Protein AF-A0A432Z5U6-F1 (afdb_monomer)

Nearest PDB structures (foldseek):
  4frx-assembly2_B  TM=1.342E-01  e=3.099E-04  Pseudomonas aeruginosa PAO1
  4fms-assembly1_B  TM=1.562E-01  e=1.590E-03  Pseudomonas aeruginosa PAO1
  3szd-assembly1_B  TM=1.528E-01  e=1.057E-03  Pseudomonas aeruginosa
  5dl6-assembly1_A  TM=1.011E-01  e=5.167E-04  Acinetobacter baumannii AB307-0294
  6ipw-assembly1_A  TM=3.771E-01  e=1.745E+00  Streptomyces exfoliatus

Mean predicted aligned error: 11.71 Å

pLDDT: mean 83.91, std 14.21, range [24.14, 97.88]

Organism: NCBI:txid263724

Foldseek 3Di:
DDDDDDDDPPPPPPPPPDDPPAFDQWFFAADDAFDKFKKKKWKKKKWWFQDPVGIDIKIKIKIWIWMWTWHDDPFKTKIWIATWWMWMDIPVGIDTLQADDDPPDPNVQVLVQRQQGWIWIAGRVQRDTDDIDRRGDDPVCVVLVDDVVCCLVVPLVQDQGSDGGFGPDAQTWDWACDDPPFFTWIKGFHDDDRFKTKIWIWGDDPFKTKTWIFIATRHNSHTAKIWMWMKGWDDPSPDPGTIIMIMIMMMHGLQQQDDDDLVCLQVFDWDWDDADDCVVVDDPAADDPCQLPVFQAWAWDQDPNWTKTKFWRPPHAPQRNADKWKDDKFFAFDVRDTFPWDKRKHTWDWDQDPFRRTIMIMIIITTTHNPCSNVSVVRTFWMKMKMWGFHKDKDKDWFFDDQCWGKDADPNWIWTWHHDPDSFKIKIWTAADPFKTWDPHKHDFPIKIKDFDFQPPDDPVQRSSSRSVNVCRVRVHRTMIMITGHPDDDDRTMIIMMMGTDPHIDDMHMHIYGYLVCLLQDLVGFQSDFAFQAHDPVVPPPDDDPPFDDDDEDDPVPWDWDQVLFQKIKGKYFLLQVLFKDKAKDQPDDDPNFGKGFDFDPCPRVPPPFQFLHDYRITMTITATPVRPGGGHAQDKIKMKMWGQADKDKDFQPADQDVSQQKGAVCSQPNPCCVVCQQVAQQSSSCSFKFFADPVRGTWGWAFQNSDGGHHHSRVGGNVRQADPVRIIGTNGGGPTMIGIDHDDHIDMDMDIDHGHHDDPVVVVVVVD

Structure (mmCIF, N/CA/C/O backbone):
data_AF-A0A432Z5U6-F1
#
_entry.id   AF-A0A432Z5U6-F1
#
loop_
_atom_site.group_PDB
_atom_site.id
_atom_site.type_symbol
_atom_site.label_atom_id
_atom_site.label_alt_id
_atom_site.label_comp_id
_atom_site.label_asym_id
_atom_site.label_entity_id
_atom_site.label_seq_id
_atom_site.pdbx_PDB_ins_code
_atom_site.Cartn_x
_atom_site.Cartn_y
_atom_site.Cartn_z
_atom_site.occupancy
_atom_site.B_iso_or_equiv
_atom_site.auth_seq_id
_atom_site.auth_comp_id
_atom_site.auth_asym_id
_atom_site.auth_atom_id
_atom_site.pdbx_PDB_model_num
ATOM 1 N N . MET A 1 1 ? 15.307 -45.456 68.155 1.00 28.19 1 MET A N 1
ATOM 2 C CA . MET A 1 1 ? 16.019 -44.945 66.967 1.00 28.19 1 MET A CA 1
ATOM 3 C C . MET A 1 1 ? 15.157 -45.295 65.776 1.00 28.19 1 MET A C 1
ATOM 5 O O . MET A 1 1 ? 14.951 -46.466 65.528 1.00 28.19 1 MET A O 1
ATOM 9 N N . LEU A 1 2 ? 14.317 -44.341 65.376 1.00 25.91 2 LEU A N 1
ATOM 10 C CA . LEU A 1 2 ? 14.590 -43.399 64.279 1.00 25.91 2 LEU A CA 1
ATOM 11 C C . LEU A 1 2 ? 14.342 -44.103 62.936 1.00 25.91 2 LEU A C 1
ATOM 13 O O . LEU A 1 2 ? 14.990 -45.097 62.667 1.00 25.91 2 LEU A O 1
ATOM 17 N N . ARG A 1 3 ? 13.478 -43.637 62.039 1.00 24.14 3 ARG A N 1
ATOM 18 C CA . ARG A 1 3 ? 12.598 -42.456 61.955 1.00 24.14 3 ARG A CA 1
ATOM 19 C C . ARG A 1 3 ? 11.677 -42.757 60.750 1.00 24.14 3 ARG A C 1
ATOM 21 O O . ARG A 1 3 ? 12.143 -43.395 59.819 1.00 24.14 3 ARG A O 1
ATOM 28 N N . ARG A 1 4 ? 10.363 -42.504 60.861 1.00 25.80 4 ARG A N 1
ATOM 29 C CA . ARG A 1 4 ? 9.614 -41.411 60.177 1.00 25.80 4 ARG A CA 1
ATOM 30 C C . ARG A 1 4 ? 9.722 -41.510 58.641 1.00 25.80 4 ARG A C 1
ATOM 32 O O . ARG A 1 4 ? 10.829 -41.524 58.136 1.00 25.80 4 ARG A O 1
ATOM 39 N N . ILE A 1 5 ? 8.666 -41.550 57.834 1.00 31.69 5 ILE A N 1
ATOM 40 C CA . ILE A 1 5 ? 7.509 -40.642 57.675 1.00 31.69 5 ILE A CA 1
ATOM 41 C C . ILE A 1 5 ? 6.533 -41.455 56.783 1.00 31.69 5 ILE A C 1
ATOM 43 O O . ILE A 1 5 ? 6.967 -41.958 55.756 1.00 31.69 5 ILE A O 1
ATOM 47 N N . SER A 1 6 ? 5.331 -41.876 57.185 1.00 28.30 6 SER A N 1
ATOM 48 C CA . SER A 1 6 ? 4.087 -41.133 57.456 1.00 28.30 6 SER A CA 1
ATOM 49 C C . SER A 1 6 ? 3.550 -40.301 56.281 1.00 28.30 6 SER A C 1
ATOM 51 O O . SER A 1 6 ? 4.014 -39.201 56.046 1.00 28.30 6 SER A O 1
ATOM 53 N N . ILE A 1 7 ? 2.460 -40.786 55.674 1.00 34.69 7 ILE A N 1
ATOM 54 C CA . ILE A 1 7 ? 1.264 -39.973 55.388 1.00 34.69 7 ILE A CA 1
ATOM 55 C C . ILE A 1 7 ? 1.534 -38.719 54.529 1.00 34.69 7 ILE A C 1
ATOM 57 O O . ILE A 1 7 ? 1.473 -37.606 55.031 1.00 34.69 7 ILE A O 1
ATOM 61 N N . VAL A 1 8 ? 1.776 -38.889 53.224 1.00 29.83 8 VAL A N 1
ATOM 62 C CA . VAL A 1 8 ? 1.579 -37.821 52.212 1.00 29.83 8 VAL A CA 1
ATOM 63 C C . VAL A 1 8 ? 1.070 -38.428 50.892 1.00 29.83 8 VAL A C 1
ATOM 65 O O . VAL A 1 8 ? 1.540 -38.105 49.813 1.00 29.83 8 VAL A O 1
ATOM 68 N N . ALA A 1 9 ? 0.135 -39.380 50.959 1.00 30.05 9 ALA A N 1
ATOM 69 C CA . ALA A 1 9 ? -0.446 -40.005 49.758 1.00 30.05 9 ALA A CA 1
ATOM 70 C C . ALA A 1 9 ? -1.977 -39.870 49.680 1.00 30.05 9 ALA A C 1
ATOM 72 O O . ALA A 1 9 ? -2.604 -40.476 48.822 1.00 30.05 9 ALA A O 1
ATOM 73 N N . PHE A 1 10 ? -2.587 -39.072 50.563 1.00 31.92 10 PHE A N 1
ATOM 74 C CA . PHE A 1 10 ? -4.045 -38.889 50.599 1.00 31.92 10 PHE A CA 1
ATOM 75 C C . PHE A 1 10 ? -4.495 -37.424 50.730 1.00 31.92 10 PHE A C 1
ATOM 77 O O . PHE A 1 10 ? -5.667 -37.157 50.970 1.00 31.92 10 PHE A O 1
ATOM 84 N N . SER A 1 11 ? -3.579 -36.468 50.536 1.00 30.27 11 SER A N 1
ATOM 85 C CA . SER A 1 11 ? -3.868 -35.023 50.612 1.00 30.27 11 SER A CA 1
ATOM 86 C C . SER A 1 11 ? -3.574 -34.262 49.313 1.00 30.27 11 SER A C 1
ATOM 88 O O . SER A 1 11 ? -3.702 -33.048 49.290 1.00 30.27 11 SER A O 1
ATOM 90 N N . ALA A 1 12 ? -3.230 -34.959 48.224 1.00 31.17 12 ALA A N 1
ATOM 91 C CA . ALA A 1 12 ? -2.985 -34.357 46.906 1.00 31.17 12 ALA A CA 1
ATOM 92 C C . ALA A 1 12 ? -4.164 -34.522 45.919 1.00 31.17 12 ALA A C 1
ATOM 94 O O . ALA A 1 12 ? -4.024 -34.228 44.740 1.00 31.17 12 ALA A O 1
ATOM 95 N N . LEU A 1 13 ? -5.328 -34.991 46.390 1.00 34.78 13 LEU A N 1
ATOM 96 C CA . LEU A 1 13 ? -6.533 -35.233 45.573 1.00 34.78 13 LEU A CA 1
ATOM 97 C C . LEU A 1 13 ? -7.724 -34.324 45.939 1.00 34.78 13 LEU A C 1
ATOM 99 O O . LEU A 1 13 ? -8.832 -34.551 45.472 1.00 34.78 13 LEU A O 1
ATOM 103 N N . PHE A 1 14 ? -7.499 -33.277 46.741 1.00 34.06 14 PHE A N 1
ATOM 104 C CA . PHE A 1 14 ? -8.527 -32.295 47.126 1.00 34.06 14 PHE A CA 1
ATOM 105 C C . PHE A 1 14 ? -8.074 -30.832 46.952 1.00 34.06 14 PHE A C 1
ATOM 107 O O . PHE A 1 14 ? -8.511 -29.952 47.683 1.00 34.06 14 PHE A O 1
ATOM 114 N N . ALA A 1 15 ? -7.229 -30.565 45.951 1.00 32.91 15 ALA A N 1
ATOM 115 C CA . ALA A 1 15 ? -6.989 -29.214 45.429 1.00 32.91 15 ALA A CA 1
ATOM 116 C C . ALA A 1 15 ? -7.631 -29.012 44.040 1.00 32.91 15 ALA A C 1
ATOM 118 O O . ALA A 1 15 ? -7.163 -28.211 43.243 1.00 32.91 15 ALA A O 1
ATOM 119 N N . VAL A 1 16 ? -8.723 -29.731 43.753 1.00 38.28 16 VAL A N 1
ATOM 120 C CA . VAL A 1 16 ? -9.719 -29.297 42.761 1.00 38.28 16 VAL A CA 1
ATOM 121 C C . VAL A 1 16 ? -10.714 -28.424 43.523 1.00 38.28 16 VAL A C 1
ATOM 123 O O . VAL A 1 16 ? -11.807 -28.855 43.881 1.00 38.28 16 VAL A O 1
ATOM 126 N N . ALA A 1 17 ? -10.267 -27.229 43.895 1.00 31.73 17 ALA A N 1
ATOM 127 C CA . ALA A 1 17 ? -11.103 -26.204 44.494 1.00 31.73 17 ALA A CA 1
ATOM 128 C C . ALA A 1 17 ? -11.115 -25.012 43.533 1.00 31.73 17 ALA A C 1
ATOM 130 O O . ALA A 1 17 ? -10.195 -24.205 43.522 1.00 31.73 17 ALA A O 1
ATOM 131 N N . CYS A 1 18 ? -12.174 -24.976 42.722 1.00 35.97 18 CYS A N 1
ATOM 132 C CA . CYS A 1 18 ? -12.749 -23.795 42.084 1.00 35.97 18 CYS A CA 1
ATOM 133 C C . CYS A 1 18 ? -11.822 -22.940 41.200 1.00 35.97 18 CYS A C 1
ATOM 135 O O . CYS A 1 18 ? -11.610 -21.770 41.499 1.00 35.97 18 CYS A O 1
ATOM 137 N N . SER A 1 19 ? -11.382 -23.461 40.052 1.00 36.19 19 SER A N 1
ATOM 138 C CA . SER A 1 19 ? -11.446 -22.624 38.849 1.00 36.19 19 SER A CA 1
ATOM 139 C C . SER A 1 19 ? -12.794 -22.908 38.190 1.00 36.19 19 SER A C 1
ATOM 141 O O . SER A 1 19 ? -13.130 -24.063 37.903 1.00 36.19 19 SER A O 1
ATOM 143 N N . GLU A 1 20 ? -13.627 -21.880 38.034 1.00 43.03 20 GLU A N 1
ATOM 144 C CA . GLU A 1 20 ? -14.752 -21.939 37.103 1.00 43.03 20 GLU A CA 1
ATOM 145 C C . GLU A 1 20 ? -14.148 -22.269 35.734 1.00 43.03 20 GLU A C 1
ATOM 147 O O . GLU A 1 20 ? -13.499 -21.445 35.108 1.00 43.03 20 GLU A O 1
ATOM 152 N N . SER A 1 21 ? -14.233 -23.532 35.323 1.00 51.12 21 SER A N 1
ATOM 153 C CA . SER A 1 21 ? -13.428 -24.113 34.233 1.00 51.12 21 SER A CA 1
ATOM 154 C C . SER A 1 21 ? -14.021 -23.812 32.851 1.00 51.12 21 SER A C 1
ATOM 156 O O . SER A 1 21 ? -13.892 -24.597 31.915 1.00 51.12 21 SER A O 1
ATOM 158 N N . GLY A 1 22 ? -14.711 -22.682 32.733 1.00 61.44 22 GLY A N 1
ATOM 159 C CA . GLY A 1 22 ? -15.304 -22.191 31.501 1.00 61.44 22 GLY A CA 1
ATOM 160 C C . GLY A 1 22 ? -15.049 -20.693 31.350 1.00 61.44 22 GLY A C 1
ATOM 161 O O . GLY A 1 22 ? -14.817 -20.017 32.351 1.00 61.44 22 GLY A O 1
ATOM 162 N N . PRO A 1 23 ? -15.098 -20.169 30.115 1.00 77.50 23 PRO A N 1
ATOM 163 C CA . PRO A 1 23 ? -14.891 -18.749 29.869 1.00 77.50 23 PRO A CA 1
ATOM 164 C C . PRO A 1 23 ? -15.911 -17.912 30.663 1.00 77.50 23 PRO A C 1
ATOM 166 O O . PRO A 1 23 ? -17.064 -18.355 30.800 1.00 77.50 23 PRO A O 1
ATOM 169 N N . PRO A 1 24 ? -15.535 -16.715 31.159 1.00 82.81 24 PRO A N 1
ATOM 170 C CA . PRO A 1 24 ? -16.375 -15.905 32.040 1.00 82.81 24 PRO A CA 1
ATOM 171 C C . PRO A 1 24 ? -17.810 -15.766 31.534 1.00 82.81 24 PRO A C 1
ATOM 173 O O . PRO A 1 24 ? -18.055 -15.639 30.333 1.00 82.81 24 PRO A O 1
ATOM 176 N N . THR A 1 25 ? -18.795 -15.825 32.431 1.00 87.31 25 THR A N 1
ATOM 177 C CA . THR A 1 25 ? -20.222 -15.700 32.063 1.00 87.31 25 THR A CA 1
ATOM 178 C C . THR A 1 25 ? -20.772 -14.286 32.220 1.00 87.31 25 THR A C 1
ATOM 180 O O . THR A 1 25 ? -21.944 -14.045 31.932 1.00 87.31 25 THR A O 1
ATOM 183 N N . THR A 1 26 ? -19.940 -13.367 32.692 1.00 90.25 26 THR A N 1
ATOM 184 C CA . THR A 1 26 ? -20.251 -11.956 32.903 1.00 90.25 26 THR A CA 1
ATOM 185 C C . THR A 1 26 ? -19.063 -11.159 32.401 1.00 90.25 26 THR A C 1
ATOM 187 O O . THR A 1 26 ? -17.928 -11.527 32.693 1.00 90.25 26 THR A O 1
ATOM 190 N N . LEU A 1 27 ? -19.332 -10.103 31.644 1.00 88.50 27 LEU A N 1
ATOM 191 C CA . LEU A 1 27 ? -18.308 -9.189 31.171 1.00 88.50 27 LEU A CA 1
ATOM 192 C C . LEU A 1 27 ? -17.824 -8.324 32.340 1.00 88.50 27 LEU A C 1
ATOM 194 O O . LEU A 1 27 ? -18.632 -7.771 33.087 1.00 88.50 27 LEU A O 1
ATOM 198 N N . SER A 1 28 ? -16.514 -8.235 32.518 1.00 88.12 28 SER A N 1
ATOM 199 C CA . SER A 1 28 ? -15.876 -7.381 33.517 1.00 88.12 28 SER A CA 1
ATOM 200 C C . SER A 1 28 ? -14.497 -7.002 33.019 1.00 88.12 28 SER A C 1
ATOM 202 O O . SER A 1 28 ? -13.818 -7.864 32.468 1.00 88.12 28 SER A O 1
ATOM 204 N N . PHE A 1 29 ? -14.074 -5.769 33.272 1.00 89.56 29 PHE A N 1
ATOM 205 C CA . PHE A 1 29 ? -12.701 -5.361 33.025 1.00 89.56 29 PHE A CA 1
ATOM 206 C C . PHE A 1 29 ? -11.813 -5.788 34.192 1.00 89.56 29 PHE A C 1
ATOM 208 O O . PHE A 1 29 ? -12.077 -5.431 35.340 1.00 89.56 29 PHE A O 1
ATOM 215 N N . LYS A 1 30 ? -10.838 -6.648 33.899 1.00 89.06 30 LYS A N 1
ATOM 216 C CA . LYS A 1 30 ? -9.909 -7.264 34.854 1.00 89.06 30 LYS A CA 1
ATOM 217 C C . LYS A 1 30 ? -8.543 -7.448 34.184 1.00 89.06 30 LYS A C 1
ATOM 219 O O . LYS A 1 30 ? -8.174 -8.584 33.884 1.00 89.06 30 LYS A O 1
ATOM 224 N N . PRO A 1 31 ? -7.832 -6.349 33.899 1.00 91.06 31 PRO A N 1
ATOM 225 C CA . PRO A 1 31 ? -6.491 -6.425 33.339 1.00 91.06 31 PRO A CA 1
ATOM 226 C C . PRO A 1 31 ? -5.498 -7.000 34.356 1.00 91.06 31 PRO A C 1
ATOM 228 O O . PRO A 1 31 ? -5.760 -7.009 35.565 1.00 91.06 31 PRO A O 1
ATOM 231 N N . GLU A 1 32 ? -4.341 -7.434 33.867 1.00 92.31 32 GLU A N 1
ATOM 232 C CA . GLU A 1 32 ? -3.211 -7.810 34.723 1.00 92.31 32 GLU A CA 1
ATOM 233 C C . GLU A 1 32 ? -2.380 -6.575 35.127 1.00 92.31 32 GLU A C 1
ATOM 235 O O . GLU A 1 32 ? -2.258 -5.604 34.377 1.00 92.31 32 GLU A O 1
ATOM 240 N N . ASP A 1 33 ? -1.782 -6.592 36.324 1.00 93.69 33 ASP A N 1
ATOM 241 C CA . ASP A 1 33 ? -0.838 -5.547 36.742 1.00 93.69 33 ASP A CA 1
ATOM 242 C C . ASP A 1 33 ? 0.400 -5.540 35.831 1.00 93.69 33 ASP A C 1
ATOM 244 O O . ASP A 1 33 ? 1.036 -6.575 35.615 1.00 93.69 33 ASP A O 1
ATOM 248 N N . GLY A 1 34 ? 0.749 -4.369 35.297 1.00 93.56 34 GLY A N 1
ATOM 249 C CA . GLY A 1 34 ? 1.814 -4.211 34.309 1.00 93.56 34 GLY A CA 1
ATOM 250 C C . GLY A 1 34 ? 1.430 -4.624 32.884 1.00 93.56 34 GLY A C 1
ATOM 251 O O . GLY A 1 34 ? 2.302 -4.604 32.012 1.00 93.56 34 GLY A O 1
ATOM 252 N N . GLU A 1 35 ? 0.166 -4.987 32.625 1.00 94.81 35 GLU A N 1
ATOM 253 C CA . GLU A 1 35 ? -0.310 -5.282 31.272 1.00 94.81 35 GLU A CA 1
ATOM 254 C C . GLU A 1 35 ? -0.159 -4.051 30.368 1.00 94.81 35 GLU A C 1
ATOM 256 O O . GLU A 1 35 ? -0.452 -2.917 30.767 1.00 94.81 35 GLU A O 1
ATOM 261 N N . LYS A 1 36 ? 0.305 -4.285 29.135 1.00 94.25 36 LYS A N 1
ATOM 262 C CA . LYS A 1 36 ? 0.484 -3.256 28.109 1.00 94.25 36 LYS A CA 1
ATOM 263 C C . LYS A 1 36 ? -0.290 -3.613 26.855 1.00 94.25 36 LYS A C 1
ATOM 265 O O . LYS A 1 36 ? -0.267 -4.762 26.420 1.00 94.25 36 LYS A O 1
ATOM 270 N N . ARG A 1 37 ? -0.943 -2.617 26.265 1.00 93.12 37 ARG A N 1
ATOM 271 C CA . ARG A 1 37 ? -1.658 -2.726 24.990 1.00 93.12 37 ARG A CA 1
ATOM 272 C C . ARG A 1 37 ? -1.342 -1.503 24.143 1.00 93.12 37 ARG A C 1
ATOM 274 O O . ARG A 1 37 ? -1.326 -0.395 24.672 1.00 93.12 37 ARG A O 1
ATOM 281 N N . ARG A 1 38 ? -1.162 -1.687 22.840 1.00 92.75 38 ARG A N 1
ATOM 282 C CA . ARG A 1 38 ? -1.118 -0.591 21.870 1.00 92.75 38 ARG A CA 1
ATOM 283 C C . ARG A 1 38 ? -2.300 -0.716 20.923 1.00 92.75 38 ARG A C 1
ATOM 285 O O . ARG A 1 38 ? -2.637 -1.815 20.488 1.00 92.75 38 ARG A O 1
ATOM 292 N N . TYR A 1 39 ? -2.912 0.416 20.598 1.00 92.19 39 TYR A N 1
ATOM 293 C CA . TYR A 1 39 ? -4.012 0.476 19.641 1.00 92.19 39 TYR A CA 1
ATOM 294 C C . TYR A 1 39 ? -3.766 1.522 18.561 1.00 92.19 39 TYR A C 1
ATOM 296 O O . TYR A 1 39 ? -3.197 2.587 18.817 1.00 92.19 39 TYR A O 1
ATOM 304 N N . GLN A 1 40 ? -4.269 1.224 17.366 1.00 91.31 40 GLN A N 1
ATOM 305 C CA . GLN A 1 40 ? -4.496 2.200 16.313 1.00 91.31 40 GLN A CA 1
ATOM 306 C C . GLN A 1 40 ? -5.878 2.828 16.516 1.00 91.31 40 GLN A C 1
ATOM 308 O O . GLN A 1 40 ? -6.892 2.128 16.544 1.00 91.31 40 GLN A O 1
ATOM 313 N N . MET A 1 41 ? -5.928 4.150 16.642 1.00 90.25 41 MET A N 1
ATOM 314 C CA . MET A 1 41 ? -7.163 4.911 16.806 1.00 90.25 41 MET A CA 1
ATOM 315 C C . MET A 1 41 ? -7.371 5.817 15.599 1.00 90.25 41 MET A C 1
ATOM 317 O O . MET A 1 41 ? -6.481 6.581 15.229 1.00 90.25 41 MET A O 1
ATOM 321 N N . TYR A 1 42 ? -8.555 5.745 15.005 1.00 89.75 42 TYR A N 1
ATOM 322 C CA . TYR A 1 42 ? -8.956 6.527 13.843 1.00 89.75 42 TYR A CA 1
ATOM 323 C C . TYR A 1 42 ? -10.179 7.367 14.192 1.00 89.75 42 TYR A C 1
ATOM 325 O O . TYR A 1 42 ? -11.103 6.880 14.841 1.00 89.75 42 TYR A O 1
ATOM 333 N N . SER A 1 43 ? -10.204 8.619 13.745 1.00 88.44 43 SER A N 1
ATOM 334 C CA . SER A 1 43 ? -11.365 9.495 13.891 1.00 88.44 43 SER A CA 1
ATOM 335 C C . SER A 1 43 ? -11.613 10.281 12.612 1.00 88.44 43 SER A C 1
ATOM 337 O O . SER A 1 43 ? -10.686 10.843 12.036 1.00 88.44 43 SER A O 1
ATOM 339 N N . ASP A 1 44 ? -12.872 10.379 12.204 1.00 89.62 44 ASP A N 1
ATOM 340 C CA . ASP A 1 44 ? -13.330 11.262 11.134 1.00 89.62 44 ASP A CA 1
ATOM 341 C C . ASP A 1 44 ? -14.495 12.106 11.637 1.00 89.62 44 ASP A C 1
ATOM 343 O O . ASP A 1 44 ? -15.578 11.599 11.934 1.00 89.62 44 ASP A O 1
ATOM 347 N N . THR A 1 45 ? -14.252 13.406 11.750 1.00 88.00 45 THR A N 1
ATOM 348 C CA . THR A 1 45 ? -15.183 14.367 12.322 1.00 88.00 45 THR A CA 1
ATOM 349 C C . THR A 1 45 ? -15.561 15.398 11.276 1.00 88.00 45 THR A C 1
ATOM 351 O O . THR A 1 45 ? -14.752 16.224 10.854 1.00 88.00 45 THR A O 1
ATOM 354 N N . LYS A 1 46 ? -16.834 15.406 10.889 1.00 89.00 46 LYS A N 1
ATOM 355 C CA . LYS A 1 46 ? -17.436 16.422 10.034 1.00 89.00 46 LYS A CA 1
ATOM 356 C C . LYS A 1 46 ? -18.216 17.421 10.877 1.00 89.00 46 LYS A C 1
ATOM 358 O O . LYS A 1 46 ? -19.253 17.100 11.451 1.00 89.00 46 LYS A O 1
ATOM 363 N N . ILE A 1 47 ? -17.770 18.667 10.860 1.00 86.62 47 ILE A N 1
ATOM 364 C CA . ILE A 1 47 ? -18.441 19.797 11.502 1.00 86.62 47 ILE A CA 1
ATOM 365 C C . ILE A 1 47 ? -19.211 20.564 10.435 1.00 86.62 47 ILE A C 1
ATOM 367 O O . ILE A 1 47 ? -18.652 20.927 9.404 1.00 86.62 47 ILE A O 1
ATOM 371 N N . SER A 1 48 ? -20.497 20.815 10.663 1.00 87.50 48 SER A N 1
ATOM 372 C CA . SER A 1 48 ? -21.354 21.607 9.778 1.00 87.50 48 SER A CA 1
ATOM 373 C C . SER A 1 48 ? -21.957 22.769 10.557 1.00 87.50 48 SER A C 1
ATOM 375 O O . SER A 1 48 ? -22.709 22.557 11.502 1.00 87.50 48 SER A O 1
ATOM 377 N N . ALA A 1 49 ? -21.649 23.998 10.153 1.00 83.81 49 ALA A N 1
ATOM 378 C CA . ALA A 1 49 ? -22.135 25.215 10.793 1.00 83.81 49 ALA A CA 1
ATOM 379 C C . ALA A 1 49 ? -22.972 26.053 9.819 1.00 83.81 49 ALA A C 1
ATOM 381 O O . ALA A 1 49 ? -22.596 26.273 8.661 1.00 83.81 49 ALA A O 1
ATOM 382 N N . GLU A 1 50 ? -24.105 26.558 10.299 1.00 79.69 50 GLU A N 1
ATOM 383 C CA . GLU A 1 50 ? -24.933 27.513 9.571 1.00 79.69 50 GLU A CA 1
ATOM 384 C C . GLU A 1 50 ? -24.373 28.922 9.769 1.00 79.69 50 GLU A C 1
ATOM 386 O O . GLU A 1 50 ? -24.133 29.363 10.887 1.00 79.69 50 GLU A O 1
ATOM 391 N N . SER A 1 51 ? -24.173 29.684 8.697 1.00 71.75 51 SER A N 1
ATOM 392 C CA . SER A 1 51 ? -23.735 31.076 8.816 1.00 71.75 51 SER A CA 1
ATOM 393 C C . SER A 1 51 ? -24.601 32.002 7.974 1.00 71.75 51 SER A C 1
ATOM 395 O O . SER A 1 51 ? -25.251 31.588 7.014 1.00 71.75 51 SER A O 1
ATOM 397 N N . ARG A 1 52 ? -24.537 33.308 8.262 1.00 68.69 52 ARG A N 1
ATOM 398 C CA . ARG A 1 52 ? -25.188 34.347 7.440 1.00 68.69 52 ARG A CA 1
ATOM 399 C C . ARG A 1 52 ? -24.721 34.372 5.975 1.00 68.69 52 ARG A C 1
ATOM 401 O O . ARG A 1 52 ? -25.340 35.051 5.163 1.00 68.69 52 ARG A O 1
ATOM 408 N N . TYR A 1 53 ? -23.619 33.690 5.657 1.00 70.56 53 TYR A N 1
ATOM 409 C CA . TYR A 1 53 ? -23.035 33.592 4.318 1.00 70.56 53 TYR A CA 1
ATOM 410 C C . TYR A 1 53 ? -23.279 32.228 3.651 1.00 70.56 53 TYR A C 1
ATOM 412 O O . TYR A 1 53 ? -22.758 31.986 2.567 1.00 70.56 53 TYR A O 1
ATOM 420 N N . GLY A 1 54 ? -24.072 31.354 4.280 1.00 71.25 54 GLY A N 1
ATOM 421 C CA . GLY A 1 54 ? -24.333 29.986 3.835 1.00 71.25 54 GLY A CA 1
ATOM 422 C C . GLY A 1 54 ? -23.789 28.939 4.805 1.00 71.25 54 GLY A C 1
ATOM 423 O O . GLY A 1 54 ? -23.108 29.262 5.784 1.00 71.25 54 GLY A O 1
ATOM 424 N N . ASN A 1 55 ? -24.107 27.677 4.528 1.00 77.44 55 ASN A N 1
ATOM 425 C CA . ASN A 1 55 ? -23.640 26.543 5.318 1.00 77.44 55 ASN A CA 1
ATOM 426 C C . ASN A 1 55 ? -22.175 26.263 4.992 1.00 77.44 55 ASN A C 1
ATOM 428 O O . ASN A 1 55 ? -21.796 26.197 3.821 1.00 77.44 55 ASN A O 1
ATOM 432 N N . ARG A 1 56 ? -21.360 26.093 6.029 1.00 79.69 56 ARG A N 1
ATOM 433 C CA . ARG A 1 56 ? -19.948 25.743 5.905 1.00 79.69 56 ARG A CA 1
ATOM 434 C C . ARG A 1 56 ? -19.731 24.407 6.594 1.00 79.69 56 ARG A C 1
ATOM 436 O O . ARG A 1 56 ? -20.218 24.211 7.703 1.00 79.69 56 ARG A O 1
ATOM 443 N N . SER A 1 57 ? -19.027 23.495 5.935 1.00 82.56 57 SER A N 1
ATOM 444 C CA . SER A 1 57 ? -18.628 22.232 6.545 1.00 82.56 57 SER A CA 1
ATOM 445 C C . SER A 1 57 ? -17.124 22.063 6.483 1.00 82.56 57 SER A C 1
ATOM 447 O O . SER A 1 57 ? -16.522 22.316 5.439 1.00 82.56 57 SER A O 1
ATOM 449 N N . GLU A 1 58 ? -16.553 21.595 7.578 1.00 84.19 58 GLU A N 1
ATOM 450 C CA . GLU A 1 58 ? -15.147 21.238 7.701 1.00 84.19 58 GLU A CA 1
ATOM 451 C C . GLU A 1 58 ? -15.048 19.778 8.132 1.00 84.19 58 GLU A C 1
ATOM 453 O O . GLU A 1 58 ? -15.974 19.230 8.734 1.00 84.19 58 GLU A O 1
ATOM 458 N N . ARG A 1 59 ? -13.948 19.132 7.758 1.00 86.12 59 ARG A N 1
ATOM 459 C CA . ARG A 1 59 ? -13.695 17.728 8.055 1.00 86.12 59 ARG A CA 1
ATOM 460 C C . ARG A 1 59 ? -12.310 17.597 8.664 1.00 86.12 59 ARG A C 1
ATOM 462 O O . ARG A 1 59 ? -11.365 18.187 8.145 1.00 86.12 59 ARG A O 1
ATOM 469 N N . LEU A 1 60 ? -12.238 16.862 9.760 1.00 85.25 60 LEU A N 1
ATOM 470 C CA . LEU A 1 60 ? -11.032 16.540 10.499 1.00 85.25 60 LEU A CA 1
ATOM 471 C C . LEU A 1 60 ? -10.855 15.026 10.457 1.00 85.25 60 LEU A C 1
ATOM 473 O O . LEU A 1 60 ? -11.725 14.301 10.925 1.00 85.25 60 LEU A O 1
ATOM 477 N N . GLU A 1 61 ? -9.727 14.567 9.934 1.00 87.44 61 GLU A N 1
ATOM 478 C CA . GLU A 1 61 ? -9.336 13.159 9.997 1.00 87.44 61 GLU A CA 1
ATOM 479 C C . GLU A 1 61 ? -8.142 13.014 10.933 1.00 87.44 61 GLU A C 1
ATOM 481 O O . GLU A 1 61 ? -7.206 13.810 10.861 1.00 87.44 61 GLU A O 1
ATOM 486 N N . MET A 1 62 ? -8.162 12.010 11.802 1.00 87.25 62 MET A N 1
ATOM 487 C CA . MET A 1 62 ? -7.100 11.739 12.760 1.00 87.25 62 MET A CA 1
ATOM 488 C C . MET A 1 62 ? -6.743 10.255 12.774 1.00 87.25 62 MET A C 1
ATOM 490 O O . MET A 1 62 ? -7.624 9.400 12.733 1.00 87.25 62 MET A O 1
ATOM 494 N N . MET A 1 63 ? -5.448 9.968 12.878 1.00 88.88 63 MET A N 1
ATOM 495 C CA . MET A 1 63 ? -4.903 8.656 13.208 1.00 88.88 63 MET A CA 1
ATOM 496 C C . MET A 1 63 ? -3.931 8.807 14.380 1.00 88.88 63 MET A C 1
ATOM 498 O O . MET A 1 63 ? -3.178 9.781 14.447 1.00 88.88 63 MET A O 1
ATOM 502 N N . THR A 1 64 ? -3.974 7.889 15.339 1.00 89.81 64 THR A N 1
ATOM 503 C CA . THR A 1 64 ? -3.113 7.894 16.527 1.00 89.81 64 THR A CA 1
ATOM 504 C C . THR A 1 64 ? -2.685 6.474 16.879 1.00 89.81 64 THR A C 1
ATOM 506 O O . THR A 1 64 ? -3.493 5.552 16.794 1.00 89.81 64 THR A O 1
ATOM 509 N N . LEU A 1 65 ? -1.429 6.306 17.298 1.00 92.38 65 LEU A N 1
ATOM 510 C CA . LEU A 1 65 ? -0.967 5.101 17.996 1.00 92.38 65 LEU A CA 1
ATOM 511 C C . LEU A 1 65 ? -0.892 5.419 19.485 1.00 92.38 65 LEU A C 1
ATOM 513 O O . LEU A 1 65 ? -0.202 6.365 19.872 1.00 92.38 65 LEU A O 1
ATOM 517 N N . MET A 1 66 ? -1.621 4.662 20.299 1.00 91.75 66 MET A N 1
ATOM 518 C CA . MET A 1 66 ? -1.776 4.919 21.730 1.00 91.75 66 MET A CA 1
ATOM 519 C C . MET A 1 66 ? -1.360 3.696 22.543 1.00 91.75 66 MET A C 1
ATOM 521 O O . MET A 1 66 ? -1.935 2.621 22.360 1.00 91.75 66 MET A O 1
ATOM 525 N N . ASP A 1 67 ? -0.419 3.891 23.467 1.00 93.81 67 ASP A N 1
ATOM 526 C CA . ASP A 1 67 ? -0.034 2.895 24.467 1.00 93.81 67 ASP A CA 1
ATOM 527 C C . ASP A 1 67 ? -0.884 3.022 25.719 1.00 93.81 67 ASP A C 1
ATOM 529 O O . ASP A 1 67 ? -1.098 4.119 26.227 1.00 93.81 67 ASP A O 1
ATOM 533 N N . TYR A 1 68 ? -1.303 1.880 26.242 1.00 92.94 68 TYR A N 1
ATOM 534 C CA . TYR A 1 68 ? -2.009 1.723 27.499 1.00 92.94 68 TYR A CA 1
ATOM 535 C C . TYR A 1 68 ? -1.151 0.848 28.406 1.00 92.94 68 TYR A C 1
ATOM 537 O O . TYR A 1 68 ? -0.817 -0.276 28.038 1.00 92.94 68 TYR A O 1
ATOM 545 N N . GLU A 1 69 ? -0.800 1.348 29.586 1.00 95.69 69 GLU A N 1
ATOM 546 C CA . GLU A 1 69 ? -0.064 0.606 30.613 1.00 95.69 69 GLU A CA 1
ATOM 547 C C . GLU A 1 69 ? -0.871 0.589 31.908 1.00 95.69 69 GLU A C 1
ATOM 549 O O . GLU A 1 69 ? -1.241 1.641 32.434 1.00 95.69 69 GLU A O 1
ATOM 554 N N . VAL A 1 70 ? -1.150 -0.609 32.418 1.00 94.50 70 VAL A N 1
ATOM 555 C CA . VAL A 1 70 ? -1.930 -0.806 33.639 1.00 94.50 70 VAL A CA 1
ATOM 556 C C . VAL A 1 70 ? -1.008 -0.842 34.845 1.00 94.50 70 VAL A C 1
ATOM 558 O O . VAL A 1 70 ? -0.015 -1.566 34.875 1.00 94.50 70 VAL A O 1
ATOM 561 N N . SER A 1 71 ? -1.381 -0.096 35.876 1.00 93.62 71 SER A N 1
ATOM 562 C CA . SER A 1 71 ? -0.817 -0.229 37.211 1.00 93.62 71 SER A CA 1
ATOM 563 C C . SER A 1 71 ? -1.925 -0.475 38.226 1.00 93.62 71 SER A C 1
ATOM 565 O O . SER A 1 71 ? -2.953 0.209 38.250 1.00 93.62 71 SER A O 1
ATOM 567 N N . GLU A 1 72 ? -1.731 -1.486 39.061 1.00 89.56 72 GLU A N 1
ATOM 568 C CA . GLU A 1 72 ? -2.722 -1.919 40.031 1.00 89.56 72 GLU A CA 1
ATOM 569 C C . GLU A 1 72 ? -2.401 -1.382 41.437 1.00 89.56 72 GLU A C 1
ATOM 571 O O . GLU A 1 72 ? -1.335 -1.612 42.008 1.00 89.56 72 GLU A O 1
ATOM 576 N N . SER A 1 73 ? -3.368 -0.701 42.055 1.00 88.00 73 SER A N 1
ATOM 577 C CA . SER A 1 73 ? -3.353 -0.377 43.492 1.00 88.00 73 SER A CA 1
ATOM 578 C C . SER A 1 73 ? -4.490 -1.110 44.207 1.00 88.00 73 SER A C 1
ATOM 580 O O . SER A 1 73 ? -5.256 -1.795 43.550 1.00 88.00 73 SER A O 1
ATOM 582 N N . SER A 1 74 ? -4.656 -1.021 45.535 1.00 84.06 74 SER A N 1
ATOM 583 C CA . SER A 1 74 ? -5.614 -1.885 46.262 1.00 84.06 74 SER A CA 1
ATOM 584 C C . SER A 1 74 ? -7.034 -1.910 45.671 1.00 84.06 74 SER A C 1
ATOM 586 O O . SER A 1 74 ? -7.577 -2.999 45.504 1.00 84.06 74 SER A O 1
ATOM 588 N N . ASN A 1 75 ? -7.589 -0.753 45.288 1.00 91.12 75 ASN A N 1
ATOM 589 C CA . ASN A 1 75 ? -8.979 -0.634 44.817 1.00 91.12 75 ASN A CA 1
ATOM 590 C C . ASN A 1 75 ? -9.110 0.011 43.428 1.00 91.12 75 ASN A C 1
ATOM 592 O O . ASN A 1 75 ? -10.227 0.214 42.969 1.00 91.12 75 ASN A O 1
ATOM 596 N N . ILE A 1 76 ? -7.997 0.363 42.777 1.00 92.88 76 ILE A N 1
ATOM 597 C CA . ILE A 1 76 ? -8.008 1.151 41.539 1.00 92.88 76 ILE A CA 1
ATOM 598 C C . ILE A 1 76 ? -7.092 0.493 40.509 1.00 92.88 76 ILE A C 1
ATOM 600 O O . ILE A 1 76 ? -5.971 0.099 40.854 1.00 92.88 76 ILE A O 1
ATOM 604 N N . TYR A 1 77 ? -7.566 0.401 39.268 1.00 92.06 77 TYR A N 1
ATOM 605 C CA . TYR A 1 77 ? -6.729 0.247 38.081 1.00 92.06 77 TYR A CA 1
ATOM 606 C C . TYR A 1 77 ? -6.376 1.641 37.562 1.00 92.06 77 TYR A C 1
ATOM 608 O O . TYR A 1 77 ? -7.274 2.406 37.223 1.00 92.06 77 TYR A O 1
ATOM 616 N N . SER A 1 78 ? -5.089 1.980 37.522 1.00 93.56 78 SER A N 1
ATOM 617 C CA . SER A 1 78 ? -4.612 3.236 36.943 1.00 93.56 78 SER A CA 1
ATOM 618 C C . SER A 1 78 ? -3.977 2.941 35.592 1.00 93.56 78 SER A C 1
ATOM 620 O O . SER A 1 78 ? -2.978 2.220 35.510 1.00 93.56 78 SER A O 1
ATOM 622 N N . ILE A 1 79 ? -4.599 3.445 34.529 1.00 92.38 79 ILE A N 1
ATOM 623 C CA . ILE A 1 79 ? -4.226 3.175 33.143 1.00 92.38 79 ILE A CA 1
ATOM 624 C C . ILE A 1 79 ? -3.540 4.410 32.586 1.00 92.38 79 ILE A C 1
ATOM 626 O O . ILE A 1 79 ? -4.169 5.451 32.391 1.00 92.38 79 ILE A O 1
ATOM 630 N N . ARG A 1 80 ? -2.242 4.303 32.317 1.00 93.88 80 ARG A N 1
ATOM 631 C CA . ARG A 1 80 ? -1.486 5.361 31.654 1.00 93.88 80 ARG A CA 1
ATOM 632 C C . ARG A 1 80 ? -1.662 5.243 30.148 1.00 93.88 80 ARG A C 1
ATOM 634 O O . ARG A 1 80 ? -1.314 4.219 29.572 1.00 93.88 80 ARG A O 1
ATOM 641 N N . MET A 1 81 ? -2.154 6.310 29.534 1.00 92.56 81 MET A N 1
ATOM 642 C CA . MET A 1 81 ? -2.360 6.436 28.096 1.00 92.56 81 MET A CA 1
ATOM 643 C C . MET A 1 81 ? -1.283 7.349 27.512 1.00 92.56 81 MET A C 1
ATOM 645 O O . MET A 1 81 ? -1.190 8.518 27.887 1.00 92.56 81 MET A O 1
ATOM 649 N N . THR A 1 82 ? -0.458 6.824 26.613 1.00 92.19 82 THR A N 1
ATOM 650 C CA . THR A 1 82 ? 0.650 7.567 26.003 1.00 92.19 82 THR A CA 1
ATOM 651 C C . THR A 1 82 ? 0.493 7.562 24.483 1.00 92.19 82 THR A C 1
ATOM 653 O O . THR A 1 82 ? 0.739 6.532 23.851 1.00 92.19 82 THR A O 1
ATOM 656 N N . PRO A 1 83 ? 0.083 8.686 23.868 1.00 92.06 83 PRO A N 1
ATOM 657 C CA . PRO A 1 83 ? 0.112 8.824 22.421 1.00 92.06 83 PRO A CA 1
ATOM 658 C C . PRO A 1 83 ? 1.566 8.764 21.960 1.00 92.06 83 PRO A C 1
ATOM 660 O O . PRO A 1 83 ? 2.396 9.527 22.445 1.00 92.06 83 PRO A O 1
ATOM 663 N N . LEU A 1 84 ? 1.887 7.889 21.016 1.00 91.62 84 LEU A N 1
ATOM 664 C CA . LEU A 1 84 ? 3.237 7.771 20.460 1.00 91.62 84 LEU A CA 1
ATOM 665 C C . LEU A 1 84 ? 3.331 8.300 19.036 1.00 91.62 84 LEU A C 1
ATOM 667 O O . LEU A 1 84 ? 4.393 8.730 18.606 1.00 91.62 84 LEU A O 1
ATOM 671 N N . TYR A 1 85 ? 2.225 8.304 18.307 1.00 91.19 85 TYR A N 1
ATOM 672 C CA . TYR A 1 85 ? 2.146 8.868 16.969 1.00 91.19 85 TYR A CA 1
ATOM 673 C C . TYR A 1 85 ? 0.811 9.572 16.807 1.00 91.19 85 TYR A C 1
ATOM 675 O O . TYR A 1 85 ? -0.202 9.077 17.300 1.00 91.19 85 TYR A O 1
ATOM 683 N N . MET A 1 86 ? 0.795 10.685 16.077 1.00 89.19 86 MET A N 1
ATOM 684 C CA . MET A 1 86 ? -0.441 11.360 15.701 1.00 89.19 86 MET A CA 1
ATOM 685 C C . MET A 1 86 ? -0.316 11.987 14.317 1.00 89.19 86 MET A C 1
ATOM 687 O O . MET A 1 86 ? 0.648 12.696 14.027 1.00 89.19 86 MET A O 1
ATOM 691 N N . GLN A 1 87 ? -1.340 11.782 13.496 1.00 87.56 87 GLN A N 1
ATOM 692 C CA . GLN A 1 87 ? -1.563 12.500 12.251 1.00 87.56 87 GLN A CA 1
ATOM 693 C C . GLN A 1 87 ? -2.972 13.086 12.271 1.00 87.56 87 GLN A C 1
ATOM 695 O O . GLN A 1 87 ? -3.937 12.350 12.439 1.00 87.56 87 GLN A O 1
ATOM 700 N N . MET A 1 88 ? -3.095 14.392 12.046 1.00 86.19 88 MET A N 1
ATOM 701 C CA . MET A 1 88 ? -4.367 15.087 11.859 1.00 86.19 88 MET A CA 1
ATOM 702 C C . MET A 1 88 ? -4.377 15.789 10.503 1.00 86.19 88 MET A C 1
ATOM 704 O O . MET A 1 88 ? -3.392 16.416 10.107 1.00 86.19 88 MET A O 1
ATOM 708 N N . LYS A 1 89 ? -5.496 15.715 9.789 1.00 84.06 89 LYS A N 1
ATOM 709 C CA . LYS A 1 89 ? -5.715 16.402 8.515 1.00 84.06 89 LYS A CA 1
ATOM 710 C C . LYS A 1 89 ? -6.900 17.346 8.642 1.00 84.06 89 LYS A C 1
ATOM 712 O O . LYS A 1 89 ? -7.975 16.946 9.080 1.00 84.06 89 LYS A O 1
ATOM 717 N N . PHE A 1 90 ? -6.698 18.585 8.213 1.00 81.50 90 PHE A N 1
ATOM 718 C CA . PHE A 1 90 ? -7.691 19.654 8.192 1.00 81.50 90 PHE A CA 1
ATOM 719 C C . PHE A 1 90 ? -7.813 20.217 6.764 1.00 81.50 90 PHE A C 1
ATOM 721 O O . PHE A 1 90 ? -6.893 20.079 5.956 1.00 81.50 90 PHE A O 1
ATOM 728 N N . PRO A 1 91 ? -8.886 20.955 6.424 1.00 71.00 91 PRO A N 1
ATOM 729 C CA . PRO A 1 91 ? -9.044 21.509 5.076 1.00 71.00 91 PRO A CA 1
ATOM 730 C C . PRO A 1 91 ? -7.953 22.514 4.666 1.00 71.00 91 PRO A C 1
ATOM 732 O O . PRO A 1 91 ? -7.772 22.767 3.478 1.00 71.00 91 PRO A O 1
ATOM 735 N N . GLN A 1 92 ? -7.260 23.126 5.634 1.00 68.50 92 GLN A N 1
ATOM 736 C CA . GLN A 1 92 ? -6.240 24.162 5.408 1.00 68.50 92 GLN A CA 1
ATOM 737 C C . GLN A 1 92 ? -4.812 23.706 5.762 1.00 68.50 92 GLN A C 1
ATOM 739 O O . GLN A 1 92 ? -3.898 24.526 5.727 1.00 68.50 92 GLN A O 1
ATOM 744 N N . GLY A 1 93 ? -4.602 22.430 6.108 1.00 72.44 93 GLY A N 1
ATOM 745 C CA . GLY A 1 93 ? -3.292 21.917 6.517 1.00 72.44 93 GLY A CA 1
ATOM 746 C C . GLY A 1 93 ? -3.372 20.588 7.266 1.00 72.44 93 GLY A C 1
ATOM 747 O O . GLY A 1 93 ? -4.412 19.940 7.298 1.00 72.44 93 GLY A O 1
ATOM 748 N N . GLY A 1 94 ? -2.275 20.182 7.893 1.00 77.56 94 GLY A N 1
ATOM 749 C CA . GLY A 1 94 ? -2.213 18.980 8.719 1.00 77.56 94 GLY A CA 1
ATOM 750 C C . GLY A 1 94 ? -1.289 19.184 9.910 1.00 77.56 94 GLY A C 1
ATOM 751 O O . GLY A 1 94 ? -0.525 20.144 9.945 1.00 77.56 94 GLY A O 1
ATOM 752 N N . TYR A 1 95 ? -1.383 18.279 10.873 1.00 80.88 95 TYR A N 1
ATOM 753 C CA . TYR A 1 95 ? -0.484 18.185 12.014 1.00 80.88 95 TYR A CA 1
ATOM 754 C C . TYR A 1 95 ? 0.057 16.761 12.093 1.00 80.88 95 TYR A C 1
ATOM 756 O O . TYR A 1 95 ? -0.695 15.805 11.892 1.00 80.88 95 TYR A O 1
ATOM 764 N N . ARG A 1 96 ? 1.354 16.609 12.364 1.00 84.25 96 ARG A N 1
ATOM 765 C CA . ARG A 1 96 ? 2.012 15.302 12.473 1.00 84.25 96 ARG A CA 1
ATOM 766 C C . ARG A 1 96 ? 3.016 15.315 13.613 1.00 84.25 96 ARG A C 1
ATOM 768 O O . ARG A 1 96 ? 3.792 16.263 13.731 1.00 84.25 96 ARG A O 1
ATOM 775 N N . SER A 1 97 ? 3.063 14.246 14.403 1.00 85.25 97 SER A N 1
ATOM 776 C CA . SER A 1 97 ? 3.999 14.120 15.532 1.00 85.25 97 SER A CA 1
ATOM 777 C C . SER A 1 97 ? 5.469 14.215 15.106 1.00 85.25 97 SER A C 1
ATOM 779 O O . SER A 1 97 ? 6.292 14.694 15.878 1.00 85.25 97 SER A O 1
ATOM 781 N N . PHE A 1 98 ? 5.796 13.899 13.855 1.00 80.56 98 PHE A N 1
ATOM 782 C CA . PHE A 1 98 ? 7.163 13.890 13.329 1.00 80.56 98 PHE A CA 1
ATOM 783 C C . PHE A 1 98 ? 7.486 15.056 12.366 1.00 80.56 98 PHE A C 1
ATOM 785 O O . PHE A 1 98 ? 8.492 15.014 11.662 1.00 80.56 98 PHE A O 1
ATOM 792 N N . GLU A 1 99 ? 6.683 16.128 12.346 1.00 78.38 99 GLU A N 1
ATOM 793 C CA . GLU A 1 99 ? 6.991 17.366 11.603 1.00 78.38 99 GLU A CA 1
ATOM 794 C C . GLU A 1 99 ? 7.449 18.512 12.514 1.00 78.38 99 GLU A C 1
ATOM 796 O O . GLU A 1 99 ? 7.026 18.612 13.665 1.00 78.38 99 GLU A O 1
ATOM 801 N N . LYS A 1 100 ? 8.286 19.432 12.009 1.00 70.50 100 LYS A N 1
ATOM 802 C CA . LYS A 1 100 ? 8.712 20.599 12.801 1.00 70.50 100 LYS A CA 1
ATOM 803 C C . LYS A 1 100 ? 7.505 21.465 13.183 1.00 70.50 100 LYS A C 1
ATOM 805 O O . LYS A 1 100 ? 6.809 21.932 12.280 1.00 70.50 100 LYS A O 1
ATOM 810 N N . PRO A 1 101 ? 7.279 21.743 14.482 1.00 66.12 101 PRO A N 1
ATOM 811 C CA . PRO A 1 101 ? 6.240 22.676 14.890 1.00 66.12 101 PRO A CA 1
ATOM 812 C C . PRO A 1 101 ? 6.579 24.099 14.436 1.00 66.12 101 PRO A C 1
ATOM 814 O O . PRO A 1 101 ? 7.749 24.484 14.292 1.00 66.12 101 PRO A O 1
ATOM 817 N N . SER A 1 102 ? 5.547 24.920 14.261 1.00 62.91 102 SER A N 1
ATOM 818 C CA . SER A 1 102 ? 5.740 26.363 14.134 1.00 62.91 102 SER A CA 1
ATOM 819 C C . SER A 1 102 ? 6.226 26.918 15.480 1.00 62.91 102 SER A C 1
ATOM 821 O O . SER A 1 102 ? 5.460 26.945 16.438 1.00 62.91 102 SER A O 1
ATOM 823 N N . ARG A 1 103 ? 7.495 27.356 15.568 1.00 55.72 103 ARG A N 1
ATOM 824 C CA . ARG A 1 103 ? 8.129 27.806 16.830 1.00 55.72 103 ARG A CA 1
ATOM 825 C C . ARG A 1 103 ? 7.257 28.779 17.635 1.00 55.72 103 ARG A C 1
ATOM 827 O O . ARG A 1 103 ? 6.973 29.877 17.149 1.00 55.72 103 ARG A O 1
ATOM 834 N N . GLY A 1 104 ? 6.966 28.429 18.891 1.00 56.41 104 GLY A N 1
ATOM 835 C CA . GLY A 1 104 ? 6.230 29.273 19.839 1.00 56.41 104 GLY A CA 1
ATOM 836 C C . GLY A 1 104 ? 4.745 29.426 19.503 1.00 56.41 104 GLY A C 1
ATOM 837 O O . GLY A 1 104 ? 4.135 30.424 19.890 1.00 56.41 104 GLY A O 1
ATOM 838 N N . GLY A 1 105 ? 4.201 28.493 18.718 1.00 60.75 105 GLY A N 1
ATOM 839 C CA . GLY A 1 105 ? 2.789 28.409 18.372 1.00 60.75 105 GLY A CA 1
ATOM 840 C C . GLY A 1 105 ? 2.050 27.311 19.150 1.00 60.75 105 GLY A C 1
ATOM 841 O O . GLY A 1 105 ? 2.673 26.555 19.891 1.00 60.75 105 GLY A O 1
ATOM 842 N N . PRO A 1 106 ? 0.728 27.180 18.936 1.00 62.97 106 PRO A N 1
ATOM 843 C CA . PRO A 1 106 ? -0.125 26.179 19.596 1.00 62.97 106 PRO A CA 1
ATOM 844 C C . PRO A 1 106 ? 0.342 24.724 19.420 1.00 62.97 106 PRO A C 1
ATOM 846 O O . PRO A 1 106 ? -0.006 23.863 20.222 1.00 62.97 106 PRO A O 1
ATOM 849 N N . ASP A 1 107 ? 1.132 24.449 18.378 1.00 70.81 107 ASP A N 1
ATOM 850 C CA . ASP A 1 107 ? 1.684 23.124 18.092 1.00 70.81 107 ASP A CA 1
ATOM 851 C C . ASP A 1 107 ? 2.646 22.641 19.189 1.00 70.81 107 ASP A C 1
ATOM 853 O O . ASP A 1 107 ? 2.682 21.443 19.464 1.00 70.81 107 ASP A O 1
ATOM 857 N N . ASP A 1 108 ? 3.411 23.548 19.813 1.00 75.19 108 ASP A N 1
ATOM 858 C CA . ASP A 1 108 ? 4.367 23.209 20.879 1.00 75.19 108 ASP A CA 1
ATOM 859 C C . ASP A 1 108 ? 3.628 22.757 22.151 1.00 75.19 108 ASP A C 1
ATOM 861 O O . ASP A 1 108 ? 4.014 21.767 22.773 1.00 75.19 108 ASP A O 1
ATOM 865 N N . ASP A 1 109 ? 2.518 23.418 22.492 1.00 76.81 109 ASP A N 1
ATOM 866 C CA . ASP A 1 109 ? 1.721 23.065 23.669 1.00 76.81 109 ASP A CA 1
ATOM 867 C C . ASP A 1 109 ? 0.991 21.722 23.481 1.00 76.81 109 ASP A C 1
ATOM 869 O O . ASP A 1 109 ? 0.948 20.897 24.395 1.00 76.81 109 ASP A O 1
ATOM 873 N N . ILE A 1 110 ? 0.451 21.461 22.281 1.00 78.69 110 ILE A N 1
ATOM 874 C CA . ILE A 1 110 ? -0.169 20.164 21.956 1.00 78.69 110 ILE A CA 1
ATOM 875 C C . ILE A 1 110 ? 0.869 19.043 22.055 1.00 78.69 110 ILE A C 1
ATOM 877 O O . ILE A 1 110 ? 0.571 17.991 22.615 1.00 78.69 110 ILE A O 1
ATOM 881 N N . ARG A 1 111 ? 2.095 19.262 21.560 1.00 83.12 111 ARG A N 1
ATOM 882 C CA . ARG A 1 111 ? 3.185 18.279 21.675 1.00 83.12 111 ARG A CA 1
ATOM 883 C C . ARG A 1 111 ? 3.498 17.951 23.126 1.00 83.12 111 ARG A C 1
ATOM 885 O O . ARG A 1 111 ? 3.592 16.774 23.453 1.00 83.12 111 ARG A O 1
ATOM 892 N N . ALA A 1 112 ? 3.625 18.967 23.976 1.00 84.44 112 ALA A N 1
ATOM 893 C CA . ALA A 1 112 ? 3.928 18.773 25.389 1.00 84.44 112 ALA A CA 1
ATOM 894 C C . ALA A 1 112 ? 2.819 17.978 26.102 1.00 84.44 112 ALA A C 1
ATOM 896 O O . ALA A 1 112 ? 3.106 17.014 26.809 1.00 84.44 112 ALA A O 1
ATOM 897 N N . MET A 1 113 ? 1.549 18.293 25.818 1.00 86.00 113 MET A N 1
ATOM 898 C CA . MET A 1 113 ? 0.402 17.519 26.307 1.00 86.00 113 MET A CA 1
ATOM 899 C C . MET A 1 113 ? 0.462 16.049 25.877 1.00 86.00 113 MET A C 1
ATOM 901 O O . MET A 1 113 ? 0.303 15.156 26.709 1.00 86.00 113 MET A O 1
ATOM 905 N N . MET A 1 114 ? 0.705 15.783 24.589 1.00 87.81 114 MET A N 1
ATOM 906 C CA . MET A 1 114 ? 0.767 14.409 24.083 1.00 87.81 114 MET A CA 1
ATOM 907 C C . MET A 1 114 ? 1.976 13.637 24.616 1.00 87.81 114 MET A C 1
ATOM 909 O O . MET A 1 114 ? 1.852 12.453 24.910 1.00 87.81 114 MET A O 1
ATOM 913 N N . GLU A 1 115 ? 3.128 14.294 24.767 1.00 88.56 115 GLU A N 1
ATOM 914 C CA . GLU A 1 115 ? 4.336 13.694 25.340 1.00 88.56 115 GLU A CA 1
ATOM 915 C C . GLU A 1 115 ? 4.140 13.339 26.821 1.00 88.56 115 GLU A C 1
ATOM 917 O O . GLU A 1 115 ? 4.556 12.266 27.265 1.00 88.56 115 GLU A O 1
ATOM 922 N N . ALA A 1 116 ? 3.484 14.213 27.591 1.00 90.06 116 ALA A N 1
ATOM 923 C CA . ALA A 1 116 ? 3.174 13.961 28.995 1.00 90.06 116 ALA A CA 1
ATOM 924 C C . ALA A 1 116 ? 2.147 12.823 29.165 1.00 90.06 116 ALA A C 1
ATOM 926 O O . ALA A 1 116 ? 2.240 12.031 30.112 1.00 90.06 116 ALA A O 1
ATOM 927 N N . GLY A 1 117 ? 1.209 12.715 28.220 1.00 90.75 117 GLY A N 1
ATOM 928 C CA . GLY A 1 117 ? 0.174 11.691 28.173 1.00 90.75 117 GLY A CA 1
ATOM 929 C C . GLY A 1 117 ? -0.956 11.924 29.176 1.00 90.75 117 GLY A C 1
ATOM 930 O O . GLY A 1 117 ? -1.131 13.010 29.738 1.00 90.75 117 GLY A O 1
ATOM 931 N N . PHE A 1 118 ? -1.726 10.866 29.418 1.00 90.88 118 PHE A N 1
ATOM 932 C CA . PHE A 1 118 ? -2.959 10.899 30.204 1.00 90.88 118 PHE A CA 1
ATOM 933 C C . PHE A 1 118 ? -3.025 9.716 31.172 1.00 90.88 118 PHE A C 1
ATOM 935 O O . PHE A 1 118 ? -2.341 8.705 30.990 1.00 90.88 118 PHE A O 1
ATOM 942 N N . THR A 1 119 ? -3.860 9.821 32.202 1.00 91.56 119 THR A N 1
ATOM 943 C CA . THR A 1 119 ? -4.156 8.707 33.110 1.00 91.56 119 THR A CA 1
ATOM 944 C C . THR A 1 119 ? -5.648 8.599 33.369 1.00 91.56 119 THR A C 1
ATOM 946 O O . THR A 1 119 ? -6.301 9.601 33.647 1.00 91.56 119 THR A O 1
ATOM 949 N N . VAL A 1 120 ? -6.161 7.372 33.313 1.00 89.69 120 VAL A N 1
ATOM 950 C CA . VAL A 1 120 ? -7.535 7.032 33.690 1.00 89.69 120 VAL A CA 1
ATOM 951 C C . VAL A 1 120 ? -7.497 6.140 34.916 1.00 89.69 120 VAL A C 1
ATOM 953 O O . VAL A 1 120 ? -6.886 5.072 34.882 1.00 89.69 120 VAL A O 1
ATOM 956 N N . ASP A 1 121 ? -8.171 6.562 35.979 1.00 91.12 121 ASP A N 1
ATOM 957 C CA . ASP A 1 121 ? -8.339 5.752 37.183 1.00 91.12 121 ASP A CA 1
ATOM 958 C C . ASP A 1 121 ? -9.722 5.093 37.168 1.00 91.12 121 ASP A C 1
ATOM 960 O O . ASP A 1 121 ? -10.737 5.764 36.980 1.00 91.12 121 ASP A O 1
ATOM 964 N N . ILE A 1 122 ? -9.766 3.778 37.379 1.00 89.25 122 ILE A N 1
ATOM 965 C CA . ILE A 1 122 ? -10.984 2.959 37.355 1.00 89.25 122 ILE A CA 1
ATOM 966 C C . ILE A 1 122 ? -11.126 2.224 38.688 1.00 89.25 122 ILE A C 1
ATOM 968 O O . ILE A 1 122 ? -10.188 1.559 39.135 1.00 89.25 122 ILE A O 1
ATOM 972 N N . ASP A 1 123 ? -12.297 2.311 39.320 1.00 89.75 123 ASP A N 1
ATOM 973 C CA . ASP A 1 123 ? -12.612 1.527 40.517 1.00 89.75 123 ASP A CA 1
ATOM 974 C C . ASP A 1 123 ? -12.748 0.041 40.168 1.00 89.75 123 ASP A C 1
ATOM 976 O O . ASP A 1 123 ? -13.487 -0.326 39.262 1.00 89.75 123 ASP A O 1
ATOM 980 N N . LYS A 1 124 ? -12.060 -0.842 40.892 1.00 87.94 124 LYS A N 1
ATOM 981 C CA . LYS A 1 124 ? -12.053 -2.280 40.571 1.00 87.94 124 LYS A CA 1
ATOM 982 C C . LYS A 1 124 ? -13.375 -2.996 40.818 1.00 87.94 124 LYS A C 1
ATOM 984 O O . LYS A 1 124 ? -13.617 -4.049 40.227 1.00 87.94 124 LYS A O 1
ATOM 989 N N . ASP A 1 125 ? -14.176 -2.500 41.757 1.00 84.44 125 ASP A N 1
ATOM 990 C CA . ASP A 1 125 ? -15.403 -3.170 42.173 1.00 84.44 125 ASP A CA 1
ATOM 991 C C . ASP A 1 125 ? -16.563 -2.767 41.257 1.00 84.44 125 ASP A C 1
ATOM 993 O O . ASP A 1 125 ? -17.353 -3.626 40.851 1.00 84.44 125 ASP A O 1
ATOM 997 N N . SER A 1 126 ? -16.670 -1.478 40.916 1.00 82.12 126 SER A N 1
ATOM 998 C CA . SER A 1 126 ? -17.721 -0.965 40.030 1.00 82.12 126 SER A CA 1
ATOM 999 C C . SER A 1 126 ? -17.323 -0.919 38.550 1.00 82.12 126 SER A C 1
ATOM 1001 O O . SER A 1 126 ? -18.212 -0.961 37.698 1.00 82.12 126 SER A O 1
ATOM 1003 N N . ASN A 1 127 ? -16.023 -0.894 38.231 1.00 82.31 127 ASN A N 1
ATOM 1004 C CA . ASN A 1 127 ? -15.469 -0.541 36.914 1.00 82.31 127 ASN A CA 1
ATOM 1005 C C . ASN A 1 127 ? -15.900 0.852 36.422 1.00 82.31 127 ASN A C 1
ATOM 1007 O O . ASN A 1 127 ? -15.873 1.129 35.225 1.00 82.31 127 ASN A O 1
ATOM 1011 N N . GLU A 1 128 ? -16.292 1.739 37.340 1.00 82.81 128 GLU A N 1
ATOM 1012 C CA . GLU A 1 128 ? -16.578 3.136 37.021 1.00 82.81 128 GLU A CA 1
ATOM 1013 C C . GLU A 1 128 ? -15.277 3.941 36.956 1.00 82.81 128 GLU A C 1
ATOM 1015 O O . GLU A 1 128 ? -14.358 3.747 37.760 1.00 82.81 128 GLU A O 1
ATOM 1020 N N . MET A 1 129 ? -15.213 4.875 36.006 1.00 82.50 129 MET A N 1
ATOM 1021 C CA . MET A 1 129 ? -14.126 5.845 35.938 1.00 82.50 129 MET A CA 1
ATOM 1022 C C . MET A 1 129 ? -14.210 6.792 37.138 1.00 82.50 129 MET A C 1
ATOM 1024 O O . MET A 1 129 ? -15.251 7.394 37.401 1.00 82.50 129 MET A O 1
ATOM 1028 N N . LEU A 1 130 ? -13.097 6.933 37.848 1.00 86.56 130 LEU A N 1
ATOM 1029 C CA . LEU A 1 130 ? -12.953 7.820 38.995 1.00 86.56 130 LEU A CA 1
ATOM 1030 C C . LEU A 1 130 ? -12.391 9.184 38.591 1.00 86.56 130 LEU A C 1
ATOM 1032 O O . LEU A 1 130 ? -12.848 10.201 39.112 1.00 86.56 130 LEU A O 1
ATOM 1036 N N . ASP A 1 131 ? -11.403 9.202 37.692 1.00 85.94 131 ASP A N 1
ATOM 1037 C CA . ASP A 1 131 ? -10.737 10.427 37.246 1.00 85.94 131 ASP A CA 1
ATOM 1038 C C . ASP A 1 131 ? -10.116 10.267 35.846 1.00 85.94 131 ASP A C 1
ATOM 1040 O O . ASP A 1 131 ? -9.753 9.160 35.437 1.00 85.94 131 ASP A O 1
ATOM 1044 N N . PHE A 1 132 ? -9.969 11.393 35.143 1.00 86.44 132 PHE A N 1
ATOM 1045 C CA . PHE A 1 132 ? -9.226 11.520 33.888 1.00 86.44 132 PHE A CA 1
ATOM 1046 C C . PHE A 1 132 ? -8.209 12.656 34.029 1.00 86.44 132 PHE A C 1
ATOM 1048 O O . PHE A 1 132 ? -8.553 13.842 34.040 1.00 86.44 132 PHE A O 1
ATOM 1055 N N . ILE A 1 133 ? -6.938 12.289 34.133 1.00 88.62 133 ILE A N 1
ATOM 1056 C CA . ILE A 1 133 ? -5.840 13.202 34.434 1.00 88.62 133 ILE A CA 1
ATOM 1057 C C . ILE A 1 133 ? -5.084 13.519 33.145 1.00 88.62 133 ILE A C 1
ATOM 1059 O O . ILE A 1 133 ? -4.533 12.630 32.498 1.00 88.62 133 ILE A O 1
ATOM 1063 N N . VAL A 1 134 ? -5.010 14.807 32.812 1.00 87.00 134 VAL A N 1
ATOM 1064 C CA . VAL A 1 134 ? -4.112 15.345 31.781 1.00 87.00 134 VAL A CA 1
ATOM 1065 C C . VAL A 1 134 ? -2.834 15.809 32.477 1.00 87.00 134 VAL A C 1
ATOM 1067 O O . VAL A 1 134 ? -2.895 16.696 33.331 1.00 87.00 134 VAL A O 1
ATOM 1070 N N . HIS A 1 135 ? -1.685 15.214 32.147 1.00 89.50 135 HIS A N 1
ATOM 1071 C CA . HIS A 1 135 ? -0.433 15.502 32.864 1.00 89.50 135 HIS A CA 1
ATOM 1072 C C . HIS A 1 135 ? 0.155 16.876 32.522 1.00 89.50 135 HIS A C 1
ATOM 1074 O O . HIS A 1 135 ? 0.802 17.490 33.372 1.00 89.50 135 HIS A O 1
ATOM 1080 N N . GLU A 1 136 ? -0.119 17.390 31.321 1.00 87.00 136 GLU A N 1
ATOM 1081 C CA . GLU A 1 136 ? 0.278 18.731 30.888 1.00 87.00 136 GLU A CA 1
ATOM 1082 C C . GLU A 1 136 ? -0.841 19.387 30.071 1.00 87.00 136 GLU A C 1
ATOM 1084 O O . GLU A 1 136 ? -1.235 18.882 29.027 1.00 87.00 136 GLU A O 1
ATOM 1089 N N . GLU A 1 137 ? -1.393 20.499 30.567 1.00 77.56 137 GLU A N 1
ATOM 1090 C CA . GLU A 1 137 ? -2.556 21.160 29.962 1.00 77.56 137 GLU A CA 1
ATOM 1091 C C . GLU A 1 137 ? -2.152 22.511 29.337 1.00 77.56 137 GLU A C 1
ATOM 1093 O O . GLU A 1 137 ? -1.729 23.414 30.069 1.00 77.56 137 GLU A O 1
ATOM 1098 N N . PRO A 1 138 ? -2.317 22.690 28.015 1.00 71.94 138 PRO A N 1
ATOM 1099 C CA . PRO A 1 138 ? -2.043 23.947 27.320 1.00 71.94 138 PRO A CA 1
ATOM 1100 C C . PRO A 1 138 ? -2.830 25.140 27.878 1.00 71.94 138 PRO A C 1
ATOM 1102 O O . PRO A 1 138 ? -4.051 25.070 28.062 1.00 71.94 138 PRO A O 1
ATOM 1105 N N . GLU A 1 139 ? -2.161 26.282 28.083 1.00 67.62 139 GLU A N 1
ATOM 1106 C CA . GLU A 1 139 ? -2.808 27.506 28.589 1.00 67.62 139 GLU A CA 1
ATOM 1107 C C . GLU A 1 139 ? -3.939 27.989 27.662 1.00 67.62 139 GLU A C 1
ATOM 1109 O O . GLU A 1 139 ? -4.988 28.455 28.122 1.00 67.62 139 GLU A O 1
ATOM 1114 N N . ASP A 1 140 ? -3.754 27.825 26.351 1.00 64.25 140 ASP A N 1
ATOM 1115 C CA . ASP A 1 140 ? -4.682 28.289 25.323 1.00 64.25 140 ASP A CA 1
ATOM 1116 C C . ASP A 1 140 ? -6.006 27.494 25.315 1.00 64.25 140 ASP A C 1
ATOM 1118 O O . ASP A 1 140 ? -7.062 28.073 25.035 1.00 64.25 140 ASP A O 1
ATOM 1122 N N . PHE A 1 141 ? -5.999 26.208 25.696 1.00 64.12 141 PHE A N 1
ATOM 1123 C CA . PHE A 1 141 ? -7.215 25.381 25.759 1.00 64.12 141 PHE A CA 1
ATOM 1124 C C . PHE A 1 141 ? -8.148 25.796 26.893 1.00 64.12 141 PHE A C 1
ATOM 1126 O O . PHE A 1 141 ? -9.358 25.930 26.681 1.00 64.12 141 PHE A O 1
ATOM 1133 N N . ARG A 1 142 ? -7.591 26.148 28.058 1.00 58.03 142 ARG A N 1
ATOM 1134 C CA . ARG A 1 142 ? -8.370 26.706 29.176 1.00 58.03 142 ARG A CA 1
ATOM 1135 C C . ARG A 1 142 ? -9.102 27.995 28.798 1.00 58.03 142 ARG A C 1
ATOM 1137 O O . ARG A 1 142 ? -10.155 28.287 29.358 1.00 58.03 142 ARG A O 1
ATOM 1144 N N . SER A 1 143 ? -8.559 28.766 27.855 1.00 56.81 143 SER A N 1
ATOM 1145 C CA . SER A 1 143 ? -9.148 30.035 27.412 1.00 56.81 143 SER A CA 1
ATOM 1146 C C . SER A 1 143 ? -10.268 29.882 26.370 1.00 56.81 143 SER A C 1
ATOM 1148 O O . SER A 1 143 ? -11.126 30.763 26.278 1.00 56.81 143 SER A O 1
ATOM 1150 N N . LYS A 1 144 ? -10.279 28.780 25.600 1.00 56.31 144 LYS A N 1
ATOM 1151 C CA . LYS A 1 144 ? -11.204 28.547 24.471 1.00 56.31 144 LYS A CA 1
ATOM 1152 C C . LYS A 1 144 ? -12.384 27.628 24.806 1.00 56.31 144 LYS A C 1
ATOM 1154 O O . LYS A 1 144 ? -13.356 27.628 24.061 1.00 56.31 144 LYS A O 1
ATOM 1159 N N . GLY A 1 145 ? -12.336 26.892 25.920 1.00 54.84 145 GLY A N 1
ATOM 1160 C CA . GLY A 1 145 ? -13.480 26.147 26.469 1.00 54.84 145 GLY A CA 1
ATOM 1161 C C . GLY A 1 145 ? -13.891 24.873 25.716 1.00 54.84 145 GLY A C 1
ATOM 1162 O O . GLY A 1 145 ? -14.799 24.191 26.172 1.00 54.84 145 GLY A O 1
ATOM 1163 N N . PHE A 1 146 ? -13.230 24.539 24.605 1.00 56.72 146 PHE A N 1
ATOM 1164 C CA . PHE A 1 146 ? -13.411 23.293 23.858 1.00 56.72 146 PHE A CA 1
ATOM 1165 C C . PHE A 1 146 ? -12.058 22.844 23.297 1.00 56.72 146 PHE A C 1
ATOM 1167 O O . PHE A 1 146 ? -11.406 23.608 22.578 1.00 56.72 146 PHE A O 1
ATOM 1174 N N . ASP A 1 147 ? -11.647 21.620 23.630 1.00 65.75 147 ASP A N 1
ATOM 1175 C CA . ASP A 1 147 ? -10.463 20.968 23.073 1.00 65.75 147 ASP A CA 1
ATOM 1176 C C . ASP A 1 147 ? -10.904 19.681 22.360 1.00 65.75 147 ASP A C 1
ATOM 1178 O O . ASP A 1 147 ? -11.198 18.685 23.024 1.00 65.75 147 ASP A O 1
ATOM 1182 N N . PRO A 1 148 ? -10.963 19.678 21.017 1.00 61.97 148 PRO A N 1
ATOM 1183 C CA . PRO A 1 148 ? -11.401 18.510 20.269 1.00 61.97 148 PRO A CA 1
ATOM 1184 C C . PRO A 1 148 ? -10.502 17.298 20.514 1.00 61.97 148 PRO A C 1
ATOM 1186 O O . PRO A 1 148 ? -10.993 16.180 20.442 1.00 61.97 148 PRO A O 1
ATOM 1189 N N . VAL A 1 149 ? -9.214 17.482 20.819 1.00 65.31 149 VAL A N 1
ATOM 1190 C CA . VAL A 1 149 ? -8.317 16.349 21.056 1.00 65.31 149 VAL A CA 1
ATOM 1191 C C . VAL A 1 149 ? -8.607 15.718 22.410 1.00 65.31 149 VAL A C 1
ATOM 1193 O O . VAL A 1 149 ? -8.719 14.498 22.502 1.00 65.31 149 VAL A O 1
ATOM 1196 N N . LYS A 1 150 ? -8.823 16.536 23.442 1.00 68.06 150 LYS A N 1
ATOM 1197 C CA . LYS A 1 150 ? -9.282 16.047 24.744 1.00 68.06 150 LYS A CA 1
ATOM 1198 C C . LYS A 1 150 ? -10.624 15.327 24.642 1.00 68.06 150 LYS A C 1
ATOM 1200 O O . LYS A 1 150 ? -10.750 14.267 25.233 1.00 68.06 150 LYS A O 1
ATOM 1205 N N . GLU A 1 151 ? -11.597 15.851 23.899 1.00 68.25 151 GLU A N 1
ATOM 1206 C CA . GLU A 1 151 ? -12.896 15.180 23.725 1.00 68.25 151 GLU A CA 1
ATOM 1207 C C . GLU A 1 151 ? -12.757 13.824 23.022 1.00 68.25 151 GLU A C 1
ATOM 1209 O O . GLU A 1 151 ? -13.395 12.857 23.426 1.00 68.25 151 GLU A O 1
ATOM 1214 N N . ILE A 1 152 ? -11.877 13.721 22.019 1.00 66.31 152 ILE A N 1
ATOM 1215 C CA . ILE A 1 152 ? -11.605 12.442 21.349 1.00 66.31 152 ILE A CA 1
ATOM 1216 C C . ILE A 1 152 ? -10.930 11.448 22.305 1.00 66.31 152 ILE A C 1
ATOM 1218 O O . ILE A 1 152 ? -11.270 10.269 22.316 1.00 66.31 152 ILE A O 1
ATOM 1222 N N . LEU A 1 153 ? -9.966 11.902 23.108 1.00 67.00 153 LEU A N 1
ATOM 1223 C CA . LEU A 1 153 ? -9.224 11.037 24.034 1.00 67.00 153 LEU A CA 1
ATOM 1224 C C . LEU A 1 153 ? -10.021 10.677 25.289 1.00 67.00 153 LEU A C 1
ATOM 1226 O O . LEU A 1 153 ? -9.799 9.627 25.886 1.00 67.00 153 LEU A O 1
ATOM 1230 N N . ASN A 1 154 ? -10.961 11.535 25.667 1.00 67.00 154 ASN A N 1
ATOM 1231 C CA . ASN A 1 154 ? -11.916 11.302 26.732 1.00 67.00 154 ASN A CA 1
ATOM 1232 C C . ASN A 1 154 ? -13.169 10.563 26.225 1.00 67.00 154 ASN A C 1
ATOM 1234 O O . ASN A 1 154 ? -14.143 10.498 26.968 1.00 67.00 154 ASN A O 1
ATOM 1238 N N . ASP A 1 155 ? -13.178 10.016 25.002 1.00 69.31 155 ASP A N 1
ATOM 1239 C CA . ASP A 1 155 ? -14.325 9.285 24.449 1.00 69.31 155 ASP A CA 1
ATOM 1240 C C . ASP A 1 155 ? -14.729 8.124 25.364 1.00 69.31 155 ASP A C 1
ATOM 1242 O O . ASP A 1 155 ? -13.985 7.159 25.539 1.00 69.31 155 ASP A O 1
ATOM 1246 N N . GLU A 1 156 ? -15.926 8.213 25.944 1.00 67.38 156 GLU A N 1
ATOM 1247 C CA . GLU A 1 156 ? -16.412 7.273 26.953 1.00 67.38 156 GLU A CA 1
ATOM 1248 C C . GLU A 1 156 ? -16.545 5.848 26.408 1.00 67.38 156 GLU A C 1
ATOM 1250 O O . GLU A 1 156 ? -16.348 4.890 27.153 1.00 67.38 156 GLU A O 1
ATOM 1255 N N . PHE A 1 157 ? -16.832 5.701 25.110 1.00 67.38 157 PHE A N 1
ATOM 1256 C CA . PHE A 1 157 ? -17.061 4.399 24.481 1.00 67.38 157 PHE A CA 1
ATOM 1257 C C . PHE A 1 157 ? -15.770 3.617 24.238 1.00 67.38 157 PHE A C 1
ATOM 1259 O O . PHE A 1 157 ? -15.791 2.386 24.229 1.00 67.38 157 PHE A O 1
ATOM 1266 N N . GLY A 1 158 ? -14.653 4.322 24.039 1.00 63.38 158 GLY A N 1
ATOM 1267 C CA . GLY A 1 158 ? -13.327 3.733 23.859 1.00 63.38 158 GLY A CA 1
ATOM 1268 C C . GLY A 1 158 ? -12.640 3.329 25.163 1.00 63.38 158 GLY A C 1
ATOM 1269 O O . GLY A 1 158 ? -11.619 2.641 25.120 1.00 63.38 158 GLY A O 1
ATOM 1270 N N . ARG A 1 159 ? -13.180 3.736 26.321 1.00 72.44 159 ARG A N 1
ATOM 1271 C CA . ARG A 1 159 ? -12.536 3.518 27.621 1.00 72.44 159 ARG A CA 1
ATOM 1272 C C . ARG A 1 159 ? -12.554 2.038 28.027 1.00 72.44 159 ARG A C 1
ATOM 1274 O O . ARG A 1 159 ? -13.590 1.371 27.912 1.00 72.44 159 ARG A O 1
ATOM 1281 N N . PRO A 1 160 ? -11.449 1.522 28.591 1.00 69.19 160 PRO A N 1
ATOM 1282 C CA . PRO A 1 160 ? -11.448 0.210 29.223 1.00 69.19 160 PRO A CA 1
ATOM 1283 C C . PRO A 1 160 ? -12.513 0.136 30.325 1.00 69.19 160 PRO A C 1
ATOM 1285 O O . PRO A 1 160 ? -12.700 1.083 31.083 1.00 69.19 160 PRO A O 1
ATOM 1288 N N . GLY A 1 161 ? -13.245 -0.976 30.398 1.00 68.25 161 GLY A N 1
ATOM 1289 C CA . GLY A 1 161 ? -14.283 -1.162 31.418 1.00 68.25 161 GLY A CA 1
ATOM 1290 C C . GLY A 1 161 ? -15.605 -0.431 31.203 1.00 68.25 161 GLY A C 1
ATOM 1291 O O . GLY A 1 161 ? -16.487 -0.595 32.042 1.00 68.25 161 GLY A O 1
ATOM 1292 N N . PHE A 1 162 ? -15.802 0.249 30.065 1.00 74.94 162 PHE A N 1
ATOM 1293 C CA . PHE A 1 162 ? -17.069 0.912 29.712 1.00 74.94 162 PHE A CA 1
ATOM 1294 C C . PHE A 1 162 ? -18.310 0.015 29.902 1.00 74.94 162 PHE A C 1
ATOM 1296 O O . PHE A 1 162 ? -19.368 0.479 30.326 1.00 74.94 162 PHE A O 1
ATOM 1303 N N . VAL A 1 163 ? -18.184 -1.294 29.642 1.00 79.25 163 VAL A N 1
ATOM 1304 C CA . VAL A 1 163 ? -19.247 -2.277 29.891 1.00 79.25 163 VAL A CA 1
ATOM 1305 C C . VAL A 1 163 ? -18.788 -3.286 30.934 1.00 79.25 163 VAL A C 1
ATOM 1307 O O . VAL A 1 163 ? -17.918 -4.120 30.687 1.00 79.25 163 VAL A O 1
ATOM 1310 N N . SER A 1 164 ? -19.427 -3.251 32.100 1.00 81.31 164 SER A N 1
ATOM 1311 C CA . SER A 1 164 ? -19.133 -4.143 33.221 1.00 81.31 164 SER A CA 1
ATOM 1312 C C . SER A 1 164 ? -20.412 -4.682 33.854 1.00 81.31 164 SER A C 1
ATOM 1314 O O . SER A 1 164 ? -21.444 -4.014 33.898 1.00 81.31 164 SER A O 1
ATOM 1316 N N . GLY A 1 165 ? -20.352 -5.921 34.344 1.00 84.19 165 GLY A N 1
ATOM 1317 C CA . GLY A 1 165 ? -21.461 -6.592 35.023 1.00 84.19 165 GLY A CA 1
ATOM 1318 C C . GLY A 1 165 ? -22.522 -7.171 34.081 1.00 84.19 165 GLY A C 1
ATOM 1319 O O . GLY A 1 165 ? -23.458 -7.830 34.544 1.00 84.19 165 GLY A O 1
ATOM 1320 N N . LEU A 1 166 ? -22.375 -6.994 32.764 1.00 89.00 166 LEU A N 1
ATOM 1321 C CA . LEU A 1 166 ? -23.312 -7.514 31.774 1.00 89.00 166 LEU A CA 1
ATOM 1322 C C . LEU A 1 166 ? -23.170 -9.032 31.631 1.00 89.00 166 LEU A C 1
ATOM 1324 O O . LEU A 1 166 ? -22.122 -9.563 31.257 1.00 89.00 166 LEU A O 1
ATOM 1328 N N . LYS A 1 167 ? -24.252 -9.762 31.908 1.00 92.19 167 LYS A N 1
ATOM 1329 C CA . LYS A 1 167 ? -24.273 -11.219 31.752 1.00 92.19 167 LYS A CA 1
ATOM 1330 C C . LYS A 1 167 ? -24.148 -11.602 30.279 1.00 92.19 167 LYS A C 1
ATOM 1332 O O . LYS A 1 167 ? -24.987 -11.213 29.469 1.00 92.19 167 LYS A O 1
ATOM 1337 N N . ILE A 1 168 ? -23.182 -12.461 29.961 1.00 92.50 168 ILE A N 1
ATOM 1338 C CA . ILE A 1 168 ? -22.903 -12.911 28.597 1.00 92.50 168 ILE A CA 1
ATOM 1339 C C . ILE A 1 168 ? -23.994 -13.876 28.134 1.00 92.50 168 ILE A C 1
ATOM 1341 O O . ILE A 1 168 ? -23.995 -15.075 28.420 1.00 92.50 168 ILE A O 1
ATOM 1345 N N . LYS A 1 169 ? -24.985 -13.311 27.450 1.00 93.94 169 LYS A N 1
ATOM 1346 C CA . LYS A 1 169 ? -26.094 -14.004 26.806 1.00 93.94 169 LYS A CA 1
ATOM 1347 C C . LYS A 1 169 ? -26.580 -13.149 25.642 1.00 93.94 169 LYS A C 1
ATOM 1349 O O . LYS A 1 169 ? -26.820 -11.962 25.819 1.00 93.94 169 LYS A O 1
ATOM 1354 N N . LYS A 1 170 ? -26.805 -13.765 24.481 1.00 95.12 170 LYS A N 1
ATOM 1355 C CA . LYS A 1 170 ? -27.344 -13.079 23.300 1.00 95.12 170 LYS A CA 1
ATOM 1356 C C . LYS A 1 170 ? -28.637 -12.328 23.638 1.00 95.12 170 LYS A C 1
ATOM 1358 O O . LYS A 1 170 ? -29.552 -12.909 24.230 1.00 95.12 170 LYS A O 1
ATOM 1363 N N . GLY A 1 171 ? -28.686 -11.052 23.271 1.00 94.75 171 GLY A N 1
ATOM 1364 C CA . GLY A 1 171 ? -29.775 -10.126 23.565 1.00 94.75 171 GLY A CA 1
ATOM 1365 C C . GLY A 1 171 ? -29.821 -9.603 25.004 1.00 94.75 171 GLY A C 1
ATOM 1366 O O . GLY A 1 171 ? -30.800 -8.954 25.352 1.00 94.75 171 GLY A O 1
ATOM 1367 N N . ALA A 1 172 ? -28.834 -9.896 25.860 1.00 95.75 172 ALA A N 1
ATOM 1368 C CA . ALA A 1 172 ? -28.716 -9.222 27.153 1.00 95.75 172 ALA A CA 1
ATOM 1369 C C . ALA A 1 172 ? -28.380 -7.745 26.940 1.00 95.75 172 ALA A C 1
ATOM 1371 O O . ALA A 1 172 ? -27.608 -7.421 26.038 1.00 95.75 172 ALA A O 1
ATOM 1372 N N . GLU A 1 173 ? -28.956 -6.883 27.774 1.00 96.12 173 GLU A N 1
ATOM 1373 C CA . GLU A 1 173 ? -28.869 -5.432 27.639 1.00 96.12 173 GLU A CA 1
ATOM 1374 C C . GLU A 1 173 ? -28.466 -4.766 28.950 1.00 96.12 173 GLU A C 1
ATOM 1376 O O . GLU A 1 173 ? -28.816 -5.240 30.035 1.00 96.12 173 GLU A O 1
ATOM 1381 N N . GLN A 1 174 ? -27.784 -3.636 28.823 1.00 93.62 174 GLN A N 1
ATOM 1382 C CA . GLN A 1 174 ? -27.487 -2.699 29.895 1.00 93.62 174 GLN A CA 1
ATOM 1383 C C . GLN A 1 174 ? -27.651 -1.285 29.350 1.00 93.62 174 GLN A C 1
ATOM 1385 O O . GLN A 1 174 ? -27.260 -1.003 28.220 1.00 93.62 174 GLN A O 1
ATOM 1390 N N . VAL A 1 175 ? -28.255 -0.408 30.147 1.00 92.88 175 VAL A N 1
ATOM 1391 C CA . VAL A 1 175 ? -28.350 1.016 29.826 1.00 92.88 175 VAL A CA 1
ATOM 1392 C C . VAL A 1 175 ? -27.231 1.732 30.562 1.00 92.88 175 VAL A C 1
ATOM 1394 O O . VAL A 1 175 ? -27.043 1.507 3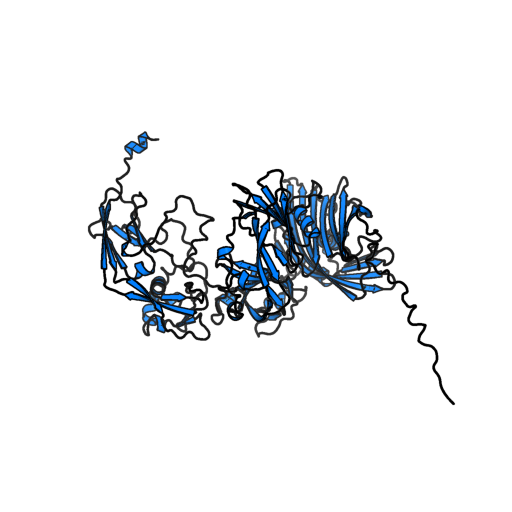1.758 1.00 92.88 175 VAL A O 1
ATOM 1397 N N . ILE A 1 176 ? -26.494 2.555 29.830 1.00 88.38 176 ILE A N 1
ATOM 1398 C CA . ILE A 1 176 ? -25.429 3.409 30.335 1.00 88.38 176 ILE A CA 1
ATOM 1399 C C . ILE A 1 176 ? -25.924 4.844 30.200 1.00 88.38 176 ILE A C 1
ATOM 1401 O O . ILE A 1 176 ? -26.298 5.284 29.110 1.00 88.38 176 ILE A O 1
ATOM 1405 N N . GLU A 1 177 ? -25.995 5.544 31.325 1.00 88.38 177 GLU A N 1
ATOM 1406 C CA . GLU A 1 177 ? -26.348 6.960 31.345 1.00 88.38 177 GLU A CA 1
ATOM 1407 C C . GLU A 1 177 ? -25.134 7.769 30.887 1.00 88.38 177 GLU A C 1
ATOM 1409 O O . GLU A 1 177 ? -24.038 7.572 31.405 1.00 88.38 177 GLU A O 1
ATOM 1414 N N . MET A 1 178 ? -25.342 8.658 29.919 1.00 83.62 178 MET A N 1
ATOM 1415 C CA . MET A 1 178 ? -24.298 9.511 29.351 1.00 83.62 178 MET A CA 1
ATOM 1416 C C . MET A 1 178 ? -24.516 10.957 29.792 1.00 83.62 178 MET A C 1
ATOM 1418 O O . MET A 1 178 ? -25.645 11.366 30.093 1.00 83.62 178 MET A O 1
ATOM 1422 N N . GLU A 1 179 ? -23.458 11.761 29.786 1.00 80.56 179 GLU A N 1
ATOM 1423 C CA . GLU A 1 179 ? -23.604 13.196 30.005 1.00 80.56 179 GLU A CA 1
ATOM 1424 C C . GLU A 1 179 ? -24.303 13.885 28.819 1.00 80.56 179 GLU A C 1
ATOM 1426 O O . GLU A 1 179 ? -24.064 13.596 27.645 1.00 80.56 179 GLU A O 1
ATOM 1431 N N . SER A 1 180 ? -25.188 14.837 29.128 1.00 76.00 180 SER A N 1
ATOM 1432 C CA . SER A 1 180 ? -25.867 15.661 28.120 1.00 76.00 180 SER A CA 1
ATOM 1433 C C . SER A 1 180 ? -24.839 16.387 27.236 1.00 76.00 180 SER A C 1
ATOM 1435 O O . SER A 1 180 ? -23.919 16.991 27.784 1.00 76.00 180 SER A O 1
ATOM 1437 N N . PRO A 1 181 ? -25.025 16.456 25.900 1.00 81.00 181 PRO A N 1
ATOM 1438 C CA . PRO A 1 181 ? -26.256 16.179 25.144 1.00 81.00 181 PRO A CA 1
ATOM 1439 C C . PRO A 1 181 ? -26.439 14.723 24.686 1.00 81.00 181 PRO A C 1
ATOM 1441 O O . PRO A 1 181 ? -27.441 14.420 24.029 1.00 81.00 181 PRO A O 1
ATOM 1444 N N . LEU A 1 182 ? -25.507 13.818 25.002 1.00 86.06 182 LEU A N 1
ATOM 1445 C CA . LEU A 1 182 ? -25.603 12.431 24.558 1.00 86.06 182 LEU A CA 1
ATOM 1446 C C . LEU A 1 182 ? -26.810 11.727 25.208 1.00 86.06 182 LEU A C 1
ATOM 1448 O O . LEU A 1 182 ? -27.142 11.980 26.369 1.00 86.06 182 LEU A O 1
ATOM 1452 N N . PRO A 1 183 ? -27.519 10.862 24.464 1.00 90.31 183 PRO A N 1
ATOM 1453 C CA . PRO A 1 183 ? -28.604 10.064 25.017 1.00 90.31 183 PRO A CA 1
ATOM 1454 C C . PRO A 1 183 ? -28.057 8.954 25.918 1.00 90.31 183 PRO A C 1
ATOM 1456 O O . PRO A 1 183 ? -26.934 8.495 25.727 1.00 90.31 183 PRO A O 1
ATOM 1459 N N . ALA A 1 184 ? -28.893 8.438 26.823 1.00 92.81 184 ALA A N 1
ATOM 1460 C CA . ALA A 1 184 ? -28.617 7.152 27.453 1.00 92.81 184 ALA A CA 1
ATOM 1461 C C . ALA A 1 184 ? -28.441 6.077 26.366 1.00 92.81 184 ALA A C 1
ATOM 1463 O O . ALA A 1 184 ? -29.250 5.969 25.435 1.00 92.81 184 ALA A O 1
ATOM 1464 N N . VAL A 1 185 ? -27.380 5.284 26.479 1.00 93.44 185 VAL A N 1
ATOM 1465 C CA . VAL A 1 185 ? -27.002 4.288 25.478 1.00 93.44 185 VAL A CA 1
ATOM 1466 C C . VAL A 1 185 ? -27.379 2.904 25.968 1.00 93.44 185 VAL A C 1
ATOM 1468 O O . VAL A 1 185 ? -26.981 2.465 27.042 1.00 93.44 185 VAL A O 1
ATOM 1471 N N . THR A 1 186 ? -28.140 2.182 25.152 1.00 95.75 186 THR A N 1
ATOM 1472 C CA . THR A 1 186 ? -28.396 0.760 25.374 1.00 95.75 186 THR A CA 1
ATOM 1473 C C . THR A 1 186 ? -27.297 -0.049 24.705 1.00 95.75 186 THR A C 1
ATOM 1475 O O . THR A 1 186 ? -27.167 -0.038 23.480 1.00 95.75 186 THR A O 1
ATOM 1478 N N . VAL A 1 187 ? -26.527 -0.770 25.513 1.00 94.56 187 VAL A N 1
ATOM 1479 C CA . VAL A 1 187 ? -25.563 -1.769 25.060 1.00 94.56 187 VAL A CA 1
ATOM 1480 C C . VAL A 1 187 ? -26.238 -3.133 25.048 1.00 94.56 187 VAL A C 1
ATOM 1482 O O . VAL A 1 187 ? -26.869 -3.518 26.031 1.00 94.56 187 VAL A O 1
ATOM 1485 N N . ARG A 1 188 ? -26.105 -3.881 23.950 1.00 96.06 188 ARG A N 1
ATOM 1486 C CA . ARG A 1 188 ? -26.704 -5.209 23.766 1.00 96.06 188 ARG A CA 1
ATOM 1487 C C . ARG A 1 188 ? -25.678 -6.218 23.271 1.00 96.06 188 ARG A C 1
ATOM 1489 O O . ARG A 1 188 ? -24.930 -5.932 22.344 1.00 96.06 188 ARG A O 1
ATOM 1496 N N . ILE A 1 189 ? -25.707 -7.432 23.819 1.00 96.25 189 ILE A N 1
ATOM 1497 C CA . ILE A 1 189 ? -24.910 -8.557 23.309 1.00 96.25 189 ILE A CA 1
ATOM 1498 C C . ILE A 1 189 ? -25.516 -9.090 22.010 1.00 96.25 189 ILE A C 1
ATOM 1500 O O . ILE A 1 189 ? -26.590 -9.699 22.018 1.00 96.25 189 ILE A O 1
ATOM 1504 N N . GLU A 1 190 ? -24.797 -8.929 20.906 1.00 95.88 190 GLU A N 1
ATOM 1505 C CA . GLU A 1 190 ? -25.208 -9.398 19.582 1.00 95.88 190 GLU A CA 1
ATOM 1506 C C . GLU A 1 190 ? -24.725 -10.824 19.306 1.00 95.88 190 GLU A C 1
ATOM 1508 O O . GLU A 1 190 ? -25.493 -11.663 18.815 1.00 95.88 190 GLU A O 1
ATOM 1513 N N . ASP A 1 191 ? -23.469 -11.104 19.659 1.00 95.12 191 ASP A N 1
ATOM 1514 C CA . ASP A 1 191 ? -22.847 -12.419 19.524 1.00 95.12 191 ASP A CA 1
ATOM 1515 C C . ASP A 1 191 ? -21.678 -12.605 20.501 1.00 95.12 191 ASP A C 1
ATOM 1517 O O . ASP A 1 191 ? -21.237 -11.647 21.137 1.00 95.12 191 ASP A O 1
ATOM 1521 N N . PHE A 1 192 ? -21.196 -13.837 20.661 1.00 94.31 192 PHE A N 1
ATOM 1522 C CA . PHE A 1 192 ? -20.013 -14.130 21.475 1.00 94.31 192 PHE A CA 1
ATOM 1523 C C . PHE A 1 192 ? -19.369 -15.468 21.096 1.00 94.31 192 PHE A C 1
ATOM 1525 O O . PHE A 1 192 ? -20.045 -16.427 20.721 1.00 94.31 192 PHE A O 1
ATOM 1532 N N . THR A 1 193 ? -18.052 -15.546 21.269 1.00 91.81 193 THR A N 1
ATOM 1533 C CA . THR A 1 193 ? -17.241 -16.756 21.115 1.00 91.81 193 THR A CA 1
ATOM 1534 C C . THR A 1 193 ? -16.656 -17.181 22.472 1.00 91.81 193 THR A C 1
ATOM 1536 O O . THR A 1 193 ? -17.104 -16.747 23.543 1.00 91.81 193 THR A O 1
ATOM 1539 N N . ASN A 1 194 ? -15.670 -18.081 22.458 1.00 90.25 194 ASN A N 1
ATOM 1540 C CA . ASN A 1 194 ? -14.911 -18.408 23.664 1.00 90.25 194 ASN A CA 1
ATOM 1541 C C . ASN A 1 194 ? -13.940 -17.286 24.059 1.00 90.25 194 ASN A C 1
ATOM 1543 O O . ASN A 1 194 ? -13.695 -17.135 25.252 1.00 90.25 194 ASN A O 1
ATOM 1547 N N . SER A 1 195 ? -13.439 -16.509 23.094 1.00 91.75 195 SER A N 1
ATOM 1548 C CA . SER A 1 195 ? -12.455 -15.443 23.314 1.00 91.75 195 SER A CA 1
ATOM 1549 C C . SER A 1 195 ? -13.062 -14.043 23.299 1.00 91.75 195 SER A C 1
ATOM 1551 O O . SER A 1 195 ? -12.550 -13.173 23.987 1.00 91.75 195 SER A O 1
ATOM 1553 N N . THR A 1 196 ? -14.168 -13.822 22.583 1.00 93.94 196 THR A N 1
ATOM 1554 C CA . THR A 1 196 ? -14.697 -12.472 22.322 1.00 93.94 196 THR A CA 1
ATOM 1555 C C . THR A 1 196 ? -16.191 -12.331 22.584 1.00 93.94 196 THR A C 1
ATOM 1557 O O . THR A 1 196 ? -16.954 -13.298 22.527 1.00 93.94 196 THR A O 1
ATOM 1560 N N . VAL A 1 197 ? -16.631 -11.102 22.845 1.00 94.75 197 VAL A N 1
ATOM 1561 C CA . VAL A 1 197 ? -18.039 -10.701 22.949 1.00 94.75 197 VAL A CA 1
ATOM 1562 C C . VAL A 1 197 ? -18.271 -9.502 22.035 1.00 94.75 197 VAL A C 1
ATOM 1564 O O . VAL A 1 197 ? -17.564 -8.505 22.132 1.00 94.75 197 VAL A O 1
ATOM 1567 N N . THR A 1 198 ? -19.272 -9.582 21.158 1.00 95.56 198 THR A N 1
ATOM 1568 C CA . THR A 1 198 ? -19.670 -8.482 20.271 1.00 95.56 198 THR A CA 1
ATOM 1569 C C . THR A 1 198 ? -20.901 -7.781 20.830 1.00 95.56 198 THR A C 1
ATOM 1571 O O . THR A 1 198 ? -21.963 -8.388 21.007 1.00 95.56 198 THR A O 1
ATOM 1574 N N . LEU A 1 199 ? -20.763 -6.483 21.065 1.00 95.25 199 LEU A N 1
ATOM 1575 C CA . LEU A 1 199 ? -21.776 -5.601 21.622 1.00 95.25 199 LEU A CA 1
ATOM 1576 C C . LEU A 1 199 ? -22.206 -4.578 20.574 1.00 95.25 199 LEU A C 1
ATOM 1578 O O . LEU A 1 199 ? -21.355 -4.014 19.893 1.00 95.25 199 LEU A O 1
ATOM 1582 N N . SER A 1 200 ? -23.503 -4.301 20.465 1.00 95.94 200 SER A N 1
ATOM 1583 C CA . SER A 1 200 ? -23.994 -3.076 19.823 1.00 95.94 200 SER A CA 1
ATOM 1584 C C . SER A 1 200 ? -24.286 -2.023 20.880 1.00 95.94 200 SER A C 1
ATOM 1586 O O . SER A 1 200 ? -24.914 -2.350 21.886 1.00 95.94 200 SER A O 1
ATOM 1588 N N . ALA A 1 201 ? -23.928 -0.774 20.620 1.00 94.69 201 ALA A N 1
ATOM 1589 C CA . ALA A 1 201 ? -24.294 0.379 21.430 1.00 94.69 201 ALA A CA 1
ATOM 1590 C C . ALA A 1 201 ? -25.225 1.281 20.612 1.00 94.69 201 ALA A C 1
ATOM 1592 O O . ALA A 1 201 ? -24.905 1.623 19.476 1.00 94.69 201 ALA A O 1
ATOM 1593 N N . SER A 1 202 ? -26.388 1.646 21.155 1.00 95.88 202 SER A N 1
ATOM 1594 C CA . SER A 1 202 ? -27.332 2.539 20.473 1.00 95.88 202 SER A CA 1
ATOM 1595 C C . SER A 1 202 ? -28.056 3.472 21.438 1.00 95.88 202 SER A C 1
ATOM 1597 O O . SER A 1 202 ? -28.567 3.011 22.460 1.00 95.88 202 SER A O 1
ATOM 1599 N N . GLY A 1 203 ? -28.177 4.746 21.078 1.00 95.06 203 GLY A N 1
ATOM 1600 C CA . GLY A 1 203 ? -28.970 5.738 21.801 1.00 95.06 203 GLY A CA 1
ATOM 1601 C C . GLY A 1 203 ? -29.416 6.862 20.868 1.00 95.06 203 GLY A C 1
ATOM 1602 O O . GLY A 1 203 ? -28.682 7.250 19.963 1.00 95.06 203 GLY A O 1
ATOM 1603 N N . GLU A 1 204 ? -30.623 7.382 21.063 1.00 95.25 204 GLU A N 1
ATOM 1604 C CA . GLU A 1 204 ? -31.164 8.498 20.278 1.00 95.25 204 GLU A CA 1
ATOM 1605 C C . GLU A 1 204 ? -32.074 9.351 21.169 1.00 95.25 204 GLU A C 1
ATOM 1607 O O . GLU A 1 204 ? -32.949 8.825 21.860 1.00 95.25 204 GLU A O 1
ATOM 1612 N N . ASN A 1 205 ? -31.854 10.664 21.164 1.00 93.12 205 ASN A N 1
ATOM 1613 C CA . ASN A 1 205 ? -32.759 11.668 21.721 1.00 93.12 205 ASN A CA 1
ATOM 1614 C C . ASN A 1 205 ? -33.022 12.763 20.659 1.00 93.12 205 ASN A C 1
ATOM 1616 O O . ASN A 1 205 ? -32.642 12.613 19.497 1.00 93.12 205 ASN A O 1
ATOM 1620 N N . ASP A 1 206 ? -33.697 13.851 21.036 1.00 87.88 206 ASP A N 1
ATOM 1621 C CA . ASP A 1 206 ? -34.039 14.933 20.099 1.00 87.88 206 ASP A CA 1
ATOM 1622 C C . ASP A 1 206 ? -32.817 15.743 19.609 1.00 87.88 206 ASP A C 1
ATOM 1624 O O . ASP A 1 206 ? -32.923 16.470 18.621 1.00 87.88 206 ASP A O 1
ATOM 1628 N N . GLU A 1 207 ? -31.669 15.636 20.284 1.00 86.88 207 GLU A N 1
ATOM 1629 C CA . GLU A 1 207 ? -30.455 16.410 20.006 1.00 86.88 207 GLU A CA 1
ATOM 1630 C C . GLU A 1 207 ? -29.347 15.556 19.371 1.00 86.88 207 GLU A C 1
ATOM 1632 O O . GLU A 1 207 ? -28.716 15.991 18.411 1.00 86.88 207 GLU A O 1
ATOM 1637 N N . ALA A 1 208 ? -29.119 14.341 19.870 1.00 91.69 208 ALA A N 1
ATOM 1638 C CA . ALA A 1 208 ? -27.978 13.508 19.530 1.00 91.69 208 ALA A CA 1
ATOM 1639 C C . ALA A 1 208 ? -28.347 12.037 19.286 1.00 91.69 208 ALA A C 1
ATOM 1641 O O . ALA A 1 208 ? -29.302 11.485 19.848 1.00 91.69 208 ALA A O 1
ATOM 1642 N N . LYS A 1 209 ? -27.537 11.388 18.448 1.00 95.12 209 LYS A N 1
ATOM 1643 C CA . LYS A 1 209 ? -27.651 9.980 18.062 1.00 95.12 209 LYS A CA 1
ATOM 1644 C C . LYS A 1 209 ? -26.303 9.298 18.181 1.00 95.12 209 LYS A C 1
ATOM 1646 O O . LYS A 1 209 ? -25.283 9.858 17.788 1.00 95.12 209 LYS A O 1
ATOM 1651 N N . VAL A 1 210 ? -26.324 8.070 18.674 1.00 94.38 210 VAL A N 1
ATOM 1652 C CA . VAL A 1 210 ? -25.152 7.218 18.846 1.00 94.38 210 VAL A CA 1
ATOM 1653 C C . VAL A 1 210 ? -25.488 5.829 18.327 1.00 94.38 210 VAL A C 1
ATOM 1655 O O . VAL A 1 210 ? -26.522 5.258 18.686 1.00 94.38 210 VAL A O 1
ATOM 1658 N N . PHE A 1 211 ? -24.618 5.270 17.493 1.00 96.38 211 PHE A N 1
ATOM 1659 C CA . PHE A 1 211 ? -24.688 3.868 17.101 1.00 96.38 211 PHE A CA 1
ATOM 1660 C C . PHE A 1 211 ? -23.299 3.302 16.833 1.00 96.38 211 PHE A C 1
ATOM 1662 O O . PHE A 1 211 ? -22.493 3.937 16.157 1.00 96.38 211 PHE A O 1
ATOM 1669 N N . GLY A 1 212 ? -23.033 2.086 17.297 1.00 95.81 212 GLY A N 1
ATOM 1670 C CA . GLY A 1 212 ? -21.778 1.423 16.989 1.00 95.81 212 GLY A CA 1
ATOM 1671 C C . GLY A 1 212 ? -21.660 0.001 17.501 1.00 95.81 212 GLY A C 1
ATOM 1672 O O . GLY A 1 212 ? -22.601 -0.560 18.073 1.00 95.81 212 GLY A O 1
ATOM 1673 N N . TYR A 1 213 ? -20.481 -0.571 17.284 1.00 95.50 213 TYR A N 1
ATOM 1674 C CA . TYR A 1 213 ? -20.111 -1.901 17.744 1.00 95.50 213 TYR A CA 1
ATOM 1675 C C . TYR A 1 213 ? -18.819 -1.862 18.547 1.00 95.50 213 TYR A C 1
ATOM 1677 O O . TYR A 1 213 ? -17.874 -1.163 18.186 1.00 95.50 213 TYR A O 1
ATOM 1685 N N . VAL A 1 214 ? -18.777 -2.684 19.593 1.00 94.19 214 VAL A N 1
ATOM 1686 C CA . VAL A 1 214 ? -17.581 -2.949 20.393 1.00 94.19 214 VAL A CA 1
ATOM 1687 C C . VAL A 1 214 ? -17.381 -4.458 20.450 1.00 94.19 214 VAL A C 1
ATOM 1689 O O . VAL A 1 214 ? -18.297 -5.201 20.806 1.00 94.19 214 VAL A O 1
ATOM 1692 N N . VAL A 1 215 ? -16.200 -4.927 20.068 1.00 94.06 215 VAL A N 1
ATOM 1693 C CA . VAL A 1 215 ? -15.765 -6.313 20.239 1.00 94.06 215 VAL A CA 1
ATOM 1694 C C . VAL A 1 215 ? -14.752 -6.328 21.368 1.00 94.06 215 VAL A C 1
ATOM 1696 O O . VAL A 1 215 ? -13.734 -5.646 21.292 1.00 94.06 215 VAL A O 1
ATOM 1699 N N . MET A 1 216 ? -15.053 -7.080 22.420 1.00 93.12 216 MET A N 1
ATOM 1700 C CA . MET A 1 216 ? -14.245 -7.127 23.635 1.00 93.12 216 MET A CA 1
ATOM 1701 C C . MET A 1 216 ? -13.730 -8.536 23.887 1.00 93.12 216 MET A C 1
ATOM 1703 O O . MET A 1 216 ? -14.445 -9.513 23.644 1.00 93.12 216 MET A O 1
ATOM 1707 N N . GLU A 1 217 ? -12.529 -8.632 24.441 1.00 92.50 217 GLU A N 1
ATOM 1708 C CA . GLU A 1 217 ? -12.005 -9.859 25.015 1.00 92.50 217 GLU A CA 1
ATOM 1709 C C . GLU A 1 217 ? -12.890 -10.305 26.174 1.00 92.50 217 GLU A C 1
ATOM 1711 O O . GLU A 1 217 ? -13.254 -9.546 27.074 1.00 92.50 217 GLU A O 1
ATOM 1716 N N . ARG A 1 218 ? -13.235 -11.585 26.163 1.00 91.12 218 ARG A N 1
ATOM 1717 C CA . ARG A 1 218 ? -14.135 -12.172 27.147 1.00 91.12 218 ARG A CA 1
ATOM 1718 C C . ARG A 1 218 ? -13.470 -12.376 28.506 1.00 91.12 218 ARG A C 1
ATOM 1720 O O . ARG A 1 218 ? -14.172 -12.396 29.514 1.00 91.12 218 ARG A O 1
ATOM 1727 N N . GLU A 1 219 ? -12.159 -12.591 28.519 1.00 89.75 219 GLU A N 1
ATOM 1728 C CA . GLU A 1 219 ? -11.393 -12.883 29.732 1.00 89.75 219 GLU A CA 1
ATOM 1729 C C . GLU A 1 219 ? -11.015 -11.611 30.494 1.00 89.75 219 GLU A C 1
ATOM 1731 O O . GLU A 1 219 ? -11.356 -11.479 31.669 1.00 89.75 219 GLU A O 1
ATOM 1736 N N . SER A 1 220 ? -10.376 -10.667 29.804 1.00 89.62 220 SER A N 1
ATOM 1737 C CA . SER A 1 220 ? -9.839 -9.433 30.382 1.00 89.62 220 SER A CA 1
ATOM 1738 C C . SER A 1 220 ? -10.825 -8.259 30.344 1.00 89.62 220 SER A C 1
ATOM 1740 O O . SER A 1 220 ? -10.723 -7.339 31.154 1.00 89.62 220 SER A O 1
ATOM 1742 N N . GLY A 1 221 ? -11.778 -8.264 29.404 1.00 89.25 221 GLY A N 1
ATOM 1743 C CA . GLY A 1 221 ? -12.637 -7.116 29.119 1.00 89.25 221 GLY A CA 1
ATOM 1744 C C . GLY A 1 221 ? -11.953 -6.001 28.320 1.00 89.25 221 GLY A C 1
ATOM 1745 O O . GLY A 1 221 ? -12.507 -4.904 28.256 1.00 89.25 221 GLY A O 1
ATOM 1746 N N . TRP A 1 222 ? -10.777 -6.235 27.729 1.00 91.00 222 TRP A N 1
ATOM 1747 C CA . TRP A 1 222 ? -10.155 -5.279 26.806 1.00 91.00 222 TRP A CA 1
ATOM 1748 C C . TRP A 1 222 ? -10.960 -5.135 25.515 1.00 91.00 222 TRP A C 1
ATOM 1750 O O . TRP A 1 222 ? -11.522 -6.101 25.004 1.00 91.00 222 TRP A O 1
ATOM 1760 N N . THR A 1 223 ? -11.003 -3.925 24.966 1.00 90.81 223 THR A N 1
ATOM 1761 C CA . THR A 1 223 ? -11.563 -3.679 23.634 1.00 90.81 223 THR A CA 1
ATOM 1762 C C . THR A 1 223 ? -10.596 -4.205 22.580 1.00 90.81 223 THR A C 1
ATOM 1764 O O . THR A 1 223 ? -9.499 -3.685 22.458 1.00 90.81 223 THR A O 1
ATOM 1767 N N . GLU A 1 224 ? -11.002 -5.192 21.783 1.00 90.75 224 GLU A N 1
ATOM 1768 C CA . GLU A 1 224 ? -10.228 -5.596 20.604 1.00 90.75 224 GLU A CA 1
ATOM 1769 C C . GLU A 1 224 ? -10.468 -4.628 19.451 1.00 90.75 224 GLU A C 1
ATOM 1771 O O . GLU A 1 224 ? -9.536 -4.187 18.786 1.00 90.75 224 GLU A O 1
ATOM 1776 N N . ARG A 1 225 ? -11.744 -4.330 19.180 1.00 92.75 225 ARG A N 1
ATOM 1777 C CA . ARG A 1 225 ? -12.172 -3.516 18.042 1.00 92.75 225 ARG A CA 1
ATOM 1778 C C . ARG A 1 225 ? -13.379 -2.682 18.411 1.00 92.75 225 ARG A C 1
ATOM 1780 O O . ARG A 1 225 ? -14.298 -3.172 19.066 1.00 92.75 225 ARG A O 1
ATOM 1787 N N . LEU A 1 226 ? -13.427 -1.454 17.923 1.00 93.25 226 LEU A N 1
ATOM 1788 C CA . LEU A 1 226 ? -14.565 -0.566 18.121 1.00 93.25 226 LEU A CA 1
ATOM 1789 C C . LEU A 1 226 ? -14.791 0.278 16.876 1.00 93.25 226 LEU A C 1
ATOM 1791 O O . LEU A 1 226 ? -13.830 0.726 16.263 1.00 93.25 226 LEU A O 1
ATOM 1795 N N . THR A 1 227 ? -16.056 0.522 16.539 1.00 93.88 227 THR A N 1
ATOM 1796 C CA . THR A 1 227 ? -16.457 1.642 15.684 1.00 93.88 227 THR A CA 1
ATOM 1797 C C . THR A 1 227 ? -17.731 2.252 16.236 1.00 93.88 227 THR A C 1
ATOM 1799 O O . THR A 1 227 ? -18.729 1.552 16.409 1.00 93.88 227 THR A O 1
ATOM 1802 N N . MET A 1 228 ? -17.702 3.558 16.474 1.00 93.06 228 MET A N 1
ATOM 1803 C CA . MET A 1 228 ? -18.816 4.338 17.001 1.00 93.06 228 MET A CA 1
ATOM 1804 C C . MET A 1 228 ? -19.098 5.522 16.084 1.00 93.06 228 MET A C 1
ATOM 1806 O O . MET A 1 228 ? -18.181 6.218 15.657 1.00 93.06 228 MET A O 1
ATOM 1810 N N . VAL A 1 229 ? -20.377 5.744 15.786 1.00 94.31 229 VAL A N 1
ATOM 1811 C CA . VAL A 1 229 ? -20.870 6.889 15.020 1.00 94.31 229 VAL A CA 1
ATOM 1812 C C . VAL A 1 229 ? -21.721 7.752 15.937 1.00 94.31 229 VAL A C 1
ATOM 1814 O O . VAL A 1 229 ? -22.698 7.271 16.518 1.00 94.31 229 VAL A O 1
ATOM 1817 N N . ILE A 1 230 ? -21.360 9.025 16.040 1.00 92.50 230 ILE A N 1
ATOM 1818 C CA . ILE A 1 230 ? -22.035 10.022 16.868 1.00 92.50 230 ILE A CA 1
ATOM 1819 C C . ILE A 1 230 ? -22.475 11.176 15.967 1.00 92.50 230 ILE A C 1
ATOM 1821 O O . ILE A 1 230 ? -21.694 11.678 15.163 1.00 92.50 230 ILE A O 1
ATOM 1825 N N . ASP A 1 231 ? -23.727 11.600 16.086 1.00 92.94 231 ASP A N 1
ATOM 1826 C CA . ASP A 1 231 ? -24.277 12.788 15.428 1.00 92.94 231 ASP A CA 1
ATOM 1827 C C . ASP A 1 231 ? -24.924 13.660 16.499 1.00 92.94 231 ASP A C 1
ATOM 1829 O O . ASP A 1 231 ? -25.846 13.209 17.175 1.00 92.94 231 ASP A O 1
ATOM 1833 N N . MET A 1 232 ? -24.413 14.869 16.714 1.00 90.25 232 MET A N 1
ATOM 1834 C CA . MET A 1 232 ? -24.812 15.723 17.837 1.00 90.25 232 MET A CA 1
ATOM 1835 C C . MET A 1 232 ? -24.740 17.213 17.471 1.00 90.25 232 MET A C 1
ATOM 1837 O O . MET A 1 232 ? -24.069 17.575 16.499 1.00 90.25 232 MET A O 1
ATOM 1841 N N . PRO A 1 233 ? -25.414 18.120 18.203 1.00 87.25 233 PRO A N 1
ATOM 1842 C CA . PRO A 1 233 ? -25.255 19.553 17.983 1.00 87.25 233 PRO A CA 1
ATOM 1843 C C . PRO A 1 233 ? -23.826 19.999 18.303 1.00 87.25 233 PRO A C 1
ATOM 1845 O O . PRO A 1 233 ? -23.112 19.359 19.076 1.00 87.25 233 PRO A O 1
ATOM 1848 N N . LEU A 1 234 ? -23.412 21.140 17.745 1.00 81.44 234 LEU A N 1
ATOM 1849 C CA . LEU A 1 234 ? -22.149 21.744 18.166 1.00 81.44 234 LEU A CA 1
ATOM 1850 C C . LEU A 1 234 ? -22.206 22.146 19.651 1.00 81.44 234 LEU A C 1
ATOM 1852 O O . LEU A 1 234 ? -23.214 22.727 20.072 1.00 81.44 234 LEU A O 1
ATOM 1856 N N . PRO A 1 235 ? -21.132 21.896 20.429 1.00 70.62 235 PRO A N 1
ATOM 1857 C CA . PRO A 1 235 ? -21.025 22.373 21.804 1.00 70.62 235 PRO A CA 1
ATOM 1858 C C . PRO A 1 235 ? -21.276 23.880 21.886 1.00 70.62 235 PRO A C 1
ATOM 1860 O O . PRO A 1 235 ? -20.860 24.641 21.005 1.00 70.62 235 PRO A O 1
ATOM 1863 N N . LYS A 1 236 ? -21.949 24.333 22.948 1.00 66.94 236 LYS A N 1
ATOM 1864 C CA . LYS A 1 236 ? -22.327 25.750 23.116 1.00 66.94 236 LYS A CA 1
ATOM 1865 C C . LYS A 1 236 ? -21.102 26.661 23.182 1.00 66.94 236 LYS A C 1
ATOM 1867 O O . LYS A 1 236 ? -21.171 27.818 22.783 1.00 66.94 236 LYS A O 1
ATOM 1872 N N . GLU A 1 237 ? -19.995 26.114 23.659 1.00 62.16 237 GLU A N 1
ATOM 1873 C CA . GLU A 1 237 ? -18.683 26.728 23.809 1.00 62.16 237 GLU A CA 1
ATOM 1874 C C . GLU A 1 237 ? -18.000 26.936 22.446 1.00 62.16 237 GLU A C 1
ATOM 1876 O O . GLU A 1 237 ? -17.305 27.930 22.248 1.00 62.16 237 GLU A O 1
ATOM 1881 N N . ALA A 1 238 ? -18.258 26.045 21.480 1.00 58.00 238 ALA A N 1
ATOM 1882 C CA . ALA A 1 238 ? -17.725 26.104 20.117 1.00 58.00 238 ALA A CA 1
ATOM 1883 C C . ALA A 1 238 ? -18.632 26.886 19.140 1.00 58.00 238 ALA A C 1
ATOM 1885 O O . ALA A 1 238 ? -18.207 27.268 18.045 1.00 58.00 238 ALA A O 1
ATOM 1886 N N . ALA A 1 239 ? -19.891 27.132 19.510 1.00 56.31 239 ALA A N 1
ATOM 1887 C CA . ALA A 1 239 ? -20.927 27.618 18.608 1.00 56.31 239 ALA A CA 1
ATOM 1888 C C . ALA A 1 239 ? -21.169 29.140 18.706 1.00 56.31 239 ALA A C 1
ATOM 1890 O O . ALA A 1 239 ? -21.906 29.628 19.560 1.00 56.31 239 ALA A O 1
ATOM 1891 N N . ALA A 1 240 ? -20.662 29.903 17.729 1.00 57.62 240 ALA A N 1
ATOM 1892 C CA . ALA A 1 240 ? -21.202 31.233 17.396 1.00 57.62 240 ALA A CA 1
ATOM 1893 C C . ALA A 1 240 ? -22.502 31.154 16.549 1.00 57.62 240 ALA A C 1
ATOM 1895 O O . ALA A 1 240 ? -23.095 32.186 16.221 1.00 57.62 240 ALA A O 1
ATOM 1896 N N . SER A 1 241 ? -22.928 29.942 16.170 1.00 62.34 241 SER A N 1
ATOM 1897 C CA . SER A 1 241 ? -24.030 29.638 15.245 1.00 62.34 241 SER A CA 1
ATOM 1898 C C . SER A 1 241 ? -24.620 28.236 15.468 1.00 62.34 241 SER A C 1
ATOM 1900 O O . SER A 1 241 ? -23.935 27.370 16.001 1.00 62.34 241 SER A O 1
ATOM 1902 N N . SER A 1 242 ? -25.855 27.988 15.008 1.00 76.44 242 SER A N 1
ATOM 1903 C CA . SER A 1 242 ? -26.439 26.639 14.917 1.00 76.44 242 SER A CA 1
ATOM 1904 C C . SER A 1 242 ? -25.603 25.736 14.002 1.00 76.44 242 SER A C 1
ATOM 1906 O O . SER A 1 242 ? -25.051 26.186 12.996 1.00 76.44 242 SER A O 1
ATOM 1908 N N . GLY A 1 243 ? -25.497 24.455 14.347 1.00 83.56 243 GLY A N 1
ATOM 1909 C CA . GLY A 1 243 ? -24.756 23.476 13.561 1.00 83.56 243 GLY A CA 1
ATOM 1910 C C . GLY A 1 243 ? -24.753 22.094 14.201 1.00 83.56 243 GLY A C 1
ATOM 1911 O O . GLY A 1 243 ? -25.259 21.918 15.311 1.00 83.56 243 GLY A O 1
ATOM 1912 N N . SER A 1 244 ? -24.171 21.132 13.496 1.00 88.25 244 SER A N 1
ATOM 1913 C CA . SER A 1 244 ? -24.005 19.756 13.953 1.00 88.25 244 SER A CA 1
ATOM 1914 C C . SER A 1 244 ? -22.575 19.271 13.758 1.00 88.25 244 SER A C 1
ATOM 1916 O O . SER A 1 244 ? -21.809 19.792 12.941 1.00 88.25 244 SER A O 1
ATOM 1918 N N . MET A 1 245 ? -22.229 18.250 14.522 1.00 88.12 245 MET A N 1
ATOM 1919 C CA . MET A 1 245 ? -20.992 17.510 14.430 1.00 88.12 245 MET A CA 1
ATOM 1920 C C . MET A 1 245 ? -21.334 16.039 14.250 1.00 88.12 245 MET A C 1
ATOM 1922 O O . MET A 1 245 ? -22.102 15.475 15.026 1.00 88.12 245 MET A O 1
ATOM 1926 N N . ARG A 1 246 ? -20.739 15.431 13.227 1.00 91.12 246 ARG A N 1
ATOM 1927 C CA . ARG A 1 246 ? -20.824 14.001 12.972 1.00 91.12 246 ARG A CA 1
ATOM 1928 C C . ARG A 1 246 ? -19.439 13.396 13.077 1.00 91.12 246 ARG A C 1
ATOM 1930 O O . ARG A 1 246 ? -18.541 13.844 12.372 1.00 91.12 246 ARG A O 1
ATOM 1937 N N . MET A 1 247 ? -19.280 12.409 13.940 1.00 89.50 247 MET A N 1
ATOM 1938 C CA . MET A 1 247 ? -18.004 11.802 14.281 1.00 89.50 247 MET A CA 1
ATOM 1939 C C . MET A 1 247 ? -18.069 10.290 14.091 1.00 89.50 247 MET A C 1
ATOM 1941 O O . MET A 1 247 ? -19.057 9.659 14.466 1.00 89.50 247 MET A O 1
ATOM 1945 N N . VAL A 1 248 ? -17.013 9.723 13.518 1.00 91.75 248 VAL A N 1
ATOM 1946 C CA . VAL A 1 248 ? -16.796 8.281 13.402 1.00 91.75 248 VAL A CA 1
ATOM 1947 C C . VAL A 1 248 ? -15.465 7.956 14.062 1.00 91.75 248 VAL A C 1
ATOM 1949 O O . VAL A 1 248 ? -14.424 8.330 13.529 1.00 91.75 248 VAL A O 1
ATOM 1952 N N . THR A 1 249 ? -15.495 7.255 15.192 1.00 90.56 249 THR A N 1
ATOM 1953 C CA . THR A 1 249 ? -14.296 6.781 15.903 1.00 90.56 249 THR A CA 1
ATOM 1954 C C . THR A 1 249 ? -14.131 5.297 15.660 1.00 90.56 249 THR A C 1
ATOM 1956 O O . THR A 1 249 ? -15.119 4.568 15.723 1.00 90.56 249 THR A O 1
ATOM 1959 N N . SER A 1 250 ? -12.907 4.825 15.434 1.00 91.50 250 SER A N 1
ATOM 1960 C CA . SER A 1 250 ? -12.601 3.398 15.493 1.00 91.50 250 SER A CA 1
ATOM 1961 C C . SER A 1 250 ? -11.297 3.095 16.210 1.00 91.50 250 SER A C 1
ATOM 1963 O O . SER A 1 250 ? -10.352 3.877 16.157 1.00 91.50 250 SER A O 1
ATOM 1965 N N . ILE A 1 251 ? -11.254 1.933 16.854 1.00 91.38 251 ILE A N 1
ATOM 1966 C CA . ILE A 1 251 ? -10.094 1.413 17.577 1.00 91.38 251 ILE A CA 1
ATOM 1967 C C . ILE A 1 251 ? -9.810 0.017 17.038 1.00 91.38 251 ILE A C 1
ATOM 1969 O O . ILE A 1 251 ? -10.734 -0.793 16.928 1.00 91.38 251 ILE A O 1
ATOM 1973 N N . TYR A 1 252 ? -8.550 -0.249 16.715 1.00 91.19 252 TYR A N 1
ATOM 1974 C CA . TYR A 1 252 ? -8.058 -1.547 16.267 1.00 91.19 252 TYR A CA 1
ATOM 1975 C C . TYR A 1 252 ? -6.742 -1.890 16.977 1.00 91.19 252 TYR A C 1
ATOM 1977 O O . TYR A 1 252 ? -6.048 -0.972 17.427 1.00 91.19 252 TYR A O 1
ATOM 1985 N N . PRO A 1 253 ? -6.374 -3.177 17.076 1.00 90.50 253 PRO A N 1
ATOM 1986 C CA . PRO A 1 253 ? -5.091 -3.594 17.639 1.00 90.50 253 PRO A CA 1
ATOM 1987 C C . PRO A 1 253 ? -3.899 -3.001 16.871 1.00 90.50 253 PRO A C 1
ATOM 1989 O O . PRO A 1 253 ? -4.040 -2.575 15.723 1.00 90.50 253 PRO A O 1
ATOM 1992 N N . GLU A 1 254 ? -2.719 -2.958 17.493 1.00 88.75 254 GLU A N 1
ATOM 1993 C CA . GLU A 1 254 ? -1.516 -2.371 16.881 1.00 88.75 254 GLU A CA 1
ATOM 1994 C C . GLU A 1 254 ? -1.103 -3.024 15.556 1.00 88.75 254 GLU A C 1
ATOM 1996 O O . GLU A 1 254 ? -0.628 -2.331 14.659 1.00 88.75 254 GLU A O 1
ATOM 2001 N N . ASP A 1 255 ? -1.327 -4.329 15.419 1.00 84.94 255 ASP A N 1
ATOM 2002 C CA . ASP A 1 255 ? -0.955 -5.166 14.276 1.00 84.94 255 ASP A CA 1
ATOM 2003 C C . ASP A 1 255 ? -2.025 -5.191 13.175 1.00 84.94 255 ASP A C 1
ATOM 2005 O O . ASP A 1 255 ? -1.883 -5.885 12.167 1.00 84.94 255 ASP A O 1
ATOM 2009 N N . TRP A 1 256 ? -3.091 -4.402 13.333 1.00 84.94 256 TRP A N 1
ATOM 2010 C CA . TRP A 1 256 ? -4.140 -4.267 12.338 1.00 84.94 256 TRP A CA 1
ATOM 2011 C C . TRP A 1 256 ? -3.555 -3.791 11.001 1.00 84.94 256 TRP A C 1
ATOM 2013 O O . TRP A 1 256 ? -3.193 -2.627 10.818 1.00 84.94 256 TRP A O 1
ATOM 2023 N N . MET A 1 257 ? -3.470 -4.720 10.047 1.00 71.50 257 MET A N 1
ATOM 2024 C CA . MET A 1 257 ? -2.809 -4.500 8.755 1.00 71.50 257 MET A CA 1
ATOM 2025 C C . MET A 1 257 ? -3.527 -3.476 7.869 1.00 71.50 257 MET A C 1
ATOM 2027 O O . MET A 1 257 ? -2.963 -2.953 6.911 1.00 71.50 257 MET A O 1
ATOM 2031 N N . PHE A 1 258 ? -4.795 -3.202 8.156 1.00 66.38 258 PHE A N 1
ATOM 2032 C CA . PHE A 1 258 ? -5.653 -2.406 7.302 1.00 66.38 258 PHE A CA 1
ATOM 2033 C C . PHE A 1 258 ? -5.758 -0.970 7.822 1.00 66.38 258 PHE A C 1
ATOM 2035 O O . PHE A 1 258 ? -6.503 -0.698 8.754 1.00 66.38 258 PHE A O 1
ATOM 2042 N N . GLY A 1 259 ? -5.105 0.005 7.190 1.00 63.38 259 GLY A N 1
ATOM 2043 C CA . GLY A 1 259 ? -5.431 1.407 7.484 1.00 63.38 259 GLY A CA 1
ATOM 2044 C C . GLY A 1 259 ? -6.940 1.647 7.316 1.00 63.38 259 GLY A C 1
ATOM 2045 O O . GLY A 1 259 ? -7.521 1.223 6.311 1.00 63.38 259 GLY A O 1
ATOM 2046 N N . GLN A 1 260 ? -7.607 2.275 8.293 1.00 69.06 260 GLN A N 1
ATOM 2047 C CA . GLN A 1 260 ? -9.024 2.596 8.131 1.00 69.06 260 GLN A CA 1
ATOM 2048 C C . GLN A 1 260 ? -9.163 3.829 7.238 1.00 69.06 260 GLN A C 1
ATOM 2050 O O . GLN A 1 260 ? -8.932 4.959 7.663 1.00 69.06 260 GLN A O 1
ATOM 2055 N N . ASP A 1 261 ? -9.558 3.603 5.989 1.00 74.44 261 ASP A N 1
ATOM 2056 C CA . ASP A 1 261 ? -9.843 4.669 5.037 1.00 74.44 261 ASP A CA 1
ATOM 2057 C C . ASP A 1 261 ? -11.360 4.861 4.910 1.00 74.44 261 ASP A C 1
ATOM 2059 O O . ASP A 1 261 ? -12.050 4.246 4.092 1.00 74.44 261 ASP A O 1
ATOM 2063 N N . LEU A 1 262 ? -11.902 5.718 5.776 1.00 75.19 262 LEU A N 1
ATOM 2064 C CA . LEU A 1 262 ? -13.326 6.054 5.768 1.00 75.19 262 LEU A CA 1
ATOM 2065 C C . LEU A 1 262 ? -13.743 6.782 4.482 1.00 75.19 262 LEU A C 1
ATOM 2067 O O . LEU A 1 262 ? -14.896 6.665 4.059 1.00 75.19 262 LEU A O 1
ATOM 2071 N N . GLU A 1 263 ? -12.824 7.494 3.827 1.00 78.62 263 GLU A N 1
ATOM 2072 C CA . GLU A 1 263 ? -13.095 8.176 2.563 1.00 78.62 263 GLU A CA 1
ATOM 2073 C C . GLU A 1 263 ? -13.242 7.165 1.419 1.00 78.62 263 GLU A C 1
ATOM 2075 O O . GLU A 1 263 ? -14.196 7.263 0.637 1.00 78.62 263 GLU A O 1
ATOM 2080 N N . PHE A 1 264 ? -12.369 6.154 1.370 1.00 84.06 264 PHE A N 1
ATOM 2081 C CA . PHE A 1 264 ? -12.517 4.992 0.495 1.00 84.06 264 PHE A CA 1
ATOM 2082 C C . PHE A 1 264 ? -13.850 4.285 0.750 1.00 84.06 264 PHE A C 1
ATOM 2084 O O . PHE A 1 264 ? -14.653 4.141 -0.172 1.00 84.06 264 PHE A O 1
ATOM 2091 N N . LEU A 1 265 ? -14.154 3.920 2.001 1.00 86.00 265 LEU A N 1
ATOM 2092 C CA . LEU A 1 265 ? -15.390 3.200 2.339 1.00 86.00 265 LEU A CA 1
ATOM 2093 C C . LEU A 1 265 ? -16.657 3.986 1.984 1.00 86.00 265 LEU A C 1
ATOM 2095 O O . LEU A 1 265 ? -17.670 3.399 1.587 1.00 86.00 265 LEU A O 1
ATOM 2099 N N . ARG A 1 266 ? -16.610 5.318 2.076 1.00 83.06 266 ARG A N 1
ATOM 2100 C CA . ARG A 1 266 ? -17.700 6.211 1.666 1.00 83.06 266 ARG A CA 1
ATOM 2101 C C . ARG A 1 266 ? -17.965 6.172 0.164 1.00 83.06 266 ARG A C 1
ATOM 2103 O O . ARG A 1 266 ? -19.116 6.328 -0.238 1.00 83.06 266 ARG A O 1
ATOM 2110 N N . ARG A 1 267 ? -16.925 5.974 -0.647 1.00 84.50 267 ARG A N 1
ATOM 2111 C CA . ARG A 1 267 ? -16.976 5.981 -2.119 1.00 84.50 267 ARG A CA 1
ATOM 2112 C C . ARG A 1 267 ? -16.880 4.589 -2.744 1.00 84.50 267 ARG A C 1
ATOM 2114 O O . ARG A 1 267 ? -16.819 4.490 -3.963 1.00 84.50 267 ARG A O 1
ATOM 2121 N N . ALA A 1 268 ? -16.833 3.535 -1.931 1.00 85.31 268 ALA A N 1
ATOM 2122 C CA . ALA A 1 268 ? -16.677 2.164 -2.391 1.00 85.31 268 ALA A CA 1
ATOM 2123 C C . ALA A 1 268 ? -17.918 1.709 -3.178 1.00 85.31 268 ALA A C 1
ATOM 2125 O O . ALA A 1 268 ? -18.884 1.179 -2.615 1.00 85.31 268 ALA A O 1
ATOM 2126 N N . ASP A 1 269 ? -17.893 1.956 -4.483 1.00 83.44 269 ASP A N 1
ATOM 2127 C CA . ASP A 1 269 ? -18.870 1.461 -5.442 1.00 83.44 269 ASP A CA 1
ATOM 2128 C C . ASP A 1 269 ? -18.553 0.009 -5.836 1.00 83.44 269 ASP A C 1
ATOM 2130 O O . ASP A 1 269 ? -17.411 -0.438 -5.691 1.00 83.44 269 ASP A O 1
ATOM 2134 N N . PRO A 1 270 ? -19.550 -0.763 -6.310 1.00 87.88 270 PRO A N 1
ATOM 2135 C CA . PRO A 1 270 ? -19.313 -2.124 -6.770 1.00 87.88 270 PRO A CA 1
ATOM 2136 C C . PRO A 1 270 ? -18.266 -2.168 -7.888 1.00 87.88 270 PRO A C 1
ATOM 2138 O O . PRO A 1 270 ? -18.403 -1.488 -8.906 1.00 87.88 270 PRO A O 1
ATOM 2141 N N . ILE A 1 271 ? -17.243 -3.002 -7.719 1.00 88.81 271 ILE A N 1
ATOM 2142 C CA . ILE A 1 271 ? -16.154 -3.151 -8.689 1.00 88.81 271 ILE A CA 1
ATOM 2143 C C . ILE A 1 271 ? -16.544 -4.265 -9.654 1.00 88.81 271 ILE A C 1
ATOM 2145 O O . ILE A 1 271 ? -16.816 -5.386 -9.227 1.00 88.81 271 ILE A O 1
ATOM 2149 N N . SER A 1 272 ? -16.619 -3.963 -10.950 1.00 89.44 272 SER A N 1
ATOM 2150 C CA . SER A 1 272 ? -16.855 -4.994 -11.968 1.00 89.44 272 SER A CA 1
ATOM 2151 C C . SER A 1 272 ? -15.593 -5.825 -12.147 1.00 89.44 272 SER A C 1
ATOM 2153 O O . SER A 1 272 ? -14.505 -5.271 -12.281 1.00 89.44 272 SER A O 1
ATOM 2155 N N . MET A 1 273 ? -15.747 -7.141 -12.166 1.00 85.06 273 MET A N 1
ATOM 2156 C CA . MET A 1 273 ? -14.659 -8.083 -12.380 1.00 85.06 273 MET A CA 1
ATOM 2157 C C . MET A 1 273 ? -14.960 -8.935 -13.608 1.00 85.06 273 MET A C 1
ATOM 2159 O O . MET A 1 273 ? -16.102 -9.349 -13.837 1.00 85.06 273 MET A O 1
ATOM 2163 N N . SER A 1 274 ? -13.923 -9.185 -14.396 1.00 79.81 274 SER A N 1
ATOM 2164 C CA . SER A 1 274 ? -13.966 -10.128 -15.505 1.00 79.81 274 SER A CA 1
ATOM 2165 C C . SER A 1 274 ? -13.852 -11.564 -15.004 1.00 79.81 274 SER A C 1
ATOM 2167 O O . SER A 1 274 ? -13.351 -11.816 -13.910 1.00 79.81 274 SER A O 1
ATOM 2169 N N . ASN A 1 275 ? -14.291 -12.504 -15.838 1.00 85.44 275 ASN A N 1
ATOM 2170 C CA . ASN A 1 275 ? -13.934 -13.906 -15.678 1.00 85.44 275 ASN A CA 1
ATOM 2171 C C . ASN A 1 275 ? -12.405 -14.058 -15.752 1.00 85.44 275 ASN A C 1
ATOM 2173 O O . ASN A 1 275 ? -11.792 -13.508 -16.671 1.00 85.44 275 ASN A O 1
ATOM 2177 N N . THR A 1 276 ? -11.811 -14.788 -14.811 1.00 84.88 276 THR A N 1
ATOM 2178 C CA . THR A 1 276 ? -10.367 -15.069 -14.785 1.00 84.88 276 THR A CA 1
ATOM 2179 C C . THR A 1 276 ? -10.124 -16.489 -15.277 1.00 84.88 276 THR A C 1
ATOM 2181 O O . THR A 1 276 ? -10.733 -17.412 -14.754 1.00 84.88 276 THR A O 1
ATOM 2184 N N . ASP A 1 277 ? -9.253 -16.675 -16.270 1.00 83.56 277 ASP A N 1
ATOM 2185 C CA . ASP A 1 277 ? -8.817 -18.008 -16.695 1.00 83.56 277 ASP A CA 1
ATOM 2186 C C . ASP A 1 277 ? -7.607 -18.440 -15.860 1.00 83.56 277 ASP A C 1
ATOM 2188 O O . ASP A 1 277 ? -6.502 -17.933 -16.043 1.00 83.56 277 ASP A O 1
ATOM 2192 N N . PHE A 1 278 ? -7.812 -19.374 -14.931 1.00 81.69 278 PHE A N 1
ATOM 2193 C CA . PHE A 1 278 ? -6.733 -19.862 -14.073 1.00 81.69 278 PHE A CA 1
ATOM 2194 C C . PHE A 1 278 ? -5.772 -20.828 -14.783 1.00 81.69 278 PHE A C 1
ATOM 2196 O O . PHE A 1 278 ? -4.716 -21.136 -14.234 1.00 81.69 278 PHE A O 1
ATOM 2203 N N . SER A 1 279 ? -6.095 -21.305 -15.992 1.00 71.06 279 SER A N 1
ATOM 2204 C CA . SER A 1 279 ? -5.241 -22.253 -16.722 1.00 71.06 279 SER A CA 1
ATOM 2205 C C . SER A 1 279 ? -3.948 -21.625 -17.257 1.00 71.06 279 SER A C 1
ATOM 2207 O O . SER A 1 279 ? -2.978 -22.344 -17.494 1.00 71.06 279 SER A O 1
ATOM 2209 N N . GLU A 1 280 ? -3.910 -20.296 -17.390 1.00 58.66 280 GLU A N 1
ATOM 2210 C CA . GLU A 1 280 ? -2.710 -19.533 -17.756 1.00 58.66 280 GLU A CA 1
ATOM 2211 C C . GLU A 1 280 ? -1.886 -19.083 -16.528 1.00 58.66 280 GLU A C 1
ATOM 2213 O O . GLU A 1 280 ? -0.744 -18.656 -16.689 1.00 58.66 280 GLU A O 1
ATOM 2218 N N . GLU A 1 281 ? -2.430 -19.196 -15.306 1.00 57.19 281 GLU A N 1
ATOM 2219 C CA . GLU A 1 281 ? -1.880 -18.594 -14.075 1.00 57.19 281 GLU A CA 1
ATOM 2220 C C . GLU A 1 281 ? -1.147 -19.568 -13.133 1.00 57.19 281 GLU A C 1
ATOM 2222 O O . GLU A 1 281 ? -0.685 -19.137 -12.078 1.00 57.19 281 GLU A O 1
ATOM 2227 N N . ALA A 1 282 ? -1.045 -20.864 -13.445 1.00 53.44 282 ALA A N 1
ATOM 2228 C CA . ALA A 1 282 ? -0.349 -21.830 -12.588 1.00 53.44 282 ALA A CA 1
ATOM 2229 C C . ALA A 1 282 ? 1.088 -22.076 -13.091 1.00 53.44 282 ALA A C 1
ATOM 2231 O O . ALA A 1 282 ? 1.297 -22.969 -13.915 1.00 53.44 282 ALA A O 1
ATOM 2232 N N . PRO A 1 283 ? 2.094 -21.297 -12.651 1.00 58.12 283 PRO A N 1
ATOM 2233 C CA . PRO A 1 283 ? 3.485 -21.633 -12.910 1.00 58.12 283 PRO A CA 1
ATOM 2234 C C . PRO A 1 283 ? 3.832 -22.960 -12.227 1.00 58.12 283 PRO A C 1
ATOM 2236 O O . PRO A 1 283 ? 3.417 -23.212 -11.098 1.00 58.12 283 PRO A O 1
ATOM 2239 N N . ASP A 1 284 ? 4.612 -23.798 -12.912 1.00 60.25 284 ASP A N 1
ATOM 2240 C CA . ASP A 1 284 ? 4.969 -25.136 -12.421 1.00 60.25 284 ASP A CA 1
ATOM 2241 C C . ASP A 1 284 ? 5.867 -25.102 -11.160 1.00 60.25 284 ASP A C 1
ATOM 2243 O O . ASP A 1 284 ? 5.882 -26.083 -10.420 1.00 60.25 284 ASP A O 1
ATOM 2247 N N . ASP A 1 285 ? 6.581 -23.993 -10.891 1.00 77.25 285 ASP A N 1
ATOM 2248 C CA . ASP A 1 285 ? 7.555 -23.872 -9.792 1.00 77.25 285 ASP A CA 1
ATOM 2249 C C . ASP A 1 285 ? 7.522 -22.500 -9.074 1.00 77.25 285 ASP A C 1
ATOM 2251 O O . ASP A 1 285 ? 7.445 -21.432 -9.702 1.00 77.25 285 ASP A O 1
ATOM 2255 N N . ASP A 1 286 ? 7.697 -22.526 -7.746 1.00 85.31 286 ASP A N 1
ATOM 2256 C CA . ASP A 1 286 ? 7.917 -21.342 -6.901 1.00 85.31 286 ASP A CA 1
ATOM 2257 C C . ASP A 1 286 ? 9.172 -20.558 -7.326 1.00 85.31 286 ASP A C 1
ATOM 2259 O O . ASP A 1 286 ? 10.132 -21.107 -7.875 1.00 85.31 286 ASP A O 1
ATOM 2263 N N . ALA A 1 287 ? 9.209 -19.254 -7.038 1.00 88.69 287 ALA A N 1
ATOM 2264 C CA . ALA A 1 287 ? 10.406 -18.451 -7.274 1.00 88.69 287 ALA A CA 1
ATOM 2265 C C . ALA A 1 287 ? 11.548 -18.883 -6.337 1.00 88.69 287 ALA A C 1
ATOM 2267 O O . ALA A 1 287 ? 11.343 -19.254 -5.179 1.00 88.69 287 ALA A O 1
ATOM 2268 N N . THR A 1 288 ? 12.783 -18.801 -6.806 1.00 90.94 288 THR A N 1
ATOM 2269 C CA . THR A 1 288 ? 13.982 -18.999 -5.988 1.00 90.94 288 THR A CA 1
ATOM 2270 C C . THR A 1 288 ? 14.259 -17.771 -5.118 1.00 90.94 288 THR A C 1
ATOM 2272 O O . THR A 1 288 ? 13.833 -16.658 -5.421 1.00 90.94 288 THR A O 1
ATOM 2275 N N . ASP A 1 289 ? 15.033 -17.934 -4.043 1.00 91.44 289 ASP A N 1
ATOM 2276 C CA . ASP A 1 289 ? 15.422 -16.800 -3.190 1.00 91.44 289 ASP A CA 1
ATOM 2277 C C . ASP A 1 289 ? 16.238 -15.739 -3.945 1.00 91.44 289 ASP A C 1
ATOM 2279 O O . ASP A 1 289 ? 16.161 -14.556 -3.622 1.00 91.44 289 ASP A O 1
ATOM 2283 N N . ALA A 1 290 ? 17.007 -16.148 -4.960 1.00 89.50 290 ALA A N 1
ATOM 2284 C CA . ALA A 1 290 ? 17.778 -15.231 -5.795 1.00 89.50 290 ALA A CA 1
ATOM 2285 C C . ALA A 1 290 ? 16.869 -14.341 -6.658 1.00 89.50 290 ALA A C 1
ATOM 2287 O O . ALA A 1 290 ? 17.174 -13.165 -6.836 1.00 89.50 290 ALA A O 1
ATOM 2288 N N . GLU A 1 291 ? 15.748 -14.883 -7.144 1.00 88.38 291 GLU A N 1
ATOM 2289 C CA . GLU A 1 291 ? 14.729 -14.125 -7.879 1.00 88.38 291 GLU A CA 1
ATOM 2290 C C . GLU A 1 291 ? 13.945 -13.207 -6.931 1.00 88.38 291 GLU A C 1
ATOM 2292 O O . GLU A 1 291 ? 13.866 -12.000 -7.156 1.00 88.38 291 GLU A O 1
ATOM 2297 N N . VAL A 1 292 ? 13.433 -13.751 -5.819 1.00 91.50 292 VAL A N 1
ATOM 2298 C CA . VAL A 1 292 ? 12.641 -12.992 -4.834 1.00 91.50 292 VAL A CA 1
ATOM 2299 C C . VAL A 1 292 ? 13.430 -11.834 -4.240 1.00 91.50 292 VAL A C 1
ATOM 2301 O O . VAL A 1 292 ? 12.880 -10.748 -4.049 1.00 91.50 292 VAL A O 1
ATOM 2304 N N . PHE A 1 293 ? 14.715 -12.054 -3.966 1.00 92.62 293 PHE A N 1
ATOM 2305 C CA . PHE A 1 293 ? 15.600 -11.069 -3.372 1.00 92.62 293 PHE A CA 1
ATOM 2306 C C . PHE A 1 293 ? 16.677 -10.556 -4.339 1.00 92.62 293 PHE A C 1
ATOM 2308 O O . PHE A 1 293 ? 17.819 -10.318 -3.929 1.00 92.62 293 PHE A O 1
ATOM 2315 N N . ALA A 1 294 ? 16.339 -10.344 -5.613 1.00 87.62 294 ALA A N 1
ATOM 2316 C CA . ALA A 1 294 ? 17.284 -9.845 -6.619 1.00 87.62 294 ALA A CA 1
ATOM 2317 C C . ALA A 1 294 ? 17.880 -8.463 -6.261 1.00 87.62 294 ALA A C 1
ATOM 2319 O O . ALA A 1 294 ? 19.041 -8.150 -6.555 1.00 87.62 294 ALA A O 1
ATOM 2320 N N . ASN A 1 295 ? 17.107 -7.623 -5.568 1.00 89.00 295 ASN A N 1
ATOM 2321 C CA . ASN A 1 295 ? 17.535 -6.295 -5.140 1.00 89.00 295 ASN A CA 1
ATOM 2322 C C . ASN A 1 295 ? 18.149 -6.318 -3.731 1.00 89.00 295 ASN A C 1
ATOM 2324 O O . ASN A 1 295 ? 17.689 -7.036 -2.842 1.00 89.00 295 ASN A O 1
ATOM 2328 N N . ASN A 1 296 ? 19.197 -5.516 -3.518 1.00 91.94 296 ASN A N 1
ATOM 2329 C CA . ASN A 1 296 ? 19.748 -5.215 -2.183 1.00 91.94 296 ASN A CA 1
ATOM 2330 C C . ASN A 1 296 ? 19.154 -3.925 -1.597 1.00 91.94 296 ASN A C 1
ATOM 2332 O O . ASN A 1 296 ? 19.367 -3.626 -0.423 1.00 91.94 296 ASN A O 1
ATOM 2336 N N . ALA A 1 297 ? 18.444 -3.161 -2.428 1.00 94.50 297 ALA A N 1
ATOM 2337 C CA . ALA A 1 297 ? 17.893 -1.869 -2.080 1.00 94.50 297 ALA A CA 1
ATOM 2338 C C . ALA A 1 297 ? 16.383 -1.818 -2.325 1.00 94.50 297 ALA A C 1
ATOM 2340 O O . ALA A 1 297 ? 15.867 -2.491 -3.218 1.00 94.50 297 ALA A O 1
ATOM 2341 N N . GLY A 1 298 ? 15.701 -1.001 -1.532 1.00 95.25 298 GLY A N 1
ATOM 2342 C CA . GLY A 1 298 ? 14.296 -0.647 -1.698 1.00 95.25 298 GLY A CA 1
ATOM 2343 C C . GLY A 1 298 ? 14.105 0.870 -1.727 1.00 95.25 298 GLY A C 1
ATOM 2344 O O . GLY A 1 298 ? 15.060 1.643 -1.614 1.00 95.25 298 GLY A O 1
ATOM 2345 N N . LYS A 1 299 ? 12.863 1.308 -1.916 1.00 94.38 299 LYS A N 1
ATOM 2346 C CA . LYS A 1 299 ? 12.501 2.722 -2.011 1.00 94.38 299 LYS A CA 1
ATOM 2347 C C . LYS A 1 299 ? 11.750 3.173 -0.764 1.00 94.38 299 LYS A C 1
ATOM 2349 O O . LYS A 1 299 ? 10.843 2.482 -0.314 1.00 94.38 299 LYS A O 1
ATOM 2354 N N . ILE A 1 300 ? 12.086 4.356 -0.261 1.00 94.12 300 ILE A N 1
ATOM 2355 C CA . ILE A 1 300 ? 11.276 5.102 0.701 1.00 94.12 300 ILE A CA 1
ATOM 2356 C C . ILE A 1 300 ? 10.366 6.047 -0.086 1.00 94.12 300 ILE A C 1
ATOM 2358 O O . ILE A 1 300 ? 10.825 6.865 -0.889 1.00 94.12 300 ILE A O 1
ATOM 2362 N N . LEU A 1 301 ? 9.062 5.921 0.129 1.00 89.94 301 LEU A N 1
ATOM 2363 C CA . LEU A 1 301 ? 8.041 6.799 -0.423 1.00 89.94 301 LEU A CA 1
ATOM 2364 C C . LEU A 1 301 ? 7.503 7.699 0.685 1.00 89.94 301 LEU A C 1
ATOM 2366 O O . LEU A 1 301 ? 7.068 7.213 1.723 1.00 89.94 301 LEU A O 1
ATOM 2370 N N . PHE A 1 302 ? 7.487 9.006 0.432 1.00 84.38 302 PHE A N 1
ATOM 2371 C CA . PHE A 1 302 ? 6.796 9.973 1.278 1.00 84.38 302 PHE A CA 1
ATOM 2372 C C . PHE A 1 302 ? 5.528 10.423 0.564 1.00 84.38 302 PHE A C 1
ATOM 2374 O O . PHE A 1 302 ? 5.587 11.215 -0.379 1.00 84.38 302 PHE A O 1
ATOM 2381 N N . TYR A 1 303 ? 4.377 9.910 0.989 1.00 71.00 303 TYR A N 1
ATOM 2382 C CA . TYR A 1 303 ? 3.086 10.289 0.420 1.00 71.00 303 TYR A CA 1
ATOM 2383 C C . TYR A 1 303 ? 2.090 10.594 1.530 1.00 71.00 303 TYR A C 1
ATOM 2385 O O . TYR A 1 303 ? 1.955 9.828 2.477 1.00 71.00 303 TYR A O 1
ATOM 2393 N N . ASP A 1 304 ? 1.415 11.742 1.428 1.00 67.50 304 ASP A N 1
ATOM 2394 C CA . ASP A 1 304 ? 0.358 12.157 2.361 1.00 67.50 304 ASP A CA 1
ATOM 2395 C C . ASP A 1 304 ? 0.756 12.070 3.854 1.00 67.50 304 ASP A C 1
ATOM 2397 O O . ASP A 1 304 ? -0.055 11.805 4.743 1.00 67.50 304 ASP A O 1
ATOM 2401 N N . GLY A 1 305 ? 2.040 12.305 4.149 1.00 64.75 305 GLY A N 1
ATOM 2402 C CA . GLY A 1 305 ? 2.554 12.225 5.518 1.00 64.75 305 GLY A CA 1
ATOM 2403 C C . GLY A 1 305 ? 2.741 10.832 6.067 1.00 64.75 305 GLY A C 1
ATOM 2404 O O . GLY A 1 305 ? 2.718 10.662 7.281 1.00 64.75 305 GLY A O 1
ATOM 2405 N N . ARG A 1 306 ? 2.890 9.847 5.192 1.00 76.81 306 ARG A N 1
ATOM 2406 C CA . ARG A 1 306 ? 3.288 8.495 5.544 1.00 76.81 306 ARG A CA 1
ATOM 2407 C C . ARG A 1 306 ? 4.622 8.201 4.889 1.00 76.81 306 ARG A C 1
ATOM 2409 O O . ARG A 1 306 ? 4.891 8.671 3.780 1.00 76.81 306 ARG A O 1
ATOM 2416 N N . MET A 1 307 ? 5.447 7.465 5.615 1.00 88.12 307 MET A N 1
ATOM 2417 C CA . MET A 1 307 ? 6.689 6.911 5.112 1.00 88.12 307 MET A CA 1
ATOM 2418 C C . MET A 1 307 ? 6.423 5.449 4.783 1.00 88.12 307 MET A C 1
ATOM 2420 O O . MET A 1 307 ? 6.111 4.678 5.679 1.00 88.12 307 MET A O 1
ATOM 2424 N N . THR A 1 308 ? 6.531 5.070 3.519 1.00 92.06 308 THR A N 1
ATOM 2425 C CA . THR A 1 308 ? 6.274 3.700 3.070 1.00 92.06 308 THR A CA 1
ATOM 2426 C C . THR A 1 308 ? 7.566 3.111 2.528 1.00 92.06 308 THR A C 1
ATOM 2428 O O . THR A 1 308 ? 8.194 3.695 1.640 1.00 92.06 308 THR A O 1
ATOM 2431 N N . LEU A 1 309 ? 7.968 1.952 3.040 1.00 94.75 309 LEU A N 1
ATOM 2432 C CA . LEU A 1 309 ? 9.018 1.150 2.423 1.00 94.75 309 LEU A CA 1
ATOM 2433 C C . LEU A 1 309 ? 8.404 0.353 1.279 1.00 94.75 309 LEU A C 1
ATOM 2435 O O . LEU A 1 309 ? 7.377 -0.290 1.463 1.00 94.75 309 LEU A O 1
ATOM 2439 N N . SER A 1 310 ? 9.036 0.384 0.112 1.00 94.38 310 SER A N 1
ATOM 2440 C CA . SER A 1 310 ? 8.606 -0.341 -1.079 1.00 94.38 310 SER A CA 1
ATOM 2441 C C . SER A 1 310 ? 9.755 -1.180 -1.614 1.00 94.38 310 SER A C 1
ATOM 2443 O O . SER A 1 310 ? 10.833 -0.660 -1.909 1.00 94.38 310 SER A O 1
ATOM 2445 N N . TYR A 1 311 ? 9.517 -2.475 -1.774 1.00 94.25 311 TYR A N 1
ATOM 2446 C CA . TYR A 1 311 ? 10.452 -3.424 -2.357 1.00 94.25 311 TYR A CA 1
ATOM 2447 C C . TYR A 1 311 ? 9.827 -4.080 -3.587 1.00 94.25 311 TYR A C 1
ATOM 2449 O O . TYR A 1 311 ? 8.789 -4.730 -3.501 1.00 94.25 311 TYR A O 1
ATOM 2457 N N . SER A 1 312 ? 10.463 -3.882 -4.739 1.00 91.25 312 SER A N 1
ATOM 2458 C CA . SER A 1 312 ? 10.088 -4.528 -5.997 1.00 91.25 312 SER A CA 1
ATOM 2459 C C . SER A 1 312 ? 10.741 -5.906 -6.070 1.00 91.25 312 SER A C 1
ATOM 2461 O O . SER A 1 312 ? 11.940 -6.009 -5.788 1.00 91.25 312 SER A O 1
ATOM 2463 N N . HIS A 1 313 ? 9.972 -6.924 -6.469 1.00 89.81 313 HIS A N 1
ATOM 2464 C CA . HIS A 1 313 ? 10.429 -8.280 -6.786 1.00 89.81 313 HIS A CA 1
ATOM 2465 C C . HIS A 1 313 ? 10.444 -8.452 -8.319 1.00 89.81 313 HIS A C 1
ATOM 2467 O O . HIS A 1 313 ? 9.444 -8.876 -8.904 1.00 89.81 313 HIS A O 1
ATOM 2473 N N . PRO A 1 314 ? 11.523 -8.055 -9.020 1.00 79.31 314 PRO A N 1
ATOM 2474 C CA . PRO A 1 314 ? 11.502 -7.958 -10.476 1.00 79.31 314 PRO A CA 1
ATOM 2475 C C . PRO A 1 314 ? 11.357 -9.337 -11.124 1.00 79.31 314 PRO A C 1
ATOM 2477 O O . PRO A 1 314 ? 12.118 -10.246 -10.804 1.00 79.31 314 PRO A O 1
ATOM 2480 N N . GLY A 1 315 ? 10.405 -9.484 -12.050 1.00 76.50 315 GLY A N 1
ATOM 2481 C CA . GLY A 1 315 ? 10.164 -10.743 -12.763 1.00 76.50 315 GLY A CA 1
ATOM 2482 C C . GLY A 1 315 ? 9.548 -11.856 -11.909 1.00 76.50 315 GLY A C 1
ATOM 2483 O O . GLY A 1 315 ? 9.517 -13.005 -12.348 1.00 76.50 315 GLY A O 1
ATOM 2484 N N . VAL A 1 316 ? 9.078 -11.537 -10.699 1.00 84.44 316 VAL A N 1
ATOM 2485 C CA . VAL A 1 316 ? 8.393 -12.478 -9.812 1.00 84.44 316 VAL A CA 1
ATOM 2486 C C . VAL A 1 316 ? 6.932 -12.073 -9.690 1.00 84.44 316 VAL A C 1
ATOM 2488 O O . VAL A 1 316 ? 6.618 -10.980 -9.213 1.00 84.44 316 VAL A O 1
ATOM 2491 N N . ASP A 1 317 ? 6.050 -12.978 -10.097 1.00 81.56 317 ASP A N 1
ATOM 2492 C CA . ASP A 1 317 ? 4.609 -12.837 -9.914 1.00 81.56 317 ASP A CA 1
ATOM 2493 C C . ASP A 1 317 ? 4.208 -13.156 -8.468 1.00 81.56 317 ASP A C 1
ATOM 2495 O O . ASP A 1 317 ? 4.911 -13.873 -7.746 1.00 81.56 317 ASP A O 1
ATOM 2499 N N . PHE A 1 318 ? 3.058 -12.632 -8.044 1.00 83.69 318 PHE A N 1
ATOM 2500 C CA . PHE A 1 318 ? 2.558 -12.762 -6.674 1.00 83.69 318 PHE A CA 1
ATOM 2501 C C . PHE A 1 318 ? 2.453 -14.230 -6.227 1.00 83.69 318 PHE A C 1
ATOM 2503 O O . PHE A 1 318 ? 2.872 -14.576 -5.125 1.00 83.69 318 PHE A O 1
ATOM 2510 N N . GLU A 1 319 ? 1.974 -15.104 -7.108 1.00 83.12 319 GLU A N 1
ATOM 2511 C CA . GLU A 1 319 ? 1.726 -16.524 -6.854 1.00 83.12 319 GLU A CA 1
ATOM 2512 C C . GLU A 1 319 ? 3.003 -17.330 -6.588 1.00 83.12 319 GLU A C 1
ATOM 2514 O O . GLU A 1 319 ? 2.951 -18.352 -5.913 1.00 83.12 319 GLU A O 1
ATOM 2519 N N . ARG A 1 320 ? 4.155 -16.885 -7.104 1.00 86.38 320 ARG A N 1
ATOM 2520 C CA . ARG A 1 320 ? 5.449 -17.581 -6.952 1.00 86.38 320 ARG A CA 1
ATOM 2521 C C . ARG A 1 320 ? 6.274 -17.047 -5.784 1.00 86.38 320 ARG A C 1
ATOM 2523 O O . ARG A 1 320 ? 7.297 -17.632 -5.417 1.00 86.38 320 ARG A O 1
ATOM 2530 N N . LEU A 1 321 ? 5.881 -15.899 -5.233 1.00 89.50 321 LEU A N 1
ATOM 2531 C CA . LEU A 1 321 ? 6.674 -15.144 -4.268 1.00 89.50 321 LEU A CA 1
ATOM 2532 C C . LEU A 1 321 ? 6.700 -15.801 -2.882 1.00 89.50 321 LEU A C 1
ATOM 2534 O O . LEU A 1 321 ? 7.721 -15.744 -2.191 1.00 89.50 321 LEU A O 1
ATOM 2538 N N . GLY A 1 322 ? 5.614 -16.458 -2.479 1.00 90.56 322 GLY A N 1
ATOM 2539 C CA . GLY A 1 322 ? 5.386 -16.812 -1.079 1.00 90.56 322 GLY A CA 1
ATOM 2540 C C . GLY A 1 322 ? 4.810 -15.632 -0.284 1.00 90.56 322 GLY A C 1
ATOM 2541 O O . GLY A 1 322 ? 4.324 -14.658 -0.853 1.00 90.56 322 GLY A O 1
ATOM 2542 N N . SER A 1 323 ? 4.885 -15.698 1.046 1.00 91.75 323 SER A N 1
ATOM 2543 C CA . SER A 1 323 ? 4.503 -14.583 1.926 1.00 91.75 323 SER A CA 1
ATOM 2544 C C . SER A 1 323 ? 5.742 -13.838 2.410 1.00 91.75 323 SER A C 1
ATOM 2546 O O . SER A 1 323 ? 6.677 -14.458 2.915 1.00 91.75 323 SER A O 1
ATOM 2548 N N . ILE A 1 324 ? 5.733 -12.509 2.326 1.00 94.38 324 ILE A N 1
ATOM 2549 C CA . ILE A 1 324 ? 6.808 -11.659 2.849 1.00 94.38 324 ILE A CA 1
ATOM 2550 C C . ILE A 1 324 ? 6.368 -11.032 4.172 1.00 94.38 324 ILE A C 1
ATOM 2552 O O . ILE A 1 324 ? 5.290 -10.452 4.261 1.00 94.38 324 ILE A O 1
ATOM 2556 N N . LYS A 1 325 ? 7.211 -11.135 5.201 1.00 93.31 325 LYS A N 1
ATOM 2557 C CA . LYS A 1 325 ? 7.100 -10.374 6.454 1.00 93.31 325 LYS A CA 1
ATOM 2558 C C . LYS A 1 325 ? 8.315 -9.454 6.583 1.00 93.31 325 LYS A C 1
ATOM 2560 O O . LYS A 1 325 ? 9.372 -9.726 6.014 1.00 93.31 325 LYS A O 1
ATOM 2565 N N . ILE A 1 326 ? 8.170 -8.362 7.325 1.00 93.50 326 ILE A N 1
ATOM 2566 C CA . ILE A 1 326 ? 9.245 -7.395 7.579 1.00 93.50 326 ILE A CA 1
ATOM 2567 C C . ILE A 1 326 ? 9.518 -7.361 9.081 1.00 93.50 326 ILE A C 1
ATOM 2569 O O . ILE A 1 326 ? 8.584 -7.434 9.875 1.00 93.50 326 ILE A O 1
ATOM 2573 N N . LYS A 1 327 ? 10.794 -7.271 9.463 1.00 93.62 327 LYS A N 1
ATOM 2574 C CA . LYS A 1 327 ? 11.240 -7.111 10.852 1.00 93.62 327 LYS A CA 1
ATOM 2575 C C . LYS A 1 327 ? 12.518 -6.274 10.946 1.00 93.62 327 LYS A C 1
ATOM 2577 O O . LYS A 1 327 ? 13.124 -5.935 9.929 1.00 93.62 327 LYS A O 1
ATOM 2582 N N . ASP A 1 328 ? 12.951 -6.009 12.178 1.00 94.00 328 ASP A N 1
ATOM 2583 C CA . ASP A 1 328 ? 14.232 -5.361 12.500 1.00 94.00 328 ASP A CA 1
ATOM 2584 C C . ASP A 1 328 ? 14.437 -4.024 11.763 1.00 94.00 328 ASP A C 1
ATOM 2586 O O . ASP A 1 328 ? 15.519 -3.743 11.250 1.00 94.00 328 ASP A O 1
ATOM 2590 N N . VAL A 1 329 ? 13.382 -3.205 11.689 1.00 95.25 329 VAL A N 1
ATOM 2591 C CA . VAL A 1 329 ? 13.417 -1.891 11.035 1.00 95.25 329 VAL A CA 1
ATOM 2592 C C . VAL A 1 329 ? 14.311 -0.941 11.836 1.00 95.25 329 VAL A C 1
ATOM 2594 O O . VAL A 1 329 ? 14.074 -0.705 13.018 1.00 95.25 329 VAL A O 1
ATOM 2597 N N . GLN A 1 330 ? 15.337 -0.387 11.190 1.00 95.44 330 GLN A N 1
ATOM 2598 C CA . GLN A 1 330 ? 16.304 0.535 11.783 1.00 95.44 330 GLN A CA 1
ATOM 2599 C C . GLN A 1 330 ? 16.512 1.757 10.894 1.00 95.44 330 GLN A C 1
ATOM 2601 O O . GLN A 1 330 ? 16.813 1.636 9.708 1.00 95.44 330 GLN A O 1
ATOM 2606 N N . VAL A 1 331 ? 16.442 2.947 11.482 1.00 95.19 331 VAL A N 1
ATOM 2607 C CA . VAL A 1 331 ? 16.757 4.200 10.786 1.00 95.19 331 VAL A CA 1
ATOM 2608 C C . VAL A 1 331 ? 18.264 4.432 10.803 1.00 95.19 331 VAL A C 1
ATOM 2610 O O . VAL A 1 331 ? 18.898 4.301 11.850 1.00 95.19 331 VAL A O 1
ATOM 2613 N N . LYS A 1 332 ? 18.850 4.779 9.655 1.00 95.88 332 LYS A N 1
ATOM 2614 C CA . LYS A 1 332 ? 20.294 5.001 9.502 1.00 95.88 332 LYS A CA 1
ATOM 2615 C C . LYS A 1 332 ? 20.602 6.453 9.153 1.00 95.88 332 LYS A C 1
ATOM 2617 O O . LYS A 1 332 ? 19.969 7.031 8.265 1.00 95.88 332 LYS A O 1
ATOM 2622 N N . GLY A 1 333 ? 21.596 7.013 9.836 1.00 94.06 333 GLY A N 1
ATOM 2623 C CA . GLY A 1 333 ? 22.130 8.350 9.586 1.00 94.06 333 GLY A CA 1
ATOM 2624 C C . GLY A 1 333 ? 23.218 8.387 8.508 1.00 94.06 333 GLY A C 1
ATOM 2625 O O . GLY A 1 333 ? 23.401 7.440 7.737 1.00 94.06 333 GLY A O 1
ATOM 2626 N N . LYS A 1 334 ? 23.947 9.506 8.438 1.00 86.50 334 LYS A N 1
ATOM 2627 C CA . LYS A 1 334 ? 24.931 9.791 7.373 1.00 86.50 334 LYS A CA 1
ATOM 2628 C C . LYS A 1 334 ? 26.209 8.962 7.459 1.00 86.50 334 LYS A C 1
ATOM 2630 O O . LYS A 1 334 ? 26.809 8.701 6.419 1.00 86.50 334 LYS A O 1
ATOM 2635 N N . ASP A 1 335 ? 26.603 8.538 8.654 1.00 85.88 335 ASP A N 1
ATOM 2636 C CA . ASP A 1 335 ? 27.804 7.734 8.888 1.00 85.88 335 ASP A CA 1
ATOM 2637 C C . ASP A 1 335 ? 27.468 6.230 9.024 1.00 85.88 335 ASP A C 1
ATOM 2639 O O . ASP A 1 335 ? 28.331 5.419 9.373 1.00 85.88 335 ASP A O 1
ATOM 2643 N N . GLY A 1 336 ? 26.220 5.840 8.721 1.00 86.94 336 GLY A N 1
ATOM 2644 C CA . GLY A 1 336 ? 25.708 4.472 8.859 1.00 86.94 336 GLY A CA 1
ATOM 2645 C C . GLY A 1 336 ? 25.360 4.077 10.299 1.00 86.94 336 GLY A C 1
ATOM 2646 O O . GLY A 1 336 ? 25.071 2.912 10.575 1.00 86.94 336 GLY A O 1
ATOM 2647 N N . GLU A 1 337 ? 25.391 5.029 11.228 1.00 94.12 337 GLU A N 1
ATOM 2648 C CA . GLU A 1 337 ? 24.930 4.873 12.598 1.00 94.12 337 GLU A CA 1
ATOM 2649 C C . GLU A 1 337 ? 23.416 4.636 12.651 1.00 94.12 337 GLU A C 1
ATOM 2651 O O . GLU A 1 337 ? 22.651 5.229 11.890 1.00 94.12 337 GLU A O 1
ATOM 2656 N N . THR A 1 338 ? 22.975 3.767 13.562 1.00 94.50 338 THR A N 1
ATOM 2657 C CA . THR A 1 338 ? 21.547 3.607 13.853 1.00 94.50 338 THR A CA 1
ATOM 2658 C C . THR A 1 338 ? 21.073 4.802 14.675 1.00 94.50 338 THR A C 1
ATOM 2660 O O . THR A 1 338 ? 21.620 5.063 15.749 1.00 94.50 338 THR A O 1
ATOM 2663 N N . LEU A 1 339 ? 20.069 5.513 14.166 1.00 92.88 339 LEU A N 1
ATOM 2664 C CA . LEU A 1 339 ? 19.403 6.605 14.871 1.00 92.88 339 LEU A CA 1
ATOM 2665 C C . LEU A 1 339 ? 18.434 6.031 15.912 1.00 92.88 339 LEU A C 1
ATOM 2667 O O . LEU A 1 339 ? 17.821 4.988 15.687 1.00 92.88 339 LEU A O 1
ATOM 2671 N N . ASP A 1 340 ? 18.300 6.719 17.045 1.00 90.44 340 ASP A N 1
ATOM 2672 C CA . ASP A 1 340 ? 17.418 6.332 18.155 1.00 90.44 340 ASP A CA 1
ATOM 2673 C C . ASP A 1 340 ? 15.969 6.755 17.861 1.00 90.44 340 ASP A C 1
ATOM 2675 O O . ASP A 1 340 ? 15.418 7.653 18.494 1.00 90.44 340 ASP A O 1
ATOM 2679 N N . VAL A 1 341 ? 15.383 6.160 16.818 1.00 89.00 341 VAL A N 1
ATOM 2680 C CA . VAL A 1 341 ? 13.998 6.408 16.401 1.00 89.00 341 VAL A CA 1
ATOM 2681 C C . VAL A 1 341 ? 13.244 5.089 16.396 1.00 89.00 341 VAL A C 1
ATOM 2683 O O . VAL A 1 341 ? 13.446 4.248 15.517 1.00 89.00 341 VAL A O 1
ATOM 2686 N N . ASP A 1 342 ? 12.344 4.933 17.361 1.00 89.50 342 ASP A N 1
ATOM 2687 C CA . ASP A 1 342 ? 11.427 3.802 17.400 1.00 89.50 342 ASP A CA 1
ATOM 2688 C C . ASP A 1 342 ? 10.436 3.894 16.232 1.00 89.50 342 ASP A C 1
ATOM 2690 O O . ASP A 1 342 ? 9.824 4.935 15.988 1.00 89.50 342 ASP A O 1
ATOM 2694 N N . MET A 1 343 ? 10.267 2.793 15.500 1.00 89.69 343 MET A N 1
ATOM 2695 C CA . MET A 1 343 ? 9.372 2.704 14.348 1.00 89.69 343 MET A CA 1
ATOM 2696 C C . MET A 1 343 ? 8.297 1.660 14.605 1.00 89.69 343 MET A C 1
ATOM 2698 O O . MET A 1 343 ? 8.606 0.500 14.876 1.00 89.69 343 MET A O 1
ATOM 2702 N N . HIS A 1 344 ? 7.035 2.053 14.454 1.00 90.25 344 HIS A N 1
ATOM 2703 C CA . HIS A 1 344 ? 5.932 1.108 14.294 1.00 90.25 344 HIS A CA 1
ATOM 2704 C C . HIS A 1 344 ? 5.701 0.830 12.813 1.00 90.25 344 HIS A C 1
ATOM 2706 O O . HIS A 1 344 ? 5.842 1.733 11.989 1.00 90.25 344 HIS A O 1
ATOM 2712 N N . TYR A 1 345 ? 5.327 -0.397 12.467 1.00 88.50 345 TYR A N 1
ATOM 2713 C CA . TYR A 1 345 ? 4.978 -0.770 11.101 1.00 88.50 345 TYR A CA 1
ATOM 2714 C C . TYR A 1 345 ? 3.870 -1.815 11.094 1.00 88.50 345 TYR A C 1
ATOM 2716 O O . TYR A 1 345 ? 3.813 -2.695 11.953 1.00 88.50 345 TYR A O 1
ATOM 2724 N N . ASN A 1 346 ? 2.984 -1.708 10.109 1.00 78.81 346 ASN A N 1
ATOM 2725 C CA . ASN A 1 346 ? 1.812 -2.570 9.996 1.00 78.81 346 ASN A CA 1
ATOM 2726 C C . ASN A 1 346 ? 2.099 -3.677 8.983 1.00 78.81 346 ASN A C 1
ATOM 2728 O O . ASN A 1 346 ? 1.878 -3.479 7.791 1.00 78.81 346 ASN A O 1
ATOM 2732 N N . GLY A 1 347 ? 2.604 -4.825 9.450 1.00 81.62 347 GLY A N 1
ATOM 2733 C CA . GLY A 1 347 ? 2.852 -6.004 8.610 1.00 81.62 347 GLY A CA 1
ATOM 2734 C C . GLY A 1 347 ? 3.567 -5.685 7.289 1.00 81.62 347 GLY A C 1
ATOM 2735 O O . GLY A 1 347 ? 4.313 -4.712 7.181 1.00 81.62 347 GLY A O 1
ATOM 2736 N N . ALA A 1 348 ? 3.343 -6.504 6.266 1.00 89.19 348 ALA A N 1
ATOM 2737 C CA . ALA A 1 348 ? 3.753 -6.195 4.902 1.00 89.19 348 ALA A CA 1
ATOM 2738 C C . ALA A 1 348 ? 2.625 -6.576 3.940 1.00 89.19 348 ALA A C 1
ATOM 2740 O O . ALA A 1 348 ? 2.048 -7.657 4.045 1.00 89.19 348 ALA A O 1
ATOM 2741 N N . LEU A 1 349 ? 2.305 -5.683 3.006 1.00 88.25 349 LEU A N 1
ATOM 2742 C CA . LEU A 1 349 ? 1.326 -5.921 1.953 1.00 88.25 349 LEU A CA 1
ATOM 2743 C C . LEU A 1 349 ? 2.064 -6.188 0.648 1.00 88.25 349 LEU A C 1
ATOM 2745 O O . LEU A 1 349 ? 2.877 -5.376 0.221 1.00 88.25 349 LEU A O 1
ATOM 2749 N N . THR A 1 350 ? 1.734 -7.288 -0.018 1.00 89.06 350 THR A N 1
ATOM 2750 C CA . THR A 1 350 ? 2.254 -7.591 -1.354 1.00 89.06 350 THR A CA 1
ATOM 2751 C C . THR A 1 350 ? 1.140 -7.455 -2.387 1.00 89.06 350 THR A C 1
ATOM 2753 O O . THR A 1 350 ? 0.042 -7.962 -2.171 1.00 89.06 350 THR A O 1
ATOM 2756 N N . TYR A 1 351 ? 1.412 -6.783 -3.506 1.00 85.69 351 TYR A N 1
ATOM 2757 C CA . TYR A 1 351 ? 0.483 -6.649 -4.630 1.00 85.69 351 TYR A CA 1
ATOM 2758 C C . TYR A 1 351 ? 1.215 -6.686 -5.979 1.00 85.69 351 TYR A C 1
ATOM 2760 O O . TYR A 1 351 ? 2.402 -6.371 -6.058 1.00 85.69 351 TYR A O 1
ATOM 2768 N N . THR A 1 352 ? 0.507 -7.026 -7.056 1.00 80.31 352 THR A N 1
ATOM 2769 C CA . THR A 1 352 ? 1.027 -6.919 -8.429 1.00 80.31 352 THR A CA 1
ATOM 2770 C C . THR A 1 352 ? 0.991 -5.462 -8.887 1.00 80.31 352 THR A C 1
ATOM 2772 O O . THR A 1 352 ? -0.074 -4.843 -8.954 1.00 80.31 352 THR A O 1
ATOM 2775 N N . ALA A 1 353 ? 2.151 -4.884 -9.194 1.00 67.06 353 ALA A N 1
ATOM 2776 C CA . ALA A 1 353 ? 2.254 -3.496 -9.622 1.00 67.06 353 ALA A CA 1
ATOM 2777 C C . ALA A 1 353 ? 1.623 -3.283 -11.007 1.00 67.06 353 ALA A C 1
ATOM 2779 O O . ALA A 1 353 ? 1.949 -3.959 -11.980 1.00 67.06 353 ALA A O 1
ATOM 2780 N N . MET A 1 354 ? 0.757 -2.269 -11.115 1.00 54.34 354 MET A N 1
ATOM 2781 C CA . MET A 1 354 ? -0.037 -2.001 -12.326 1.00 54.34 354 MET A CA 1
ATOM 2782 C C . MET A 1 354 ? 0.796 -1.632 -13.566 1.00 54.34 354 MET A C 1
ATOM 2784 O O . MET A 1 354 ? 0.290 -1.661 -14.683 1.00 54.34 354 MET A O 1
ATOM 2788 N N . THR A 1 355 ? 2.049 -1.201 -13.396 1.00 53.09 355 THR A N 1
ATOM 2789 C CA . THR A 1 355 ? 2.863 -0.631 -14.483 1.00 53.09 355 THR A CA 1
ATOM 2790 C C . THR A 1 355 ? 3.798 -1.634 -15.150 1.00 53.09 355 THR A C 1
ATOM 2792 O O . THR A 1 355 ? 4.151 -1.434 -16.314 1.00 53.09 355 THR A O 1
ATOM 2795 N N . ASN A 1 356 ? 4.217 -2.675 -14.431 1.00 56.16 356 ASN A N 1
ATOM 2796 C CA . ASN A 1 356 ? 5.238 -3.627 -14.873 1.00 56.16 356 ASN A CA 1
ATOM 2797 C C . ASN A 1 356 ? 4.916 -5.089 -14.515 1.00 56.16 356 ASN A C 1
ATOM 2799 O O . ASN A 1 356 ? 5.743 -5.947 -14.797 1.00 56.16 356 ASN A O 1
ATOM 2803 N N . ASN A 1 357 ? 3.744 -5.361 -13.930 1.00 64.25 357 ASN A N 1
ATOM 2804 C CA . ASN A 1 357 ? 3.292 -6.676 -13.464 1.00 64.25 357 ASN A CA 1
ATOM 2805 C C . ASN A 1 357 ? 4.204 -7.360 -12.428 1.00 64.25 357 ASN A C 1
ATOM 2807 O O . ASN A 1 357 ? 3.965 -8.510 -12.090 1.00 64.25 357 ASN A O 1
ATOM 2811 N N . ASN A 1 358 ? 5.204 -6.673 -11.869 1.00 73.75 358 ASN A N 1
ATOM 2812 C CA . ASN A 1 358 ? 6.041 -7.251 -10.818 1.00 73.75 358 ASN A CA 1
ATOM 2813 C C . ASN A 1 358 ? 5.281 -7.291 -9.489 1.00 73.75 358 ASN A C 1
ATOM 2815 O O . ASN A 1 358 ? 4.578 -6.333 -9.145 1.00 73.75 358 ASN A O 1
ATOM 2819 N N . ALA A 1 359 ? 5.493 -8.331 -8.683 1.00 88.00 359 ALA A N 1
ATOM 2820 C CA . ALA A 1 359 ? 5.090 -8.286 -7.286 1.00 88.00 359 ALA A CA 1
ATOM 2821 C C . ALA A 1 359 ? 5.875 -7.186 -6.550 1.00 88.00 359 ALA A C 1
ATOM 2823 O O . ALA A 1 359 ? 7.084 -7.013 -6.718 1.00 88.00 359 ALA A O 1
ATOM 2824 N N . THR A 1 360 ? 5.177 -6.413 -5.727 1.00 91.31 360 THR A N 1
ATOM 2825 C CA . THR A 1 360 ? 5.746 -5.341 -4.912 1.00 91.31 360 THR A CA 1
ATOM 2826 C C . THR A 1 360 ? 5.275 -5.504 -3.479 1.00 91.31 360 THR A C 1
ATOM 2828 O O . THR A 1 360 ? 4.072 -5.547 -3.225 1.00 91.31 360 THR A O 1
ATOM 2831 N N . THR A 1 361 ? 6.228 -5.561 -2.550 1.00 93.62 361 THR A N 1
ATOM 2832 C CA . THR A 1 361 ? 5.968 -5.568 -1.110 1.00 93.62 361 THR A CA 1
ATOM 2833 C C . THR A 1 361 ? 6.092 -4.154 -0.560 1.00 93.62 361 THR A C 1
ATOM 2835 O O . THR A 1 361 ? 7.098 -3.482 -0.792 1.00 93.62 361 THR A O 1
ATOM 2838 N N . VAL A 1 362 ? 5.093 -3.705 0.195 1.00 92.81 362 VAL A N 1
ATOM 2839 C CA . VAL A 1 362 ? 5.085 -2.408 0.872 1.00 92.81 362 VAL A CA 1
ATOM 2840 C C . VAL A 1 362 ? 4.783 -2.539 2.359 1.00 92.81 362 VAL A C 1
ATOM 2842 O O . VAL A 1 362 ? 4.043 -3.428 2.779 1.00 92.81 362 VAL A O 1
ATOM 2845 N N . THR A 1 363 ? 5.326 -1.626 3.160 1.00 92.06 363 THR A N 1
ATOM 2846 C CA . THR A 1 363 ? 4.919 -1.437 4.558 1.00 92.06 363 THR A CA 1
ATOM 2847 C C . THR A 1 363 ? 4.958 0.038 4.931 1.00 92.06 363 THR A C 1
ATOM 2849 O O . THR A 1 363 ? 5.881 0.758 4.540 1.00 92.06 363 THR A O 1
ATOM 2852 N N . ASP A 1 364 ? 3.947 0.487 5.666 1.00 90.06 364 ASP A N 1
ATOM 2853 C CA . ASP A 1 364 ? 3.895 1.838 6.217 1.00 90.06 364 ASP A CA 1
ATOM 2854 C C . ASP A 1 364 ? 4.662 1.881 7.543 1.00 90.06 364 ASP A C 1
ATOM 2856 O O . ASP A 1 364 ? 4.470 1.030 8.412 1.00 90.06 364 ASP A O 1
ATOM 2860 N N . LEU A 1 365 ? 5.510 2.896 7.695 1.00 90.50 365 LEU A N 1
ATOM 2861 C CA . LEU A 1 365 ? 6.281 3.190 8.894 1.00 90.50 365 LEU A CA 1
ATOM 2862 C C . LEU A 1 365 ? 5.725 4.422 9.608 1.00 90.50 365 LEU A C 1
ATOM 2864 O O . LEU A 1 365 ? 5.490 5.473 9.001 1.00 90.50 365 LEU A O 1
ATOM 2868 N N . TYR A 1 366 ? 5.614 4.311 10.926 1.00 89.44 366 TYR A N 1
ATOM 2869 C CA . TYR A 1 366 ? 5.155 5.362 11.821 1.00 89.44 366 TYR A CA 1
ATOM 2870 C C . TYR A 1 366 ? 6.249 5.643 12.860 1.00 89.44 366 TYR A C 1
ATOM 2872 O O . TYR A 1 366 ? 6.444 4.832 13.770 1.00 89.44 366 TYR A O 1
ATOM 2880 N N . PRO A 1 367 ? 6.968 6.775 12.741 1.00 90.75 367 PRO A N 1
ATOM 2881 C CA . PRO A 1 367 ? 7.952 7.184 13.737 1.00 90.75 367 PRO A CA 1
ATOM 2882 C C . PRO A 1 367 ? 7.263 7.459 15.072 1.00 90.75 367 PRO A C 1
ATOM 2884 O O . PRO A 1 367 ? 6.338 8.273 15.140 1.00 90.75 367 PRO A O 1
ATOM 2887 N N . LEU A 1 368 ? 7.703 6.774 16.121 1.00 90.56 368 LEU A N 1
ATOM 2888 C CA . LEU A 1 368 ? 7.131 6.873 17.454 1.00 90.56 368 LEU A CA 1
ATOM 2889 C C . LEU A 1 368 ? 7.870 7.914 18.293 1.00 90.56 368 LEU A C 1
ATOM 2891 O O . LEU A 1 368 ? 9.089 8.052 18.234 1.00 90.56 368 LEU A O 1
ATOM 2895 N N . GLY A 1 369 ? 7.108 8.611 19.127 1.00 87.44 369 GLY A N 1
ATOM 2896 C CA . GLY A 1 369 ? 7.587 9.630 20.042 1.00 87.44 369 GLY A CA 1
ATOM 2897 C C . GLY A 1 369 ? 7.365 11.059 19.545 1.00 87.44 369 GLY A C 1
ATOM 2898 O O . GLY A 1 369 ? 6.956 11.327 18.414 1.00 87.44 369 GLY A O 1
ATOM 2899 N N . TRP A 1 370 ? 7.640 11.998 20.447 1.00 84.62 370 TRP A N 1
ATOM 2900 C CA . TRP A 1 370 ? 7.406 13.434 20.249 1.00 84.62 370 TRP A CA 1
ATOM 2901 C C . TRP A 1 370 ? 8.689 14.260 20.262 1.00 84.62 370 TRP A C 1
ATOM 2903 O O . TRP A 1 370 ? 8.764 15.317 19.632 1.00 84.62 370 TRP A O 1
ATOM 2913 N N . LYS A 1 371 ? 9.698 13.773 20.985 1.00 75.81 371 LYS A N 1
ATOM 2914 C CA . LYS A 1 371 ? 10.939 14.480 21.279 1.00 75.81 371 LYS A CA 1
ATOM 2915 C C . LYS A 1 371 ? 12.057 13.989 20.374 1.00 75.81 371 LYS A C 1
ATOM 2917 O O . LYS A 1 371 ? 12.248 12.788 20.254 1.00 75.81 371 LYS A O 1
ATOM 2922 N N . ASN A 1 372 ? 12.812 14.915 19.785 1.00 78.25 372 ASN A N 1
ATOM 2923 C CA . ASN A 1 372 ? 13.966 14.676 18.902 1.00 78.25 372 ASN A CA 1
ATOM 2924 C C . ASN A 1 372 ? 13.689 13.896 17.603 1.00 78.25 372 ASN A C 1
ATOM 2926 O O . ASN A 1 372 ? 14.443 14.089 16.660 1.00 78.25 372 ASN A O 1
ATOM 2930 N N . VAL A 1 373 ? 12.583 13.146 17.491 1.00 83.62 373 VAL A N 1
ATOM 2931 C CA . VAL A 1 373 ? 12.187 12.378 16.291 1.00 83.62 373 VAL A CA 1
ATOM 2932 C C . VAL A 1 373 ? 12.341 13.192 15.010 1.00 83.62 373 VAL A C 1
ATOM 2934 O O . VAL A 1 373 ? 12.856 12.704 14.015 1.00 83.62 373 VAL A O 1
ATOM 2937 N N . VAL A 1 374 ? 11.931 14.460 15.034 1.00 82.75 374 VAL A N 1
ATOM 2938 C CA . VAL A 1 374 ? 12.046 15.356 13.880 1.00 82.75 374 VAL A CA 1
ATOM 2939 C C . VAL A 1 374 ? 13.504 15.617 13.494 1.00 82.75 374 VAL A C 1
ATOM 2941 O O . VAL A 1 374 ? 13.855 15.535 12.322 1.00 82.75 374 VAL A O 1
ATOM 2944 N N . ASP A 1 375 ? 14.350 15.934 14.475 1.00 84.12 375 ASP A N 1
ATOM 2945 C CA . ASP A 1 375 ? 15.766 16.233 14.252 1.00 84.12 375 ASP A CA 1
ATOM 2946 C C . ASP A 1 375 ? 16.546 14.965 13.855 1.00 84.12 375 ASP A C 1
ATO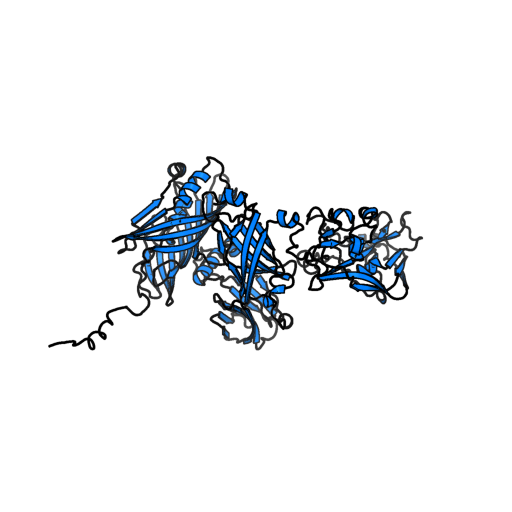M 2948 O O . ASP A 1 375 ? 17.491 15.038 13.068 1.00 84.12 375 ASP A O 1
ATOM 2952 N N . ASP A 1 376 ? 16.139 13.798 14.356 1.00 86.38 376 ASP A N 1
ATOM 2953 C CA . ASP A 1 376 ? 16.719 12.506 13.991 1.00 86.38 376 ASP A CA 1
ATOM 2954 C C . ASP A 1 376 ? 16.295 12.089 12.574 1.00 86.38 376 ASP A C 1
ATOM 2956 O O . ASP A 1 376 ? 17.133 11.690 11.767 1.00 86.38 376 ASP A O 1
ATOM 2960 N N . LEU A 1 377 ? 15.026 12.283 12.198 1.00 87.62 377 LEU A N 1
ATOM 2961 C CA . LEU A 1 377 ? 14.555 12.040 10.829 1.00 87.62 377 LEU A CA 1
ATOM 2962 C C . LEU A 1 377 ? 15.164 13.004 9.805 1.00 87.62 377 LEU A C 1
ATOM 2964 O O . LEU A 1 377 ? 15.365 12.613 8.660 1.00 87.62 377 LEU A O 1
ATOM 2968 N N . GLU A 1 378 ? 15.527 14.232 10.187 1.00 88.00 378 GLU A N 1
ATOM 2969 C CA . GLU A 1 378 ? 16.305 15.130 9.315 1.00 88.00 378 GLU A CA 1
ATOM 2970 C C . GLU A 1 378 ? 17.731 14.626 9.038 1.00 88.00 378 GLU A C 1
ATOM 2972 O O . GLU A 1 378 ? 18.366 15.048 8.067 1.00 88.00 378 GLU A O 1
ATOM 2977 N N . GLN A 1 379 ? 18.253 13.743 9.891 1.00 90.44 379 GLN A N 1
ATOM 2978 C CA . GLN A 1 379 ? 19.558 13.104 9.720 1.00 90.44 379 GLN A CA 1
ATOM 2979 C C . GLN A 1 379 ? 19.465 11.764 8.983 1.00 90.44 379 GLN A C 1
ATOM 2981 O O . GLN A 1 379 ? 20.502 11.240 8.568 1.00 90.44 379 GLN A O 1
ATOM 2986 N N . MET A 1 380 ? 18.255 11.230 8.794 1.00 92.75 380 MET A N 1
ATOM 2987 C CA . MET A 1 380 ? 18.023 9.967 8.104 1.00 92.75 380 MET A CA 1
ATOM 2988 C C . MET A 1 380 ? 18.530 10.021 6.662 1.00 92.75 380 MET A C 1
ATOM 2990 O O . MET A 1 380 ? 18.226 10.937 5.901 1.00 92.75 380 MET A O 1
ATOM 2994 N N . VAL A 1 381 ? 19.274 8.985 6.287 1.00 93.88 381 VAL A N 1
ATOM 2995 C CA . VAL A 1 381 ? 19.733 8.738 4.914 1.00 93.88 381 VAL A CA 1
ATOM 2996 C C . VAL A 1 381 ? 19.093 7.483 4.337 1.00 93.88 381 VAL A C 1
ATOM 2998 O O . VAL A 1 381 ? 18.850 7.395 3.136 1.00 93.88 381 VAL A O 1
ATOM 3001 N N . SER A 1 382 ? 18.825 6.491 5.182 1.00 95.62 382 SER A N 1
ATOM 3002 C CA . SER A 1 382 ? 18.203 5.241 4.758 1.00 95.62 382 SER A CA 1
ATOM 3003 C C . SER A 1 382 ? 17.477 4.561 5.910 1.00 95.62 382 SER A C 1
ATOM 3005 O O . SER A 1 382 ? 17.643 4.923 7.076 1.00 95.62 382 SER A O 1
ATOM 3007 N N . VAL A 1 383 ? 16.676 3.559 5.569 1.00 96.88 383 VAL A N 1
ATOM 3008 C CA . VAL A 1 383 ? 16.075 2.630 6.524 1.00 96.88 383 VAL A CA 1
ATOM 3009 C C . VAL A 1 383 ? 16.564 1.233 6.180 1.00 96.88 383 VAL A C 1
ATOM 3011 O O . VAL A 1 383 ? 16.484 0.815 5.034 1.00 96.88 383 VAL A O 1
ATOM 3014 N N . GLU A 1 384 ? 17.080 0.502 7.154 1.00 97.31 384 GLU A N 1
ATOM 3015 C CA . GLU A 1 384 ? 17.441 -0.904 7.010 1.00 97.31 384 GLU A CA 1
ATOM 3016 C C . GLU A 1 384 ? 16.305 -1.761 7.572 1.00 97.31 384 GLU A C 1
ATOM 3018 O O . GLU A 1 384 ? 15.799 -1.470 8.652 1.00 97.31 384 GLU A O 1
ATOM 3023 N N . ALA A 1 385 ? 15.882 -2.797 6.851 1.00 97.31 385 ALA A N 1
ATOM 3024 C CA . ALA A 1 385 ? 14.905 -3.757 7.360 1.00 97.31 385 ALA A CA 1
ATOM 3025 C C . ALA A 1 385 ? 15.194 -5.165 6.832 1.00 97.31 385 ALA A C 1
ATOM 3027 O O . ALA A 1 385 ? 15.713 -5.336 5.726 1.00 97.31 385 ALA A O 1
ATOM 3028 N N . THR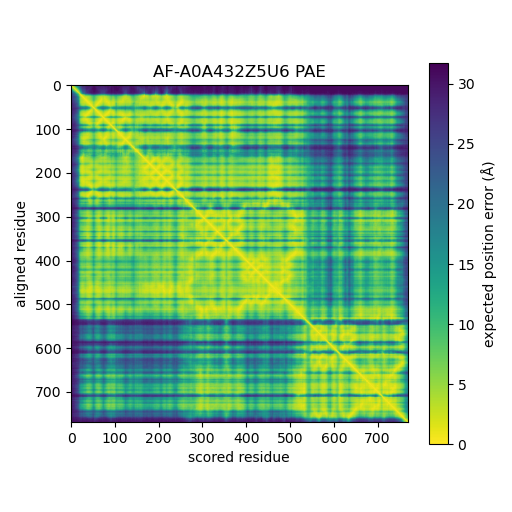 A 1 386 ? 14.838 -6.183 7.612 1.00 97.50 386 THR A N 1
ATOM 3029 C CA . THR A 1 386 ? 14.969 -7.585 7.203 1.00 97.50 386 THR A CA 1
ATOM 3030 C C . THR A 1 386 ? 13.646 -8.082 6.644 1.00 97.50 386 THR A C 1
ATOM 3032 O O . THR A 1 386 ? 12.629 -8.068 7.335 1.00 97.50 386 THR A O 1
ATOM 3035 N N . LEU A 1 387 ? 13.670 -8.535 5.392 1.00 97.38 387 LEU A N 1
ATOM 3036 C CA . LEU A 1 387 ? 12.540 -9.189 4.745 1.00 97.38 387 LEU A CA 1
ATOM 3037 C C . LEU A 1 387 ? 12.682 -10.693 4.948 1.00 97.38 387 LEU A C 1
ATOM 3039 O O . LEU A 1 387 ? 13.708 -11.276 4.601 1.00 97.38 387 LEU A O 1
ATOM 3043 N N . GLU A 1 388 ? 11.654 -11.317 5.502 1.00 96.75 388 GLU A N 1
ATOM 3044 C CA . GLU A 1 388 ? 11.562 -12.759 5.691 1.00 96.75 388 GLU A CA 1
ATOM 3045 C C . GLU A 1 388 ? 10.543 -13.344 4.719 1.00 96.75 388 GLU A C 1
ATOM 3047 O O . GLU A 1 388 ? 9.419 -12.852 4.614 1.00 96.75 388 GLU A O 1
ATOM 3052 N N . ARG A 1 389 ? 10.931 -14.416 4.034 1.00 96.06 389 ARG A N 1
ATOM 3053 C CA . ARG A 1 389 ? 10.081 -15.147 3.101 1.00 96.06 389 ARG A CA 1
ATOM 3054 C C . ARG A 1 389 ? 9.551 -16.414 3.757 1.00 96.06 389 ARG A C 1
ATOM 3056 O O . ARG A 1 389 ? 10.321 -17.176 4.342 1.00 96.06 389 ARG A O 1
ATOM 3063 N N . TYR A 1 390 ? 8.260 -16.660 3.600 1.00 94.88 390 TYR A N 1
ATOM 3064 C CA . TYR A 1 390 ? 7.530 -17.803 4.137 1.00 94.88 390 TYR A CA 1
ATOM 3065 C C . TYR A 1 390 ? 6.800 -18.558 3.025 1.00 94.88 390 TYR A C 1
ATOM 3067 O O . TYR A 1 390 ? 6.474 -17.981 1.983 1.00 94.88 390 TYR A O 1
ATOM 3075 N N . VAL A 1 391 ? 6.524 -19.841 3.255 1.00 92.81 391 VAL A N 1
ATOM 3076 C CA . VAL A 1 391 ? 5.757 -20.675 2.320 1.00 92.81 391 VAL A CA 1
ATOM 3077 C C . VAL A 1 391 ? 4.328 -20.140 2.171 1.00 92.81 391 VAL A C 1
ATOM 3079 O O . VAL A 1 391 ? 3.626 -19.926 3.166 1.00 92.81 391 VAL A O 1
ATOM 3082 N N . ALA A 1 392 ? 3.893 -19.987 0.919 1.00 91.19 392 ALA A N 1
ATOM 3083 C CA . ALA A 1 392 ? 2.501 -19.786 0.533 1.00 91.19 392 ALA A CA 1
ATOM 3084 C C . ALA A 1 392 ? 2.082 -20.888 -0.440 1.00 91.19 392 ALA A C 1
ATOM 3086 O O . ALA A 1 392 ? 2.891 -21.365 -1.228 1.00 91.19 392 ALA A O 1
ATOM 3087 N N . THR A 1 393 ? 0.819 -21.283 -0.379 1.00 89.25 393 THR A N 1
ATOM 3088 C CA . THR A 1 393 ? 0.219 -22.256 -1.293 1.00 89.25 393 THR A CA 1
ATOM 3089 C C . THR A 1 393 ? -0.998 -21.634 -1.950 1.00 89.25 393 THR A C 1
ATOM 3091 O O . THR A 1 393 ? -1.779 -20.942 -1.289 1.00 89.25 393 THR A O 1
ATOM 3094 N N . HIS A 1 394 ? -1.144 -21.876 -3.250 1.00 88.50 394 HIS A N 1
ATOM 3095 C CA . HIS A 1 394 ? -2.256 -21.397 -4.056 1.00 88.50 394 HIS A CA 1
ATOM 3096 C C . HIS A 1 394 ? -2.880 -22.586 -4.782 1.00 88.50 394 HIS A C 1
ATOM 3098 O O . HIS A 1 394 ? -2.197 -23.308 -5.503 1.00 88.50 394 HIS A O 1
ATOM 3104 N N . GLU A 1 395 ? -4.175 -22.803 -4.578 1.00 89.50 395 GLU A N 1
ATOM 3105 C CA . GLU A 1 395 ? -4.903 -23.942 -5.131 1.00 89.50 395 GLU A CA 1
ATOM 3106 C C . GLU A 1 395 ? -6.142 -23.453 -5.879 1.00 89.50 395 GLU A C 1
ATOM 3108 O O . GLU A 1 395 ? -6.937 -22.674 -5.350 1.00 89.50 395 GLU A O 1
ATOM 3113 N N . VAL A 1 396 ? -6.330 -23.928 -7.109 1.00 92.31 396 VAL A N 1
ATOM 3114 C CA . VAL A 1 396 ? -7.593 -23.753 -7.833 1.00 92.31 396 VAL A CA 1
ATOM 3115 C C . VAL A 1 396 ? -8.532 -24.872 -7.408 1.00 92.31 396 VAL A C 1
ATOM 3117 O O . VAL A 1 396 ? -8.180 -26.051 -7.471 1.00 92.31 396 VAL A O 1
ATOM 3120 N N . ILE A 1 397 ? -9.722 -24.498 -6.954 1.00 93.75 397 ILE A N 1
ATOM 3121 C CA . ILE A 1 397 ? -10.722 -25.423 -6.440 1.00 93.75 397 ILE A CA 1
ATOM 3122 C C . ILE A 1 397 ? -12.004 -25.368 -7.268 1.00 93.75 397 ILE A C 1
ATOM 3124 O O . ILE A 1 397 ? -12.527 -24.294 -7.570 1.00 93.75 397 ILE A O 1
ATOM 3128 N N . ASP A 1 398 ? -12.558 -26.541 -7.562 1.00 94.75 398 ASP A N 1
ATOM 3129 C CA . ASP A 1 398 ? -13.909 -26.663 -8.102 1.00 94.75 398 ASP A CA 1
ATOM 3130 C C . ASP A 1 398 ? -14.938 -26.337 -7.012 1.00 94.75 398 ASP A C 1
ATOM 3132 O O . ASP A 1 398 ? -15.029 -27.011 -5.980 1.00 94.75 398 ASP A O 1
ATOM 3136 N N . PHE A 1 399 ? -15.751 -25.314 -7.252 1.00 96.12 399 PHE A N 1
ATOM 3137 C CA . PHE A 1 399 ? -16.824 -24.886 -6.369 1.00 96.12 399 PHE A CA 1
ATOM 3138 C C . PHE A 1 399 ? -18.194 -25.167 -7.012 1.00 96.12 399 PHE A C 1
ATOM 3140 O O . PHE A 1 399 ? -18.509 -24.614 -8.068 1.00 96.12 399 PHE A O 1
ATOM 3147 N N . PRO A 1 400 ? -19.047 -26.007 -6.398 1.00 94.19 400 PRO A N 1
ATOM 3148 C CA . PRO A 1 400 ? -20.312 -26.413 -7.002 1.00 94.19 400 PRO A CA 1
ATOM 3149 C C . PRO A 1 400 ? -21.334 -25.270 -7.028 1.00 94.19 400 PRO A C 1
ATOM 3151 O O . PRO A 1 400 ? -21.544 -24.590 -6.019 1.00 94.19 400 PRO A O 1
ATOM 3154 N N . ILE A 1 401 ? -22.045 -25.115 -8.146 1.00 93.12 401 ILE A N 1
ATOM 3155 C CA . ILE A 1 401 ? -23.183 -24.195 -8.252 1.00 93.12 401 ILE A CA 1
ATOM 3156 C C . ILE A 1 401 ? -24.479 -24.963 -7.979 1.00 93.12 401 ILE A C 1
ATOM 3158 O O . ILE A 1 401 ? -24.926 -25.774 -8.785 1.00 93.12 401 ILE A O 1
ATOM 3162 N N . ASP A 1 402 ? -25.107 -24.685 -6.833 1.00 89.31 402 ASP A N 1
ATOM 3163 C CA . ASP A 1 402 ? -26.428 -25.206 -6.469 1.00 89.31 402 ASP A CA 1
ATOM 3164 C C . ASP A 1 402 ? -27.439 -24.052 -6.389 1.00 89.31 402 ASP A C 1
ATOM 3166 O O . ASP A 1 402 ? -27.157 -22.986 -5.834 1.00 89.31 402 ASP A O 1
ATOM 3170 N N . LYS A 1 403 ? -28.645 -24.277 -6.922 1.00 86.81 403 LYS A N 1
ATOM 3171 C CA . LYS A 1 403 ? -29.765 -23.327 -6.871 1.00 86.81 403 LYS A CA 1
ATOM 3172 C C . LYS A 1 403 ? -30.240 -23.048 -5.447 1.00 86.81 403 LYS A C 1
ATOM 3174 O O . LYS A 1 403 ? -30.789 -21.979 -5.207 1.00 86.81 403 LYS A O 1
ATOM 3179 N N . GLU A 1 404 ? -30.034 -23.978 -4.518 1.00 90.00 404 GLU A N 1
ATOM 3180 C CA . GLU A 1 404 ? -30.349 -23.791 -3.096 1.00 90.00 404 GLU A CA 1
ATOM 3181 C C . GLU A 1 404 ? -29.186 -23.145 -2.314 1.00 90.00 404 GLU A C 1
ATOM 3183 O O . GLU A 1 404 ? -29.345 -22.771 -1.150 1.00 90.00 404 GLU A O 1
ATOM 3188 N N . GLY A 1 405 ? -28.029 -22.962 -2.960 1.00 92.44 405 GLY A N 1
ATOM 3189 C CA . GLY A 1 405 ? -26.795 -22.457 -2.365 1.00 92.44 405 GLY A CA 1
ATOM 3190 C C . GLY A 1 405 ? -25.785 -23.557 -2.030 1.00 92.44 405 GLY A C 1
ATOM 3191 O O . GLY A 1 405 ? -26.132 -24.715 -1.808 1.00 92.44 405 GLY A O 1
ATOM 3192 N N . SER A 1 406 ? -24.515 -23.162 -1.957 1.00 95.06 406 SER A N 1
ATOM 3193 C CA . SER A 1 406 ? -23.364 -24.052 -1.756 1.00 95.06 406 SER A CA 1
ATOM 3194 C C . SER A 1 406 ? -22.392 -23.450 -0.748 1.00 95.06 406 SER A C 1
ATOM 3196 O O . SER A 1 406 ? -22.327 -22.233 -0.588 1.00 95.06 406 SER A O 1
ATOM 3198 N N . SER A 1 407 ? -21.579 -24.274 -0.088 1.00 96.50 407 SER A N 1
ATOM 3199 C CA . SER A 1 407 ? -20.492 -23.769 0.757 1.00 96.50 407 SER A CA 1
ATOM 3200 C C . SER A 1 407 ? -19.299 -24.711 0.786 1.00 96.50 407 SER A C 1
ATOM 3202 O O . SER A 1 407 ? -19.488 -25.922 0.902 1.00 96.50 407 SER A O 1
ATOM 3204 N N . ILE A 1 408 ? -18.093 -24.150 0.800 1.00 96.31 408 ILE A N 1
ATOM 3205 C CA . ILE A 1 408 ? -16.843 -24.868 1.067 1.00 96.31 408 ILE A CA 1
ATOM 3206 C C . ILE A 1 408 ? -16.076 -24.166 2.193 1.00 96.31 408 ILE A C 1
ATOM 3208 O O . ILE A 1 408 ? -16.199 -22.952 2.381 1.00 96.31 408 ILE A O 1
ATOM 3212 N N . ALA A 1 409 ? -15.312 -24.936 2.967 1.00 96.12 409 ALA A N 1
ATOM 3213 C CA . ALA A 1 409 ? -14.449 -24.426 4.024 1.00 96.12 409 ALA A CA 1
ATOM 3214 C C . ALA A 1 409 ? -13.083 -25.119 3.973 1.00 96.12 409 ALA A C 1
ATOM 3216 O O . ALA A 1 409 ? -13.033 -26.347 3.917 1.00 96.12 409 ALA A O 1
ATOM 3217 N N . MET A 1 410 ? -12.004 -24.340 4.019 1.00 95.12 410 MET A N 1
ATOM 3218 C CA . MET A 1 410 ? -10.612 -24.803 3.955 1.00 95.12 410 MET A CA 1
ATOM 3219 C C . MET A 1 410 ? -9.772 -23.960 4.913 1.00 95.12 410 MET A C 1
ATOM 3221 O O . MET A 1 410 ? -9.880 -22.739 4.887 1.00 95.12 410 MET A O 1
ATOM 3225 N N . GLU A 1 411 ? -9.008 -24.597 5.807 1.00 93.75 411 GLU A N 1
ATOM 3226 C CA . GLU A 1 411 ? -8.180 -23.918 6.829 1.00 93.75 411 GLU A CA 1
ATOM 3227 C C . GLU A 1 411 ? -8.910 -22.784 7.583 1.00 93.75 411 GLU A C 1
ATOM 3229 O O . GLU A 1 411 ? -8.377 -21.715 7.870 1.00 93.75 411 GLU A O 1
ATOM 3234 N N . GLY A 1 412 ? -10.197 -22.997 7.876 1.00 91.19 412 GLY A N 1
ATOM 3235 C CA . GLY A 1 412 ? -11.062 -22.021 8.546 1.00 91.19 412 GLY A CA 1
ATOM 3236 C C . GLY A 1 412 ? -11.661 -20.942 7.635 1.00 91.19 412 GLY A C 1
ATOM 3237 O O . GLY A 1 412 ? -12.731 -20.425 7.972 1.00 91.19 412 GLY A O 1
ATOM 3238 N N . ALA A 1 413 ? -11.059 -20.662 6.476 1.00 93.75 413 ALA A N 1
ATOM 3239 C CA . ALA A 1 413 ? -11.639 -19.797 5.454 1.00 93.75 413 ALA A CA 1
ATOM 3240 C C . ALA A 1 413 ? -12.884 -20.448 4.841 1.00 93.75 413 ALA A C 1
ATOM 3242 O O . ALA A 1 413 ? -12.996 -21.676 4.770 1.00 93.75 413 ALA A O 1
ATOM 3243 N N . LYS A 1 414 ? -13.849 -19.635 4.403 1.00 95.25 414 LYS A N 1
ATOM 3244 C CA . LYS A 1 414 ? -15.132 -20.115 3.868 1.00 95.25 414 LYS A CA 1
ATOM 3245 C C . LYS A 1 414 ? -15.560 -19.331 2.640 1.00 95.25 414 LYS A C 1
ATOM 3247 O O . LYS A 1 414 ? -15.511 -18.106 2.642 1.00 95.25 414 LYS A O 1
ATOM 3252 N N . ALA A 1 415 ? -16.078 -20.046 1.650 1.00 96.25 415 ALA A N 1
ATOM 3253 C CA . ALA A 1 415 ? -16.804 -19.481 0.522 1.00 96.25 415 ALA A CA 1
ATOM 3254 C C . ALA A 1 415 ? -18.238 -20.021 0.559 1.00 96.25 415 ALA A C 1
ATOM 3256 O O . ALA A 1 415 ? -18.449 -21.233 0.608 1.00 96.25 415 ALA A O 1
ATOM 3257 N N . THR A 1 416 ? -19.227 -19.127 0.619 1.00 96.88 416 THR A N 1
ATOM 3258 C CA . THR A 1 416 ? -20.652 -19.480 0.731 1.00 96.88 416 THR A CA 1
ATOM 3259 C C . THR A 1 416 ? -21.451 -18.787 -0.360 1.00 96.88 416 THR A C 1
ATOM 3261 O O . THR A 1 416 ? -21.569 -17.565 -0.362 1.00 96.88 416 THR A O 1
ATOM 3264 N N . LEU A 1 417 ? -22.020 -19.573 -1.266 1.00 96.44 417 LEU A N 1
ATOM 3265 C CA . LEU A 1 417 ? -22.898 -19.122 -2.333 1.00 96.44 417 LEU A CA 1
ATOM 3266 C C . LEU A 1 417 ? -24.344 -19.110 -1.843 1.00 96.44 417 LEU A C 1
ATOM 3268 O O . LEU A 1 417 ? -24.860 -20.122 -1.368 1.00 96.44 417 LEU A O 1
ATOM 3272 N N . VAL A 1 418 ? -25.001 -17.968 -1.994 1.00 96.19 418 VAL A N 1
ATOM 3273 C CA . VAL A 1 418 ? -26.392 -17.746 -1.615 1.00 96.19 418 VAL A CA 1
ATOM 3274 C C . VAL A 1 418 ? -27.183 -17.377 -2.874 1.00 96.19 418 VAL A C 1
ATOM 3276 O O . VAL A 1 418 ? -26.800 -16.428 -3.565 1.00 96.19 418 VAL A O 1
ATOM 3279 N N . PRO A 1 419 ? -28.270 -18.096 -3.206 1.00 93.50 419 PRO A N 1
ATOM 3280 C CA . PRO A 1 419 ? -29.116 -17.733 -4.336 1.00 93.50 419 PRO A CA 1
ATOM 3281 C C . PRO A 1 419 ? -29.815 -16.397 -4.083 1.00 93.50 419 PRO A C 1
ATOM 3283 O O . PRO A 1 419 ? -30.188 -16.074 -2.951 1.00 93.50 419 PRO A O 1
ATOM 3286 N N . THR A 1 420 ? -30.015 -15.619 -5.144 1.00 92.75 420 THR A N 1
ATOM 3287 C CA . THR A 1 420 ? -30.830 -14.401 -5.072 1.00 92.75 420 THR A CA 1
ATOM 3288 C C . THR A 1 420 ? -32.268 -14.675 -5.524 1.00 92.75 420 THR A C 1
ATOM 3290 O O . THR A 1 420 ? -32.655 -15.811 -5.790 1.00 92.75 420 THR A O 1
ATOM 3293 N N . GLY A 1 421 ? -33.096 -13.628 -5.604 1.00 88.19 421 GLY A N 1
ATOM 3294 C CA . GLY A 1 421 ? -34.429 -13.737 -6.207 1.00 88.19 421 GLY A CA 1
ATOM 3295 C C . GLY A 1 421 ? -34.415 -13.968 -7.726 1.00 88.19 421 GLY A C 1
ATOM 3296 O O . GLY A 1 421 ? -35.470 -14.248 -8.291 1.00 88.19 421 GLY A O 1
ATOM 3297 N N . ASP A 1 422 ? -33.255 -13.836 -8.376 1.00 90.62 422 ASP A N 1
ATOM 3298 C CA . ASP A 1 422 ? -33.034 -14.157 -9.786 1.00 90.62 422 ASP A CA 1
ATOM 3299 C C . ASP A 1 422 ? -32.279 -15.490 -9.890 1.00 90.62 422 ASP A C 1
ATOM 3301 O O . ASP A 1 422 ? -31.211 -15.654 -9.301 1.00 90.62 422 ASP A O 1
ATOM 3305 N N . GLU A 1 423 ? -32.823 -16.439 -10.659 1.00 88.62 423 GLU A N 1
ATOM 3306 C CA . GLU A 1 423 ? -32.260 -17.786 -10.826 1.00 88.62 423 GLU A CA 1
ATOM 3307 C C . GLU A 1 423 ? -30.858 -17.796 -11.460 1.00 88.62 423 GLU A C 1
ATOM 3309 O O . GLU A 1 423 ? -30.194 -18.831 -11.443 1.00 88.62 423 GLU A O 1
ATOM 3314 N N . ARG A 1 424 ? -30.406 -16.679 -12.040 1.00 90.75 424 ARG A N 1
ATOM 3315 C CA . ARG A 1 424 ? -29.098 -16.550 -12.700 1.00 90.75 424 ARG A CA 1
ATOM 3316 C C . ARG A 1 424 ? -28.133 -15.612 -11.985 1.00 90.75 424 ARG A C 1
ATOM 3318 O O . ARG A 1 424 ? -27.075 -15.292 -12.531 1.00 90.75 424 ARG A O 1
ATOM 3325 N N . VAL A 1 425 ? -28.488 -15.165 -10.783 1.00 94.50 425 VAL A N 1
ATOM 3326 C CA . VAL A 1 425 ? -27.659 -14.270 -9.977 1.00 94.50 425 VAL A CA 1
ATOM 3327 C C . VAL A 1 425 ? -27.491 -14.846 -8.579 1.00 94.50 425 VAL A C 1
ATOM 3329 O O . VAL A 1 425 ? -28.465 -15.208 -7.915 1.00 94.50 425 VAL A O 1
ATOM 3332 N N . PHE A 1 426 ? -26.246 -14.891 -8.115 1.00 96.19 426 PHE A N 1
ATOM 3333 C CA . PHE A 1 426 ? -25.873 -15.446 -6.816 1.00 96.19 426 PHE A CA 1
ATOM 3334 C C . PHE A 1 426 ? -24.966 -14.478 -6.056 1.00 96.19 426 PHE A C 1
ATOM 3336 O O . PHE A 1 426 ? -24.241 -13.687 -6.657 1.00 96.19 426 PHE A O 1
ATOM 3343 N N . GLU A 1 427 ? -24.994 -14.550 -4.730 1.00 96.56 427 GLU A N 1
ATOM 3344 C CA . GLU A 1 427 ? -24.058 -13.855 -3.846 1.00 96.56 427 GLU A CA 1
ATOM 3345 C C . GLU A 1 427 ? -23.058 -14.858 -3.271 1.00 96.56 427 GLU A C 1
ATOM 3347 O O . GLU A 1 427 ? -23.430 -15.737 -2.497 1.00 96.56 427 GLU A O 1
ATOM 3352 N N . LEU A 1 428 ? -21.785 -14.726 -3.630 1.00 96.75 428 LEU A N 1
ATOM 3353 C CA . LEU A 1 428 ? -20.688 -15.500 -3.069 1.00 96.75 428 LEU A CA 1
ATOM 3354 C C . LEU A 1 428 ? -20.016 -14.692 -1.953 1.00 96.75 428 LEU A C 1
ATOM 3356 O O . LEU A 1 428 ? -19.330 -13.702 -2.203 1.00 96.75 428 LEU A O 1
ATOM 3360 N N . LYS A 1 429 ? -20.234 -15.121 -0.711 1.00 95.44 429 LYS A N 1
ATOM 3361 C CA . LYS A 1 429 ? -19.659 -14.524 0.498 1.00 95.44 429 LYS A CA 1
ATOM 3362 C C . LYS A 1 429 ? -18.340 -15.195 0.829 1.00 95.44 429 LYS A C 1
ATOM 3364 O O . LYS A 1 429 ? -18.303 -16.419 0.983 1.00 95.44 429 LYS A O 1
ATOM 3369 N N . LEU A 1 430 ? -17.289 -14.394 0.970 1.00 93.25 430 LEU A N 1
ATOM 3370 C CA . LEU A 1 430 ? -15.940 -14.865 1.264 1.00 93.25 430 LEU A CA 1
ATOM 3371 C C . LEU A 1 430 ? -15.566 -14.462 2.692 1.00 93.25 430 LEU A C 1
ATOM 3373 O O . LEU A 1 430 ? -15.674 -13.302 3.078 1.00 93.25 430 LEU A O 1
ATOM 3377 N N . THR A 1 431 ? -15.157 -15.431 3.503 1.00 91.00 431 THR A N 1
ATOM 3378 C CA . THR A 1 431 ? -14.668 -15.212 4.867 1.00 91.00 431 THR A CA 1
ATOM 3379 C C . THR A 1 431 ? -13.241 -15.727 4.959 1.00 91.00 431 THR A C 1
ATOM 3381 O O . THR A 1 431 ? -13.004 -16.909 4.705 1.00 91.00 431 THR A O 1
ATOM 3384 N N . SER A 1 432 ? -12.307 -14.851 5.320 1.00 89.69 432 SER A N 1
ATOM 3385 C CA . SER A 1 432 ? -10.896 -15.184 5.515 1.00 89.69 432 SER A CA 1
ATOM 3386 C C . SER A 1 432 ? -10.562 -15.461 6.980 1.00 89.69 432 SER A C 1
ATOM 3388 O O . SER A 1 432 ? -11.293 -15.067 7.892 1.00 89.69 432 SER A O 1
ATOM 3390 N N . THR A 1 433 ? -9.435 -16.131 7.192 1.00 87.38 433 THR A N 1
ATOM 3391 C CA . THR A 1 433 ? -8.676 -16.115 8.444 1.00 87.38 433 THR A CA 1
ATOM 3392 C C . THR A 1 433 ? -7.445 -15.218 8.267 1.00 87.38 433 THR A C 1
ATOM 3394 O O . THR A 1 433 ? -7.285 -14.574 7.229 1.00 87.38 433 THR A O 1
ATOM 3397 N N . GLU A 1 434 ? -6.579 -15.156 9.276 1.00 81.69 434 GLU A N 1
ATOM 3398 C CA . GLU A 1 434 ? -5.297 -14.447 9.188 1.00 81.69 434 GLU A CA 1
ATOM 3399 C C . GLU A 1 434 ? -4.353 -15.073 8.148 1.00 81.69 434 GLU A C 1
ATOM 3401 O O . GLU A 1 434 ? -3.617 -14.366 7.467 1.00 81.69 434 GLU A O 1
ATOM 3406 N N . THR A 1 435 ? -4.408 -16.398 7.985 1.00 88.44 435 THR A N 1
ATOM 3407 C CA . THR A 1 435 ? -3.464 -17.151 7.152 1.00 88.44 435 THR A CA 1
ATOM 3408 C C . THR A 1 435 ? -4.088 -17.771 5.907 1.00 88.44 435 THR A C 1
ATOM 3410 O O . THR A 1 435 ? -3.352 -18.233 5.043 1.00 88.44 435 THR A O 1
ATOM 3413 N N . ALA A 1 436 ? -5.416 -17.800 5.774 1.00 92.25 436 ALA A N 1
ATOM 3414 C CA . ALA A 1 436 ? -6.100 -18.467 4.669 1.00 92.25 436 ALA A CA 1
ATOM 3415 C C . ALA A 1 436 ? -7.284 -17.654 4.130 1.00 92.25 436 ALA A C 1
ATOM 3417 O O . ALA A 1 436 ? -8.084 -17.103 4.890 1.00 92.25 436 ALA A O 1
ATOM 3418 N N . TYR A 1 437 ? -7.445 -17.612 2.807 1.00 92.56 437 TYR A N 1
ATOM 3419 C CA . TYR A 1 437 ? -8.553 -16.906 2.162 1.00 92.56 437 TYR A CA 1
ATOM 3420 C C . TYR A 1 437 ? -8.851 -17.432 0.755 1.00 92.56 437 TYR A C 1
ATOM 3422 O O . TYR A 1 437 ? -7.998 -17.996 0.076 1.00 92.56 437 TYR A O 1
ATOM 3430 N N . PHE A 1 438 ? -10.087 -17.215 0.305 1.00 92.94 438 PHE A N 1
ATOM 3431 C CA . PHE A 1 438 ? -10.455 -17.341 -1.103 1.00 92.94 438 PHE A CA 1
ATOM 3432 C C . PHE A 1 438 ? -10.256 -15.987 -1.782 1.00 92.94 438 PHE A C 1
ATOM 3434 O O . PHE A 1 438 ? -10.713 -14.965 -1.265 1.00 92.94 438 PHE A O 1
ATOM 3441 N N . ASN A 1 439 ? -9.576 -15.982 -2.924 1.00 89.69 439 ASN A N 1
ATOM 3442 C CA . ASN A 1 439 ? -9.377 -14.785 -3.730 1.00 89.69 439 ASN A CA 1
ATOM 3443 C C . ASN A 1 439 ? -10.705 -14.300 -4.317 1.00 89.69 439 ASN A C 1
ATOM 3445 O O . ASN A 1 439 ? -11.699 -15.024 -4.384 1.00 89.69 439 ASN A O 1
ATOM 3449 N N . THR A 1 440 ? -10.706 -13.051 -4.770 1.00 90.38 440 THR A N 1
ATOM 3450 C CA . THR A 1 440 ? -11.873 -12.444 -5.409 1.00 90.38 440 THR A CA 1
ATOM 3451 C C . THR A 1 440 ? -11.995 -12.822 -6.885 1.00 90.38 440 THR A C 1
ATOM 3453 O O . THR A 1 440 ? -13.071 -12.678 -7.449 1.00 90.38 440 THR A O 1
ATOM 3456 N N . GLN A 1 441 ? -10.937 -13.332 -7.518 1.00 88.81 441 GLN A N 1
ATOM 3457 C CA . GLN A 1 441 ? -10.986 -13.857 -8.884 1.00 88.81 441 GLN A CA 1
ATOM 3458 C C . GLN A 1 441 ? -11.847 -15.128 -8.955 1.00 88.81 441 GLN A C 1
ATOM 3460 O O . GLN A 1 441 ? -11.792 -15.976 -8.062 1.00 88.81 441 GLN A O 1
ATOM 3465 N N . VAL A 1 442 ? -12.625 -15.265 -10.031 1.00 91.75 442 VAL A N 1
ATOM 3466 C CA . VAL A 1 442 ? -13.530 -16.401 -10.265 1.00 91.75 442 VAL A CA 1
ATOM 3467 C C . VAL A 1 442 ? -13.490 -16.782 -11.744 1.00 91.75 442 VAL A C 1
ATOM 3469 O O . VAL A 1 442 ? -13.545 -15.896 -12.603 1.00 91.75 442 VAL A O 1
ATOM 3472 N N . ASN A 1 443 ? -13.453 -18.085 -12.030 1.00 93.12 443 ASN A N 1
ATOM 3473 C CA . ASN A 1 443 ? -13.625 -18.627 -13.380 1.00 93.12 443 ASN A CA 1
ATOM 3474 C C . ASN A 1 443 ? -14.999 -19.293 -13.538 1.00 93.12 443 ASN A C 1
ATOM 3476 O O . ASN A 1 443 ? -15.575 -19.790 -12.573 1.00 93.12 443 ASN A O 1
ATOM 3480 N N . GLY A 1 444 ? -15.511 -19.359 -14.764 1.00 92.19 444 GLY A N 1
ATOM 3481 C CA . GLY A 1 444 ? -16.787 -19.991 -15.098 1.00 92.19 444 GLY A CA 1
ATOM 3482 C C . GLY A 1 444 ? -18.010 -19.084 -14.932 1.00 92.19 444 GLY A C 1
ATOM 3483 O O . GLY A 1 444 ? -19.132 -19.585 -14.866 1.00 92.19 444 GLY A O 1
ATOM 3484 N N . VAL A 1 445 ? -17.832 -17.759 -14.872 1.00 93.06 445 VAL A N 1
ATOM 3485 C CA . VAL A 1 445 ? -18.930 -16.782 -14.733 1.00 93.06 445 VAL A CA 1
ATOM 3486 C C . VAL A 1 445 ? -19.047 -15.885 -15.964 1.00 93.06 445 VAL A C 1
ATOM 3488 O O . VAL A 1 445 ? -18.060 -15.580 -16.627 1.00 93.06 445 VAL A O 1
ATOM 3491 N N . SER A 1 446 ? -20.256 -15.404 -16.273 1.00 92.81 446 SER A N 1
ATOM 3492 C CA . SER A 1 446 ? -20.438 -14.410 -17.349 1.00 92.81 446 SER A CA 1
ATOM 3493 C C . SER A 1 446 ? -20.096 -12.990 -16.894 1.00 92.81 446 SER A C 1
ATOM 3495 O O . SER A 1 446 ? -19.779 -12.131 -17.712 1.00 92.81 446 SER A O 1
ATOM 3497 N N . GLY A 1 447 ? -20.165 -12.736 -15.588 1.00 91.31 447 GLY A N 1
ATOM 3498 C CA . GLY A 1 447 ? -19.705 -11.501 -14.970 1.00 91.31 447 GLY A CA 1
ATOM 3499 C C . GLY A 1 447 ? -19.747 -11.594 -13.451 1.00 91.31 447 GLY A C 1
ATOM 3500 O O . GLY A 1 447 ? -20.563 -12.328 -12.888 1.00 91.31 447 GLY A O 1
ATOM 3501 N N . ALA A 1 448 ? -18.883 -10.831 -12.789 1.00 93.56 448 ALA A N 1
ATOM 3502 C CA . ALA A 1 448 ? -18.873 -10.715 -11.340 1.00 93.56 448 ALA A CA 1
ATOM 3503 C C . ALA A 1 448 ? -18.775 -9.247 -10.910 1.00 93.56 448 ALA A C 1
ATOM 3505 O O . ALA A 1 448 ? -18.211 -8.407 -11.610 1.00 93.56 448 ALA A O 1
ATOM 3506 N N . SER A 1 449 ? -19.336 -8.924 -9.747 1.00 94.44 449 SER A N 1
ATOM 3507 C CA . SER A 1 449 ? -19.188 -7.606 -9.134 1.00 94.44 449 SER A CA 1
ATOM 3508 C C . SER A 1 449 ? -18.857 -7.731 -7.654 1.00 94.44 449 SER A C 1
ATOM 3510 O O . SER A 1 449 ? -19.645 -8.285 -6.888 1.00 94.44 449 SER A O 1
ATOM 3512 N N . LEU A 1 450 ? -17.703 -7.205 -7.252 1.00 93.81 450 LEU A N 1
ATOM 3513 C CA . LEU A 1 450 ? -17.268 -7.159 -5.863 1.00 93.81 450 LEU A CA 1
ATOM 3514 C C . LEU A 1 450 ? -17.941 -6.006 -5.131 1.00 93.81 450 LEU A C 1
ATOM 3516 O O . LEU A 1 450 ? -17.942 -4.867 -5.600 1.00 93.81 450 LEU A O 1
ATOM 3520 N N . LYS A 1 451 ? -18.483 -6.299 -3.950 1.00 92.44 451 LYS A N 1
ATOM 3521 C CA . LYS A 1 451 ? -19.106 -5.324 -3.056 1.00 92.44 451 LYS A CA 1
ATOM 3522 C C . LYS A 1 451 ? -18.492 -5.448 -1.670 1.00 92.44 451 LYS A C 1
ATOM 3524 O O . LYS A 1 451 ? -18.385 -6.547 -1.139 1.00 92.44 451 LYS A O 1
ATOM 3529 N N . TYR A 1 452 ? -18.152 -4.310 -1.075 1.00 90.94 452 TYR A N 1
ATOM 3530 C CA . TYR A 1 452 ? -17.851 -4.232 0.352 1.00 90.94 452 TYR A CA 1
ATOM 3531 C C . TYR A 1 452 ? -19.156 -4.247 1.143 1.00 90.94 452 TYR A C 1
ATOM 3533 O O . TYR A 1 452 ? -20.039 -3.408 0.899 1.00 90.94 452 TYR A O 1
ATOM 3541 N N . ASP A 1 453 ? -19.267 -5.196 2.067 1.00 91.62 453 ASP A N 1
ATOM 3542 C CA . ASP A 1 453 ? -20.498 -5.448 2.803 1.00 91.62 453 ASP A CA 1
ATOM 3543 C C . ASP A 1 453 ? -20.833 -4.292 3.747 1.00 91.62 453 ASP A C 1
ATOM 3545 O O . ASP A 1 453 ? -19.973 -3.680 4.381 1.00 91.62 453 ASP A O 1
ATOM 3549 N N . LYS A 1 454 ? -22.130 -4.012 3.852 1.00 93.00 454 LYS A N 1
ATOM 3550 C CA . LYS A 1 454 ? -22.706 -3.036 4.779 1.00 93.00 454 LYS A CA 1
ATOM 3551 C C . LYS A 1 454 ? -23.315 -3.768 5.968 1.00 93.00 454 LYS A C 1
ATOM 3553 O O . LYS A 1 454 ? -23.885 -4.851 5.807 1.00 93.00 454 LYS A O 1
ATOM 3558 N N . ASP A 1 455 ? -23.283 -3.161 7.148 1.00 93.69 455 ASP A N 1
ATOM 3559 C CA . ASP A 1 455 ? -24.037 -3.683 8.278 1.00 93.69 455 ASP A CA 1
ATOM 3560 C C . ASP A 1 455 ? -25.546 -3.482 8.074 1.00 93.69 455 ASP A C 1
ATOM 3562 O O . ASP A 1 455 ? -26.079 -2.376 8.147 1.00 93.69 455 ASP A O 1
ATOM 3566 N N . THR A 1 456 ? -26.255 -4.588 7.852 1.00 90.81 456 THR A N 1
ATOM 3567 C CA . THR A 1 456 ? -27.708 -4.605 7.601 1.00 90.81 456 THR A CA 1
ATOM 3568 C C . THR A 1 456 ? -28.557 -4.212 8.812 1.00 90.81 456 THR A C 1
ATOM 3570 O O . THR A 1 456 ? -29.758 -3.985 8.664 1.00 90.81 456 THR A O 1
ATOM 3573 N N . LYS A 1 457 ? -27.959 -4.147 10.007 1.00 92.38 457 LYS A N 1
ATOM 3574 C CA . LYS A 1 457 ? -28.619 -3.718 11.247 1.00 92.38 457 LYS A CA 1
ATOM 3575 C C . LYS A 1 457 ? -28.410 -2.235 11.556 1.00 92.38 457 LYS A C 1
ATOM 3577 O O . LYS A 1 457 ? -29.031 -1.743 12.499 1.00 92.38 457 LYS A O 1
ATOM 3582 N N . ALA A 1 458 ? -27.579 -1.534 10.784 1.00 93.94 458 ALA A N 1
ATOM 3583 C CA . ALA A 1 458 ? -27.319 -0.122 10.993 1.00 93.94 458 ALA A CA 1
ATOM 3584 C C . ALA A 1 458 ? -28.617 0.702 10.831 1.00 93.94 458 ALA A C 1
ATOM 3586 O O . ALA A 1 458 ? -29.391 0.464 9.896 1.00 93.94 458 ALA A O 1
ATOM 3587 N N . PRO A 1 459 ? -28.882 1.677 11.720 1.00 95.25 459 PRO A N 1
ATOM 3588 C CA . PRO A 1 459 ? -30.005 2.596 11.577 1.00 95.25 459 PRO A CA 1
ATOM 3589 C C . PRO A 1 459 ? -29.976 3.354 10.246 1.00 95.25 459 PRO A C 1
ATOM 3591 O O . PRO A 1 459 ? -28.914 3.667 9.720 1.00 95.25 459 PRO A O 1
ATOM 3594 N N . SER A 1 460 ? -31.141 3.766 9.741 1.00 94.50 460 SER A N 1
ATOM 3595 C CA . SER A 1 460 ? -31.254 4.458 8.445 1.00 94.50 460 SER A CA 1
ATOM 3596 C C . SER A 1 460 ? -30.569 5.830 8.375 1.00 94.50 460 SER A C 1
ATOM 3598 O O . SER A 1 460 ? -30.482 6.410 7.297 1.00 94.50 460 SER A O 1
ATOM 3600 N N . TRP A 1 461 ? -30.159 6.394 9.516 1.00 94.44 461 TRP A N 1
ATOM 3601 C CA . TRP A 1 461 ? -29.406 7.650 9.580 1.00 94.44 461 TRP A CA 1
ATOM 3602 C C . TRP A 1 461 ? -27.889 7.440 9.446 1.00 94.44 461 TRP A C 1
ATOM 3604 O O . TRP A 1 461 ? -27.153 8.416 9.295 1.00 94.44 461 TRP A O 1
ATOM 3614 N N . ILE A 1 462 ? -27.417 6.192 9.495 1.00 95.25 462 ILE A N 1
ATOM 3615 C CA . ILE A 1 462 ? -26.032 5.813 9.215 1.00 95.25 462 ILE A CA 1
ATOM 3616 C C . ILE A 1 462 ? -25.827 5.782 7.702 1.00 95.25 462 ILE A C 1
ATOM 3618 O O . ILE A 1 462 ? -26.637 5.230 6.958 1.00 95.25 462 ILE A O 1
ATOM 3622 N N . SER A 1 463 ? -24.748 6.404 7.237 1.00 93.06 463 SER A N 1
ATOM 3623 C CA . SER A 1 463 ? -24.387 6.412 5.823 1.00 93.06 463 SER A CA 1
ATOM 3624 C C . SER A 1 463 ? -23.803 5.070 5.385 1.00 93.06 463 SER A C 1
ATOM 3626 O O . SER A 1 463 ? -23.330 4.272 6.191 1.00 93.06 463 SER A O 1
ATOM 3628 N N . ASP A 1 464 ? -23.767 4.836 4.076 1.00 91.81 464 ASP A N 1
ATOM 3629 C CA . ASP A 1 464 ? -23.203 3.610 3.510 1.00 91.81 464 ASP A CA 1
ATOM 3630 C C . ASP A 1 464 ? -21.736 3.375 3.904 1.00 91.81 464 ASP A C 1
ATOM 3632 O O . ASP A 1 464 ? -21.362 2.243 4.199 1.00 91.81 464 ASP A O 1
ATOM 3636 N N . GLY A 1 465 ? -20.910 4.427 3.934 1.00 91.44 465 GLY A N 1
ATOM 3637 C CA . GLY A 1 465 ? -19.499 4.316 4.324 1.00 91.44 465 GLY A CA 1
ATOM 3638 C C . GLY A 1 465 ? -19.321 3.936 5.791 1.00 91.44 465 GLY A C 1
ATOM 3639 O O . GLY A 1 465 ? -18.548 3.038 6.113 1.00 91.44 465 GLY A O 1
ATOM 3640 N N . GLU A 1 466 ? -20.102 4.557 6.673 1.00 94.31 466 GLU A N 1
ATOM 3641 C CA . GLU A 1 466 ? -20.121 4.234 8.104 1.00 94.31 466 GLU A CA 1
ATOM 3642 C C . GLU A 1 466 ? -20.649 2.819 8.355 1.00 94.31 466 GLU A C 1
ATOM 3644 O O . GLU A 1 466 ? -20.099 2.081 9.165 1.00 94.31 466 GLU A O 1
ATOM 3649 N N . SER A 1 467 ? -21.678 2.399 7.616 1.00 94.81 467 SER A N 1
ATOM 3650 C CA . SER A 1 467 ? -22.220 1.041 7.690 1.00 94.81 467 SER A CA 1
ATOM 3651 C C . SER A 1 467 ? -21.189 -0.020 7.286 1.00 94.81 467 SER A C 1
ATOM 3653 O O . SER A 1 467 ? -21.160 -1.099 7.880 1.00 94.81 467 SER A O 1
ATOM 3655 N N . ARG A 1 468 ? -20.303 0.282 6.327 1.00 93.56 468 ARG A N 1
ATOM 3656 C CA . ARG A 1 468 ? -19.166 -0.592 5.989 1.00 93.56 468 ARG A CA 1
ATOM 3657 C C . ARG A 1 468 ? -18.118 -0.619 7.095 1.00 93.56 468 ARG A C 1
ATOM 3659 O O . ARG A 1 468 ? -17.656 -1.698 7.442 1.00 93.56 468 ARG A O 1
ATOM 3666 N N . ALA A 1 469 ? -17.784 0.527 7.692 1.00 92.81 469 ALA A N 1
ATOM 3667 C CA . ALA A 1 469 ? -16.865 0.572 8.831 1.00 92.81 469 ALA A CA 1
ATOM 3668 C C . ALA A 1 469 ? -17.372 -0.292 10.001 1.00 92.81 469 ALA A C 1
ATOM 3670 O O . ALA A 1 469 ? -16.626 -1.101 10.536 1.00 92.81 469 ALA A O 1
ATOM 3671 N N . LEU A 1 470 ? -18.669 -0.218 10.313 1.00 94.50 470 LEU A N 1
ATOM 3672 C CA . LEU A 1 470 ? -19.322 -1.064 11.319 1.00 94.50 470 LEU A CA 1
ATOM 3673 C C . LEU A 1 470 ? -19.264 -2.564 10.974 1.00 94.50 470 LEU A C 1
ATOM 3675 O O . LEU A 1 470 ? -19.127 -3.409 11.864 1.00 94.50 470 LEU A O 1
ATOM 3679 N N . ALA A 1 471 ? -19.371 -2.910 9.688 1.00 93.44 471 ALA A N 1
ATOM 3680 C CA . ALA A 1 471 ? -19.217 -4.286 9.223 1.00 93.44 471 ALA A CA 1
ATOM 3681 C C . ALA A 1 471 ? -17.774 -4.788 9.411 1.00 93.44 471 ALA A C 1
ATOM 3683 O O . ALA A 1 471 ? -17.588 -5.912 9.885 1.00 93.44 471 ALA A O 1
ATOM 3684 N N . VAL A 1 472 ? -16.775 -3.942 9.128 1.00 91.94 472 VAL A N 1
ATOM 3685 C CA . VAL A 1 472 ? -15.346 -4.225 9.361 1.00 91.94 472 VAL A CA 1
ATOM 3686 C C . VAL A 1 472 ? -15.078 -4.516 10.835 1.00 91.94 472 VAL A C 1
ATOM 3688 O O . VAL A 1 472 ? -14.478 -5.542 11.153 1.00 91.94 472 VAL A O 1
ATOM 3691 N N . THR A 1 473 ? -15.593 -3.691 11.753 1.00 91.94 473 THR A N 1
ATOM 3692 C CA . THR A 1 473 ? -15.430 -3.894 13.204 1.00 91.94 473 THR A CA 1
ATOM 3693 C C . THR A 1 473 ? -15.898 -5.275 13.638 1.00 91.94 473 THR A C 1
ATOM 3695 O O . THR A 1 473 ? -15.202 -5.963 14.380 1.00 91.94 473 THR A O 1
ATOM 3698 N N . LYS A 1 474 ? -17.073 -5.702 13.161 1.00 91.44 474 LYS A N 1
ATOM 3699 C CA . LYS A 1 474 ? -17.670 -6.994 13.519 1.00 91.44 474 LYS A CA 1
ATOM 3700 C C . LYS A 1 474 ? -16.892 -8.160 12.930 1.00 91.44 474 LYS A C 1
ATOM 3702 O O . LYS A 1 474 ? -16.636 -9.133 13.635 1.00 91.44 474 LYS A O 1
ATOM 3707 N N . ALA A 1 475 ? -16.532 -8.061 11.653 1.00 88.00 475 ALA A N 1
ATOM 3708 C CA . ALA A 1 475 ? -15.887 -9.145 10.925 1.00 88.00 475 ALA A CA 1
ATOM 3709 C C . ALA A 1 475 ? -14.416 -9.328 11.325 1.00 88.00 475 ALA A C 1
ATOM 3711 O O . ALA A 1 475 ? -13.970 -10.459 11.479 1.00 88.00 475 ALA A O 1
ATOM 3712 N N . GLY A 1 476 ? -13.685 -8.234 11.565 1.00 86.69 476 GLY A N 1
ATOM 3713 C CA . GLY A 1 476 ? -12.239 -8.274 11.829 1.00 86.69 476 GLY A CA 1
ATOM 3714 C C . GLY A 1 476 ? -11.405 -8.370 10.557 1.00 86.69 476 GLY A C 1
ATOM 3715 O O . GLY A 1 476 ? -10.257 -8.783 10.595 1.00 86.69 476 GLY A O 1
ATOM 3716 N N . ASN A 1 477 ? -11.997 -8.003 9.426 1.00 85.25 477 ASN A N 1
ATOM 3717 C CA . ASN A 1 477 ? -11.385 -7.838 8.112 1.00 85.25 477 ASN A CA 1
ATOM 3718 C C . ASN A 1 477 ? -12.307 -6.923 7.285 1.00 85.25 477 ASN A C 1
ATOM 3720 O O . ASN A 1 477 ? -13.315 -6.442 7.806 1.00 85.25 477 ASN A O 1
ATOM 3724 N N . TYR A 1 478 ? -11.993 -6.678 6.012 1.00 85.88 478 TYR A N 1
ATOM 3725 C CA . TYR A 1 478 ? -12.951 -6.076 5.082 1.00 85.88 478 TYR A CA 1
ATOM 3726 C C . TYR A 1 478 ? -13.901 -7.150 4.537 1.00 85.88 478 TYR A C 1
ATOM 3728 O O . TYR A 1 478 ? -13.494 -7.906 3.652 1.00 85.88 478 TYR A O 1
ATOM 3736 N N . PRO A 1 479 ? -15.158 -7.237 5.018 1.00 88.62 479 PRO A N 1
ATOM 3737 C CA . PRO A 1 479 ? -16.095 -8.222 4.503 1.00 88.62 479 PRO A CA 1
ATOM 3738 C C . PRO A 1 479 ? -16.482 -7.871 3.064 1.00 88.62 479 PRO A C 1
ATOM 3740 O O . PRO A 1 479 ? -16.864 -6.733 2.763 1.00 88.62 479 PRO A O 1
ATOM 3743 N N . VAL A 1 480 ? -16.389 -8.861 2.178 1.00 90.50 480 VAL A N 1
ATOM 3744 C CA . VAL A 1 480 ? -16.710 -8.715 0.757 1.00 90.50 480 VAL A CA 1
ATOM 3745 C C . VAL A 1 480 ? -17.670 -9.803 0.287 1.00 90.50 480 VAL A C 1
ATOM 3747 O O . VAL A 1 480 ? -17.557 -10.976 0.653 1.00 90.50 480 VAL A O 1
ATOM 3750 N N . THR A 1 481 ? -18.581 -9.402 -0.594 1.00 94.56 481 THR A N 1
ATOM 3751 C CA . THR A 1 481 ? -19.485 -10.293 -1.321 1.00 94.56 481 THR A CA 1
ATOM 3752 C C . THR A 1 481 ? -19.297 -10.086 -2.818 1.00 94.56 481 THR A C 1
ATOM 3754 O O . THR A 1 481 ? -19.332 -8.956 -3.313 1.00 94.56 481 THR A O 1
ATOM 3757 N N . LEU A 1 482 ? -19.144 -11.180 -3.560 1.00 95.75 482 LEU A N 1
ATOM 3758 C CA . LEU A 1 482 ? -19.176 -11.169 -5.017 1.00 95.75 482 LEU A CA 1
ATOM 3759 C C . LEU A 1 482 ? -20.596 -11.460 -5.497 1.00 95.75 482 LEU A C 1
ATOM 3761 O O . LEU A 1 482 ? -21.178 -12.486 -5.160 1.00 95.75 482 LEU A O 1
ATOM 3765 N N . GLN A 1 483 ? -21.159 -10.579 -6.314 1.00 96.06 483 GLN A N 1
ATOM 3766 C CA . GLN A 1 483 ? -22.372 -10.876 -7.064 1.00 96.06 483 GLN A CA 1
ATOM 3767 C C . GLN A 1 483 ? -21.986 -11.537 -8.385 1.00 96.06 483 GLN A C 1
ATOM 3769 O O . GLN A 1 483 ? -21.424 -10.878 -9.256 1.00 96.06 483 GLN A O 1
ATOM 3774 N N . LEU A 1 484 ? -22.293 -12.822 -8.527 1.00 95.62 484 LEU A N 1
ATOM 3775 C CA . LEU A 1 484 ? -22.009 -13.612 -9.721 1.00 95.62 484 LEU A CA 1
ATOM 3776 C C . LEU A 1 484 ? -23.230 -13.610 -10.640 1.00 95.62 484 LEU A C 1
ATOM 3778 O O . LEU A 1 484 ? -24.357 -13.776 -10.171 1.00 95.62 484 LEU A O 1
ATOM 3782 N N . THR A 1 485 ? -23.007 -13.421 -11.939 1.00 94.44 485 THR A N 1
ATOM 3783 C CA . THR A 1 485 ? -24.054 -13.407 -12.968 1.00 94.44 485 THR A CA 1
ATOM 3784 C C . THR A 1 485 ? -23.736 -14.410 -14.068 1.00 94.44 485 THR A C 1
ATOM 3786 O O . THR A 1 485 ? -22.606 -14.477 -14.557 1.00 94.44 485 THR A O 1
ATOM 3789 N N . PHE A 1 486 ? -24.763 -15.138 -14.502 1.00 93.44 486 PHE A N 1
ATOM 3790 C CA . PHE A 1 486 ? -24.691 -16.110 -15.589 1.00 93.44 486 PHE A CA 1
ATOM 3791 C C . PHE A 1 486 ? -25.648 -15.698 -16.720 1.00 93.44 486 PHE A C 1
ATOM 3793 O O . PHE A 1 486 ? -26.844 -15.505 -16.500 1.00 93.44 486 PHE A O 1
ATOM 3800 N N . MET A 1 487 ? -25.137 -15.518 -17.940 1.00 88.12 487 MET A N 1
ATOM 3801 C CA . MET A 1 487 ? -25.958 -15.140 -19.102 1.00 88.12 487 MET A CA 1
ATOM 3802 C C . MET A 1 487 ? -26.597 -16.358 -19.781 1.00 88.12 487 MET A C 1
ATOM 3804 O O . MET A 1 487 ? -27.737 -16.270 -20.252 1.00 88.12 487 MET A O 1
ATOM 3808 N N . ASP A 1 488 ? -25.893 -17.488 -19.779 1.00 82.00 488 ASP A N 1
ATOM 3809 C CA . ASP A 1 488 ? -26.306 -18.737 -20.421 1.00 82.00 488 ASP A CA 1
ATOM 3810 C C . ASP A 1 488 ? -26.957 -19.711 -19.413 1.00 82.00 488 ASP A C 1
ATOM 3812 O O . ASP A 1 488 ? -27.682 -19.287 -18.506 1.00 82.00 488 ASP A O 1
ATOM 3816 N N . GLU A 1 489 ? -26.788 -21.023 -19.603 1.00 84.69 489 GLU A N 1
ATOM 3817 C CA . GLU A 1 489 ? -27.192 -22.035 -18.620 1.00 84.69 489 GLU A CA 1
ATOM 3818 C C . GLU A 1 489 ? -26.255 -22.012 -17.404 1.00 84.69 489 GLU A C 1
ATOM 3820 O O . GLU A 1 489 ? -25.077 -21.675 -17.520 1.00 84.69 489 GLU A O 1
ATOM 3825 N N . LEU A 1 490 ? -26.790 -22.352 -16.227 1.00 89.25 490 LEU A N 1
ATOM 3826 C CA . LEU A 1 490 ? -25.981 -22.455 -15.013 1.00 89.25 490 LEU A CA 1
ATOM 3827 C C . LEU A 1 490 ? -24.990 -23.615 -15.166 1.00 89.25 490 LEU A C 1
ATOM 3829 O O . LEU A 1 490 ? -25.442 -24.724 -15.468 1.00 89.25 490 LEU A O 1
ATOM 3833 N N . PRO A 1 491 ? -23.682 -23.388 -14.960 1.00 92.19 491 PRO A N 1
ATOM 3834 C CA . PRO A 1 491 ? -22.711 -24.470 -14.969 1.00 92.19 491 PRO A CA 1
ATOM 3835 C C . PRO A 1 491 ? -22.882 -25.351 -13.725 1.00 92.19 491 PRO A C 1
ATOM 3837 O O . PRO A 1 491 ? -23.453 -24.917 -12.725 1.00 92.19 491 PRO A O 1
ATOM 3840 N N . ASP A 1 492 ? -22.357 -26.576 -13.771 1.00 92.81 492 ASP A N 1
ATOM 3841 C CA . ASP A 1 492 ? -22.348 -27.472 -12.604 1.00 92.81 492 ASP A CA 1
ATOM 3842 C C . ASP A 1 492 ? -21.380 -26.969 -11.510 1.00 92.81 492 ASP A C 1
ATOM 3844 O O . ASP A 1 492 ? -21.621 -27.144 -10.311 1.00 92.81 492 ASP A O 1
ATOM 3848 N N . SER A 1 493 ? -20.290 -26.310 -11.912 1.00 94.62 493 SER A N 1
ATOM 3849 C CA . SER A 1 493 ? -19.291 -25.709 -11.027 1.00 94.62 493 SER A CA 1
ATOM 3850 C C . SER A 1 493 ? -18.691 -24.435 -11.624 1.00 94.62 493 SER A C 1
ATOM 3852 O O . SER A 1 493 ? -18.751 -24.192 -12.828 1.00 94.62 493 SER A O 1
ATOM 3854 N N . ILE A 1 494 ? -18.117 -23.623 -10.744 1.00 95.12 494 ILE A N 1
ATOM 3855 C CA . ILE A 1 494 ? -17.185 -22.533 -11.050 1.00 95.12 494 ILE A CA 1
ATOM 3856 C C . ILE A 1 494 ? -15.844 -22.859 -10.393 1.00 95.12 494 ILE A C 1
ATOM 3858 O O . ILE A 1 494 ? -15.794 -23.719 -9.514 1.00 95.12 494 ILE A O 1
ATOM 3862 N N . GLU A 1 495 ? -14.780 -22.150 -10.748 1.00 95.62 495 GLU A N 1
ATOM 3863 C CA . GLU A 1 495 ? -13.489 -22.312 -10.072 1.00 95.62 495 GLU A CA 1
ATOM 3864 C C . GLU A 1 495 ? -13.209 -21.104 -9.178 1.00 95.62 495 GLU A C 1
ATOM 3866 O O . GLU A 1 495 ? -13.460 -19.955 -9.560 1.00 95.62 495 GLU A O 1
ATOM 3871 N N . LEU A 1 496 ? -12.677 -21.367 -7.985 1.00 94.75 496 LEU A N 1
ATOM 3872 C CA . LEU A 1 496 ? -12.182 -20.351 -7.057 1.00 94.75 496 LEU A CA 1
ATOM 3873 C C . LEU A 1 496 ? -10.697 -20.592 -6.787 1.00 94.75 496 LEU A C 1
ATOM 3875 O O . LEU A 1 496 ? -10.249 -21.734 -6.756 1.00 94.75 496 LEU A O 1
ATOM 3879 N N . LYS A 1 497 ? -9.942 -19.527 -6.518 1.00 92.44 497 LYS A N 1
ATOM 3880 C CA . LYS A 1 497 ? -8.533 -19.620 -6.111 1.00 92.44 497 LYS A CA 1
ATOM 3881 C C . LYS A 1 497 ? -8.429 -19.489 -4.593 1.00 92.44 497 LYS A C 1
ATOM 3883 O O . LYS A 1 497 ? -8.802 -18.454 -4.038 1.00 92.44 497 LYS A O 1
ATOM 3888 N N . PHE A 1 498 ? -7.935 -20.514 -3.915 1.00 93.50 498 PHE A N 1
ATOM 3889 C CA . PHE A 1 498 ? -7.663 -20.533 -2.479 1.00 93.50 498 PHE A CA 1
ATOM 3890 C C . PHE A 1 498 ? -6.181 -20.256 -2.215 1.00 93.50 498 PHE A C 1
ATOM 3892 O O . PHE A 1 498 ? -5.323 -20.818 -2.886 1.00 93.50 498 PHE A O 1
ATOM 3899 N N . SER A 1 499 ? -5.885 -19.399 -1.241 1.00 91.94 499 SER A N 1
ATOM 3900 C CA . SER A 1 499 ? -4.526 -19.064 -0.812 1.00 91.94 499 SER A CA 1
ATOM 3901 C C . SER A 1 499 ? -4.355 -19.387 0.672 1.00 91.94 499 SER A C 1
ATOM 3903 O O . SER A 1 499 ? -5.212 -19.023 1.484 1.00 91.94 499 SER A O 1
ATOM 3905 N N . HIS A 1 500 ? -3.235 -20.011 1.037 1.00 93.06 500 HIS A N 1
ATOM 3906 C CA . HIS A 1 500 ? -2.874 -20.309 2.424 1.00 93.06 500 HIS A CA 1
ATOM 3907 C C . HIS A 1 500 ? -1.388 -20.049 2.694 1.00 93.06 500 HIS A C 1
ATOM 3909 O O . HIS A 1 500 ? -0.517 -20.511 1.957 1.00 93.06 500 HIS A O 1
ATOM 3915 N N . PHE A 1 501 ? -1.111 -19.324 3.774 1.00 90.56 501 PHE A N 1
ATOM 3916 C CA . PHE A 1 501 ? 0.216 -18.954 4.251 1.00 90.56 501 PHE A CA 1
ATOM 3917 C C . PHE A 1 501 ? 0.576 -19.745 5.504 1.00 90.56 501 PHE A C 1
ATOM 3919 O O . PHE A 1 501 ? -0.263 -19.948 6.379 1.00 90.56 501 PHE A O 1
ATOM 3926 N N . THR A 1 502 ? 1.837 -20.149 5.628 1.00 89.56 502 THR A N 1
ATOM 3927 C CA . THR A 1 50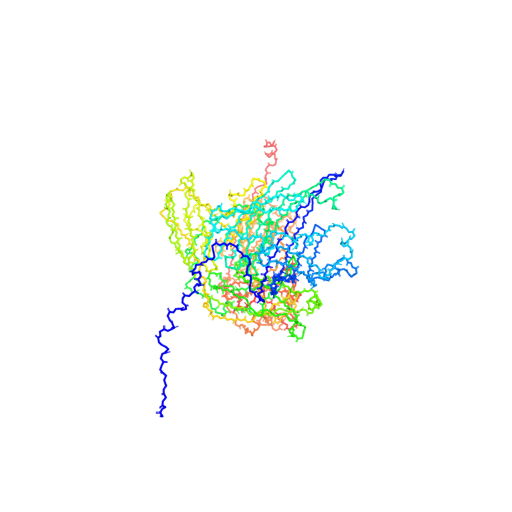2 ? 2.322 -20.866 6.816 1.00 89.56 502 THR A CA 1
ATOM 3928 C C . THR A 1 502 ? 3.442 -20.096 7.509 1.00 89.56 502 THR A C 1
ATOM 3930 O O . THR A 1 502 ? 4.066 -19.217 6.918 1.00 89.56 502 THR A O 1
ATOM 3933 N N . ASP A 1 503 ? 3.750 -20.465 8.752 1.00 90.69 503 ASP A N 1
ATOM 3934 C CA . ASP A 1 503 ? 4.907 -19.928 9.479 1.00 90.69 503 ASP A CA 1
ATOM 3935 C C . ASP A 1 503 ? 6.228 -20.650 9.138 1.00 90.69 503 ASP A C 1
ATOM 3937 O O . ASP A 1 503 ? 7.249 -20.440 9.797 1.00 90.69 503 ASP A O 1
ATOM 3941 N N . GLU A 1 504 ? 6.247 -21.499 8.102 1.00 94.56 504 GLU A N 1
ATOM 3942 C CA . GLU A 1 504 ? 7.485 -22.096 7.601 1.00 94.56 504 GLU A CA 1
ATOM 3943 C C . GLU A 1 504 ? 8.312 -21.052 6.845 1.00 94.56 504 GLU A C 1
ATOM 3945 O O . GLU A 1 504 ? 8.005 -20.667 5.715 1.00 94.56 504 GLU A O 1
ATOM 3950 N N . LYS A 1 505 ? 9.382 -20.588 7.491 1.00 95.88 505 LYS A N 1
ATOM 3951 C CA . LYS A 1 505 ? 10.334 -19.642 6.914 1.00 95.88 505 LYS A CA 1
ATOM 3952 C C . LYS A 1 505 ? 11.243 -20.322 5.888 1.00 95.88 505 LYS A C 1
ATOM 3954 O O . LYS A 1 505 ? 11.954 -21.269 6.222 1.00 95.88 505 LYS A O 1
ATOM 3959 N N . LEU A 1 506 ? 11.280 -19.766 4.681 1.00 95.31 506 LEU A N 1
ATOM 3960 C CA . LEU A 1 506 ? 12.151 -20.182 3.581 1.00 95.31 506 LEU A CA 1
ATOM 3961 C C . LEU A 1 506 ? 13.518 -19.493 3.658 1.00 95.31 506 LEU A C 1
ATOM 3963 O O . LEU A 1 506 ? 14.554 -20.154 3.687 1.00 95.31 506 LEU A O 1
ATOM 3967 N N . SER A 1 507 ? 13.526 -18.162 3.730 1.00 96.75 507 SER A N 1
ATOM 3968 C CA . SER A 1 507 ? 14.751 -17.357 3.674 1.00 96.75 507 SER A CA 1
ATOM 3969 C C . SER A 1 507 ? 14.561 -15.972 4.301 1.00 96.75 507 SER A C 1
ATOM 3971 O O . SER A 1 507 ? 13.458 -15.591 4.696 1.00 96.75 507 SER A O 1
ATOM 3973 N N . GLU A 1 508 ? 15.648 -15.215 4.455 1.00 97.19 508 GLU A N 1
ATOM 3974 C CA . GLU A 1 508 ? 15.588 -13.798 4.822 1.00 97.19 508 GLU A CA 1
ATOM 3975 C C . GLU A 1 508 ? 16.716 -13.006 4.165 1.00 97.19 508 GLU A C 1
ATOM 3977 O O . GLU A 1 508 ? 17.780 -13.557 3.864 1.00 97.19 508 GLU A O 1
ATOM 3982 N N . LYS A 1 509 ? 16.501 -11.702 3.983 1.00 97.69 509 LYS A N 1
ATOM 3983 C CA . LYS A 1 509 ? 17.533 -10.780 3.517 1.00 97.69 509 LYS A CA 1
ATOM 3984 C C . LYS A 1 509 ? 17.340 -9.388 4.103 1.00 97.69 509 LYS A C 1
ATOM 3986 O O . LYS A 1 509 ? 16.235 -8.853 4.116 1.00 97.69 509 LYS A O 1
ATOM 3991 N N . THR A 1 510 ? 18.439 -8.783 4.537 1.00 97.88 510 THR A N 1
ATOM 3992 C CA . THR A 1 510 ? 18.473 -7.374 4.933 1.00 97.88 510 THR A CA 1
ATOM 3993 C C . THR A 1 510 ? 18.526 -6.484 3.696 1.00 97.88 510 THR A C 1
ATOM 3995 O O . THR A 1 510 ? 19.386 -6.660 2.829 1.00 97.88 510 THR A O 1
ATOM 3998 N N . ILE A 1 511 ? 17.601 -5.533 3.623 1.00 97.50 511 ILE A N 1
ATOM 3999 C CA . ILE A 1 511 ? 17.443 -4.579 2.530 1.00 97.50 511 ILE A CA 1
ATOM 4000 C C . ILE A 1 511 ? 17.644 -3.167 3.070 1.00 97.50 511 ILE A C 1
ATOM 4002 O O . ILE A 1 511 ? 17.153 -2.834 4.150 1.00 97.50 511 ILE A O 1
ATOM 4006 N N . VAL A 1 512 ? 18.330 -2.329 2.291 1.00 97.12 512 VAL A N 1
ATOM 4007 C CA . VAL A 1 512 ? 18.484 -0.904 2.602 1.00 97.12 512 VAL A CA 1
ATOM 4008 C C . VAL A 1 512 ? 17.566 -0.079 1.707 1.00 97.12 512 VAL A C 1
ATOM 4010 O O . VAL A 1 512 ? 17.651 -0.114 0.483 1.00 97.12 512 VAL A O 1
ATOM 4013 N N . PHE A 1 513 ? 16.657 0.660 2.317 1.00 97.00 513 PHE A N 1
ATOM 4014 C CA . PHE A 1 513 ? 15.686 1.506 1.650 1.00 97.00 513 PHE A CA 1
ATOM 4015 C C . PHE A 1 513 ? 16.202 2.938 1.595 1.00 97.00 513 PHE A C 1
ATOM 4017 O O . PHE A 1 513 ? 16.620 3.487 2.613 1.00 97.00 513 PHE A O 1
ATOM 4024 N N . TYR A 1 514 ? 16.136 3.549 0.417 1.00 95.31 514 TYR A N 1
ATOM 4025 C CA . TYR A 1 514 ? 16.614 4.910 0.177 1.00 95.31 514 TYR A CA 1
ATOM 4026 C C . TYR A 1 514 ? 15.503 5.794 -0.380 1.00 95.31 514 TYR A C 1
ATOM 4028 O O . TYR A 1 514 ? 14.587 5.312 -1.053 1.00 95.31 514 TYR A O 1
ATOM 4036 N N . ASP A 1 515 ? 15.595 7.100 -0.137 1.00 92.06 515 ASP A N 1
ATOM 4037 C CA . ASP A 1 515 ? 14.725 8.068 -0.799 1.00 92.06 515 ASP A CA 1
ATOM 4038 C C . ASP A 1 515 ? 14.981 8.130 -2.319 1.00 92.06 515 ASP A C 1
ATOM 4040 O O . ASP A 1 515 ? 15.980 7.640 -2.856 1.00 92.06 515 ASP A O 1
ATOM 4044 N N . GLU A 1 516 ? 14.047 8.744 -3.043 1.00 86.69 516 GLU A N 1
ATOM 4045 C CA . GLU A 1 516 ? 14.107 8.811 -4.500 1.00 86.69 516 GLU A CA 1
ATOM 4046 C C . GLU A 1 516 ? 15.285 9.641 -5.041 1.00 86.69 516 GLU A C 1
ATOM 4048 O O . GLU A 1 516 ? 15.776 9.345 -6.132 1.00 86.69 516 GLU A O 1
ATOM 4053 N N . GLU A 1 517 ? 15.746 10.668 -4.325 1.00 87.12 517 GLU A N 1
ATOM 4054 C CA . GLU A 1 517 ? 16.884 11.486 -4.759 1.00 87.12 517 GLU A CA 1
ATOM 4055 C C . GLU A 1 517 ? 18.187 10.693 -4.664 1.00 87.12 517 GLU A C 1
ATOM 4057 O O . GLU A 1 517 ? 18.976 10.686 -5.612 1.00 87.12 517 GLU A O 1
ATOM 4062 N N . THR A 1 518 ? 18.367 9.949 -3.574 1.00 89.81 518 THR A N 1
ATOM 4063 C CA . THR A 1 518 ? 19.518 9.074 -3.350 1.00 89.81 518 THR A CA 1
ATOM 4064 C C . THR A 1 518 ? 19.572 7.963 -4.399 1.00 89.81 518 THR A C 1
ATOM 4066 O O . THR A 1 518 ? 20.603 7.775 -5.044 1.00 89.81 518 THR A O 1
ATOM 4069 N N . LEU A 1 519 ? 18.448 7.289 -4.672 1.00 88.50 519 LEU A N 1
ATOM 4070 C CA . LEU A 1 519 ? 18.368 6.254 -5.716 1.00 88.50 519 LEU A CA 1
ATOM 4071 C C . LEU A 1 519 ? 18.707 6.784 -7.118 1.00 88.50 519 LEU A C 1
ATOM 4073 O O . LEU A 1 519 ? 19.280 6.066 -7.946 1.00 88.50 519 LEU A O 1
ATOM 4077 N N . LYS A 1 520 ? 18.357 8.044 -7.401 1.00 81.44 520 LYS A N 1
ATOM 4078 C CA . LYS A 1 520 ? 18.702 8.714 -8.661 1.00 81.44 520 LYS A CA 1
ATOM 4079 C C . LYS A 1 520 ? 20.179 9.080 -8.719 1.00 81.44 520 LYS A C 1
ATOM 4081 O O . LYS A 1 520 ? 20.819 8.792 -9.728 1.00 81.44 520 LYS A O 1
ATOM 4086 N N . GLY A 1 521 ? 20.708 9.703 -7.670 1.00 82.44 521 GLY A N 1
ATOM 4087 C CA . GLY A 1 521 ? 22.064 10.246 -7.653 1.00 82.44 521 GLY A CA 1
ATOM 4088 C C . GLY A 1 521 ? 23.158 9.189 -7.514 1.00 82.44 521 GLY A C 1
ATOM 4089 O O . GLY A 1 521 ? 24.229 9.338 -8.105 1.00 82.44 521 GLY A O 1
ATOM 4090 N N . ASP A 1 522 ? 22.901 8.112 -6.773 1.00 87.00 522 ASP A N 1
ATOM 4091 C CA . ASP A 1 522 ? 23.902 7.088 -6.498 1.00 87.00 522 ASP A CA 1
ATOM 4092 C C . ASP A 1 522 ? 23.866 5.958 -7.539 1.00 87.00 522 ASP A C 1
ATOM 4094 O O . ASP A 1 522 ? 23.002 5.081 -7.548 1.00 87.00 522 ASP A O 1
ATOM 4098 N N . THR A 1 523 ? 24.850 5.971 -8.437 1.00 85.50 523 THR A N 1
ATOM 4099 C CA . THR A 1 523 ? 25.018 4.952 -9.488 1.00 85.50 523 THR A CA 1
ATOM 4100 C C . THR A 1 523 ? 25.584 3.628 -8.968 1.00 85.50 523 THR A C 1
ATOM 4102 O O . THR A 1 523 ? 25.624 2.638 -9.704 1.00 85.50 523 THR A O 1
ATOM 4105 N N . THR A 1 524 ? 26.022 3.578 -7.705 1.00 87.19 524 THR A N 1
ATOM 4106 C CA . THR A 1 524 ? 26.415 2.330 -7.040 1.00 87.19 524 THR A CA 1
ATOM 4107 C C . THR A 1 524 ? 25.212 1.485 -6.626 1.00 87.19 524 THR A C 1
ATOM 4109 O O . THR A 1 524 ? 25.384 0.290 -6.393 1.00 87.19 524 THR A O 1
ATOM 4112 N N . ILE A 1 525 ? 24.011 2.070 -6.610 1.00 89.31 525 ILE A N 1
ATOM 4113 C CA . ILE A 1 525 ? 22.758 1.380 -6.319 1.00 89.31 525 ILE A CA 1
ATOM 4114 C C . ILE A 1 525 ? 22.093 0.951 -7.635 1.00 89.31 525 ILE A C 1
ATOM 4116 O O . ILE A 1 525 ? 21.856 1.766 -8.539 1.00 89.31 525 ILE A O 1
ATOM 4120 N N . ALA A 1 526 ? 21.775 -0.342 -7.729 1.00 88.31 526 ALA A N 1
ATOM 4121 C CA . ALA A 1 526 ? 21.005 -0.897 -8.835 1.00 88.31 526 ALA A CA 1
ATOM 4122 C C . ALA A 1 526 ? 19.628 -0.219 -8.928 1.00 88.31 526 ALA A C 1
ATOM 4124 O O . ALA A 1 526 ? 19.002 0.028 -7.894 1.00 88.31 526 ALA A O 1
ATOM 4125 N N . PRO A 1 527 ? 19.114 0.075 -10.132 1.00 87.12 527 PRO A N 1
ATOM 4126 C CA . PRO A 1 527 ? 17.730 0.504 -10.279 1.00 87.12 527 PRO A CA 1
ATOM 4127 C C . PRO A 1 527 ? 16.780 -0.549 -9.712 1.00 87.12 527 PRO A C 1
ATOM 4129 O O . PRO A 1 527 ? 16.835 -1.713 -10.090 1.00 87.12 527 PRO A O 1
ATOM 4132 N N . ILE A 1 528 ? 15.924 -0.118 -8.788 1.00 85.25 528 ILE A N 1
ATOM 4133 C CA . ILE A 1 528 ? 15.020 -1.013 -8.051 1.00 85.25 528 ILE A CA 1
ATOM 4134 C C . ILE A 1 528 ? 13.850 -1.469 -8.930 1.00 85.25 528 ILE A C 1
ATOM 4136 O O . ILE A 1 528 ? 13.380 -2.600 -8.808 1.00 85.25 528 ILE A O 1
ATOM 4140 N N . ASP A 1 529 ? 13.401 -0.592 -9.829 1.00 78.19 529 ASP A N 1
ATOM 4141 C CA . ASP A 1 529 ? 12.357 -0.885 -10.806 1.00 78.19 529 ASP A CA 1
ATOM 4142 C C . ASP A 1 529 ? 12.986 -1.182 -12.166 1.00 78.19 529 ASP A C 1
ATOM 4144 O O . ASP A 1 529 ? 13.847 -0.420 -12.622 1.00 78.19 529 ASP A O 1
ATOM 4148 N N . ASN A 1 530 ? 12.473 -2.203 -12.857 1.00 81.06 530 ASN A N 1
ATOM 4149 C CA . ASN A 1 530 ? 12.723 -2.364 -14.284 1.00 81.06 530 ASN A CA 1
ATOM 4150 C C . ASN A 1 530 ? 11.902 -1.315 -15.045 1.00 81.06 530 ASN A C 1
ATOM 4152 O O . ASN A 1 530 ? 10.673 -1.260 -14.943 1.00 81.06 530 ASN A O 1
ATOM 4156 N N . ILE A 1 531 ? 12.593 -0.456 -15.789 1.00 83.25 531 ILE A N 1
ATOM 4157 C CA . ILE A 1 531 ? 12.007 0.557 -16.659 1.00 83.25 531 ILE A CA 1
ATOM 4158 C C . ILE A 1 531 ? 12.049 -0.004 -18.083 1.00 83.25 531 ILE A C 1
ATOM 4160 O O . ILE A 1 531 ? 13.128 -0.052 -18.681 1.00 83.25 531 ILE A O 1
ATOM 4164 N N . PRO A 1 532 ? 10.905 -0.426 -18.649 1.00 84.25 532 PRO A N 1
ATOM 4165 C CA . PRO A 1 532 ? 10.884 -1.003 -19.983 1.00 84.25 532 PRO A CA 1
ATOM 4166 C C . PRO A 1 532 ? 11.228 0.054 -21.033 1.00 84.25 532 PRO A C 1
ATOM 4168 O O . PRO A 1 532 ? 10.706 1.172 -21.002 1.00 84.25 532 PRO A O 1
ATOM 4171 N N . LEU A 1 533 ? 12.036 -0.339 -22.020 1.00 87.06 533 LEU A N 1
ATOM 4172 C CA . LEU A 1 533 ? 12.389 0.486 -23.175 1.00 87.06 533 LEU A CA 1
ATOM 4173 C C . LEU A 1 533 ? 11.155 0.874 -23.991 1.00 87.06 533 LEU A C 1
ATOM 4175 O O . LEU A 1 533 ? 11.116 1.945 -24.582 1.00 87.06 533 LEU A O 1
ATOM 4179 N N . PHE A 1 534 ? 10.141 0.013 -24.045 1.00 82.56 534 PHE A N 1
ATOM 4180 C CA . PHE A 1 534 ? 8.967 0.212 -24.884 1.00 82.56 534 PHE A CA 1
ATOM 4181 C C . PHE A 1 534 ? 7.696 0.411 -24.056 1.00 82.56 534 PHE A C 1
ATOM 4183 O O . PHE A 1 534 ? 7.426 -0.359 -23.135 1.00 82.56 534 PHE A O 1
ATOM 4190 N N . LYS A 1 535 ? 6.847 1.370 -24.453 1.00 68.38 535 LYS A N 1
ATOM 4191 C CA . LYS A 1 535 ? 5.506 1.570 -23.861 1.00 68.38 535 LYS A CA 1
ATOM 4192 C C . LYS A 1 535 ? 4.696 0.269 -23.871 1.00 68.38 535 LYS A C 1
ATOM 4194 O O . LYS A 1 535 ? 4.628 -0.392 -24.912 1.00 68.38 535 LYS A O 1
ATOM 4199 N N . SER A 1 536 ? 4.062 -0.084 -22.748 1.00 61.06 536 SER A N 1
ATOM 4200 C CA . SER A 1 536 ? 3.085 -1.179 -22.724 1.00 61.06 536 SER A CA 1
ATOM 4201 C C . SER A 1 536 ? 1.870 -0.787 -23.572 1.00 61.06 536 SER A C 1
ATOM 4203 O O . SER A 1 536 ? 1.409 0.357 -23.536 1.00 61.06 536 SER A O 1
ATOM 4205 N N . GLU A 1 537 ? 1.366 -1.711 -24.393 1.00 54.28 537 GLU A N 1
ATOM 4206 C CA . GLU A 1 537 ? 0.131 -1.457 -25.147 1.00 54.28 537 GLU A CA 1
ATOM 4207 C C . GLU A 1 537 ? -1.115 -1.558 -24.244 1.00 54.28 537 GLU A C 1
ATOM 4209 O O . GLU A 1 537 ? -2.140 -0.991 -24.600 1.00 54.28 537 GLU A O 1
ATOM 4214 N N . GLN A 1 538 ? -1.006 -2.189 -23.066 1.00 45.31 538 GLN A N 1
ATOM 4215 C CA . GLN A 1 538 ? -2.106 -2.445 -22.121 1.00 45.31 538 GLN A CA 1
ATOM 4216 C C . GLN A 1 538 ? -2.561 -1.214 -21.320 1.00 45.31 538 GLN A C 1
ATOM 4218 O O . GLN A 1 538 ? -3.745 -1.076 -21.041 1.00 45.31 538 GLN A O 1
ATOM 4223 N N . ASN A 1 539 ? -1.688 -0.234 -21.046 1.00 43.22 539 ASN A N 1
ATOM 4224 C CA . ASN A 1 539 ? -2.098 1.021 -20.384 1.00 43.22 539 ASN A CA 1
ATOM 4225 C C . ASN A 1 539 ? -2.974 1.936 -21.272 1.00 43.22 539 ASN A C 1
ATOM 4227 O O . ASN A 1 539 ? -3.212 3.099 -20.944 1.00 43.22 539 ASN A O 1
ATOM 4231 N N . ARG A 1 540 ? -3.437 1.442 -22.428 1.00 47.47 540 ARG A N 1
ATOM 4232 C CA . ARG A 1 540 ? -4.246 2.190 -23.394 1.00 47.47 540 ARG A CA 1
ATOM 4233 C C . ARG A 1 540 ? -5.740 2.198 -23.073 1.00 47.47 540 ARG A C 1
ATOM 4235 O O . ARG A 1 540 ? -6.415 3.100 -23.559 1.00 47.47 540 ARG A O 1
ATOM 4242 N N . ASP A 1 541 ? -6.251 1.295 -22.243 1.00 41.78 541 ASP A N 1
ATOM 4243 C CA . ASP A 1 541 ? -7.707 1.116 -22.114 1.00 41.78 541 ASP A CA 1
ATOM 4244 C C . ASP A 1 541 ? -8.440 2.256 -21.382 1.00 41.78 541 ASP A C 1
ATOM 4246 O O . ASP A 1 541 ? -9.656 2.375 -21.497 1.00 41.78 541 ASP A O 1
ATOM 4250 N N . TYR A 1 542 ? -7.730 3.171 -20.710 1.00 42.81 542 TYR A N 1
ATOM 4251 C CA . TYR A 1 542 ? -8.375 4.262 -19.964 1.00 42.81 542 TYR A CA 1
ATOM 4252 C C . TYR A 1 542 ? -8.637 5.553 -20.766 1.00 42.81 542 TYR A C 1
ATOM 4254 O O . TYR A 1 542 ? -9.416 6.388 -20.309 1.00 42.81 542 TYR A O 1
ATOM 4262 N N . TYR A 1 543 ? -8.037 5.746 -21.953 1.00 44.97 543 TYR A N 1
ATOM 4263 C CA . TYR A 1 543 ? -8.136 7.025 -22.695 1.00 44.97 543 TYR A CA 1
ATOM 4264 C C . TYR A 1 543 ? -8.198 6.908 -24.229 1.00 44.97 543 TYR A C 1
ATOM 4266 O O . TYR A 1 543 ? -7.998 7.903 -24.937 1.00 44.97 543 TYR A O 1
ATOM 4274 N N . VAL A 1 544 ? -8.450 5.726 -24.798 1.00 44.44 544 VAL A N 1
ATOM 4275 C CA . VAL A 1 544 ? -8.569 5.614 -26.261 1.00 44.44 544 VAL A CA 1
ATOM 4276 C C . VAL A 1 544 ? -9.924 6.160 -26.704 1.00 44.44 544 VAL A C 1
ATOM 4278 O O . VAL A 1 544 ? -10.969 5.571 -26.478 1.00 44.44 544 VAL A O 1
ATOM 4281 N N . ASN A 1 545 ? -9.886 7.307 -27.375 1.00 48.59 545 ASN A N 1
ATOM 4282 C CA . ASN A 1 545 ? -10.989 7.780 -28.200 1.00 48.59 545 ASN A CA 1
ATOM 4283 C C . ASN A 1 545 ? -11.150 6.808 -29.391 1.00 48.59 545 ASN A C 1
ATOM 4285 O O . ASN A 1 545 ? -10.144 6.508 -30.044 1.00 48.59 545 ASN A O 1
ATOM 4289 N N . ASP A 1 546 ? -12.375 6.376 -29.714 1.00 48.81 546 ASP A N 1
ATOM 4290 C CA . ASP A 1 546 ? -12.736 5.394 -30.770 1.00 48.81 546 ASP A CA 1
ATOM 4291 C C . ASP A 1 546 ? -12.233 5.737 -32.198 1.00 48.81 546 ASP A C 1
ATOM 4293 O O . ASP A 1 546 ? -12.476 5.014 -33.161 1.00 48.81 546 ASP A O 1
ATOM 4297 N N . GLN A 1 547 ? -11.530 6.859 -32.377 1.00 55.38 547 GLN A N 1
ATOM 4298 C CA . GLN A 1 547 ? -11.046 7.375 -33.662 1.00 55.38 547 GLN A CA 1
ATOM 4299 C C . GLN A 1 547 ? -9.552 7.143 -33.937 1.00 55.38 547 GLN A C 1
ATOM 4301 O O . GLN A 1 547 ? -9.034 7.640 -34.945 1.00 55.38 547 GLN A O 1
ATOM 4306 N N . ALA A 1 548 ? -8.833 6.452 -33.054 1.00 69.00 548 ALA A N 1
ATOM 4307 C CA . ALA A 1 548 ? -7.402 6.234 -33.231 1.00 69.00 548 ALA A CA 1
ATOM 4308 C C . ALA A 1 548 ? -7.084 5.258 -34.373 1.00 69.00 548 ALA A C 1
ATOM 4310 O O . ALA A 1 548 ? -7.723 4.221 -34.511 1.00 69.00 548 ALA A O 1
ATOM 4311 N N . LEU A 1 549 ? -6.066 5.581 -35.175 1.00 77.81 549 LEU A N 1
ATOM 4312 C CA . LEU A 1 549 ? -5.582 4.696 -36.232 1.00 77.81 549 LEU A CA 1
ATOM 4313 C C . LEU A 1 549 ? -4.828 3.509 -35.621 1.00 77.81 549 LEU A C 1
ATOM 4315 O O . LEU A 1 549 ? -3.944 3.695 -34.774 1.00 77.81 549 LEU A O 1
ATOM 4319 N N . GLU A 1 550 ? -5.166 2.306 -36.079 1.00 82.94 550 GLU A N 1
ATOM 4320 C CA . GLU A 1 550 ? -4.536 1.056 -35.665 1.00 82.94 550 GLU A CA 1
ATOM 4321 C C . GLU A 1 550 ? -3.379 0.708 -36.609 1.00 82.94 550 GLU A C 1
ATOM 4323 O O . GLU A 1 550 ? -3.570 0.233 -37.726 1.00 82.94 550 GLU A O 1
ATOM 4328 N N . PHE A 1 551 ? -2.151 0.973 -36.169 1.00 84.88 551 PHE A N 1
ATOM 4329 C CA . PHE A 1 551 ? -0.948 0.641 -36.929 1.00 84.88 551 PHE A CA 1
ATOM 4330 C C . PHE A 1 551 ? -0.475 -0.765 -36.576 1.00 84.88 551 PHE A C 1
ATOM 4332 O O . PHE A 1 551 ? -0.172 -1.034 -35.410 1.00 84.88 551 PHE A O 1
ATOM 4339 N N . ASN A 1 552 ? -0.351 -1.630 -37.581 1.00 84.62 552 ASN A N 1
ATOM 4340 C CA . ASN A 1 552 ? 0.107 -3.008 -37.423 1.00 84.62 552 ASN A CA 1
ATOM 4341 C C . ASN A 1 552 ? 1.427 -3.224 -38.164 1.00 84.62 552 ASN A C 1
ATOM 4343 O O . ASN A 1 552 ? 1.623 -2.726 -39.271 1.00 84.62 552 ASN A O 1
ATOM 4347 N N . THR A 1 553 ? 2.352 -3.939 -37.527 1.00 84.88 553 THR A N 1
ATOM 4348 C CA . THR A 1 553 ? 3.612 -4.357 -38.149 1.00 84.88 553 THR A CA 1
ATOM 4349 C C . THR A 1 553 ? 3.399 -5.665 -38.909 1.00 84.88 553 THR A C 1
ATOM 4351 O O . THR A 1 553 ? 2.431 -6.393 -38.688 1.00 84.88 553 THR A O 1
ATOM 4354 N N . SER A 1 554 ? 4.279 -5.969 -39.856 1.00 87.25 554 SER A N 1
ATOM 4355 C CA . SER A 1 554 ? 4.229 -7.207 -40.637 1.00 87.25 554 SER A CA 1
ATOM 4356 C C . SER A 1 554 ? 5.638 -7.670 -40.971 1.00 87.25 554 SER A C 1
ATOM 4358 O O . SER A 1 554 ? 6.601 -6.913 -40.848 1.00 87.25 554 SER A O 1
ATOM 4360 N N . THR A 1 555 ? 5.777 -8.925 -41.388 1.00 87.69 555 THR A N 1
ATOM 4361 C CA . THR A 1 555 ? 7.048 -9.419 -41.921 1.00 87.69 555 THR A CA 1
ATOM 4362 C C . THR A 1 555 ? 7.416 -8.656 -43.197 1.00 87.69 555 THR A C 1
ATOM 4364 O O . THR A 1 555 ? 6.540 -8.185 -43.925 1.00 87.69 555 THR A O 1
ATOM 4367 N N . LEU A 1 556 ? 8.715 -8.530 -43.488 1.00 84.56 556 LEU A N 1
ATOM 4368 C CA . LEU A 1 556 ? 9.213 -7.735 -44.620 1.00 84.56 556 LEU A CA 1
ATOM 4369 C C . LEU A 1 556 ? 8.577 -8.146 -45.964 1.00 84.56 556 LEU A C 1
ATOM 4371 O O . LEU A 1 556 ? 8.275 -7.294 -46.797 1.00 84.56 556 LEU A O 1
ATOM 4375 N N . ASP A 1 557 ? 8.274 -9.432 -46.161 1.00 83.31 557 ASP A N 1
ATOM 4376 C CA . ASP A 1 557 ? 7.603 -9.983 -47.346 1.00 83.31 557 ASP A CA 1
ATOM 4377 C C . ASP A 1 557 ? 6.111 -9.621 -47.449 1.00 83.31 557 ASP A C 1
ATOM 4379 O O . ASP A 1 557 ? 5.591 -9.538 -48.561 1.00 83.31 557 ASP A O 1
ATOM 4383 N N . LYS A 1 558 ? 5.451 -9.288 -46.337 1.00 88.38 558 LYS A N 1
ATOM 4384 C CA . LYS A 1 558 ? 4.027 -8.904 -46.275 1.00 88.38 558 LYS A CA 1
ATOM 4385 C C . LYS A 1 558 ? 3.789 -7.417 -46.030 1.00 88.38 558 LYS A C 1
ATOM 4387 O O . LYS A 1 558 ? 2.648 -6.988 -45.935 1.00 88.38 558 LYS A O 1
ATOM 4392 N N . LEU A 1 559 ? 4.860 -6.640 -45.906 1.00 89.81 559 LEU A N 1
ATOM 4393 C CA . LEU A 1 559 ? 4.772 -5.203 -45.704 1.00 89.81 559 LEU A CA 1
ATOM 4394 C C . LEU A 1 559 ? 4.037 -4.508 -46.867 1.00 89.81 559 LEU A C 1
ATOM 4396 O O . LEU A 1 559 ? 4.390 -4.745 -48.030 1.00 89.81 559 LEU A O 1
ATOM 4400 N N . GLU A 1 560 ? 3.078 -3.635 -46.544 1.00 91.12 560 GLU A N 1
ATOM 4401 C CA . GLU A 1 560 ? 2.327 -2.804 -47.494 1.00 91.12 560 GLU A CA 1
ATOM 4402 C C . GLU A 1 560 ? 2.002 -1.409 -46.905 1.00 91.12 560 GLU A C 1
ATOM 4404 O O . GLU A 1 560 ? 1.726 -1.293 -45.706 1.00 91.12 560 GLU A O 1
ATOM 4409 N N . PRO A 1 561 ? 2.003 -0.336 -47.722 1.00 91.62 561 PRO A N 1
ATOM 4410 C CA . PRO A 1 561 ? 1.533 0.984 -47.310 1.00 91.62 561 PRO A CA 1
ATOM 4411 C C . PRO A 1 561 ? 0.029 0.996 -47.014 1.00 91.62 561 PRO A C 1
ATOM 4413 O O . PRO A 1 561 ? -0.768 0.443 -47.770 1.00 91.62 561 PRO A O 1
ATOM 4416 N N . THR A 1 562 ? -0.380 1.694 -45.955 1.00 91.31 562 THR A N 1
ATOM 4417 C CA . THR A 1 562 ? -1.780 1.779 -45.515 1.00 91.31 562 THR A CA 1
ATOM 4418 C C . THR A 1 562 ? -2.265 3.225 -45.498 1.00 91.31 562 THR A C 1
ATOM 4420 O O . THR A 1 562 ? -1.571 4.114 -45.008 1.00 91.31 562 THR A O 1
ATOM 4423 N N . SER A 1 563 ? -3.479 3.468 -45.999 1.00 86.56 563 SER A N 1
ATOM 4424 C CA . SER A 1 563 ? -4.118 4.794 -45.990 1.00 86.56 563 SER A CA 1
ATOM 4425 C C . SER A 1 563 ? -5.330 4.900 -45.063 1.00 86.56 563 SER A C 1
ATOM 4427 O O . SER A 1 563 ? -5.836 5.997 -44.846 1.00 86.56 563 SER A O 1
ATOM 4429 N N . PHE A 1 564 ? -5.817 3.784 -44.506 1.00 85.38 564 PHE A N 1
ATOM 4430 C CA . PHE A 1 564 ? -7.036 3.721 -43.679 1.00 85.38 564 PHE A CA 1
ATOM 4431 C C . PHE A 1 564 ? -8.270 4.371 -44.339 1.00 85.38 564 PHE A C 1
ATOM 4433 O O . PHE A 1 564 ? -9.140 4.906 -43.655 1.00 85.38 564 PHE A O 1
ATOM 4440 N N . GLY A 1 565 ? -8.325 4.384 -45.678 1.00 80.31 565 GLY A N 1
ATOM 4441 C CA . GLY A 1 565 ? -9.373 5.080 -46.433 1.00 80.31 565 GLY A CA 1
ATOM 4442 C C . GLY A 1 565 ? -9.309 6.611 -46.334 1.00 80.31 565 GLY A C 1
ATOM 4443 O O . GLY A 1 565 ? -10.294 7.285 -46.626 1.00 80.31 565 GLY A O 1
ATOM 4444 N N . ARG A 1 566 ? -8.174 7.173 -45.904 1.00 85.25 566 ARG A N 1
ATOM 4445 C CA . ARG A 1 566 ? -7.937 8.611 -45.730 1.00 85.25 566 ARG A CA 1
ATOM 4446 C C . ARG A 1 566 ? -6.979 9.136 -46.810 1.00 85.25 566 ARG A C 1
ATOM 4448 O O . ARG A 1 566 ? -6.227 8.360 -47.394 1.00 85.25 566 ARG A O 1
ATOM 4455 N N . PRO A 1 567 ? -6.949 10.457 -47.064 1.00 87.88 567 PRO A N 1
ATOM 4456 C CA . PRO A 1 567 ? -5.999 11.101 -47.981 1.00 87.88 567 PRO A CA 1
ATOM 4457 C C . PRO A 1 567 ? -4.595 11.217 -47.371 1.00 87.88 567 PRO A C 1
ATOM 4459 O O . PRO A 1 567 ? -3.945 12.252 -47.446 1.00 87.88 567 PRO A O 1
ATOM 4462 N N . GLN A 1 568 ? -4.147 10.167 -46.693 1.00 90.44 568 GLN A N 1
ATOM 4463 C CA . GLN A 1 568 ? -2.875 10.071 -45.992 1.00 90.44 568 GLN A CA 1
ATOM 4464 C C . GLN A 1 568 ? -2.289 8.702 -46.309 1.00 90.44 568 GLN A C 1
ATOM 4466 O O . GLN A 1 568 ? -3.034 7.750 -46.530 1.00 90.44 568 GLN A O 1
ATOM 4471 N N . LEU A 1 569 ? -0.968 8.593 -46.314 1.00 91.69 569 LEU A N 1
ATOM 4472 C CA . LEU A 1 569 ? -0.288 7.333 -46.575 1.00 91.69 569 LEU A CA 1
ATOM 4473 C C . LEU A 1 569 ? 0.723 7.067 -45.472 1.00 91.69 569 LEU A C 1
ATOM 4475 O O . LEU A 1 569 ? 1.482 7.963 -45.097 1.00 91.69 569 LEU A O 1
ATOM 4479 N N . TYR A 1 570 ? 0.712 5.839 -44.967 1.00 92.94 570 TYR A N 1
ATOM 4480 C CA . TYR A 1 570 ? 1.566 5.389 -43.883 1.00 92.94 570 TYR A CA 1
ATOM 4481 C C . TYR A 1 570 ? 2.289 4.100 -44.255 1.00 92.94 570 TYR A C 1
ATOM 4483 O O . TYR A 1 570 ? 1.761 3.277 -45.000 1.00 92.94 570 TYR A O 1
ATOM 4491 N N . LEU A 1 571 ? 3.471 3.899 -43.681 1.00 93.88 571 LEU A N 1
ATOM 4492 C CA . LEU A 1 571 ? 4.161 2.615 -43.660 1.00 93.88 571 LEU A CA 1
ATOM 4493 C C . LEU A 1 571 ? 4.614 2.340 -42.229 1.00 93.88 571 LEU A C 1
ATOM 4495 O O . LEU A 1 571 ? 5.246 3.193 -41.607 1.00 93.88 571 LEU A O 1
ATOM 4499 N N . THR A 1 572 ? 4.273 1.173 -41.694 1.00 93.19 572 THR A N 1
ATOM 4500 C CA . THR A 1 572 ? 4.599 0.804 -40.313 1.00 93.19 572 THR A CA 1
ATOM 4501 C C . THR A 1 572 ? 5.634 -0.307 -40.303 1.00 93.19 572 THR A C 1
ATOM 4503 O O . THR A 1 572 ? 5.377 -1.393 -40.810 1.00 93.19 572 THR A O 1
ATOM 4506 N N . LEU A 1 573 ? 6.788 -0.032 -39.703 1.00 92.19 573 LEU A N 1
ATOM 4507 C CA . LEU A 1 573 ? 7.891 -0.972 -39.523 1.00 92.19 573 LEU A CA 1
ATOM 4508 C C . LEU A 1 573 ? 8.040 -1.342 -38.043 1.00 92.19 573 LEU A C 1
ATOM 4510 O O . LEU A 1 573 ? 7.639 -0.579 -37.155 1.00 92.19 573 LEU A O 1
ATOM 4514 N N . THR A 1 574 ? 8.643 -2.498 -37.761 1.00 89.75 574 THR A N 1
ATOM 4515 C CA . THR A 1 574 ? 9.231 -2.723 -36.429 1.00 89.75 574 THR A CA 1
ATOM 4516 C C . THR A 1 574 ? 10.483 -1.845 -36.261 1.00 89.75 574 THR A C 1
ATOM 4518 O O . THR A 1 574 ? 11.065 -1.431 -37.271 1.00 89.75 574 THR A O 1
ATOM 4521 N N . PRO A 1 575 ? 10.924 -1.540 -35.025 1.00 87.56 575 PRO A N 1
ATOM 4522 C CA . PRO A 1 575 ? 12.171 -0.808 -34.795 1.00 87.56 575 PRO A CA 1
ATOM 4523 C C . PRO A 1 575 ? 13.377 -1.435 -35.507 1.00 87.56 575 PRO A C 1
ATOM 4525 O O . PRO A 1 575 ? 14.166 -0.721 -36.119 1.00 87.56 575 PRO A O 1
ATOM 4528 N N . GLU A 1 576 ? 13.466 -2.765 -35.520 1.00 89.88 576 GLU A N 1
ATOM 4529 C CA . GLU A 1 576 ? 14.546 -3.505 -36.175 1.00 89.88 576 GLU A CA 1
ATOM 4530 C C . GLU A 1 576 ? 14.516 -3.353 -37.698 1.00 89.88 576 GLU A C 1
ATOM 4532 O O . GLU A 1 576 ? 15.547 -3.152 -38.336 1.00 89.88 576 GLU A O 1
ATOM 4537 N N . GLN A 1 577 ? 13.323 -3.424 -38.296 1.00 91.44 577 GLN A N 1
ATOM 4538 C CA . GLN A 1 577 ? 13.147 -3.212 -39.733 1.00 91.44 577 GLN A CA 1
ATOM 4539 C C . GLN A 1 577 ? 13.508 -1.778 -40.129 1.00 91.44 577 GLN A C 1
ATOM 4541 O O . GLN A 1 577 ? 14.158 -1.573 -41.148 1.00 91.44 577 GLN A O 1
ATOM 4546 N N . ALA A 1 578 ? 13.112 -0.787 -39.327 1.00 90.00 578 ALA A N 1
ATOM 4547 C CA . ALA A 1 578 ? 13.435 0.616 -39.576 1.00 90.00 578 ALA A CA 1
ATOM 4548 C C . ALA A 1 578 ? 14.939 0.915 -39.467 1.00 90.00 578 ALA A C 1
ATOM 4550 O O . ALA A 1 578 ? 15.400 1.880 -40.069 1.00 90.00 578 ALA A O 1
ATOM 4551 N N . ASN A 1 579 ? 15.696 0.097 -38.729 1.00 88.88 579 ASN A N 1
ATOM 4552 C CA . ASN A 1 579 ? 17.144 0.247 -38.613 1.00 88.88 579 ASN A CA 1
ATOM 4553 C C . ASN A 1 579 ? 17.889 -0.208 -39.878 1.00 88.88 579 ASN A C 1
ATOM 4555 O O . ASN A 1 579 ? 18.856 0.418 -40.295 1.00 88.88 579 ASN A O 1
ATOM 4559 N N . VAL A 1 580 ? 17.424 -1.292 -40.508 1.00 90.38 580 VAL A N 1
ATOM 4560 C CA . VAL A 1 580 ? 18.121 -1.941 -41.638 1.00 90.38 580 VAL A CA 1
ATOM 4561 C C . VAL A 1 580 ? 17.534 -1.591 -43.008 1.00 90.38 580 VAL A C 1
ATOM 4563 O O . VAL A 1 580 ? 18.048 -2.035 -44.036 1.00 90.38 580 VAL A O 1
ATOM 4566 N N . CYS A 1 581 ? 16.440 -0.827 -43.040 1.00 90.62 581 CYS A N 1
ATOM 4567 C CA . CYS A 1 581 ? 15.742 -0.447 -44.262 1.00 90.62 581 CYS A CA 1
ATOM 4568 C C . CYS A 1 581 ? 15.674 1.072 -44.439 1.00 90.62 581 CYS A C 1
ATOM 4570 O O . CYS A 1 581 ? 15.375 1.822 -43.513 1.00 90.62 581 CYS A O 1
ATOM 4572 N N . ARG A 1 582 ? 15.863 1.528 -45.677 1.00 90.56 582 ARG A N 1
ATOM 4573 C CA . ARG A 1 582 ? 15.716 2.923 -46.095 1.00 90.56 582 ARG A CA 1
ATOM 4574 C C . ARG A 1 582 ? 14.501 3.066 -46.994 1.00 90.56 582 ARG A C 1
ATOM 4576 O O . ARG A 1 582 ? 14.396 2.398 -48.020 1.00 90.56 582 ARG A O 1
ATOM 4583 N N . LEU A 1 583 ? 13.595 3.955 -46.603 1.00 88.88 583 LEU A N 1
ATOM 4584 C CA . LEU A 1 583 ? 12.392 4.273 -47.359 1.00 88.88 583 LEU A CA 1
ATOM 4585 C C . LEU A 1 583 ? 12.632 5.514 -48.218 1.00 88.88 583 LEU A C 1
ATOM 4587 O O . LEU A 1 583 ? 12.983 6.577 -47.708 1.00 88.88 583 LEU A O 1
ATOM 4591 N N . GLN A 1 584 ? 12.421 5.373 -49.519 1.00 85.31 584 GLN A N 1
ATOM 4592 C CA . GLN A 1 584 ? 12.481 6.440 -50.502 1.00 85.31 584 GLN A CA 1
ATOM 4593 C C . GLN A 1 584 ? 11.097 6.655 -51.115 1.00 85.31 584 GLN A C 1
ATOM 4595 O O . GLN A 1 584 ? 10.275 5.746 -51.245 1.00 85.31 584 GLN A O 1
ATOM 4600 N N . THR A 1 585 ? 10.819 7.908 -51.444 1.00 82.94 585 THR A N 1
ATOM 4601 C CA . THR A 1 585 ? 9.636 8.331 -52.194 1.00 82.94 585 THR A CA 1
ATOM 4602 C C . THR A 1 585 ? 10.143 8.871 -53.520 1.00 82.94 585 THR A C 1
ATOM 4604 O O . THR A 1 585 ? 11.191 9.513 -53.543 1.00 82.94 585 THR A O 1
ATOM 4607 N N . ASP A 1 586 ? 9.445 8.570 -54.611 1.00 74.69 586 ASP A N 1
ATOM 4608 C CA . ASP A 1 586 ? 9.866 9.008 -55.942 1.00 74.69 586 ASP A CA 1
ATOM 4609 C C . ASP A 1 586 ? 10.051 10.539 -56.009 1.00 74.69 586 ASP A C 1
ATOM 4611 O O . ASP A 1 586 ? 9.207 11.310 -55.543 1.00 74.69 586 ASP A O 1
ATOM 4615 N N . VAL A 1 587 ? 11.179 10.959 -56.586 1.00 54.00 587 VAL A N 1
ATOM 4616 C CA . VAL A 1 587 ? 11.772 12.307 -56.508 1.00 54.00 587 VAL A CA 1
ATOM 4617 C C . VAL A 1 587 ? 10.941 13.355 -57.268 1.00 54.00 587 VAL A C 1
ATOM 4619 O O . VAL A 1 587 ? 11.060 14.554 -57.015 1.00 54.00 587 VAL A O 1
ATOM 4622 N N . ASP A 1 588 ? 10.045 12.914 -58.157 1.00 58.41 588 ASP A N 1
ATOM 4623 C CA . ASP A 1 588 ? 9.186 13.787 -58.968 1.00 58.41 588 ASP A CA 1
ATOM 4624 C C . ASP A 1 588 ? 7.833 14.122 -58.300 1.00 58.41 588 ASP A C 1
ATOM 4626 O O . ASP A 1 588 ? 7.068 14.960 -58.799 1.00 58.41 588 ASP A O 1
ATOM 4630 N N . ALA A 1 589 ? 7.515 13.507 -57.155 1.00 64.25 589 ALA A N 1
ATOM 4631 C CA . ALA A 1 589 ? 6.282 13.776 -56.426 1.00 64.25 589 ALA A CA 1
ATOM 4632 C C . ALA A 1 589 ? 6.395 15.102 -55.652 1.00 64.25 589 ALA A C 1
ATOM 4634 O O . ALA A 1 589 ? 6.908 15.155 -54.537 1.00 64.25 589 ALA A O 1
ATOM 4635 N N . THR A 1 590 ? 5.888 16.190 -56.241 1.00 70.56 590 THR A N 1
ATOM 4636 C CA . THR A 1 590 ? 5.813 17.505 -55.584 1.00 70.56 590 THR A CA 1
ATOM 4637 C C . THR A 1 590 ? 4.375 17.921 -55.280 1.00 70.56 590 THR A C 1
ATOM 4639 O O . THR A 1 590 ? 3.413 17.531 -55.956 1.00 70.56 590 THR A O 1
ATOM 4642 N N . GLU A 1 591 ? 4.221 18.737 -54.242 1.00 72.69 591 GLU A N 1
ATOM 4643 C CA . GLU A 1 591 ? 2.981 19.423 -53.904 1.00 72.69 591 GLU A CA 1
ATOM 4644 C C . GLU A 1 591 ? 3.282 20.889 -53.614 1.00 72.69 591 GLU A C 1
ATOM 4646 O O . GLU A 1 591 ? 4.092 21.214 -52.752 1.00 72.69 591 GLU A O 1
ATOM 4651 N N . SER A 1 592 ? 2.669 21.793 -54.381 1.00 72.50 592 SER A N 1
ATOM 4652 C CA . SER A 1 592 ? 2.920 23.241 -54.279 1.00 72.50 592 SER A CA 1
ATOM 4653 C C . SER A 1 592 ? 4.409 23.644 -54.350 1.00 72.50 592 SER A C 1
ATOM 4655 O O . SER A 1 592 ? 4.800 24.677 -53.814 1.00 72.50 592 SER A O 1
ATOM 4657 N N . GLY A 1 593 ? 5.242 22.849 -55.035 1.00 75.56 593 GLY A N 1
ATOM 4658 C CA . GLY A 1 593 ? 6.687 23.077 -55.162 1.00 75.56 593 GLY A CA 1
ATOM 4659 C C . GLY A 1 593 ? 7.547 22.493 -54.033 1.00 75.56 593 GLY A C 1
ATOM 4660 O O . GLY A 1 593 ? 8.767 22.595 -54.125 1.00 75.56 593 GLY A O 1
ATOM 4661 N N . ALA A 1 594 ? 6.942 21.867 -53.019 1.00 81.81 594 ALA A N 1
ATOM 4662 C CA . ALA A 1 594 ? 7.628 21.102 -51.977 1.00 81.81 594 ALA A CA 1
ATOM 4663 C C . ALA A 1 594 ? 7.704 19.614 -52.354 1.00 81.81 594 ALA A C 1
ATOM 4665 O O . ALA A 1 594 ? 6.770 19.069 -52.948 1.00 81.81 594 ALA A O 1
ATOM 4666 N N . GLU A 1 595 ? 8.811 18.956 -52.018 1.00 84.56 595 GLU A N 1
ATOM 4667 C CA . GLU A 1 595 ? 9.025 17.527 -52.277 1.00 84.56 595 GLU A CA 1
ATOM 4668 C C . GLU A 1 595 ? 8.218 16.678 -51.286 1.00 84.56 595 GLU A C 1
ATOM 4670 O O . GLU A 1 595 ? 8.172 16.982 -50.092 1.00 84.56 595 GLU A O 1
ATOM 4675 N N . LEU A 1 596 ? 7.581 15.609 -51.765 1.00 85.75 596 LEU A N 1
ATOM 4676 C CA . LEU A 1 596 ? 6.894 14.652 -50.905 1.00 85.75 596 LEU A CA 1
ATOM 4677 C C . LEU A 1 596 ? 7.870 13.588 -50.413 1.00 85.75 596 LEU A C 1
ATOM 4679 O O . LEU A 1 596 ? 8.553 12.938 -51.198 1.00 85.75 596 LEU A O 1
ATOM 4683 N N . ARG A 1 597 ? 7.912 13.383 -49.097 1.00 89.00 597 ARG A N 1
ATOM 4684 C CA . ARG A 1 597 ? 8.780 12.403 -48.449 1.00 89.00 597 ARG A CA 1
ATOM 4685 C C . ARG A 1 597 ? 8.025 11.622 -47.393 1.00 89.00 597 ARG A C 1
ATOM 4687 O O . ARG A 1 597 ? 7.267 12.183 -46.602 1.00 89.00 597 ARG A O 1
ATOM 4694 N N . MET A 1 598 ? 8.290 10.325 -47.336 1.00 90.19 598 MET A N 1
ATOM 4695 C CA . MET A 1 598 ? 7.954 9.529 -46.164 1.00 90.19 598 MET A CA 1
ATOM 4696 C C . MET A 1 598 ? 8.886 9.911 -45.011 1.00 90.19 598 MET A C 1
ATOM 4698 O O . MET A 1 598 ? 10.098 9.719 -45.089 1.00 90.19 598 MET A O 1
ATOM 4702 N N . LYS A 1 599 ? 8.322 10.456 -43.934 1.00 89.31 599 LYS A N 1
ATOM 4703 C CA . LYS A 1 599 ? 9.051 10.830 -42.717 1.00 89.31 599 LYS A CA 1
ATOM 4704 C C . LYS A 1 599 ? 8.501 10.087 -41.517 1.00 89.31 599 LYS A C 1
ATOM 4706 O O . LYS A 1 599 ? 7.298 9.863 -41.432 1.00 89.31 599 LYS A O 1
ATOM 4711 N N . GLU A 1 600 ? 9.373 9.727 -40.583 1.00 88.56 600 GLU A N 1
ATOM 4712 C CA . GLU A 1 600 ? 8.945 9.140 -39.317 1.00 88.56 600 GLU A CA 1
ATOM 4713 C C . GLU A 1 600 ? 8.055 10.138 -38.560 1.00 88.56 600 GLU A C 1
ATOM 4715 O O . GLU A 1 600 ? 8.477 11.244 -38.217 1.00 88.56 600 GLU A O 1
ATOM 4720 N N . ASN A 1 601 ? 6.800 9.757 -38.328 1.00 85.50 601 ASN A N 1
ATOM 4721 C CA . ASN A 1 601 ? 5.863 10.499 -37.506 1.00 85.50 601 ASN A CA 1
ATOM 4722 C C . ASN A 1 601 ? 5.794 9.841 -36.126 1.00 85.50 601 ASN A C 1
ATOM 4724 O O . ASN A 1 601 ? 5.189 8.783 -35.960 1.00 85.50 601 ASN A O 1
ATOM 4728 N N . ARG A 1 602 ? 6.401 10.505 -35.139 1.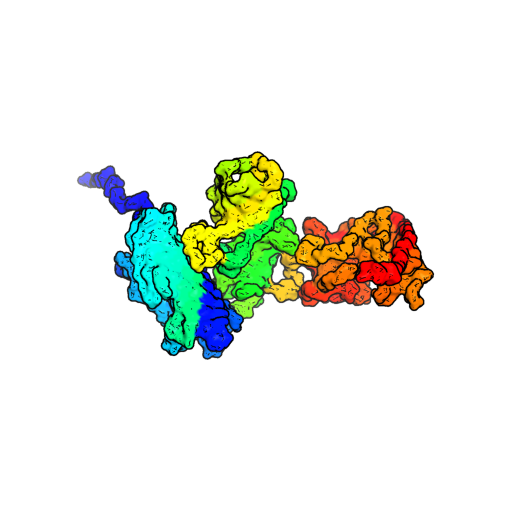00 77.06 602 ARG A N 1
ATOM 4729 C CA . ARG A 1 602 ? 6.504 10.027 -33.752 1.00 77.06 602 ARG A CA 1
ATOM 4730 C C . ARG A 1 602 ? 5.171 10.060 -32.993 1.00 77.06 602 ARG A C 1
ATOM 4732 O O . ARG A 1 602 ? 5.012 9.323 -32.028 1.00 77.06 602 ARG A O 1
ATOM 4739 N N . ASP A 1 603 ? 4.201 10.862 -33.443 1.00 74.81 603 ASP A N 1
ATOM 4740 C CA . ASP A 1 603 ? 2.858 10.944 -32.852 1.00 74.81 603 ASP A CA 1
ATOM 4741 C C . ASP A 1 603 ? 1.757 10.916 -33.933 1.00 74.81 603 ASP A C 1
ATOM 4743 O O . ASP A 1 603 ? 1.075 11.917 -34.199 1.00 74.81 603 ASP A O 1
ATOM 4747 N N . PRO A 1 604 ? 1.553 9.765 -34.598 1.00 74.00 604 PRO A N 1
ATOM 4748 C CA . PRO A 1 604 ? 0.619 9.667 -35.714 1.00 74.00 604 PRO A CA 1
ATOM 4749 C C . PRO A 1 604 ? -0.847 9.818 -35.289 1.00 74.00 604 PRO A C 1
ATOM 4751 O O . PRO A 1 604 ? -1.680 10.182 -36.117 1.00 74.00 604 PRO A O 1
ATOM 4754 N N . ASN A 1 605 ? -1.152 9.609 -34.004 1.00 73.69 605 ASN A N 1
ATOM 4755 C CA . ASN A 1 605 ? -2.490 9.752 -33.431 1.00 73.69 605 ASN A CA 1
ATOM 4756 C C . ASN A 1 605 ? -2.688 11.068 -32.649 1.00 73.69 605 ASN A C 1
ATOM 4758 O O . ASN A 1 605 ? -3.751 11.243 -32.055 1.00 73.69 605 ASN A O 1
ATOM 4762 N N . ARG A 1 606 ? -1.712 11.994 -32.665 1.00 63.66 606 ARG A N 1
ATOM 4763 C CA . ARG A 1 606 ? -1.751 13.290 -31.951 1.00 63.66 606 ARG A CA 1
ATOM 4764 C C . ARG A 1 606 ? -2.120 13.149 -30.472 1.00 63.66 606 ARG A C 1
ATOM 4766 O O . ARG A 1 606 ? -2.917 13.923 -29.943 1.00 63.66 606 ARG A O 1
ATOM 4773 N N . ARG A 1 607 ? -1.591 12.118 -29.823 1.00 56.91 607 ARG A N 1
ATOM 4774 C CA . ARG A 1 607 ? -1.932 11.765 -28.445 1.00 56.91 607 ARG A CA 1
ATOM 4775 C C . ARG A 1 607 ? -1.163 12.574 -27.407 1.00 56.91 607 ARG A C 1
ATOM 4777 O O . ARG A 1 607 ? -1.367 12.300 -26.234 1.00 56.91 607 ARG A O 1
ATOM 4784 N N . TYR A 1 608 ? -0.344 13.552 -27.817 1.00 51.75 608 TYR A N 1
ATOM 4785 C CA . TYR A 1 608 ? 0.687 14.147 -26.966 1.00 51.75 608 TYR A CA 1
ATOM 4786 C C . TYR A 1 608 ? 1.552 13.012 -26.423 1.00 51.75 608 TYR A C 1
ATOM 4788 O O . TYR A 1 608 ? 1.302 12.470 -25.349 1.00 51.75 608 TYR A O 1
ATOM 4796 N N . VAL A 1 609 ? 2.539 12.580 -27.208 1.00 51.06 609 VAL A N 1
ATOM 4797 C CA . VAL A 1 609 ? 3.545 11.650 -26.693 1.00 51.06 609 VAL A CA 1
ATOM 4798 C C . VAL A 1 609 ? 4.263 12.370 -25.560 1.00 51.06 609 VAL A C 1
ATOM 4800 O O . VAL A 1 609 ? 5.119 13.214 -25.800 1.00 51.06 609 VAL A O 1
ATOM 4803 N N . ASP A 1 610 ? 3.856 12.074 -24.330 1.00 50.88 610 ASP A N 1
ATOM 4804 C CA . ASP A 1 610 ? 4.592 12.495 -23.151 1.00 50.88 610 ASP A CA 1
ATOM 4805 C C . ASP A 1 610 ? 6.024 11.964 -23.296 1.00 50.88 610 ASP A C 1
ATOM 4807 O O . ASP A 1 610 ? 6.207 10.789 -23.660 1.00 50.88 610 ASP A O 1
ATOM 4811 N N . ALA A 1 611 ? 7.010 12.842 -23.096 1.00 51.00 611 ALA A N 1
ATOM 4812 C CA . ALA A 1 611 ? 8.435 12.609 -23.337 1.00 51.00 611 ALA A CA 1
ATOM 4813 C C . ALA A 1 611 ? 9.037 11.702 -22.248 1.00 51.00 611 ALA A C 1
ATOM 4815 O O . ALA A 1 611 ? 10.002 12.029 -21.572 1.00 51.00 611 ALA A O 1
ATOM 4816 N N . SER A 1 612 ? 8.428 10.550 -22.013 1.00 58.31 612 SER A N 1
ATOM 4817 C CA . SER A 1 612 ? 8.933 9.519 -21.113 1.00 58.31 612 SER A CA 1
ATOM 4818 C C . SER A 1 612 ? 10.079 8.746 -21.777 1.00 58.31 612 SER A C 1
ATOM 4820 O O . SER A 1 612 ? 10.033 8.566 -22.992 1.00 58.31 612 SER A O 1
ATOM 4822 N N . LEU A 1 613 ? 11.018 8.224 -20.975 1.00 65.19 613 LEU A N 1
ATOM 4823 C CA . LEU A 1 613 ? 12.156 7.343 -21.321 1.00 65.19 613 LEU A CA 1
ATOM 4824 C C . LEU A 1 613 ? 11.757 6.049 -22.068 1.00 65.19 613 LEU A C 1
ATOM 4826 O O . LEU A 1 613 ? 11.947 4.946 -21.562 1.00 65.19 613 LEU A O 1
ATOM 4830 N N . GLN A 1 614 ? 11.125 6.153 -23.236 1.00 76.94 614 GLN A N 1
ATOM 4831 C CA . GLN A 1 614 ? 10.527 5.023 -23.938 1.00 76.94 614 GLN A CA 1
ATOM 4832 C C . GLN A 1 614 ? 10.575 5.210 -25.457 1.00 76.94 614 GLN A C 1
ATOM 4834 O O . GLN A 1 614 ? 10.139 6.226 -25.996 1.00 76.94 614 GLN A O 1
ATOM 4839 N N . MET A 1 615 ? 11.036 4.177 -26.155 1.00 82.12 615 MET A N 1
ATOM 4840 C CA . MET A 1 615 ? 10.966 4.039 -27.604 1.00 82.12 615 MET A CA 1
ATOM 4841 C C . MET A 1 615 ? 9.571 3.558 -28.038 1.00 82.12 615 MET A C 1
ATOM 4843 O O . MET A 1 615 ? 8.901 2.795 -27.326 1.00 82.12 615 MET A O 1
ATOM 4847 N N . PRO A 1 616 ? 9.089 3.965 -29.224 1.00 79.81 616 PRO A N 1
ATOM 4848 C CA . PRO A 1 616 ? 7.856 3.426 -29.769 1.00 79.81 616 PRO A CA 1
ATOM 4849 C C . PRO A 1 616 ? 8.057 1.960 -30.187 1.00 79.81 616 PRO A C 1
ATOM 4851 O O . PRO A 1 616 ? 9.043 1.615 -30.831 1.00 79.81 616 PRO A O 1
ATOM 4854 N N . ARG A 1 617 ? 7.077 1.092 -29.894 1.00 81.19 617 ARG A N 1
ATOM 4855 C CA . ARG A 1 617 ? 7.069 -0.311 -30.372 1.00 81.19 617 ARG A CA 1
ATOM 4856 C C . ARG A 1 617 ? 6.948 -0.439 -31.894 1.00 81.19 617 ARG A C 1
ATOM 4858 O O . ARG A 1 617 ? 7.114 -1.525 -32.438 1.00 81.19 617 ARG A O 1
ATOM 4865 N N . LYS A 1 618 ? 6.567 0.645 -32.570 1.00 86.25 618 LYS A N 1
ATOM 4866 C CA . LYS A 1 618 ? 6.252 0.694 -33.999 1.00 86.25 618 LYS A CA 1
ATOM 4867 C C . LYS A 1 618 ? 6.819 1.984 -34.569 1.00 86.25 618 LYS A C 1
ATOM 4869 O O . LYS A 1 618 ? 6.564 3.053 -34.019 1.00 86.25 618 LYS A O 1
ATOM 4874 N N . VAL A 1 619 ? 7.539 1.890 -35.679 1.00 88.94 619 VAL A N 1
ATOM 4875 C CA . VAL A 1 619 ? 8.043 3.054 -36.409 1.00 88.94 619 VAL A CA 1
ATOM 4876 C C . VAL A 1 619 ? 7.065 3.353 -37.534 1.00 88.94 619 VAL A C 1
ATOM 4878 O O . VAL A 1 619 ? 6.882 2.545 -38.444 1.00 88.94 619 VAL A O 1
ATOM 4881 N N . VAL A 1 620 ? 6.384 4.494 -37.447 1.00 90.88 620 VAL A N 1
ATOM 4882 C CA . VAL A 1 620 ? 5.369 4.894 -38.426 1.00 90.88 620 VAL A CA 1
ATOM 4883 C C . VAL A 1 620 ? 5.944 5.979 -39.315 1.00 90.88 620 VAL A C 1
ATOM 4885 O O . VAL A 1 620 ? 6.126 7.112 -38.884 1.00 90.88 620 VAL A O 1
ATO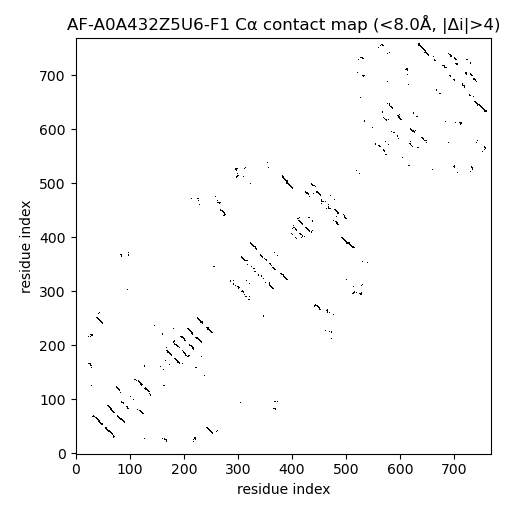M 4888 N N . TYR A 1 621 ? 6.181 5.652 -40.578 1.00 92.44 621 TYR A N 1
ATOM 4889 C CA . TYR A 1 621 ? 6.453 6.650 -41.600 1.00 92.44 621 TYR A CA 1
ATOM 4890 C C . TYR A 1 621 ? 5.135 7.177 -42.157 1.00 92.44 621 TYR A C 1
ATOM 4892 O O . TYR A 1 621 ? 4.223 6.402 -42.440 1.00 92.44 621 TYR A O 1
ATOM 4900 N N . GLN A 1 622 ? 5.039 8.490 -42.334 1.00 92.75 622 GLN A N 1
ATOM 4901 C CA . GLN A 1 622 ? 3.914 9.167 -42.961 1.00 92.75 622 GLN A CA 1
ATOM 4902 C C . GLN A 1 622 ? 4.399 9.964 -44.170 1.00 92.75 622 GLN A C 1
ATOM 4904 O O . GLN A 1 622 ? 5.433 10.629 -44.107 1.00 92.75 622 GLN A O 1
ATOM 4909 N N . LEU A 1 623 ? 3.619 9.943 -45.250 1.00 91.62 623 LEU A N 1
ATOM 4910 C CA . LEU A 1 623 ? 3.837 10.819 -46.394 1.00 91.62 623 LEU A CA 1
ATOM 4911 C C . LEU A 1 623 ? 3.548 12.268 -45.997 1.00 91.62 623 LEU A C 1
ATOM 4913 O O . LEU A 1 623 ? 2.453 12.583 -45.520 1.00 91.62 623 LEU A O 1
ATOM 4917 N N . MET A 1 624 ? 4.528 13.142 -46.192 1.00 91.50 624 MET A N 1
ATOM 4918 C CA . MET A 1 624 ? 4.465 14.556 -45.833 1.00 91.50 624 MET A CA 1
ATOM 4919 C C . MET A 1 624 ? 5.233 15.388 -46.859 1.00 91.50 624 MET A C 1
ATOM 4921 O O . MET A 1 624 ? 6.067 14.856 -47.588 1.00 91.50 624 MET A O 1
ATOM 4925 N N . THR A 1 625 ? 5.002 16.696 -46.894 1.00 87.50 625 THR A N 1
ATOM 4926 C CA . THR A 1 625 ? 5.972 17.615 -47.503 1.00 87.50 625 THR A CA 1
ATOM 4927 C C . THR A 1 625 ? 7.293 17.583 -46.727 1.00 87.50 625 THR A C 1
ATOM 4929 O O . THR A 1 625 ? 7.341 17.213 -45.550 1.00 87.50 625 THR A O 1
ATOM 4932 N N . ASP A 1 626 ? 8.389 17.952 -47.378 1.00 84.81 626 ASP A N 1
ATOM 4933 C CA . ASP A 1 626 ? 9.729 18.024 -46.793 1.00 84.81 626 ASP A CA 1
ATOM 4934 C C . ASP A 1 626 ? 9.828 18.950 -45.566 1.00 84.81 626 ASP A C 1
ATOM 4936 O O . ASP A 1 626 ? 10.669 18.721 -44.699 1.00 84.81 626 ASP A O 1
ATOM 4940 N N . ASP A 1 627 ? 8.939 19.926 -45.414 1.00 83.31 627 ASP A N 1
ATOM 4941 C CA . ASP A 1 627 ? 8.791 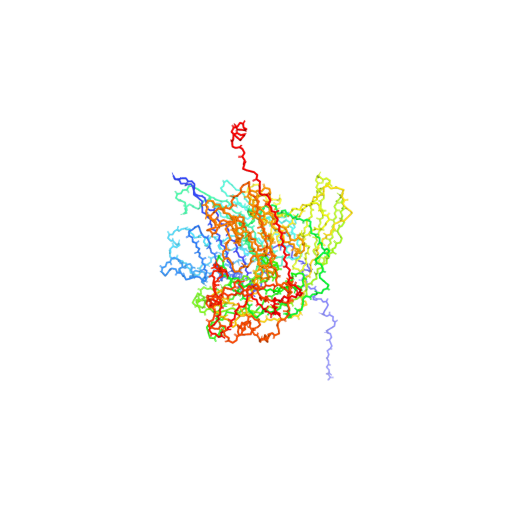20.749 -44.205 1.00 83.31 627 ASP A CA 1
ATOM 4942 C C . ASP A 1 627 ? 7.922 20.107 -43.095 1.00 83.31 627 ASP A C 1
ATOM 4944 O O . ASP A 1 627 ? 7.862 20.612 -41.974 1.00 83.31 627 ASP A O 1
ATOM 4948 N N . GLY A 1 628 ? 7.261 18.977 -43.369 1.00 82.31 628 GLY A N 1
ATOM 4949 C CA . GLY A 1 628 ? 6.389 18.250 -42.436 1.00 82.31 628 GLY A CA 1
ATOM 4950 C C . GLY A 1 628 ? 5.003 18.878 -42.199 1.00 82.31 628 GLY A C 1
ATOM 4951 O O . GLY A 1 628 ? 4.248 18.393 -41.338 1.00 82.31 628 GLY A O 1
ATOM 4952 N N . VAL A 1 629 ? 4.656 19.943 -42.934 1.00 83.56 629 VAL A N 1
ATOM 4953 C CA . VAL A 1 629 ? 3.428 20.729 -42.737 1.00 83.56 629 VAL A CA 1
ATOM 4954 C C . VAL A 1 629 ? 2.226 20.075 -43.414 1.00 83.56 629 VAL A C 1
ATOM 4956 O O . VAL A 1 629 ? 1.223 19.799 -42.748 1.00 83.56 629 VAL A O 1
ATOM 4959 N N . GLN A 1 630 ? 2.305 19.797 -44.718 1.00 85.38 630 GLN A N 1
ATOM 4960 C CA . GLN A 1 630 ? 1.209 19.179 -45.458 1.00 85.38 630 GLN A CA 1
ATOM 4961 C C . GLN A 1 630 ? 1.288 17.655 -45.343 1.00 85.38 630 GLN A C 1
ATOM 4963 O O . GLN A 1 630 ? 2.332 17.040 -45.540 1.00 85.38 630 GLN A O 1
ATOM 4968 N N . ARG A 1 631 ? 0.157 17.045 -44.977 1.00 87.56 631 ARG A N 1
ATOM 4969 C CA . ARG A 1 631 ? 0.039 15.607 -44.658 1.00 87.56 631 ARG A CA 1
ATOM 4970 C C . ARG A 1 631 ? -1.152 14.937 -45.334 1.00 87.56 631 ARG A C 1
ATOM 4972 O O . ARG A 1 631 ? -1.400 13.758 -45.095 1.00 87.56 631 ARG A O 1
ATOM 4979 N N . TYR A 1 632 ? -1.930 15.723 -46.076 1.00 88.50 632 TYR A N 1
ATOM 4980 C CA . TYR A 1 632 ? -3.144 15.300 -46.753 1.00 88.50 632 TYR A CA 1
ATOM 4981 C C . TYR A 1 632 ? -2.981 15.558 -48.244 1.00 88.50 632 TYR A C 1
ATOM 4983 O O . TYR A 1 632 ? -2.666 16.682 -48.647 1.00 88.50 632 TYR A O 1
ATOM 4991 N N . PHE A 1 633 ? -3.190 14.517 -49.038 1.00 89.06 633 PHE A N 1
ATOM 4992 C CA . PHE A 1 633 ? -2.927 14.510 -50.467 1.00 89.06 633 PHE A CA 1
ATOM 4993 C C . PHE A 1 633 ? -4.050 13.758 -51.181 1.00 89.06 633 PHE A C 1
ATOM 4995 O O . PHE A 1 633 ? -4.454 12.678 -50.750 1.00 89.06 633 PHE A O 1
ATOM 5002 N N . TYR A 1 634 ? -4.544 14.340 -52.269 1.00 88.81 634 TYR A N 1
ATOM 5003 C CA . TYR A 1 634 ? -5.659 13.819 -53.056 1.00 88.81 634 TYR A CA 1
ATOM 5004 C C . TYR A 1 634 ? -5.246 13.660 -54.514 1.00 88.81 634 TYR A C 1
ATOM 5006 O O . TYR A 1 634 ? -4.360 14.379 -54.974 1.00 88.81 634 TYR A O 1
ATOM 5014 N N . ASP A 1 635 ? -5.892 12.736 -55.227 1.00 86.06 635 ASP A N 1
ATOM 5015 C CA . ASP A 1 635 ? -5.736 12.553 -56.680 1.00 86.06 635 ASP A CA 1
ATOM 5016 C C . ASP A 1 635 ? -4.277 12.354 -57.139 1.00 86.06 635 ASP A C 1
ATOM 5018 O O . ASP A 1 635 ? -3.897 12.702 -58.258 1.00 86.06 635 ASP A O 1
ATOM 5022 N N . LYS A 1 636 ? -3.441 11.767 -56.275 1.00 84.38 636 LYS A N 1
ATOM 5023 C CA . LYS A 1 636 ? -2.025 11.502 -56.547 1.00 84.38 636 LYS A CA 1
ATOM 5024 C C . LYS A 1 636 ? -1.716 10.015 -56.497 1.00 84.38 636 LYS A C 1
ATOM 5026 O O . LYS A 1 636 ? -2.138 9.312 -55.579 1.00 84.38 636 LYS A O 1
ATOM 5031 N N . THR A 1 637 ? -0.914 9.568 -57.455 1.00 87.56 637 THR A N 1
ATOM 5032 C CA . THR A 1 637 ? -0.212 8.289 -57.378 1.00 87.56 637 THR A CA 1
ATOM 5033 C C . THR A 1 637 ? 1.151 8.529 -56.743 1.00 87.56 637 THR A C 1
ATOM 5035 O O . THR A 1 637 ? 1.887 9.410 -57.183 1.00 87.56 637 THR A O 1
ATOM 5038 N N . VAL A 1 638 ? 1.481 7.763 -55.709 1.00 88.19 638 VAL A N 1
ATOM 5039 C CA . VAL A 1 638 ? 2.762 7.846 -55.004 1.00 88.19 638 VAL A CA 1
ATOM 5040 C C . VAL A 1 638 ? 3.477 6.515 -55.157 1.00 88.19 638 VAL A C 1
ATOM 5042 O O . VAL A 1 638 ? 2.917 5.473 -54.811 1.00 88.19 638 VAL A O 1
ATOM 5045 N N . SER A 1 639 ? 4.705 6.556 -55.668 1.00 90.12 639 SER A N 1
ATOM 5046 C CA . SER A 1 639 ? 5.593 5.397 -55.716 1.00 90.12 639 SER A CA 1
ATOM 5047 C C . SER A 1 639 ? 6.524 5.419 -54.505 1.00 90.12 639 SER A C 1
ATOM 5049 O O . SER A 1 639 ? 7.127 6.448 -54.189 1.00 90.12 639 SER A O 1
ATOM 5051 N N . LEU A 1 640 ? 6.606 4.288 -53.812 1.00 91.88 640 LEU A N 1
ATOM 5052 C CA . LEU A 1 640 ? 7.433 4.084 -52.629 1.00 91.88 640 LEU A CA 1
ATOM 5053 C C . LEU A 1 640 ? 8.424 2.962 -52.904 1.00 91.88 640 LEU A C 1
ATOM 5055 O O . LEU A 1 640 ? 8.020 1.905 -53.383 1.00 91.88 640 LEU A O 1
ATOM 5059 N N . GLU A 1 641 ? 9.681 3.173 -52.536 1.00 92.81 641 GLU A N 1
ATOM 5060 C CA . GLU A 1 641 ? 10.733 2.162 -52.587 1.00 92.81 641 GLU A CA 1
ATOM 5061 C C . GLU A 1 641 ? 11.297 1.955 -51.176 1.00 92.81 641 GLU A C 1
ATOM 5063 O O . GLU A 1 641 ? 11.760 2.899 -50.541 1.00 92.81 641 GLU A O 1
ATOM 5068 N N . LEU A 1 642 ? 11.261 0.727 -50.664 1.00 92.12 642 LEU A N 1
ATOM 5069 C CA . LEU A 1 642 ? 11.949 0.332 -49.437 1.00 92.12 642 LEU A CA 1
ATOM 5070 C C . LEU A 1 642 ? 13.134 -0.554 -49.808 1.00 92.12 642 LEU A C 1
ATOM 5072 O O . LEU A 1 642 ? 12.941 -1.681 -50.261 1.00 92.12 642 LEU A O 1
ATOM 5076 N N . SER A 1 643 ? 14.340 -0.056 -49.575 1.00 93.50 643 SER A N 1
ATOM 5077 C CA . SER A 1 643 ? 15.586 -0.788 -49.790 1.00 93.50 643 SER A CA 1
ATOM 5078 C C . SER A 1 643 ? 16.154 -1.230 -48.441 1.00 93.50 643 SER A C 1
ATOM 5080 O O . SER A 1 643 ? 16.436 -0.391 -47.590 1.00 93.50 643 SER A O 1
ATOM 5082 N N . CYS A 1 644 ? 16.288 -2.539 -48.231 1.00 92.69 644 CYS A N 1
ATOM 5083 C CA . CYS A 1 644 ? 16.773 -3.144 -46.991 1.00 92.69 644 CYS A CA 1
ATOM 5084 C C . CYS A 1 644 ? 18.112 -3.845 -47.217 1.00 92.69 644 CYS A C 1
ATOM 5086 O O . CYS A 1 644 ? 18.261 -4.598 -48.181 1.00 92.69 644 CYS A O 1
ATOM 5088 N N . ASP A 1 645 ? 19.047 -3.674 -46.284 1.00 90.56 645 ASP A N 1
ATOM 5089 C CA . ASP A 1 645 ? 20.371 -4.304 -46.354 1.00 90.56 645 ASP A CA 1
ATOM 5090 C C . ASP A 1 645 ? 20.311 -5.829 -46.116 1.00 90.56 645 ASP A C 1
ATOM 5092 O O . ASP A 1 645 ? 21.255 -6.550 -46.431 1.00 90.56 645 ASP A O 1
ATOM 5096 N N . GLY A 1 646 ? 19.184 -6.336 -45.604 1.00 90.50 646 GLY A N 1
ATOM 5097 C CA . GLY A 1 646 ? 18.909 -7.755 -45.381 1.00 90.50 646 GLY A CA 1
ATOM 5098 C C . GLY A 1 646 ? 17.795 -7.950 -44.351 1.00 90.50 646 GLY A C 1
ATOM 5099 O O . GLY A 1 646 ? 16.914 -7.097 -44.203 1.00 90.50 646 GLY A O 1
ATOM 5100 N N . LYS A 1 647 ? 17.808 -9.080 -43.636 1.00 89.81 647 LYS A N 1
ATOM 5101 C CA . LYS A 1 647 ? 16.873 -9.356 -42.536 1.00 89.81 647 LYS A CA 1
ATOM 5102 C C . LYS A 1 647 ? 17.518 -9.020 -41.188 1.00 89.81 647 LYS A C 1
ATOM 5104 O O . LYS A 1 647 ? 18.632 -9.479 -40.943 1.00 89.81 647 LYS A O 1
ATOM 5109 N N . PRO A 1 648 ? 16.823 -8.279 -40.310 1.00 91.31 648 PRO A N 1
ATOM 5110 C CA . PRO A 1 648 ? 17.340 -7.973 -38.987 1.00 91.31 648 PRO A CA 1
ATOM 5111 C C . PRO A 1 648 ? 17.268 -9.206 -38.076 1.00 91.31 648 PRO A C 1
ATOM 5113 O O . PRO A 1 648 ? 16.213 -9.840 -37.975 1.00 91.31 648 PRO A O 1
ATOM 5116 N N . VAL A 1 649 ? 18.372 -9.531 -37.404 1.00 93.00 649 VAL A N 1
ATOM 5117 C CA . VAL A 1 649 ? 18.468 -10.613 -36.414 1.00 93.00 649 VAL A CA 1
ATOM 5118 C C . VAL A 1 649 ? 19.199 -10.089 -35.184 1.00 93.00 649 VAL A C 1
ATOM 5120 O O . VAL A 1 649 ? 20.243 -9.457 -35.298 1.00 93.00 649 VAL A O 1
ATOM 5123 N N . TRP A 1 650 ? 18.652 -10.355 -34.000 1.00 94.62 650 TRP A N 1
ATOM 5124 C CA . TRP A 1 650 ? 19.335 -10.063 -32.744 1.00 94.62 650 TRP A CA 1
ATOM 5125 C C . TRP A 1 650 ? 20.350 -11.164 -32.440 1.00 94.62 650 TRP A C 1
ATOM 5127 O O . TRP A 1 650 ? 19.986 -12.341 -32.389 1.00 94.62 650 TRP A O 1
ATOM 5137 N N . GLN A 1 651 ? 21.608 -10.786 -32.233 1.00 95.62 651 GLN A N 1
ATOM 5138 C CA . GLN A 1 651 ? 22.671 -11.695 -31.815 1.00 95.62 651 GLN A CA 1
ATOM 5139 C C . GLN A 1 651 ? 23.191 -11.304 -30.424 1.00 95.62 651 GLN A C 1
ATOM 5141 O O . GLN A 1 651 ? 23.369 -10.112 -30.164 1.00 95.62 651 GLN A O 1
ATOM 5146 N N . PRO A 1 652 ? 23.436 -12.277 -29.525 1.00 94.88 652 PRO A N 1
ATOM 5147 C CA . PRO A 1 652 ? 24.090 -12.017 -28.247 1.00 94.88 652 PRO A CA 1
ATOM 5148 C C . PRO A 1 652 ? 25.442 -11.339 -28.438 1.00 94.88 652 PRO A C 1
ATOM 5150 O O . PRO A 1 652 ? 26.239 -11.755 -29.280 1.00 94.88 652 PRO A O 1
ATOM 5153 N N . LEU A 1 653 ? 25.685 -10.311 -27.634 1.00 94.19 653 LEU A N 1
ATOM 5154 C CA . LEU A 1 653 ? 26.947 -9.596 -27.578 1.00 94.19 653 LEU A CA 1
ATOM 5155 C C . LEU A 1 653 ? 27.633 -9.929 -26.249 1.00 94.19 653 LEU A C 1
ATOM 5157 O O . LEU A 1 653 ? 27.117 -9.598 -25.180 1.00 94.19 653 LEU A O 1
ATOM 5161 N N . ASP A 1 654 ? 28.786 -10.595 -26.321 1.00 89.06 654 ASP A N 1
ATOM 5162 C CA . ASP A 1 654 ? 29.545 -11.042 -25.149 1.00 89.06 654 ASP A CA 1
ATOM 5163 C C . ASP A 1 654 ? 30.298 -9.866 -24.498 1.00 89.06 654 ASP A C 1
ATOM 5165 O O . ASP A 1 654 ? 31.508 -9.707 -24.662 1.00 89.06 654 ASP A O 1
ATOM 5169 N N . ILE A 1 655 ? 29.571 -9.031 -23.753 1.00 87.31 655 ILE A N 1
ATOM 5170 C CA . ILE A 1 655 ? 30.131 -7.973 -22.901 1.00 87.31 655 ILE A CA 1
ATOM 5171 C C . ILE A 1 655 ? 30.243 -8.496 -21.471 1.00 87.31 655 ILE A C 1
ATOM 5173 O O . ILE A 1 655 ? 29.297 -9.062 -20.922 1.00 87.31 655 ILE A O 1
ATOM 5177 N N . ALA A 1 656 ? 31.404 -8.292 -20.847 1.00 80.56 656 ALA A N 1
ATOM 5178 C CA . ALA A 1 656 ? 31.627 -8.689 -19.464 1.00 80.56 656 ALA A CA 1
ATOM 5179 C C . ALA A 1 656 ? 30.853 -7.767 -18.509 1.00 80.56 656 ALA A C 1
ATOM 5181 O O . ALA A 1 656 ? 31.301 -6.672 -18.170 1.00 80.56 656 ALA A O 1
ATOM 5182 N N . LEU A 1 657 ? 29.692 -8.233 -18.053 1.00 81.38 657 LEU A N 1
ATOM 5183 C CA . LEU A 1 657 ? 28.946 -7.590 -16.980 1.00 81.38 657 LEU A CA 1
ATOM 5184 C C . LEU A 1 657 ? 29.605 -7.942 -15.639 1.00 81.38 657 LEU A C 1
ATOM 5186 O O . LEU A 1 657 ? 29.762 -9.110 -15.284 1.00 81.38 657 LEU A O 1
ATOM 5190 N N . ASN A 1 658 ? 30.053 -6.916 -14.918 1.00 77.69 658 ASN A N 1
ATOM 5191 C CA . ASN A 1 658 ? 30.643 -7.062 -13.586 1.00 77.69 658 ASN A CA 1
ATOM 5192 C C . ASN A 1 658 ? 29.534 -7.158 -12.518 1.00 77.69 658 ASN A C 1
ATOM 5194 O O . ASN A 1 658 ? 28.354 -7.223 -12.838 1.00 77.69 658 ASN A O 1
ATOM 5198 N N . GLU A 1 659 ? 29.887 -7.073 -11.230 1.00 82.12 659 GLU A N 1
ATOM 5199 C CA . GLU A 1 659 ? 28.910 -7.032 -10.120 1.00 82.12 659 GLU A CA 1
ATOM 5200 C C . GLU A 1 659 ? 27.848 -5.915 -10.256 1.00 82.12 659 GLU A C 1
ATOM 5202 O O . GLU A 1 659 ? 26.780 -5.994 -9.648 1.00 82.12 659 GLU A O 1
ATOM 5207 N N . LYS A 1 660 ? 28.135 -4.877 -11.056 1.00 88.69 660 LYS A N 1
ATOM 5208 C CA . LYS A 1 660 ? 27.195 -3.819 -11.449 1.00 88.69 660 LYS A CA 1
ATOM 5209 C C . LYS A 1 660 ? 26.613 -4.099 -12.833 1.00 88.69 660 LYS A C 1
ATOM 5211 O O . LYS A 1 660 ? 26.896 -3.373 -13.783 1.00 88.69 660 LYS A O 1
ATOM 5216 N N . ASP A 1 661 ? 25.803 -5.141 -12.931 1.00 90.19 661 ASP A N 1
ATOM 5217 C CA . ASP A 1 661 ? 25.143 -5.579 -14.168 1.00 90.19 661 ASP A CA 1
ATOM 5218 C C . ASP A 1 661 ? 24.192 -4.526 -14.794 1.00 90.19 661 ASP A C 1
ATOM 5220 O O . ASP A 1 661 ? 23.763 -4.675 -15.930 1.00 90.19 661 ASP A O 1
ATOM 5224 N N . TRP A 1 662 ? 23.900 -3.416 -14.108 1.00 92.31 662 TRP A N 1
ATOM 5225 C CA . TRP A 1 662 ? 23.146 -2.264 -14.628 1.00 92.31 662 TRP A CA 1
ATOM 5226 C C . TRP A 1 662 ? 24.029 -1.145 -15.213 1.00 92.31 662 TRP A C 1
ATOM 5228 O O . TRP A 1 662 ? 23.509 -0.107 -15.633 1.00 92.31 662 TRP A O 1
ATOM 5238 N N . MET A 1 663 ? 25.357 -1.307 -15.207 1.00 93.19 663 MET A N 1
ATOM 5239 C CA . MET A 1 663 ? 26.319 -0.331 -15.728 1.00 93.19 663 MET A CA 1
ATOM 5240 C C . MET A 1 663 ? 27.089 -0.930 -16.907 1.00 93.19 663 MET A C 1
ATOM 5242 O O . MET A 1 663 ? 27.926 -1.811 -16.717 1.00 93.19 663 MET A O 1
ATOM 5246 N N . VAL A 1 664 ? 26.838 -0.430 -18.117 1.00 94.38 664 VAL A N 1
ATOM 5247 C CA . VAL A 1 664 ? 27.405 -0.990 -19.354 1.00 94.38 664 VAL A CA 1
ATOM 5248 C C . VAL A 1 664 ? 28.481 -0.066 -19.935 1.00 94.38 664 VAL A C 1
ATOM 5250 O O . VAL A 1 664 ? 28.194 1.116 -20.138 1.00 94.38 664 VAL A O 1
ATOM 5253 N N . PRO A 1 665 ? 29.696 -0.560 -20.237 1.00 93.38 665 PRO A N 1
ATOM 5254 C CA . PRO A 1 665 ? 30.727 0.235 -20.902 1.00 93.38 665 PRO A CA 1
ATOM 5255 C C . PRO A 1 665 ? 30.329 0.636 -22.325 1.00 93.38 665 PRO A C 1
ATOM 5257 O O . PRO A 1 665 ? 29.975 -0.207 -23.145 1.00 93.38 665 PRO A O 1
ATOM 5260 N N . VAL A 1 666 ? 30.410 1.932 -22.638 1.00 93.25 666 VAL A N 1
ATOM 5261 C CA . VAL A 1 666 ? 30.082 2.444 -23.981 1.00 93.25 666 VAL A CA 1
ATOM 5262 C C . VAL A 1 666 ? 31.132 2.041 -25.004 1.00 93.25 666 VAL A C 1
ATOM 5264 O O . VAL A 1 666 ? 30.791 1.782 -26.153 1.00 93.25 666 VAL A O 1
ATOM 5267 N N . GLU A 1 667 ? 32.395 1.960 -24.593 1.00 93.06 667 GLU A N 1
ATOM 5268 C CA . GLU A 1 667 ? 33.500 1.539 -25.457 1.00 93.06 667 GLU A CA 1
ATOM 5269 C C . GLU A 1 667 ? 33.277 0.133 -26.034 1.00 93.06 667 GLU A C 1
ATOM 5271 O O . GLU A 1 667 ? 33.533 -0.088 -27.215 1.00 93.06 667 GLU A O 1
ATOM 5276 N N . ASP A 1 668 ? 32.697 -0.780 -25.250 1.00 91.38 668 ASP A N 1
ATOM 5277 C CA . ASP A 1 668 ? 32.374 -2.140 -25.701 1.00 91.38 668 ASP A CA 1
ATOM 5278 C C . ASP A 1 668 ? 31.217 -2.170 -26.720 1.00 91.38 668 ASP A C 1
ATOM 5280 O O . ASP A 1 668 ? 31.094 -3.121 -27.492 1.00 91.38 668 ASP A O 1
ATOM 5284 N N . LEU A 1 669 ? 30.376 -1.127 -26.746 1.00 92.56 669 LEU A N 1
ATOM 5285 C CA . LEU A 1 669 ? 29.257 -0.983 -27.684 1.00 92.56 669 LEU A CA 1
ATOM 5286 C C . LEU A 1 669 ? 29.656 -0.209 -28.949 1.00 92.56 669 LEU A C 1
ATOM 5288 O O . LEU A 1 669 ? 29.289 -0.581 -30.059 1.00 92.56 669 LEU A O 1
ATOM 5292 N N . LEU A 1 670 ? 30.373 0.904 -28.799 1.00 91.75 670 LEU A N 1
ATOM 5293 C CA . LEU A 1 670 ? 30.612 1.879 -29.870 1.00 91.75 670 LEU A CA 1
ATOM 5294 C C . LEU A 1 670 ? 32.084 1.941 -30.325 1.00 91.75 670 LEU A C 1
ATOM 5296 O O . LEU A 1 670 ? 32.407 2.672 -31.263 1.00 91.75 670 LEU A O 1
ATOM 5300 N N . GLY A 1 671 ? 32.970 1.162 -29.699 1.00 90.44 671 GLY A N 1
ATOM 5301 C CA . GLY A 1 671 ? 34.405 1.108 -29.984 1.00 90.44 671 GLY A CA 1
ATOM 5302 C C . GLY A 1 671 ? 35.208 2.264 -29.376 1.00 90.44 671 GLY A C 1
ATOM 5303 O O . GLY A 1 671 ? 34.655 3.242 -28.885 1.00 90.44 671 GLY A O 1
ATOM 5304 N N . GLU A 1 672 ? 36.541 2.182 -29.459 1.00 87.88 672 GLU A N 1
ATOM 5305 C CA . GLU A 1 672 ? 37.496 3.110 -28.811 1.00 87.88 672 GLU A CA 1
ATOM 5306 C C . GLU A 1 672 ? 37.310 4.596 -29.198 1.00 87.88 672 GLU A C 1
ATOM 5308 O O . GLU A 1 672 ? 37.699 5.493 -28.455 1.00 87.88 672 GLU A O 1
ATOM 5313 N N . SER A 1 673 ? 36.705 4.887 -30.356 1.00 87.62 673 SER A N 1
ATOM 5314 C CA . SER A 1 673 ? 36.482 6.255 -30.857 1.00 87.62 673 SER A CA 1
ATOM 5315 C C . SER A 1 673 ? 35.136 6.869 -30.450 1.00 87.62 673 SER A C 1
ATOM 5317 O O . SER A 1 673 ? 34.739 7.899 -31.001 1.00 87.62 673 SER A O 1
ATOM 5319 N N . TRP A 1 674 ? 34.386 6.237 -29.545 1.00 89.69 674 TRP A N 1
ATOM 5320 C CA . TRP A 1 674 ? 33.040 6.690 -29.181 1.00 89.69 674 TRP A CA 1
ATOM 5321 C C . TRP A 1 674 ? 33.028 8.103 -28.573 1.00 89.69 674 TRP A C 1
ATOM 5323 O O . TRP A 1 674 ? 32.118 8.884 -28.856 1.00 89.69 674 TRP A O 1
ATOM 5333 N N . GLU A 1 675 ? 34.057 8.464 -27.797 1.00 88.69 675 GLU A N 1
ATOM 5334 C CA . GLU A 1 675 ? 34.140 9.759 -27.106 1.00 88.69 675 GLU A CA 1
ATOM 5335 C C . GLU A 1 675 ? 34.140 10.952 -28.068 1.00 88.69 675 GLU A C 1
ATOM 5337 O O . GLU A 1 675 ? 33.607 12.011 -27.727 1.00 88.69 675 GLU A O 1
ATOM 5342 N N . GLU A 1 676 ? 34.711 10.787 -29.265 1.00 88.62 676 GLU A N 1
ATOM 5343 C CA . GLU A 1 676 ? 34.786 11.839 -30.284 1.00 88.62 676 GLU A CA 1
ATOM 5344 C C . GLU A 1 676 ? 33.421 12.106 -30.938 1.00 88.62 676 GLU A C 1
ATOM 5346 O O . GLU A 1 676 ? 33.154 13.233 -31.348 1.00 88.62 676 GLU A O 1
ATOM 5351 N N . ASN A 1 677 ? 32.546 11.094 -30.987 1.00 87.44 677 ASN A N 1
ATOM 5352 C CA . ASN A 1 677 ? 31.284 11.123 -31.737 1.00 87.44 677 ASN A CA 1
ATOM 5353 C C . ASN A 1 677 ? 30.029 11.145 -30.845 1.00 87.44 677 ASN A C 1
ATOM 5355 O O . ASN A 1 677 ? 28.917 11.282 -31.348 1.00 87.44 677 ASN A O 1
ATOM 5359 N N . GLN A 1 678 ? 30.170 11.029 -29.521 1.00 86.81 678 GLN A N 1
ATOM 5360 C CA . GLN A 1 678 ? 29.046 10.897 -28.578 1.00 86.81 678 GLN A CA 1
ATOM 5361 C C . GLN A 1 678 ? 27.994 12.021 -28.644 1.00 86.81 678 GLN A C 1
ATOM 5363 O O . GLN A 1 678 ? 26.849 11.811 -28.247 1.00 86.81 678 GLN A O 1
ATOM 5368 N N . SER A 1 679 ? 28.370 13.214 -29.110 1.00 89.62 679 SER A N 1
ATOM 5369 C CA . SER A 1 679 ? 27.458 14.359 -29.260 1.00 89.62 679 SER A CA 1
ATOM 5370 C C . SER A 1 679 ? 26.654 14.311 -30.560 1.00 89.62 679 SER A C 1
ATOM 5372 O O . SER A 1 679 ? 25.609 14.950 -30.651 1.00 89.62 679 SER A O 1
ATOM 5374 N N . ASP A 1 680 ? 27.134 13.558 -31.550 1.00 90.12 680 ASP A N 1
ATOM 5375 C CA . ASP A 1 680 ? 26.553 13.485 -32.892 1.00 90.12 680 ASP A CA 1
ATOM 5376 C C . ASP A 1 680 ? 25.654 12.254 -33.073 1.00 90.12 680 ASP A C 1
ATOM 5378 O O . ASP A 1 680 ? 24.875 12.207 -34.021 1.00 90.12 680 ASP A O 1
ATOM 5382 N N . ILE A 1 681 ? 25.737 11.276 -32.162 1.00 90.81 681 ILE A N 1
ATOM 5383 C CA . ILE A 1 681 ? 24.942 10.043 -32.191 1.00 90.81 681 ILE A CA 1
ATOM 5384 C C . ILE A 1 681 ? 23.695 10.223 -31.310 1.00 90.81 681 ILE A C 1
ATOM 5386 O O . ILE A 1 681 ? 23.833 10.354 -30.088 1.00 90.81 681 ILE A O 1
ATOM 5390 N N . PRO A 1 682 ? 22.473 10.209 -31.871 1.00 91.06 682 PRO A N 1
ATOM 5391 C CA . PRO A 1 682 ? 21.240 10.173 -31.090 1.00 91.06 682 PRO A CA 1
ATOM 5392 C C . PRO A 1 682 ? 21.123 8.873 -30.287 1.00 91.06 682 PRO A C 1
ATOM 5394 O O . PRO A 1 682 ? 21.391 7.787 -30.800 1.00 91.06 682 PRO A O 1
ATOM 5397 N N . MET A 1 683 ? 20.622 8.945 -29.053 1.00 92.38 683 MET A N 1
ATOM 5398 C CA . MET A 1 683 ? 20.420 7.741 -28.231 1.00 92.38 683 MET A CA 1
ATOM 5399 C C . MET A 1 683 ? 19.424 6.759 -28.870 1.00 92.38 683 MET A C 1
ATOM 5401 O O . MET A 1 683 ? 19.561 5.546 -28.740 1.00 92.38 683 MET A O 1
ATOM 5405 N N . SER A 1 684 ? 18.446 7.269 -29.624 1.00 89.75 684 SER A N 1
ATOM 5406 C CA . SER A 1 684 ? 17.504 6.438 -30.383 1.00 89.75 684 SER A CA 1
ATOM 5407 C C . SER A 1 684 ? 18.168 5.533 -31.429 1.00 89.75 684 SER A C 1
ATOM 5409 O O . SER A 1 684 ? 17.622 4.469 -31.707 1.00 89.75 684 SER A O 1
ATOM 5411 N N . GLU A 1 685 ? 19.322 5.915 -31.988 1.00 90.50 685 GLU A N 1
ATOM 5412 C CA . GLU A 1 685 ? 20.070 5.073 -32.934 1.00 90.50 685 GLU A CA 1
ATOM 5413 C C . GLU A 1 685 ? 20.751 3.921 -32.192 1.00 90.50 685 GLU A C 1
ATOM 5415 O O . GLU A 1 685 ? 20.557 2.761 -32.548 1.00 90.50 685 GLU A O 1
ATOM 5420 N N . VAL A 1 686 ? 21.413 4.215 -31.067 1.00 93.38 686 VAL A N 1
ATOM 5421 C CA . VAL A 1 686 ? 22.006 3.184 -30.197 1.00 93.38 686 VAL A CA 1
ATOM 5422 C C . VAL A 1 686 ? 20.951 2.177 -29.734 1.00 93.38 686 VAL A C 1
ATOM 5424 O O . VAL A 1 686 ? 21.184 0.978 -29.793 1.00 93.38 686 VAL A O 1
ATOM 5427 N N . LEU A 1 687 ? 19.763 2.638 -29.338 1.00 93.06 687 LEU A N 1
ATOM 5428 C CA . LEU A 1 687 ? 18.661 1.777 -28.880 1.00 93.06 687 LEU A CA 1
ATOM 5429 C C . LEU A 1 687 ? 17.953 0.998 -30.004 1.00 93.06 687 LEU A C 1
ATOM 5431 O O . LEU A 1 687 ? 17.125 0.130 -29.720 1.00 93.06 687 LEU A O 1
ATOM 5435 N N . ARG A 1 688 ? 18.224 1.314 -31.276 1.00 89.94 688 ARG A N 1
ATOM 5436 C CA . ARG A 1 688 ? 17.787 0.510 -32.432 1.00 89.94 688 ARG A CA 1
ATOM 5437 C C . ARG A 1 688 ? 18.809 -0.562 -32.800 1.00 89.94 688 ARG A C 1
ATOM 5439 O O . ARG A 1 688 ? 18.418 -1.600 -33.330 1.00 89.94 688 ARG A O 1
ATOM 5446 N N . GLU A 1 689 ? 20.083 -0.318 -32.513 1.00 92.62 689 GLU A N 1
ATOM 5447 C CA . GLU A 1 689 ? 21.183 -1.251 -32.767 1.00 92.62 689 GLU A CA 1
ATOM 5448 C C . GLU A 1 689 ? 21.454 -2.196 -31.599 1.00 92.62 689 GLU A C 1
ATOM 5450 O O . GLU A 1 689 ? 21.864 -3.330 -31.823 1.00 92.62 689 GLU A O 1
ATOM 5455 N N . TYR A 1 690 ? 21.206 -1.762 -30.367 1.00 95.25 690 TYR A N 1
ATOM 5456 C CA . TYR A 1 690 ? 21.478 -2.522 -29.155 1.00 95.25 690 TYR A CA 1
ATOM 5457 C C . TYR A 1 690 ? 20.244 -2.601 -28.271 1.00 95.25 690 TYR A C 1
ATOM 5459 O O . TYR A 1 690 ? 19.478 -1.643 -28.142 1.00 95.25 690 TYR A O 1
ATOM 5467 N N . ARG A 1 691 ? 20.083 -3.740 -27.596 1.00 94.75 691 ARG A N 1
ATOM 5468 C CA . ARG A 1 691 ? 19.099 -3.893 -26.525 1.00 94.75 691 ARG A CA 1
ATOM 5469 C C . ARG A 1 691 ? 19.713 -4.548 -25.300 1.00 94.75 691 ARG A C 1
ATOM 5471 O O . ARG A 1 691 ? 20.502 -5.485 -25.405 1.00 94.75 691 ARG A O 1
ATOM 5478 N N . PHE A 1 692 ? 19.296 -4.051 -24.145 1.00 95.69 692 PHE A N 1
ATOM 5479 C CA . PHE A 1 692 ? 19.685 -4.544 -22.830 1.00 95.69 692 PHE A CA 1
ATOM 5480 C C . PHE A 1 692 ? 18.503 -5.319 -22.267 1.00 95.69 692 PHE A C 1
ATOM 5482 O O . PHE A 1 692 ? 17.425 -4.745 -22.108 1.00 95.69 692 PHE A O 1
ATOM 5489 N N . LEU A 1 693 ? 18.674 -6.615 -22.044 1.00 93.12 693 LEU A N 1
ATOM 5490 C CA . LEU A 1 693 ? 17.607 -7.512 -21.625 1.00 93.12 693 LEU A CA 1
ATOM 5491 C C . LEU A 1 693 ? 17.790 -7.896 -20.160 1.00 93.12 693 LEU A C 1
ATOM 5493 O O . LEU A 1 693 ? 18.897 -8.252 -19.748 1.00 93.12 693 LEU A O 1
ATOM 5497 N N . ASP A 1 694 ? 16.703 -7.854 -19.396 1.00 88.06 694 ASP A N 1
ATOM 5498 C CA . ASP A 1 694 ? 16.658 -8.466 -18.068 1.00 88.06 694 ASP A CA 1
ATOM 5499 C C . ASP A 1 694 ? 16.520 -10.000 -18.153 1.00 88.06 694 ASP A C 1
ATOM 5501 O O . ASP A 1 694 ? 16.437 -10.583 -19.241 1.00 88.06 694 ASP A O 1
ATOM 5505 N N . ALA A 1 695 ? 16.471 -10.666 -16.997 1.00 83.00 695 ALA A N 1
ATOM 5506 C CA . ALA A 1 695 ? 16.330 -12.121 -16.907 1.00 83.00 695 ALA A CA 1
ATOM 5507 C C . ALA A 1 695 ? 15.024 -12.658 -17.535 1.00 83.00 695 ALA A C 1
ATOM 5509 O O . ALA A 1 695 ? 14.980 -13.809 -17.966 1.00 83.00 695 ALA A O 1
ATOM 5510 N N . SER A 1 696 ? 13.979 -11.825 -17.644 1.00 77.75 696 SER A N 1
ATOM 5511 C CA . SER A 1 696 ? 12.711 -12.170 -18.306 1.00 77.75 696 SER A CA 1
ATOM 5512 C C . SER A 1 696 ? 12.758 -11.986 -19.832 1.00 77.75 696 SER A C 1
ATOM 5514 O O . SER A 1 696 ? 11.829 -12.368 -20.545 1.00 77.75 696 SER A O 1
ATOM 5516 N N . GLY A 1 697 ? 13.842 -11.405 -20.359 1.00 86.19 697 GLY A N 1
ATOM 5517 C CA . GLY A 1 697 ? 13.980 -11.046 -21.768 1.00 86.19 697 GLY A CA 1
ATOM 5518 C C . GLY A 1 697 ? 13.309 -9.720 -22.138 1.00 86.19 697 GLY A C 1
ATOM 5519 O O . GLY A 1 697 ? 13.151 -9.430 -23.328 1.00 86.19 697 GLY A O 1
ATOM 5520 N N . GLN A 1 698 ? 12.911 -8.903 -21.159 1.00 86.44 698 GLN A N 1
ATOM 5521 C CA . GLN A 1 698 ? 12.347 -7.581 -21.404 1.00 86.44 698 GLN A CA 1
ATOM 5522 C C . GLN A 1 698 ? 13.459 -6.571 -21.708 1.00 86.44 698 GLN A C 1
ATOM 5524 O O . GLN A 1 698 ? 14.452 -6.477 -20.992 1.00 86.44 698 GLN A O 1
ATOM 5529 N N . ALA A 1 699 ? 13.278 -5.786 -22.776 1.00 90.62 699 ALA A N 1
ATOM 5530 C CA . ALA A 1 699 ? 14.202 -4.713 -23.128 1.00 90.62 699 ALA A CA 1
ATOM 5531 C C . ALA A 1 699 ? 14.069 -3.527 -22.162 1.00 90.62 699 ALA A C 1
ATOM 5533 O O . ALA A 1 699 ? 12.971 -2.989 -21.989 1.00 90.62 699 ALA A O 1
ATOM 5534 N N . LEU A 1 700 ? 15.191 -3.103 -21.586 1.00 90.81 700 LEU A N 1
ATOM 5535 C CA . LEU A 1 700 ? 15.296 -2.050 -20.580 1.00 90.81 700 LEU A CA 1
ATOM 5536 C C . LEU A 1 700 ? 15.700 -0.703 -21.192 1.00 90.81 700 LEU A C 1
ATOM 5538 O O . LEU A 1 700 ? 16.464 -0.628 -22.155 1.00 90.81 700 LEU A O 1
ATOM 5542 N N . ALA A 1 701 ? 15.182 0.375 -20.610 1.00 91.06 701 ALA A N 1
ATOM 5543 C CA . ALA A 1 701 ? 15.495 1.750 -20.978 1.00 91.06 701 ALA A CA 1
ATOM 5544 C C . ALA A 1 701 ? 16.922 2.147 -20.549 1.00 91.06 701 ALA A C 1
ATOM 5546 O O . ALA A 1 701 ? 17.451 1.624 -19.572 1.00 91.06 701 ALA A O 1
ATOM 5547 N N . VAL A 1 702 ? 17.529 3.127 -21.225 1.00 92.50 702 VAL A N 1
ATOM 5548 C CA . VAL A 1 702 ? 18.794 3.754 -20.788 1.00 92.50 702 VAL A CA 1
ATOM 5549 C C . VAL A 1 702 ? 18.475 5.020 -19.998 1.00 92.50 702 VAL A C 1
ATOM 5551 O O . VAL A 1 702 ? 17.732 5.883 -20.470 1.00 92.50 702 VAL A O 1
ATOM 5554 N N . LEU A 1 703 ? 19.015 5.137 -18.787 1.00 89.50 703 LEU A N 1
ATOM 5555 C CA . LEU A 1 703 ? 18.763 6.264 -17.894 1.00 89.50 703 LEU A CA 1
ATOM 5556 C C . LEU A 1 703 ? 19.704 7.432 -18.213 1.00 89.50 703 LEU A C 1
ATOM 5558 O O . LEU A 1 703 ? 20.882 7.207 -18.497 1.00 89.50 703 LEU A O 1
ATOM 5562 N N . PRO A 1 704 ? 19.219 8.683 -18.158 1.00 87.31 704 PRO A N 1
ATOM 5563 C CA . PRO A 1 704 ? 20.058 9.845 -18.403 1.00 87.31 704 PRO A CA 1
ATOM 5564 C C . PRO A 1 704 ? 21.055 10.030 -17.262 1.00 87.31 704 PRO A C 1
ATOM 5566 O O . PRO A 1 704 ? 20.792 9.682 -16.105 1.00 87.31 704 PRO A O 1
ATOM 5569 N N . LYS A 1 705 ? 22.186 10.658 -17.580 1.00 84.00 705 LYS A N 1
ATOM 5570 C CA . LYS A 1 705 ? 23.264 10.928 -16.625 1.00 84.00 705 LYS A CA 1
ATOM 5571 C C . LYS A 1 705 ? 22.808 11.787 -15.441 1.00 84.00 705 LYS A C 1
ATOM 5573 O O . LYS A 1 705 ? 23.346 11.659 -14.346 1.00 84.00 705 LYS A O 1
ATOM 5578 N N . ASP A 1 706 ? 21.839 12.673 -15.664 1.00 72.88 706 ASP A N 1
ATOM 5579 C CA . ASP A 1 706 ? 21.320 13.618 -14.670 1.00 72.88 706 ASP A CA 1
ATOM 5580 C C . ASP A 1 706 ? 20.247 13.025 -13.736 1.00 72.88 706 ASP A C 1
ATOM 5582 O O . ASP A 1 706 ? 19.777 13.710 -12.828 1.00 72.88 706 ASP A O 1
ATOM 5586 N N . GLY A 1 707 ? 19.847 11.764 -13.944 1.00 67.50 707 GLY A N 1
ATOM 5587 C CA . GLY A 1 707 ? 18.825 11.096 -13.135 1.00 67.50 707 GLY A CA 1
ATOM 5588 C C . GLY A 1 707 ? 17.391 11.603 -13.359 1.00 67.50 707 GLY A C 1
ATOM 5589 O O . GLY A 1 707 ? 16.491 11.260 -12.583 1.00 67.50 707 GLY A O 1
ATOM 5590 N N . SER A 1 708 ? 17.135 12.406 -14.400 1.00 64.31 708 SER A N 1
ATOM 5591 C CA . SER A 1 708 ? 15.792 12.901 -14.727 1.00 64.31 708 SER A CA 1
ATOM 5592 C C . SER A 1 708 ? 14.887 11.783 -15.286 1.00 64.31 708 SER A C 1
ATOM 5594 O O . SER A 1 708 ? 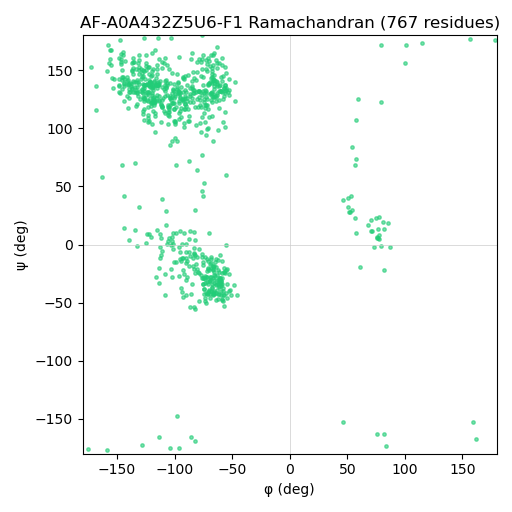15.222 11.099 -16.245 1.00 64.31 708 SER A O 1
ATOM 5596 N N . ARG A 1 709 ? 13.705 11.553 -14.686 1.00 57.91 709 ARG A N 1
ATOM 5597 C CA . ARG A 1 709 ? 12.771 10.480 -15.121 1.00 57.91 709 ARG A CA 1
ATOM 5598 C C . ARG A 1 709 ? 11.668 10.928 -16.105 1.00 57.91 709 ARG A C 1
ATOM 5600 O O . ARG A 1 709 ? 11.028 10.063 -16.690 1.00 57.91 709 ARG A O 1
ATOM 5607 N N . HIS A 1 710 ? 11.420 12.232 -16.293 1.00 52.41 710 HIS A N 1
ATOM 5608 C CA . HIS A 1 710 ? 10.105 12.702 -16.786 1.00 52.41 710 HIS A CA 1
ATOM 5609 C C . HIS A 1 710 ? 10.087 13.575 -18.060 1.00 52.41 710 HIS A C 1
ATOM 5611 O O . HIS A 1 710 ? 9.028 14.082 -18.406 1.00 52.41 710 HIS A O 1
ATOM 5617 N N . SER A 1 711 ? 11.194 13.750 -18.789 1.00 57.16 711 SER A N 1
ATOM 5618 C CA . SER A 1 711 ? 11.158 14.436 -20.102 1.00 57.16 711 SER A CA 1
ATOM 5619 C C . SER A 1 711 ? 12.409 14.167 -20.949 1.00 57.16 711 SER A C 1
ATOM 5621 O O . SER A 1 711 ? 13.162 15.074 -21.322 1.00 57.16 711 SER A O 1
ATOM 5623 N N . VAL A 1 712 ? 12.680 12.893 -21.221 1.00 70.38 712 VAL A N 1
ATOM 5624 C CA . VAL A 1 712 ? 13.829 12.480 -22.029 1.00 70.38 712 VAL A CA 1
ATOM 5625 C C . VAL A 1 712 ? 13.340 11.897 -23.344 1.00 70.38 712 VAL A C 1
ATOM 5627 O O . VAL A 1 712 ? 12.853 10.771 -23.398 1.00 70.38 712 VAL A O 1
ATOM 5630 N N . ASP A 1 713 ? 13.492 12.683 -24.408 1.00 81.38 713 ASP A N 1
ATOM 5631 C CA . ASP A 1 713 ? 13.296 12.222 -25.777 1.00 81.38 713 ASP A CA 1
ATOM 5632 C C . ASP A 1 713 ? 14.619 11.645 -26.317 1.00 81.38 713 ASP A C 1
ATOM 5634 O O . ASP A 1 713 ? 15.552 12.386 -26.637 1.00 81.38 713 ASP A O 1
ATOM 5638 N N . TYR A 1 714 ? 14.702 10.312 -26.432 1.00 86.81 714 TYR A N 1
ATOM 5639 C CA . TYR A 1 714 ? 15.859 9.606 -27.007 1.00 86.81 714 TYR A CA 1
ATOM 5640 C C . TYR A 1 714 ? 16.192 10.033 -28.441 1.00 86.81 714 TYR A C 1
ATOM 5642 O O . TYR A 1 714 ? 17.302 9.791 -28.915 1.00 86.81 714 TYR A O 1
ATOM 5650 N N . PHE A 1 715 ? 15.240 10.631 -29.152 1.00 84.88 715 PHE A N 1
ATOM 5651 C CA . PHE A 1 715 ? 15.429 11.068 -30.524 1.00 84.88 715 PHE A CA 1
ATOM 5652 C C . PHE A 1 715 ? 16.002 12.483 -30.650 1.00 84.88 715 PHE A C 1
ATOM 5654 O O . PHE A 1 715 ? 16.466 12.849 -31.728 1.00 84.88 715 PHE A O 1
ATOM 5661 N N . GLU A 1 716 ? 15.915 13.295 -29.597 1.00 84.44 716 GLU A N 1
ATOM 5662 C CA . GLU A 1 716 ? 16.473 14.655 -29.571 1.00 84.44 716 GLU A CA 1
ATOM 5663 C C . GLU A 1 716 ? 17.780 14.724 -28.782 1.00 84.44 716 GLU A C 1
ATOM 5665 O O . GLU A 1 716 ? 18.575 15.640 -28.993 1.00 84.44 716 GLU A O 1
ATOM 5670 N N . ARG A 1 717 ? 18.013 13.749 -27.899 1.00 88.12 717 ARG A N 1
ATOM 5671 C CA . ARG A 1 717 ? 19.207 13.687 -27.064 1.00 88.12 717 ARG A CA 1
ATOM 5672 C C . ARG A 1 717 ? 20.277 12.777 -27.639 1.00 88.12 717 ARG A C 1
ATOM 5674 O O . ARG A 1 717 ? 20.004 11.683 -28.141 1.00 88.12 717 ARG A O 1
ATOM 5681 N N . SER A 1 718 ? 21.512 13.238 -27.510 1.00 92.38 718 SER A N 1
ATOM 5682 C CA . SER A 1 718 ? 22.698 12.497 -27.942 1.00 92.38 718 SER A CA 1
ATOM 5683 C C . SER A 1 718 ? 23.177 11.520 -26.870 1.00 92.38 718 SER A C 1
ATOM 5685 O O . SER A 1 718 ? 22.806 11.638 -25.701 1.00 92.38 718 SER A O 1
ATOM 5687 N N . VAL A 1 719 ? 24.047 10.582 -27.250 1.00 92.56 719 VAL A N 1
ATOM 5688 C CA . VAL A 1 719 ? 24.704 9.644 -26.327 1.00 92.56 719 VAL A CA 1
ATOM 5689 C C . VAL A 1 719 ? 25.369 10.368 -25.158 1.00 92.56 719 VAL A C 1
ATOM 5691 O O . VAL A 1 719 ? 25.217 9.930 -24.020 1.00 92.56 719 VAL A O 1
ATOM 5694 N N . SER A 1 720 ? 25.999 11.520 -25.399 1.00 91.81 720 SER A N 1
ATOM 5695 C CA . SER A 1 720 ? 26.699 12.311 -24.373 1.00 91.81 720 SER A CA 1
ATOM 5696 C C . SER A 1 720 ? 25.862 12.655 -23.125 1.00 91.81 720 SER A C 1
ATOM 5698 O O . SER A 1 720 ? 26.410 12.835 -22.036 1.00 91.81 720 SER A O 1
ATOM 5700 N N . GLU A 1 721 ? 24.533 12.706 -23.248 1.00 91.06 721 GLU A N 1
ATOM 5701 C CA . GLU A 1 721 ? 23.614 13.020 -22.146 1.00 91.06 721 GLU A CA 1
ATOM 5702 C C . GLU A 1 721 ? 23.285 11.810 -21.251 1.00 91.06 721 GLU A C 1
ATOM 5704 O O . GLU A 1 721 ? 22.688 11.962 -20.182 1.00 91.06 721 GLU A O 1
ATOM 5709 N N . PHE A 1 722 ? 23.690 10.607 -21.661 1.00 91.62 722 PHE A N 1
ATOM 5710 C CA . PHE A 1 722 ? 23.426 9.346 -20.962 1.00 91.62 722 PHE A CA 1
ATOM 5711 C C . PHE A 1 722 ? 24.692 8.692 -20.410 1.00 91.62 722 PHE A C 1
ATOM 5713 O O . PHE A 1 722 ? 24.606 7.879 -19.491 1.00 91.62 722 PHE A O 1
ATOM 5720 N N . VAL A 1 723 ? 25.868 9.051 -20.932 1.00 92.25 723 VAL A N 1
ATOM 5721 C CA . VAL A 1 723 ? 27.132 8.458 -20.488 1.00 92.25 723 VAL A CA 1
ATOM 5722 C C . VAL A 1 723 ? 27.668 9.152 -19.236 1.00 92.25 723 VAL A C 1
ATOM 5724 O O . VAL A 1 723 ? 27.784 10.382 -19.154 1.00 92.25 723 VAL A O 1
ATOM 5727 N N . SER A 1 724 ? 28.029 8.351 -18.235 1.00 89.00 724 SER A N 1
ATOM 5728 C CA . SER A 1 724 ? 28.718 8.821 -17.034 1.00 89.00 724 SER A CA 1
ATOM 5729 C C . SER A 1 724 ? 30.103 9.402 -17.366 1.00 89.00 724 SER A C 1
ATOM 5731 O O . SER A 1 724 ? 30.612 9.279 -18.475 1.00 89.00 724 SER A O 1
ATOM 5733 N N . ASN A 1 725 ? 30.752 10.049 -16.395 1.00 86.69 725 ASN A N 1
ATOM 5734 C CA . ASN A 1 725 ? 32.130 10.520 -16.597 1.00 86.69 725 ASN A CA 1
ATOM 5735 C C . ASN A 1 725 ? 33.137 9.369 -16.774 1.00 86.69 725 ASN A C 1
ATOM 5737 O O . ASN A 1 725 ? 34.224 9.606 -17.285 1.00 86.69 725 ASN A O 1
ATOM 5741 N N . ASP A 1 726 ? 32.764 8.155 -16.367 1.00 88.00 726 ASP A N 1
ATOM 5742 C CA . ASP A 1 726 ? 33.594 6.952 -16.452 1.00 88.00 726 ASP A CA 1
ATOM 5743 C C . ASP A 1 726 ? 33.303 6.131 -17.725 1.00 88.00 726 ASP A C 1
ATOM 5745 O O . ASP A 1 726 ? 33.724 4.982 -17.821 1.00 88.00 726 ASP A O 1
ATOM 5749 N N . GLY A 1 727 ? 32.548 6.678 -18.689 1.00 91.50 727 GLY A N 1
ATOM 5750 C CA . GLY A 1 727 ? 32.267 5.996 -19.958 1.00 91.50 727 GLY A CA 1
ATOM 5751 C C . GLY A 1 727 ? 31.204 4.894 -19.874 1.00 91.50 727 GLY A C 1
ATOM 5752 O O . GLY A 1 727 ? 31.206 3.977 -20.694 1.00 91.50 727 GLY A O 1
ATOM 5753 N N . LEU A 1 728 ? 30.302 4.951 -18.885 1.00 92.31 728 LEU A N 1
ATOM 5754 C CA . LEU A 1 728 ? 29.289 3.916 -18.643 1.00 92.31 728 LEU A CA 1
ATOM 5755 C C . LEU A 1 728 ? 27.864 4.423 -18.914 1.00 92.31 728 LEU A C 1
ATOM 5757 O O . LEU A 1 728 ? 27.515 5.534 -18.510 1.00 92.31 728 LEU A O 1
ATOM 5761 N N . LEU A 1 729 ? 27.017 3.579 -19.510 1.00 93.19 729 LEU A N 1
ATOM 5762 C CA . LEU A 1 729 ? 25.561 3.746 -19.540 1.00 93.19 729 LEU A CA 1
ATOM 5763 C C . LEU A 1 729 ? 24.943 3.136 -18.289 1.00 93.19 729 LEU A C 1
ATOM 5765 O O . LEU A 1 729 ? 25.252 1.999 -17.932 1.00 93.19 729 LEU A O 1
ATOM 5769 N N . ARG A 1 730 ? 24.018 3.863 -17.660 1.00 92.38 730 ARG A N 1
ATOM 5770 C CA . ARG A 1 730 ? 23.163 3.307 -16.609 1.00 92.38 730 ARG A CA 1
ATOM 5771 C C . ARG A 1 730 ? 21.885 2.771 -17.243 1.00 92.38 730 ARG A C 1
ATOM 5773 O O . ARG A 1 730 ? 21.103 3.538 -17.801 1.00 92.38 730 ARG A O 1
ATOM 5780 N N . ILE A 1 731 ? 21.662 1.470 -17.148 1.00 93.12 731 ILE A N 1
ATOM 5781 C CA . ILE A 1 731 ? 20.461 0.810 -17.667 1.00 93.12 731 ILE A CA 1
ATOM 5782 C C . ILE A 1 731 ? 19.377 0.836 -16.597 1.00 93.12 731 ILE A C 1
ATOM 5784 O O . ILE A 1 731 ? 19.692 0.777 -15.418 1.00 93.12 731 ILE A O 1
ATOM 5788 N N . GLY A 1 732 ? 18.107 0.961 -16.980 1.00 89.19 732 GLY A N 1
ATOM 5789 C CA . GLY A 1 732 ? 16.940 1.032 -16.099 1.00 89.19 732 GLY A CA 1
ATOM 5790 C C . GLY A 1 732 ? 16.522 -0.315 -15.516 1.00 89.19 732 GLY A C 1
ATOM 5791 O O . GLY A 1 732 ? 15.347 -0.644 -15.569 1.00 89.19 732 GLY A O 1
ATOM 5792 N N . GLY A 1 733 ? 17.474 -1.099 -15.018 1.00 89.00 733 GLY A N 1
ATOM 5793 C CA . GLY A 1 733 ? 17.285 -2.436 -14.460 1.00 89.00 733 GLY A CA 1
ATOM 5794 C C . GLY A 1 733 ? 18.591 -3.229 -14.525 1.00 89.00 733 GLY A C 1
ATOM 5795 O O . GLY A 1 733 ? 19.591 -2.737 -15.056 1.00 89.00 733 GLY A O 1
ATOM 5796 N N . ARG A 1 734 ? 18.584 -4.449 -13.987 1.00 89.69 734 ARG A N 1
ATOM 5797 C CA . ARG A 1 734 ? 19.723 -5.375 -14.081 1.00 89.69 734 ARG A CA 1
ATOM 5798 C C . ARG A 1 734 ? 19.765 -6.031 -15.457 1.00 89.69 734 ARG A C 1
ATOM 5800 O O . ARG A 1 734 ? 18.741 -6.534 -15.920 1.00 89.69 734 ARG A O 1
ATOM 5807 N N . VAL A 1 735 ? 20.929 -6.028 -16.100 1.00 92.75 735 VAL A N 1
ATOM 5808 C CA . VAL A 1 735 ? 21.104 -6.633 -17.424 1.00 92.75 735 VAL A CA 1
ATOM 5809 C C . VAL A 1 735 ? 21.598 -8.064 -17.268 1.00 92.75 735 VAL A C 1
ATOM 5811 O O . VAL A 1 735 ? 22.628 -8.303 -16.655 1.00 92.75 735 VAL A O 1
ATOM 5814 N N . GLU A 1 736 ? 20.881 -9.010 -17.863 1.00 90.50 736 GLU A N 1
ATOM 5815 C CA . GLU A 1 736 ? 21.314 -10.408 -17.972 1.00 90.50 736 GLU A CA 1
ATOM 5816 C C . GLU A 1 736 ? 22.014 -10.646 -19.314 1.00 90.50 736 GLU A C 1
ATOM 5818 O O . GLU A 1 736 ? 22.995 -11.383 -19.413 1.00 90.50 736 GLU A O 1
ATOM 5823 N N . ARG A 1 737 ? 21.509 -10.008 -20.378 1.00 93.88 737 ARG A N 1
ATOM 5824 C CA . ARG A 1 737 ? 22.032 -10.182 -21.734 1.00 93.88 737 ARG A CA 1
ATOM 5825 C C . ARG A 1 737 ? 21.982 -8.889 -22.528 1.00 93.88 737 ARG A C 1
ATOM 5827 O O . ARG A 1 737 ? 20.986 -8.169 -22.507 1.00 93.88 737 ARG A O 1
ATOM 5834 N N . ILE A 1 738 ? 23.039 -8.639 -23.290 1.00 97.00 738 ILE A N 1
ATOM 5835 C CA . ILE A 1 738 ? 23.086 -7.578 -24.295 1.00 97.00 738 ILE A CA 1
ATOM 5836 C C . ILE A 1 738 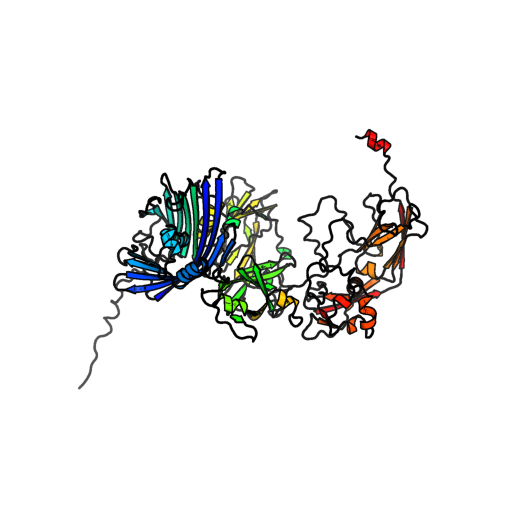? 23.019 -8.233 -25.665 1.00 97.00 738 ILE A C 1
ATOM 5838 O O . ILE A 1 738 ? 23.649 -9.263 -25.906 1.00 97.00 738 ILE A O 1
ATOM 5842 N N . GLU A 1 739 ? 22.234 -7.653 -26.561 1.00 96.69 739 GLU A N 1
ATOM 5843 C CA . GLU A 1 739 ? 22.156 -8.107 -27.943 1.00 96.69 739 GLU A CA 1
ATOM 5844 C C . GLU A 1 739 ? 22.376 -6.941 -28.896 1.00 96.69 739 GLU A C 1
ATOM 5846 O O . GLU A 1 739 ? 21.928 -5.821 -28.644 1.00 96.69 739 GLU A O 1
ATOM 5851 N N . GLN A 1 740 ? 23.049 -7.238 -30.003 1.00 96.00 740 GLN A N 1
ATOM 5852 C CA . GLN A 1 740 ? 23.256 -6.331 -31.119 1.00 96.00 740 GLN A CA 1
ATOM 5853 C C . GLN A 1 740 ? 22.403 -6.782 -32.302 1.00 96.00 740 GLN A C 1
ATOM 5855 O O . GLN A 1 740 ? 22.274 -7.977 -32.588 1.00 96.00 740 GLN A O 1
ATOM 5860 N N . LEU A 1 741 ? 21.823 -5.818 -33.002 1.00 94.31 741 LEU A N 1
ATOM 5861 C CA . LEU A 1 741 ? 21.107 -6.058 -34.232 1.00 94.31 741 LEU A CA 1
ATOM 5862 C C . LEU A 1 741 ? 22.107 -6.210 -35.373 1.00 94.31 741 LEU A C 1
ATOM 5864 O O . LEU A 1 741 ? 22.829 -5.277 -35.718 1.00 94.31 741 LEU A O 1
ATOM 5868 N N . VAL A 1 742 ? 22.110 -7.383 -35.993 1.00 93.50 742 VAL A N 1
ATOM 5869 C CA . VAL A 1 742 ? 22.905 -7.660 -37.185 1.00 93.50 742 VAL A CA 1
ATOM 5870 C C . VAL A 1 742 ? 22.003 -7.907 -38.386 1.00 93.50 742 VAL A C 1
ATOM 5872 O O . VAL A 1 742 ? 20.818 -8.231 -38.265 1.00 93.50 742 VAL A O 1
ATOM 5875 N N . VAL A 1 743 ? 22.585 -7.756 -39.570 1.00 92.62 743 VAL A N 1
ATOM 5876 C CA . VAL A 1 743 ? 21.907 -7.993 -40.840 1.00 92.62 743 VAL A CA 1
ATOM 5877 C C . VAL A 1 743 ? 22.351 -9.337 -41.401 1.00 92.62 743 VAL A C 1
ATOM 5879 O O . VAL A 1 743 ? 23.540 -9.565 -41.614 1.00 92.62 743 VAL A O 1
ATOM 5882 N N . GLU A 1 744 ? 21.390 -10.216 -41.677 1.00 91.19 744 GLU A N 1
ATOM 5883 C CA . GLU A 1 744 ? 21.632 -11.509 -42.317 1.00 91.19 744 GLU A CA 1
ATOM 5884 C C . GLU A 1 744 ? 20.892 -11.637 -43.656 1.00 91.19 744 GLU A C 1
ATOM 5886 O O . GLU A 1 744 ? 19.797 -11.103 -43.858 1.00 91.19 744 GLU A O 1
ATOM 5891 N N . GLY A 1 745 ? 21.466 -12.429 -44.564 1.00 89.38 745 GLY A N 1
ATOM 5892 C CA . GLY A 1 745 ? 20.912 -12.682 -45.894 1.00 89.38 745 GLY A CA 1
ATOM 5893 C C . GLY A 1 745 ? 21.263 -11.607 -46.923 1.00 89.38 745 GLY A C 1
ATOM 5894 O O . GLY A 1 745 ? 22.080 -10.726 -46.675 1.00 89.38 745 GLY A O 1
ATOM 5895 N N . ASP A 1 746 ? 20.662 -11.727 -48.107 1.00 90.00 746 ASP A N 1
ATOM 5896 C CA . ASP A 1 746 ? 20.913 -10.805 -49.213 1.00 90.00 746 ASP A CA 1
ATOM 5897 C C . ASP A 1 746 ? 20.058 -9.526 -49.081 1.00 90.00 746 ASP A C 1
ATOM 5899 O O . ASP A 1 746 ? 18.882 -9.619 -48.695 1.00 90.00 746 ASP A O 1
ATOM 5903 N N . PRO A 1 747 ? 20.599 -8.348 -49.454 1.00 92.19 747 PRO A N 1
ATOM 5904 C CA . PRO A 1 747 ? 19.822 -7.122 -49.586 1.00 92.19 747 PRO A CA 1
ATOM 5905 C C . PRO A 1 747 ? 18.644 -7.304 -50.542 1.00 92.19 747 PRO A C 1
ATOM 5907 O O . PRO A 1 747 ? 18.732 -8.029 -51.539 1.00 92.19 747 PRO A O 1
ATOM 5910 N N . PHE A 1 748 ? 17.543 -6.609 -50.277 1.00 90.50 748 PHE A N 1
ATOM 5911 C CA . PHE A 1 748 ? 16.375 -6.646 -51.149 1.00 90.50 748 PHE A CA 1
ATOM 5912 C C . PHE A 1 748 ? 15.644 -5.305 -51.172 1.00 90.50 748 PHE A C 1
ATOM 5914 O O . PHE A 1 748 ? 15.706 -4.518 -50.229 1.00 90.50 748 PHE A O 1
ATOM 5921 N N . THR A 1 749 ? 14.899 -5.088 -52.252 1.00 91.94 749 THR A N 1
ATOM 5922 C CA . THR A 1 749 ? 14.100 -3.881 -52.467 1.00 91.94 749 THR A CA 1
ATOM 5923 C C . THR A 1 749 ? 12.641 -4.261 -52.675 1.00 91.94 749 THR A C 1
ATOM 5925 O O . THR A 1 749 ? 12.329 -5.269 -53.318 1.00 91.94 749 THR A O 1
ATOM 5928 N N . LYS A 1 750 ? 11.738 -3.453 -52.123 1.00 91.81 750 LYS A N 1
ATOM 5929 C CA . LYS A 1 750 ? 10.300 -3.525 -52.364 1.00 91.81 750 LYS A CA 1
ATOM 5930 C C . LYS A 1 750 ? 9.790 -2.210 -52.912 1.00 91.81 750 LYS A C 1
ATOM 5932 O O . LYS A 1 750 ? 10.115 -1.152 -52.390 1.00 91.81 750 LYS A O 1
ATOM 5937 N N . GLU A 1 751 ? 8.926 -2.309 -53.908 1.00 92.75 751 GLU A N 1
ATOM 5938 C CA . GLU A 1 751 ? 8.292 -1.160 -54.534 1.00 92.75 751 GLU A CA 1
ATOM 5939 C C . GLU A 1 751 ? 6.776 -1.272 -54.413 1.00 92.75 751 GLU A C 1
ATOM 5941 O O . GLU A 1 751 ? 6.195 -2.345 -54.603 1.00 92.75 751 GLU A O 1
ATOM 5946 N N . TRP A 1 752 ? 6.129 -0.147 -54.132 1.00 93.19 752 TRP A N 1
ATOM 5947 C CA . TRP A 1 752 ? 4.679 -0.022 -54.165 1.00 93.19 752 TRP A CA 1
ATOM 5948 C C . TRP A 1 752 ? 4.287 1.212 -54.960 1.00 93.19 752 TRP A C 1
ATOM 5950 O O . TRP A 1 752 ? 4.954 2.240 -54.901 1.00 93.19 752 TRP A O 1
ATOM 5960 N N . SER A 1 753 ? 3.150 1.131 -55.644 1.00 90.69 753 SER A N 1
ATOM 5961 C CA . SER A 1 753 ? 2.472 2.288 -56.219 1.00 90.69 753 SER A CA 1
ATOM 5962 C C . SER A 1 753 ? 1.097 2.403 -55.570 1.00 90.69 753 SER A C 1
ATOM 5964 O O . SER A 1 753 ? 0.304 1.462 -55.627 1.00 90.69 753 SER A O 1
ATOM 5966 N N . HIS A 1 754 ? 0.832 3.525 -54.902 1.00 89.38 754 HIS A N 1
ATOM 5967 C CA . HIS A 1 754 ? -0.402 3.754 -54.158 1.00 89.38 754 HIS A CA 1
ATOM 5968 C C . HIS A 1 754 ? -1.174 4.935 -54.741 1.00 89.38 754 HIS A C 1
ATOM 5970 O O . HIS A 1 754 ? -0.636 6.035 -54.873 1.00 89.38 754 HIS A O 1
ATOM 5976 N N . GLN A 1 755 ? -2.452 4.719 -55.053 1.00 89.56 755 GLN A N 1
ATOM 5977 C CA . GLN A 1 755 ? -3.359 5.779 -55.482 1.00 89.56 755 GLN A CA 1
ATOM 5978 C C . GLN A 1 755 ? -4.096 6.352 -54.271 1.00 89.56 755 GLN A C 1
ATOM 5980 O O . GLN A 1 755 ? -4.887 5.658 -53.634 1.00 89.56 755 GLN A O 1
ATOM 5985 N N . LEU A 1 756 ? -3.863 7.629 -53.979 1.00 88.31 756 LEU A N 1
ATOM 5986 C CA . LEU A 1 756 ? -4.588 8.357 -52.943 1.00 88.31 756 LEU A CA 1
ATOM 5987 C C . LEU A 1 756 ? -6.030 8.661 -53.384 1.00 88.31 756 LEU A C 1
ATOM 5989 O O . LEU A 1 756 ? -6.287 8.797 -54.588 1.00 88.31 756 LEU A O 1
ATOM 5993 N N . PRO A 1 757 ? -6.973 8.772 -52.428 1.00 87.94 757 PRO A N 1
ATOM 5994 C CA . PRO A 1 757 ? -8.375 9.035 -52.730 1.00 87.94 757 PRO A CA 1
ATOM 5995 C C . PRO A 1 757 ? -8.562 10.377 -53.445 1.00 87.94 757 PRO A C 1
ATOM 5997 O O . PRO A 1 757 ? -7.746 11.294 -53.319 1.00 87.94 757 PRO A O 1
ATOM 6000 N N . ALA A 1 758 ? -9.661 10.485 -54.188 1.00 85.06 758 ALA A N 1
ATOM 6001 C CA . ALA A 1 758 ? -10.021 11.719 -54.868 1.00 85.06 758 ALA A CA 1
ATOM 6002 C C . ALA A 1 758 ? -10.402 12.820 -53.876 1.00 85.06 758 ALA A C 1
ATOM 6004 O O . ALA A 1 758 ? -10.885 12.535 -52.772 1.00 85.06 758 ALA A O 1
ATOM 6005 N N . MET A 1 759 ? -10.196 14.076 -54.269 1.00 81.50 759 MET A N 1
ATOM 6006 C CA . MET A 1 759 ? -10.669 15.212 -53.488 1.00 81.50 759 MET A CA 1
ATOM 6007 C C . MET A 1 759 ? -12.197 15.113 -53.322 1.00 81.50 759 MET A C 1
ATOM 6009 O O . MET A 1 759 ? -12.893 14.887 -54.315 1.00 81.50 759 MET A O 1
ATOM 6013 N N . PRO A 1 760 ? -12.742 15.255 -52.097 1.00 78.25 760 PRO A N 1
ATOM 6014 C CA . PRO A 1 760 ? -14.182 15.235 -51.889 1.00 78.25 760 PRO A CA 1
ATOM 6015 C C . PRO A 1 760 ? -14.848 16.319 -52.734 1.00 78.25 760 PRO A C 1
ATOM 6017 O O . PRO A 1 760 ? -14.388 17.462 -52.753 1.00 78.25 760 PRO A O 1
ATOM 6020 N N . ASP A 1 761 ? -15.940 15.973 -53.411 1.00 77.69 761 ASP A N 1
ATOM 6021 C CA . ASP A 1 761 ? -16.740 16.951 -54.137 1.00 77.69 761 ASP A CA 1
ATOM 6022 C C . ASP A 1 761 ? -17.484 17.842 -53.130 1.00 77.69 761 ASP A C 1
ATOM 6024 O O . ASP A 1 761 ? -18.499 17.456 -52.542 1.00 77.69 761 ASP A O 1
ATOM 6028 N N . PHE A 1 762 ? -16.945 19.038 -52.900 1.00 64.12 762 PHE A N 1
ATOM 6029 C CA . PHE A 1 762 ? -17.505 20.001 -51.958 1.00 64.12 762 PHE A CA 1
ATOM 6030 C C . PHE A 1 762 ? -18.877 20.546 -52.394 1.00 64.12 762 PHE A C 1
ATOM 6032 O O . PHE A 1 762 ? -19.609 21.021 -51.524 1.00 64.12 762 PHE A O 1
ATOM 6039 N N . GLU A 1 763 ? -19.263 20.447 -53.677 1.00 59.38 763 GLU A N 1
ATOM 6040 C CA . GLU A 1 763 ? -20.627 20.792 -54.117 1.00 59.38 763 GLU A CA 1
ATOM 6041 C C . GLU A 1 763 ? -21.639 19.748 -53.613 1.00 59.38 763 GLU A C 1
ATOM 6043 O O . GLU A 1 763 ? -22.681 20.107 -53.066 1.00 59.38 763 GLU A O 1
ATOM 6048 N N . SER A 1 764 ? -21.287 18.459 -53.662 1.00 54.25 764 SER A N 1
ATOM 6049 C CA . SER A 1 764 ? -22.135 17.360 -53.163 1.00 54.25 764 SER A CA 1
ATOM 6050 C C . SER A 1 764 ? -22.313 17.344 -51.632 1.00 54.25 764 SER A C 1
ATOM 6052 O O . SER A 1 764 ? -23.348 16.911 -51.126 1.00 54.25 764 SER A O 1
ATOM 6054 N N . LEU A 1 765 ? -21.336 17.860 -50.874 1.00 50.50 765 LEU A N 1
ATOM 6055 C CA . LEU A 1 765 ? -21.399 17.978 -49.408 1.00 50.50 765 LEU A CA 1
ATOM 6056 C C . LEU A 1 765 ? -22.210 19.196 -48.933 1.00 50.50 765 LEU A C 1
ATOM 6058 O O . LEU A 1 765 ? -22.686 19.200 -47.797 1.00 50.50 765 LEU A O 1
ATOM 6062 N N . GLN A 1 766 ? -22.385 20.215 -49.783 1.00 51.72 766 GLN A N 1
ATOM 6063 C CA . GLN A 1 766 ? -23.289 21.342 -49.519 1.00 51.72 766 GLN A CA 1
ATOM 6064 C C . GLN A 1 766 ? -24.760 21.002 -49.779 1.00 51.72 766 GLN A C 1
ATOM 6066 O O . GLN A 1 766 ? -25.621 21.627 -49.174 1.00 51.72 766 GLN A O 1
ATOM 6071 N N . GLU A 1 767 ? -25.057 20.019 -50.635 1.00 50.16 767 GLU A N 1
ATOM 6072 C CA . GLU A 1 767 ? -26.429 19.531 -50.864 1.00 50.16 767 GLU A CA 1
ATOM 6073 C C . GLU A 1 767 ? -26.881 18.471 -49.836 1.00 50.16 767 GLU A C 1
ATOM 6075 O O . GLU A 1 767 ? -28.067 18.143 -49.768 1.00 50.16 767 GLU A O 1
ATOM 6080 N N . ALA A 1 768 ? -25.952 17.937 -49.030 1.00 48.31 768 ALA A N 1
ATOM 6081 C CA . ALA A 1 768 ? -26.200 16.914 -48.007 1.00 48.31 768 ALA A CA 1
ATOM 6082 C C . ALA A 1 768 ? -26.279 17.453 -46.558 1.00 48.31 768 ALA A C 1
ATOM 6084 O O . ALA A 1 768 ? -26.502 16.666 -45.635 1.00 48.31 768 ALA A O 1
ATOM 6085 N N . ASN A 1 769 ? -26.125 18.768 -46.363 1.00 38.09 769 ASN A N 1
ATOM 6086 C CA . ASN A 1 769 ? -26.434 19.510 -45.129 1.00 38.09 769 ASN A CA 1
ATOM 6087 C C . ASN A 1 769 ? -27.580 20.492 -45.392 1.00 38.09 769 ASN A C 1
ATOM 6089 O O . ASN A 1 769 ? -28.276 20.850 -44.414 1.00 38.09 769 ASN A O 1
#

Solvent-accessible surface area (backbone atoms only — not comparable to full-atom values): 42591 Å² total; per-residue (Å²): 134,86,76,90,82,82,91,84,86,84,74,86,83,74,78,87,71,82,71,79,90,58,72,63,62,42,36,36,53,54,76,57,74,69,40,71,50,50,30,36,37,39,36,43,36,41,40,37,40,50,48,102,90,46,79,48,72,51,52,41,39,37,42,33,36,36,37,37,38,32,42,68,54,100,60,34,40,38,34,38,37,37,54,31,32,42,41,37,42,43,91,90,50,70,50,47,45,63,51,86,61,60,85,96,39,76,54,53,41,53,47,49,22,39,64,60,15,37,36,40,35,27,32,64,87,75,40,44,78,74,49,77,46,70,72,38,77,45,74,68,46,76,75,52,68,63,52,73,66,56,53,62,75,63,36,66,84,79,39,79,20,66,67,49,75,49,56,70,42,76,71,34,73,49,77,45,85,50,69,84,76,47,35,56,29,41,38,30,30,71,46,70,64,82,60,35,36,35,31,38,39,41,23,68,53,100,65,14,40,39,43,34,40,40,30,24,34,35,75,35,28,46,72,51,25,30,26,39,40,38,40,32,58,52,53,77,67,76,39,96,47,63,41,37,34,37,37,40,40,33,39,34,46,57,70,54,66,68,81,87,53,63,68,56,44,56,65,65,64,71,42,81,41,71,59,42,74,66,87,83,67,68,73,95,64,68,59,51,69,66,49,59,53,67,56,63,50,31,36,42,42,82,54,100,91,37,42,28,45,40,37,57,18,68,87,35,46,61,89,32,61,39,42,62,42,66,44,79,73,40,40,20,30,84,88,68,47,76,50,98,54,54,67,47,63,33,58,47,50,72,46,65,37,92,88,74,59,24,18,31,40,35,30,49,46,43,66,42,41,66,72,63,42,41,66,52,57,72,44,49,56,34,38,37,32,32,40,35,32,20,46,49,49,78,44,82,39,85,40,64,57,45,84,88,34,34,74,54,73,54,85,83,9,35,44,36,39,39,57,51,100,45,98,50,35,34,38,37,38,50,40,63,49,98,45,17,33,65,54,90,59,36,25,81,48,72,31,36,30,43,34,75,43,59,38,88,82,57,57,92,88,57,50,71,21,57,21,27,50,45,29,23,44,74,69,74,48,85,48,40,34,32,40,39,33,48,84,70,80,84,56,71,49,31,38,40,40,36,39,39,52,50,90,55,70,77,52,70,49,74,31,43,23,28,40,67,66,54,60,45,70,37,82,89,52,73,52,61,57,75,37,52,22,47,69,71,78,74,81,45,82,86,75,68,60,97,81,64,80,87,85,66,66,61,57,85,93,69,59,67,77,47,39,92,95,42,40,37,46,32,40,51,33,38,47,51,50,55,66,47,35,49,74,46,44,50,88,83,46,61,57,99,87,36,49,43,34,64,38,80,42,92,53,82,71,70,74,68,78,72,38,41,56,50,48,69,77,55,41,36,28,31,42,19,32,75,87,64,75,53,51,72,50,52,71,40,78,47,49,38,37,41,43,23,64,32,44,71,43,80,39,81,45,95,67,91,67,56,99,53,36,28,53,44,58,43,47,84,75,61,37,93,65,36,83,85,44,25,76,79,39,39,34,46,56,53,60,45,41,37,46,40,17,28,90,85,65,51,48,40,17,74,40,41,57,84,47,68,74,76,70,44,48,44,79,81,35,30,37,56,56,26,39,42,99,84,46,28,35,40,37,25,20,59,44,69,45,41,30,35,56,42,74,45,77,71,59,50,73,47,76,49,79,44,76,38,47,68,71,77,62,65,70,65,56,63,75,75,108

Secondary structure (DSSP, 8-state):
--------SSSSS--------SS-SB----PPTT-EEEEEEEEEEEEEEEETTEEEEEEEEEEEEEEEEEEE-SSEEEEEEEEEEEEEEETTEEEETTS---TTSHHHHHHHHHHH-EEEEEETTT--EEEEEESS--HHHHHHS--HHHHHHT-GGGSTTSS-S-B-STT-EEEE---TTSPPEEEEEEEE-SSEEEEEEEEE-SS-EEEEEEEEETTT--EEEEEEEEEEEPPTTT-SS-EEEEEEEEEEETT--S---HHHHHH-PPEEEPPP-GGGS--SSPPPHHHHT--SEEEEEEETTEEEEEEEETT--HHHH-EEEEEEEEEE-TTSPBPS--EEE---EEEE-TTT--EEEEEEEEE--SSSHHHHHTT--EEEEEEEEEEEEEEEEEEE--TT-EEEEETTEEEEEEE-SSTTEEEEEEE--SSEEEEEEEES-SEEEEEEPP-TTS-TTS-HHHHHHHHHHHHTS--EEEEEE-SSSPPSEEEEEEEEEEEEEEEEEEEEEE-HHHHHH-TTSPPSS--BSB--SGGGTTT--TT--------GGG---B-TTSS--EEEE-HHHHHHEEEEE-TT-EETTEEEEEEE-S-TT-------S-B-SSEEEEEEETTS------S-EEEEEEEESSEEEEEEE-----S-TTEEEHHHHH-TTHHHHTTTSBHHHHHHHEEEE-TT-PBBPEEPTT---S---TTTSBGGGTB-TTSEEEESS--SEEEEEEEES--EEEEEEEEPPPPP-HHHHHS--

Sequence (769 aa):
MLRRISIVAFSALFAVACSESGPPTTLSFKPEDGEKRRYQMYSDTKISAESRYGNRSERLEMMTLMDYEVSESSNIYSIRMTPLYMQMKFPQGGYRSFEKPSRGGPDDDIRAMMEAGFTVDIDKDSNEMLDFIVHEEPEDFRSKGFDPVKEILNDEFGRPGFVSGLKIKKGAEQVIEMESPLPAVTVRIEDFTNSTVTLSASGENDEAKVFGYVVMERESGWTERLTMVIDMPLPKEAAASSGSMRMVTSIYPEDWMFGQDLEFLRRADPISMSNTDFSEEAPDDDATDAEVFANNAGKILFYDGRMTLSYSHPGVDFERLGSIKIKDVQVKGKDGETLDVDMHYNGALTYTAMTNNNATTVTDLYPLGWKNVVDDLEQMVSVEATLERYVATHEVIDFPIDKEGSSIAMEGAKATLVPTGDERVFELKLTSTETAYFNTQVNGVSGASLKYDKDTKAPSWISDGESRALAVTKAGNYPVTLQLTFMDELPDSIELKFSHFTDEKLSEKTIVFYDEETLKGDTTIAPIDNIPLFKSEQNRDYYVNDQALEFNTSTLDKLEPTSFGRPQLYLTLTPEQANVCRLQTDVDATESGAELRMKENRDPNRRYVDASLQMPRKVVYQLMTDDGVQRYFYDKTVSLELSCDGKPVWQPLDIALNEKDWMVPVEDLLGESWEENQSDIPMSEVLREYRFLDASGQALAVLPKDGSRHSVDYFERSVSEFVSNDGLLRIGGRVERIEQLVVEGDPFTKEWSHQLPAMPDFESLQEAN

Radius of gyration: 34.23 Å; Cα contacts (8 Å, |Δi|>4): 1678; chains: 1; bounding box: 72×79×126 Å